Protein AF-0000000087745406 (afdb_homodimer)

Sequence (1502 aa):
MSFRSFMSAVMAFGILTAAADTRTNAGSAYLLSQSIDVSKDFADFTNTYFFADSLAAFDTSTGRGTISWKRQQLMPRQAFNANTYLHQPLKSLDFPDTAYPQNPDLGFSIEPVNGRTLRLRIHTSPVAPADPDSLSPMLAGPVANDASAWKVTRKGADVLYTSPYGSLRIQADPWRIIILDSEGRELSRTRTWSDNDSTQIKVPPFSFIKRGSDNSRSINPVFSLTPGERIFGFGEGPGPLDKAGQKLNLFVTDPQGPESPDMYKPIPFFFSNLGYGMFIHTSAPLTADVGQSYIGANKLFMADEDLDLFIMWGTPKEILSEYTALSGRPEMPPLWSFGTWMSRISYFTEDEGRDVAAKLRSNRIPADVIHFDTGWFDTDWQCDYEFSPERFRNPRKMISDLAKDGFHICLWQLPYFVPGNKYFPELVSKGLAVKNGRGTLPYEDAVLDFTNPETVSWYQSKLGSLLEMGVGAIKVDFGEAAPLDAIYANGRSGLYEHNLYPVRYNKAVADVTRRIKGDNIIWARSAWAGSQRYPLHWGGDAASTNTGMLGTLRAGLSLGMSGFCFWSHDMGGFVTSTPEALYRRWLPMGFLSSHTRAHGAPPTEPWLYDNPEFTDYFRRCAELKYSLMPYIEQQAATCVANGWPMLRALLVEFPDDPGVWTVEDQYMFGSDILVAPLLTETSARNVYLPAGQKWTDYQSGRSYSPGWQRIEADGPIKCIILVREGAEIPTVAPAQSTSAIDRSTLRVTKYMSFRSFMSAVMAFGILTAAADTRTNAGSAYLLSQSIDVSKDFADFTNTYFFADSLAAFDTSTGRGTISWKRQQLMPRQAFNANTYLHQPLKSLDFPDTAYPQNPDLGFSIEPVNGRTLRLRIHTSPVAPADPDSLSPMLAGPVANDASAWKVTRKGADVLYTSPYGSLRIQADPWRIIILDSEGRELSRTRTWSDNDSTQIKVPPFSFIKRGSDNSRSINPVFSLTPGERIFGFGEGPGPLDKAGQKLNLFVTDPQGPESPDMYKPIPFFFSNLGYGMFIHTSAPLTADVGQSYIGANKLFMADEDLDLFIMWGTPKEILSEYTALSGRPEMPPLWSFGTWMSRISYFTEDEGRDVAAKLRSNRIPADVIHFDTGWFDTDWQCDYEFSPERFRNPRKMISDLAKDGFHICLWQLPYFVPGNKYFPELVSKGLAVKNGRGTLPYEDAVLDFTNPETVSWYQSKLGSLLEMGVGAIKVDFGEAAPLDAIYANGRSGLYEHNLYPVRYNKAVADVTRRIKGDNIIWARSAWAGSQRYPLHWGGDAASTNTGMLGTLRAGLSLGMSGFCFWSHDMGGFVTSTPEALYRRWLPMGFLSSHTRAHGAPPTEPWLYDNPEFTDYFRRCAELKYSLMPYIEQQAATCVANGWPMLRALLVEFPDDPGVWTVEDQYMFGSDILVAPLLTETSARNVYLPAGQKWTDYQSGRSYSPGWQRIEADGPIKCIILVREGAEIPTVAPAQSTSAIDRSTLRVTKY

Radius of gyration: 33.69 Å; Cα contacts (8 Å, |Δi|>4): 3845; chains: 2; bounding box: 82×99×117 Å

Foldseek 3Di:
DDPDDPPPPPPPPPPPPPPQPCCDGVHHGNDLQDFDDLCVQVVDQLWKKWFFFFWPAADLVFQKGWTWIFIWGWDWDDDPPDIAIDIDGDADPDPPDVVDDNIDIWMWGWFDLALFKIKIKTFPDNDDDPDAPQPALQWPHHGHGDSVQWDWDDDDPKIWTDHCFWIWIADGGRGKTFTGGNVGHTPKMFFGPVPDDDPHDLDDGFMKIQHNVPRDIWTKTKMWDDPPKFKAFQAQALPARGCQQHKAKQAQGCPLALQDRHALEGEQKMAILSFKIKHWPALFIWMWDRCNSHRTMTMITGPDRMTIMMMGGGALLQNLLVQCNTRHFADFFDLQQQAEEEAEVADQALVSQVVVLVVLVVLLFAHAEYEGEQRQDPDGPADPLDGDCVRYVDVLVSQVVSVVVRYAYEYEDEQKHAPVHPCQVVCQVVVQFWAAPVRHHPDNIGGGQLVDPVSLVVVLVSVLVVVLSGHQEYEHEDLQSDDQRTAGPVGDGSSGVNSCRQSSSLCSRQVSNCVRVVGQEYEYDHHYNNSLHGDDYERHAFDLALSSLSSRQLSLQSNLSHQHAAYAYAQSGAEAEHDLLSSLLRLLVQLLGSGHYHYHHDDSQQCPDPDPVSSVSNSVSSQVSQQQSVVSVVLSVVCRVRSGYQFYQVCSQQVVFSVSSNDRQWTHRGNWKIWHTDSDNDFKDKDAFGADWWKAFPFPRDIDHGGIDIDGQPGSRSIGMITTAFDWGWTFGGDSGNVGTDCVRIDIDHD/DDPDDPPPPPPPPPPPPPPQPCCDGVHHGNDLQDFDDLVVQVVDQLWKKWFFFFWPAADLVFQKGWTWIFIWGWDWDDDPPDIAIDIDGDADPDPPCVVDDNIDIWMWGWFDLALFKIKIKTFPDNDDDPDAPQPALQWPHHGHGDSVQWDWDDDDPKIWTDHCFWIWIADGGRGKTFTGGNVGHTDKMFFGPVPDDDPHDLDDGFMKIQHNVPRDIWTKTKMWDDPPKFKAFQAQALPARGCQQHKAKQAQGCPLALQDRHALEGEQKMAILSFKIKHWPALFIWMWDRCNSHRTMTMITGPDRMTIMMMGGGALLQNLLVQCNTRHFADQFDLQQQAEEEAEVADQALVSQVVVLVVLVVLLFAHAEYEGEQRQDPDGPADPLDGDCVRYVDVLVSQVVSVVVRYAYEYEDEQKHAPPHPCQVVCQVVVQFWAAPVRHDPDNIGGGQLVDPVSLVVVLVSVLVVVLSGHQEYAHEDLQSDDQRTAGPVGDGSSGVNSCRQSSSLCSRQVSNCVRVVGQEYEYDHHYNNSLHGDDYERHAFDLALSSLSSRQLSLQSNLSHQHAAYAYAQSGAEAEHDLLRSLLRLLVRLLGSGHYHYHHDDSQQCPDPDPVSSVSNSVSSQVSQQQSVVSVVLSVVCRVRSGYQFYQPCSQQVVFSVSSNDRQWTHRGNWKIWHTDSDNDQKDKDAFGADWWKAFPFPRDIDHGGIDIDGQPGSRSIGMITTAFDWGWTFGGDSGNVGTDCVRIDIDHD

InterPro domains:
  IPR000322 Glycoside hydrolase family 31, TIM barrel domain [PF01055] (330-632)
  IPR011013 Galactose mutarotase-like domain superfamily [SSF74650] (95-314)
  IPR013780 Glycosyl hydrolase, all-beta [G3DSA:2.60.40.1180] (676-733)
  IPR017853 Glycoside hydrolase superfamily [SSF51445] (333-662)
  IPR025887 Glycoside hydrolase family 31, N-terminal domain [PF13802] (108-289)
  IPR048395 Glycosyl hydrolase family 31, C-terminal domain [PF21365] (643-727)
  IPR051816 Glycosyl Hydrolase Family 31 [PTHR43863] (109-739)

Nearest PDB structures (foldseek):
  8t7z-assembly1_E  TM=9.181E-01  e=1.774E-68  Klebsiella aerogenes KCTC 2190
  8t7z-assembly1_B  TM=9.129E-01  e=1.876E-68  Klebsiella aerogenes KCTC 2190
  8t7z-assembly1_A  TM=8.929E-01  e=3.877E-68  Klebsiella aerogenes KCTC 2190
  8t7z-assembly1_F  TM=9.170E-01  e=7.066E-67  Klebsiella aerogenes KCTC 2190
  8t7z-assembly1_D  TM=8.970E-01  e=4.459E-66  Klebsiella aerogenes KCTC 2190

pLDDT: mean 91.56, std 14.62, range [20.41, 98.88]

Organism: NCBI:txid2094150

Structure (mmCIF, N/CA/C/O backbone):
data_AF-0000000087745406-model_v1
#
loop_
_entity.id
_entity.type
_entity.pdbx_description
1 polymer Alpha-xylosidase
#
loop_
_atom_site.group_PDB
_atom_site.id
_atom_site.type_symbol
_atom_site.label_atom_id
_atom_site.label_alt_id
_atom_site.label_comp_id
_atom_site.label_asym_id
_atom_site.label_entity_id
_atom_site.label_seq_id
_atom_site.pdbx_PDB_ins_code
_atom_site.Cartn_x
_atom_site.Cartn_y
_atom_site.Cartn_z
_atom_site.occupancy
_atom_site.B_iso_or_equiv
_atom_site.auth_seq_id
_atom_site.auth_comp_id
_atom_site.auth_asym_id
_atom_site.auth_atom_id
_atom_site.pdbx_PDB_model_num
ATOM 1 N N . MET A 1 1 ? 37.781 35.781 -61.406 1 24.12 1 MET A N 1
ATOM 2 C CA . MET A 1 1 ? 36.406 35.25 -61.531 1 24.12 1 MET A CA 1
ATOM 3 C C . MET A 1 1 ? 35.875 34.844 -60.156 1 24.12 1 MET A C 1
ATOM 5 O O . MET A 1 1 ? 36.625 34.281 -59.344 1 24.12 1 MET A O 1
ATOM 9 N N . SER A 1 2 ? 34.531 35.281 -59.812 1 22.81 2 SER A N 1
ATOM 10 C CA . SER A 1 2 ? 33.719 35.656 -58.688 1 22.81 2 SER A CA 1
ATOM 11 C C . SER A 1 2 ? 33.125 34.406 -58 1 22.81 2 SER A C 1
ATOM 13 O O . SER A 1 2 ? 32.25 33.75 -58.594 1 22.81 2 SER A O 1
ATOM 15 N N . PHE A 1 3 ? 33.875 33.438 -57.406 1 23.66 3 PHE A N 1
ATOM 16 C CA . PHE A 1 3 ? 33.594 32.188 -56.719 1 23.66 3 PHE A CA 1
ATOM 17 C C . PHE A 1 3 ? 32.594 32.438 -55.562 1 23.66 3 PHE A C 1
ATOM 19 O O . PHE A 1 3 ? 33 32.781 -54.469 1 23.66 3 PHE A O 1
ATOM 26 N N . ARG A 1 4 ? 31.375 33.094 -55.906 1 21.09 4 ARG A N 1
ATOM 27 C CA . ARG A 1 4 ? 30.328 33.625 -55.031 1 21.09 4 ARG A CA 1
ATOM 28 C C . ARG A 1 4 ? 29.781 32.531 -54.125 1 21.09 4 ARG A C 1
ATOM 30 O O . ARG A 1 4 ? 29.844 32.656 -52.906 1 21.09 4 ARG A O 1
ATOM 37 N N . SER A 1 5 ? 28.438 32.188 -54.25 1 21 5 SER A N 1
ATOM 38 C CA . SER A 1 5 ? 27.281 32.156 -53.375 1 21 5 SER A CA 1
ATOM 39 C C . SER A 1 5 ? 27.031 30.766 -52.812 1 21 5 SER A C 1
ATOM 41 O O . SER A 1 5 ? 26.328 29.969 -53.438 1 21 5 SER A O 1
ATOM 43 N N . PHE A 1 6 ? 27.984 29.953 -52.438 1 23.83 6 PHE A N 1
ATOM 44 C CA . PHE A 1 6 ? 27.625 28.625 -51.938 1 23.83 6 PHE A CA 1
ATOM 45 C C . PHE A 1 6 ? 26.656 28.719 -50.781 1 23.83 6 PHE A C 1
ATOM 47 O O . PHE A 1 6 ? 27.031 29.172 -49.688 1 23.83 6 PHE A O 1
ATOM 54 N N . MET A 1 7 ? 25.359 29.188 -51.031 1 22.14 7 MET A N 1
ATOM 55 C CA . MET A 1 7 ? 24.234 29.281 -50.125 1 22.14 7 MET A CA 1
ATOM 56 C C . MET A 1 7 ? 24.047 27.969 -49.375 1 22.14 7 MET A C 1
ATOM 58 O O . MET A 1 7 ? 23.875 26.906 -49.969 1 22.14 7 MET A O 1
ATOM 62 N N . SER A 1 8 ? 24.531 27.859 -48.094 1 22.22 8 SER A N 1
ATOM 63 C CA . SER A 1 8 ? 24.5 26.875 -47.031 1 22.22 8 SER A CA 1
ATOM 64 C C . SER A 1 8 ? 23.078 26.5 -46.656 1 22.22 8 SER A C 1
ATOM 66 O O . SER A 1 8 ? 22.328 27.312 -46.125 1 22.22 8 SER A O 1
ATOM 68 N N . ALA A 1 9 ? 22.281 25.812 -47.5 1 22.78 9 ALA A N 1
ATOM 69 C CA . ALA A 1 9 ? 20.984 25.219 -47.188 1 22.78 9 ALA A CA 1
ATOM 70 C C . ALA A 1 9 ? 21.047 24.453 -45.875 1 22.78 9 ALA A C 1
ATOM 72 O O . ALA A 1 9 ? 21.594 23.344 -45.812 1 22.78 9 ALA A O 1
ATOM 73 N N . VAL A 1 10 ? 21.266 25.125 -44.75 1 23.48 10 VAL A N 1
ATOM 74 C CA . VAL A 1 10 ? 21.109 24.5 -43.438 1 23.48 10 VAL A CA 1
ATOM 75 C C . VAL A 1 10 ? 19.703 23.938 -43.312 1 23.48 10 VAL A C 1
ATOM 77 O O . VAL A 1 10 ? 18.719 24.688 -43.312 1 23.48 10 VAL A O 1
ATOM 80 N N . MET A 1 11 ? 19.344 22.828 -44 1 22.47 11 MET A N 1
ATOM 81 C CA . MET A 1 11 ? 18.109 22.078 -43.75 1 22.47 11 MET A CA 1
ATOM 82 C C . MET A 1 11 ? 17.859 21.906 -42.25 1 22.47 11 MET A C 1
ATOM 84 O O . MET A 1 11 ? 18.703 21.359 -41.531 1 22.47 11 MET A O 1
ATOM 88 N N . ALA A 1 12 ? 17.062 22.812 -41.625 1 22.23 12 ALA A N 1
ATOM 89 C CA . ALA A 1 12 ? 16.469 22.672 -40.312 1 22.23 12 ALA A CA 1
ATOM 90 C C . ALA A 1 12 ? 15.711 21.344 -40.188 1 22.23 12 ALA A C 1
ATOM 92 O O . ALA A 1 12 ? 14.656 21.172 -40.781 1 22.23 12 ALA A O 1
ATOM 93 N N . PHE A 1 13 ? 16.438 20.25 -40.156 1 25.02 13 PHE A N 1
ATOM 94 C CA . PHE A 1 13 ? 15.758 19.047 -39.688 1 25.02 13 PHE A CA 1
ATOM 95 C C . PHE A 1 13 ? 14.977 19.312 -38.406 1 25.02 13 PHE A C 1
ATOM 97 O O . PHE A 1 13 ? 15.555 19.703 -37.375 1 25.02 13 PHE A O 1
ATOM 104 N N . GLY A 1 14 ? 13.82 19.969 -38.594 1 23.91 14 GLY A N 1
ATOM 105 C CA . GLY A 1 14 ? 12.875 19.969 -37.5 1 23.91 14 GLY A CA 1
ATOM 106 C C . GLY A 1 14 ? 12.828 18.641 -36.781 1 23.91 14 GLY A C 1
ATOM 107 O O . GLY A 1 14 ? 12.453 17.609 -37.344 1 23.91 14 GLY A O 1
ATOM 108 N N . ILE A 1 15 ? 13.844 18.453 -35.906 1 24.33 15 ILE A N 1
ATOM 109 C CA . ILE A 1 15 ? 13.875 17.344 -34.969 1 24.33 15 ILE A CA 1
ATOM 110 C C . ILE A 1 15 ? 12.523 17.219 -34.281 1 24.33 15 ILE A C 1
ATOM 112 O O . ILE A 1 15 ? 12 18.188 -33.719 1 24.33 15 ILE A O 1
ATOM 116 N N . LEU A 1 16 ? 11.68 16.422 -34.844 1 26.02 16 LEU A N 1
ATOM 117 C CA . LEU A 1 16 ? 10.5 15.875 -34.188 1 26.02 16 LEU A CA 1
ATOM 118 C C . LEU A 1 16 ? 10.773 15.625 -32.719 1 26.02 16 LEU A C 1
ATOM 120 O O . LEU A 1 16 ? 11.586 14.758 -32.375 1 26.02 16 LEU A O 1
ATOM 124 N N . THR A 1 17 ? 10.914 16.719 -32.062 1 25.94 17 THR A N 1
ATOM 125 C CA . THR A 1 17 ? 11.109 16.719 -30.625 1 25.94 17 THR A CA 1
ATOM 126 C C . THR A 1 17 ? 9.984 15.969 -29.922 1 25.94 17 THR A C 1
ATOM 128 O O . THR A 1 17 ? 8.961 16.547 -29.578 1 25.94 17 THR A O 1
ATOM 131 N N . ALA A 1 18 ? 9.391 15.008 -30.562 1 27.14 18 ALA A N 1
ATOM 132 C CA . ALA A 1 18 ? 8.375 14.367 -29.734 1 27.14 18 ALA A CA 1
ATOM 133 C C . ALA A 1 18 ? 8.969 13.898 -28.406 1 27.14 18 ALA A C 1
ATOM 135 O O . ALA A 1 18 ? 9.938 13.133 -28.391 1 27.14 18 ALA A O 1
ATOM 136 N N . ALA A 1 19 ? 8.93 14.688 -27.547 1 28.61 19 ALA A N 1
ATOM 137 C CA . ALA A 1 19 ? 9.172 14.18 -26.188 1 28.61 19 ALA A CA 1
ATOM 138 C C . ALA A 1 19 ? 8.414 12.875 -25.953 1 28.61 19 ALA A C 1
ATOM 140 O O . ALA A 1 19 ? 7.184 12.844 -26.047 1 28.61 19 ALA A O 1
ATOM 141 N N . ALA A 1 20 ? 9 11.727 -26.234 1 30.98 20 ALA A N 1
ATOM 142 C CA . ALA A 1 20 ? 8.469 10.383 -26.047 1 30.98 20 ALA A CA 1
ATOM 143 C C . ALA A 1 20 ? 7.953 10.188 -24.625 1 30.98 20 ALA A C 1
ATOM 145 O O . ALA A 1 20 ? 8.672 10.453 -23.656 1 30.98 20 ALA A O 1
ATOM 146 N N . ASP A 1 21 ? 6.754 10.375 -24.328 1 35.44 21 ASP A N 1
ATOM 147 C CA . ASP A 1 21 ? 6.16 9.883 -23.094 1 35.44 21 ASP A CA 1
ATOM 148 C C . ASP A 1 21 ? 6.641 8.477 -22.766 1 35.44 21 ASP A C 1
ATOM 150 O O . ASP A 1 21 ? 6.383 7.539 -23.531 1 35.44 21 ASP A O 1
ATOM 154 N N . THR A 1 22 ? 7.559 8.375 -22.047 1 39.56 22 THR A N 1
ATOM 155 C CA . THR A 1 22 ? 8.219 7.098 -21.781 1 39.56 22 THR A CA 1
ATOM 156 C C . THR A 1 22 ? 7.234 6.094 -21.188 1 39.56 22 THR A C 1
ATOM 158 O O . THR A 1 22 ? 7.586 4.938 -20.953 1 39.56 22 THR A O 1
ATOM 161 N N . ARG A 1 23 ? 6.102 6.457 -20.719 1 41.31 23 ARG A N 1
ATOM 162 C CA . ARG A 1 23 ? 5.086 5.492 -20.312 1 41.31 23 ARG A CA 1
ATOM 163 C C . ARG A 1 23 ? 4.172 5.125 -21.469 1 41.31 23 ARG A C 1
ATOM 165 O O . ARG A 1 23 ? 3.561 4.055 -21.469 1 41.31 23 ARG A O 1
ATOM 172 N N . THR A 1 24 ? 3.83 6.156 -22.297 1 39.06 24 THR A N 1
ATOM 173 C CA . THR A 1 24 ? 3.09 5.887 -23.516 1 39.06 24 THR A CA 1
ATOM 174 C C . THR A 1 24 ? 3.84 6.426 -24.734 1 39.06 24 THR A C 1
ATOM 176 O O . THR A 1 24 ? 4.582 7.406 -24.625 1 39.06 24 THR A O 1
ATOM 179 N N . ASN A 1 25 ? 4.27 5.629 -25.562 1 33.03 25 ASN A N 1
ATOM 180 C CA . ASN A 1 25 ? 4.688 6.039 -26.891 1 33.03 25 ASN A CA 1
ATOM 181 C C . ASN A 1 25 ? 3.492 6.195 -27.828 1 33.03 25 ASN A C 1
ATOM 183 O O . ASN A 1 25 ? 2.863 5.207 -28.219 1 33.03 25 ASN A O 1
ATOM 187 N N . ALA A 1 26 ? 3.234 7.258 -28.219 1 30.5 26 ALA A N 1
ATOM 188 C CA . ALA A 1 26 ? 2.094 7.566 -29.094 1 30.5 26 ALA A CA 1
ATOM 189 C C . ALA A 1 26 ? 0.804 6.98 -28.516 1 30.5 26 ALA A C 1
ATOM 191 O O . ALA A 1 26 ? 0.028 6.355 -29.25 1 30.5 26 ALA A O 1
ATOM 192 N N . GLY A 1 27 ? 0.606 7.066 -27.156 1 37.06 27 GLY A N 1
ATOM 193 C CA . GLY A 1 27 ? -0.629 6.586 -26.547 1 37.06 27 GLY A CA 1
ATOM 194 C C . GLY A 1 27 ? -0.56 5.133 -26.125 1 37.06 27 GLY A C 1
ATOM 195 O O . GLY A 1 27 ? -1.466 4.637 -25.453 1 37.06 27 GLY A O 1
ATOM 196 N N . SER A 1 28 ? 0.233 4.328 -26.703 1 38.47 28 SER A N 1
ATOM 197 C CA . SER A 1 28 ? 0.356 2.91 -26.359 1 38.47 28 SER A CA 1
ATOM 198 C C . SER A 1 28 ? 1.343 2.695 -25.219 1 38.47 28 SER A C 1
ATOM 200 O O . SER A 1 28 ? 2.246 3.508 -25.016 1 38.47 28 SER A O 1
ATOM 202 N N . ALA A 1 29 ? 1.042 1.661 -24.531 1 47.16 29 ALA A N 1
ATOM 203 C CA . ALA A 1 29 ? 2.016 1.238 -23.531 1 47.16 29 ALA A CA 1
ATOM 204 C C . ALA A 1 29 ? 3.428 1.229 -24.109 1 47.16 29 ALA A C 1
ATOM 206 O O . ALA A 1 29 ? 3.639 0.799 -25.25 1 47.16 29 ALA A O 1
ATOM 207 N N . TYR A 1 30 ? 4.371 1.74 -23.391 1 52 30 TYR A N 1
ATOM 208 C CA . TYR A 1 30 ? 5.758 1.895 -23.828 1 52 30 TYR A CA 1
ATOM 209 C C . TYR A 1 30 ? 6.406 0.539 -24.062 1 52 30 TYR A C 1
ATOM 211 O O . TYR A 1 30 ? 7.152 0.365 -25.031 1 52 30 TYR A O 1
ATOM 219 N N . LEU A 1 31 ? 5.973 -0.547 -23.234 1 53.91 31 LEU A N 1
ATOM 220 C CA . LEU A 1 31 ? 6.551 -1.878 -23.391 1 53.91 31 LEU A CA 1
ATOM 221 C C . LEU A 1 31 ? 5.477 -2.955 -23.266 1 53.91 31 LEU A C 1
ATOM 223 O O . LEU A 1 31 ? 4.52 -2.799 -22.5 1 53.91 31 LEU A O 1
ATOM 227 N N . LEU A 1 32 ? 5.586 -4.09 -23.969 1 56.09 32 LEU A N 1
ATOM 228 C CA . LEU A 1 32 ? 4.668 -5.223 -24 1 56.09 32 LEU A CA 1
ATOM 229 C C . LEU A 1 32 ? 4.543 -5.848 -22.609 1 56.09 32 LEU A C 1
ATOM 231 O O . LEU A 1 32 ? 3.543 -6.508 -22.312 1 56.09 32 LEU A O 1
ATOM 235 N N . SER A 1 33 ? 5.52 -5.512 -21.75 1 59.75 33 SER A N 1
ATOM 236 C CA . SER A 1 33 ? 5.57 -6.168 -20.453 1 59.75 33 SER A CA 1
ATOM 237 C C . SER A 1 33 ? 4.797 -5.375 -19.406 1 59.75 33 SER A C 1
ATOM 239 O O . SER A 1 33 ? 4.633 -5.828 -18.266 1 59.75 33 SER A O 1
ATOM 241 N N . GLN A 1 34 ? 4.375 -4.281 -19.844 1 68.19 34 GLN A N 1
ATOM 242 C CA . GLN A 1 34 ? 3.693 -3.447 -18.859 1 68.19 34 GLN A CA 1
ATOM 243 C C . GLN A 1 34 ? 2.219 -3.826 -18.734 1 68.19 34 GLN A C 1
ATOM 245 O O . GLN A 1 34 ? 1.55 -4.043 -19.75 1 68.19 34 GLN A O 1
ATOM 250 N N . SER A 1 35 ? 1.834 -3.988 -17.531 1 68.19 35 SER A N 1
ATOM 251 C CA . SER A 1 35 ? 0.405 -4.191 -17.312 1 68.19 35 SER A CA 1
ATOM 252 C C . SER A 1 35 ? -0.392 -2.943 -17.688 1 68.19 35 SER A C 1
ATOM 254 O O . SER A 1 35 ? 0.152 -1.837 -17.703 1 68.19 35 SER A O 1
ATOM 256 N N . ILE A 1 36 ? -1.588 -3.197 -17.953 1 77 36 ILE A N 1
ATOM 257 C CA . ILE A 1 36 ? -2.471 -2.109 -18.359 1 77 36 ILE A CA 1
ATOM 258 C C . ILE A 1 36 ? -3.109 -1.473 -17.125 1 77 36 ILE A C 1
ATOM 260 O O . ILE A 1 36 ? -3.688 -2.17 -16.297 1 77 36 ILE A O 1
ATOM 264 N N . ASP A 1 37 ? -2.955 -0.21 -16.984 1 84.19 37 ASP A N 1
ATOM 265 C CA . ASP A 1 37 ? -3.67 0.568 -15.977 1 84.19 37 ASP A CA 1
ATOM 266 C C . ASP A 1 37 ? -4.934 1.191 -16.562 1 84.19 37 ASP A C 1
ATOM 268 O O . ASP A 1 37 ? -4.875 2.24 -17.203 1 84.19 37 ASP A O 1
ATOM 272 N N . VAL A 1 38 ? -6.074 0.576 -16.234 1 88.88 38 VAL A N 1
ATOM 273 C CA . VAL A 1 38 ? -7.352 0.938 -16.844 1 88.88 38 VAL A CA 1
ATOM 274 C C . VAL A 1 38 ? -7.855 2.25 -16.234 1 88.88 38 VAL A C 1
ATOM 276 O O . VAL A 1 38 ? -8.711 2.92 -16.828 1 88.88 38 VAL A O 1
ATOM 279 N N . SER A 1 39 ? -7.34 2.627 -15.102 1 89.44 39 SER A N 1
ATOM 280 C CA . SER A 1 39 ? -7.848 3.803 -14.406 1 89.44 39 SER A CA 1
ATOM 281 C C . SER A 1 39 ? -7.574 5.078 -15.195 1 89.44 39 SER A C 1
ATOM 283 O O . SER A 1 39 ? -8.273 6.078 -15.023 1 89.44 39 SER A O 1
ATOM 285 N N . LYS A 1 40 ? -6.652 5.098 -16.016 1 81.56 40 LYS A N 1
ATOM 286 C CA . LYS A 1 40 ? -6.258 6.281 -16.766 1 81.56 40 LYS A CA 1
ATOM 287 C C . LYS A 1 40 ? -7.383 6.75 -17.688 1 81.56 40 LYS A C 1
ATOM 289 O O . LYS A 1 40 ? -7.535 7.949 -17.938 1 81.56 40 LYS A O 1
ATOM 294 N N . ASP A 1 41 ? -8.195 5.805 -18.188 1 83.81 41 ASP A N 1
ATOM 295 C CA . ASP A 1 41 ? -9.328 6.141 -19.062 1 83.81 41 ASP A CA 1
ATOM 296 C C . ASP A 1 41 ? -10.352 6.992 -18.312 1 83.81 41 ASP A C 1
ATOM 298 O O . ASP A 1 41 ? -11.055 7.801 -18.922 1 83.81 41 ASP A O 1
ATOM 302 N N . PHE A 1 42 ? -10.438 6.855 -17.094 1 88.12 42 PHE A N 1
ATOM 303 C CA . PHE A 1 42 ? -11.453 7.523 -16.281 1 88.12 42 PHE A CA 1
ATOM 304 C C . PHE A 1 42 ? -10.93 8.852 -15.75 1 88.12 42 PHE A C 1
ATOM 306 O O . PHE A 1 42 ? -11.508 9.422 -14.82 1 88.12 42 PHE A O 1
ATOM 313 N N . ALA A 1 43 ? -9.836 9.289 -16.25 1 82.75 43 ALA A N 1
ATOM 314 C CA . ALA A 1 43 ? -9.289 10.609 -15.938 1 82.75 43 ALA A CA 1
ATOM 315 C C . ALA A 1 43 ? -9.055 11.414 -17.203 1 82.75 43 ALA A C 1
ATOM 317 O O . ALA A 1 43 ? -8.43 12.477 -17.172 1 82.75 43 ALA A O 1
ATOM 318 N N . ASP A 1 44 ? -9.5 10.891 -18.312 1 81.19 44 ASP A N 1
ATOM 319 C CA . ASP A 1 44 ? -9.305 11.516 -19.609 1 81.19 44 ASP A CA 1
ATOM 320 C C . ASP A 1 44 ? -10.398 12.539 -19.906 1 81.19 44 ASP A C 1
ATOM 322 O O . ASP A 1 44 ? -11.578 12.18 -19.984 1 81.19 44 ASP A O 1
ATOM 326 N N . PHE A 1 45 ? -10.117 13.805 -20.219 1 79.19 45 PHE A N 1
ATOM 327 C CA . PHE A 1 45 ? -11.039 14.914 -20.391 1 79.19 45 PHE A CA 1
ATOM 328 C C . PHE A 1 45 ? -11.789 14.781 -21.719 1 79.19 45 PHE A C 1
ATOM 330 O O . PHE A 1 45 ? -12.797 15.461 -21.922 1 79.19 45 PHE A O 1
ATOM 337 N N . THR A 1 46 ? -11.352 13.977 -22.594 1 77 46 THR A N 1
ATOM 338 C CA . THR A 1 46 ? -11.992 13.836 -23.906 1 77 46 THR A CA 1
ATOM 339 C C . THR A 1 46 ? -13.141 12.828 -23.844 1 77 46 THR A C 1
ATOM 341 O O . THR A 1 46 ? -13.938 12.734 -24.766 1 77 46 THR A O 1
ATOM 344 N N . ASN A 1 47 ? -13.234 12.117 -22.797 1 86.19 47 ASN A N 1
ATOM 345 C CA . ASN A 1 47 ? -14.297 11.117 -22.672 1 86.19 47 ASN A CA 1
ATOM 346 C C . ASN A 1 47 ? -15.586 11.734 -22.141 1 86.19 47 ASN A C 1
ATOM 348 O O . ASN A 1 47 ? -15.562 12.805 -21.547 1 86.19 47 ASN A O 1
ATOM 352 N N . THR A 1 48 ? -16.656 11.055 -22.516 1 88.88 48 THR A N 1
ATOM 353 C CA . THR A 1 48 ? -17.953 11.367 -21.922 1 88.88 48 THR A CA 1
ATOM 354 C C . THR A 1 48 ? -18.234 10.438 -20.75 1 88.88 48 THR A C 1
ATOM 356 O O . THR A 1 48 ? -18.062 9.227 -20.844 1 88.88 48 THR A O 1
ATOM 359 N N . TYR A 1 49 ? -18.672 11.031 -19.734 1 93 49 TYR A N 1
ATOM 360 C CA . TYR A 1 49 ? -18.922 10.281 -18.516 1 93 49 TYR A CA 1
ATOM 361 C C . TYR A 1 49 ? -20.422 10.141 -18.266 1 93 49 TYR A C 1
ATOM 363 O O . TYR A 1 49 ? -21.203 11.031 -18.609 1 93 49 TYR A O 1
ATOM 371 N N . PHE A 1 50 ? -20.891 9.039 -17.719 1 94.19 50 PHE A N 1
ATOM 372 C CA . PHE A 1 50 ? -22.266 8.789 -17.312 1 94.19 50 PHE A CA 1
ATOM 373 C C . PHE A 1 50 ? -22.312 8.273 -15.875 1 94.19 50 PHE A C 1
ATOM 375 O O . PHE A 1 50 ? -21.766 7.203 -15.578 1 94.19 50 PHE A O 1
ATOM 382 N N . PHE A 1 51 ? -22.953 9.047 -14.969 1 96.25 51 PHE A N 1
ATOM 383 C CA . PHE A 1 51 ? -23.062 8.68 -13.562 1 96.25 51 PHE A CA 1
ATOM 384 C C . PHE A 1 51 ? -24.375 7.949 -13.297 1 96.25 51 PHE A C 1
ATOM 386 O O . PHE A 1 51 ? -25.422 8.336 -13.82 1 96.25 51 PHE A O 1
ATOM 393 N N . ALA A 1 52 ? -24.312 6.816 -12.586 1 96.38 52 ALA A N 1
ATOM 394 C CA . ALA A 1 52 ? -25.562 6.227 -12.109 1 96.38 52 ALA A CA 1
ATOM 395 C C . ALA A 1 52 ? -26.328 7.199 -11.211 1 96.38 52 ALA A C 1
ATOM 397 O O . ALA A 1 52 ? -25.797 7.656 -10.195 1 96.38 52 ALA A O 1
ATOM 398 N N . ASP A 1 53 ? -27.578 7.484 -11.57 1 95.06 53 ASP A N 1
ATOM 399 C CA . ASP A 1 53 ? -28.266 8.578 -10.898 1 95.06 53 ASP A CA 1
ATOM 400 C C . ASP A 1 53 ? -29.469 8.07 -10.109 1 95.06 53 ASP A C 1
ATOM 402 O O . ASP A 1 53 ? -29.609 8.375 -8.922 1 95.06 53 ASP A O 1
ATOM 406 N N . SER A 1 54 ? -30.359 7.387 -10.75 1 96.81 54 SER A N 1
ATOM 407 C CA . SER A 1 54 ? -31.578 6.934 -10.094 1 96.81 54 SER A CA 1
ATOM 408 C C . SER A 1 54 ? -32.094 5.637 -10.719 1 96.81 54 SER A C 1
ATOM 410 O O . SER A 1 54 ? -31.656 5.25 -11.805 1 96.81 54 SER A O 1
ATOM 412 N N . LEU A 1 55 ? -32.969 4.973 -9.938 1 96.88 55 LEU A N 1
ATOM 413 C CA . LEU A 1 55 ? -33.656 3.793 -10.438 1 96.88 55 LEU A CA 1
ATOM 414 C C . LEU A 1 55 ? -34.844 4.191 -11.32 1 96.88 55 LEU A C 1
ATOM 416 O O . LEU A 1 55 ? -35.812 4.773 -10.836 1 96.88 55 LEU A O 1
ATOM 420 N N . ALA A 1 56 ? -34.812 3.861 -12.555 1 95.81 56 ALA A N 1
ATOM 421 C CA . ALA A 1 56 ? -35.906 4.211 -13.477 1 95.81 56 ALA A CA 1
ATOM 422 C C . ALA A 1 56 ? -37.062 3.211 -13.383 1 95.81 56 ALA A C 1
ATOM 424 O O . ALA A 1 56 ? -38.219 3.592 -13.445 1 95.81 56 ALA A O 1
ATOM 425 N N . ALA A 1 57 ? -36.719 1.973 -13.367 1 94.88 57 ALA A N 1
ATOM 426 C CA . ALA A 1 57 ? -37.688 0.907 -13.242 1 94.88 57 ALA A CA 1
ATOM 427 C C . ALA A 1 57 ? -37.094 -0.356 -12.656 1 94.88 57 ALA A C 1
ATOM 429 O O . ALA A 1 57 ? -35.875 -0.583 -12.789 1 94.88 57 ALA A O 1
ATOM 430 N N . PHE A 1 58 ? -37.938 -1.163 -11.906 1 96.56 58 PHE A N 1
ATOM 431 C CA . PHE A 1 58 ? -37.469 -2.455 -11.414 1 96.56 58 PHE A CA 1
ATOM 432 C C . PHE A 1 58 ? -38.625 -3.424 -11.258 1 96.56 58 PHE A C 1
ATOM 434 O O . PHE A 1 58 ? -39.625 -3.105 -10.602 1 96.56 58 PHE A O 1
ATOM 441 N N . 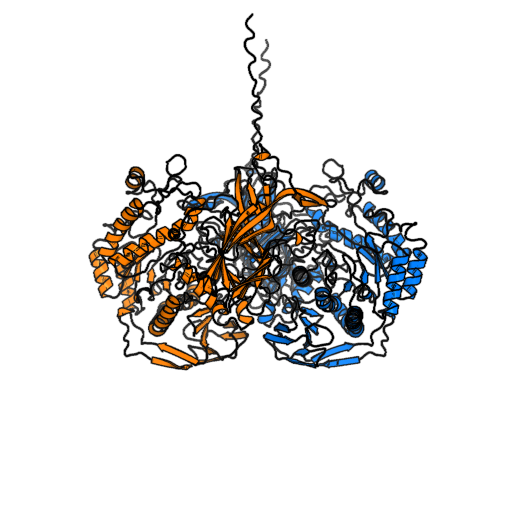ASP A 1 59 ? -38.5 -4.562 -11.875 1 96.19 59 ASP A N 1
ATOM 442 C CA . ASP A 1 59 ? -39.469 -5.641 -11.734 1 96.19 59 ASP A CA 1
ATOM 443 C C . ASP A 1 59 ? -39 -6.68 -10.719 1 96.19 59 ASP A C 1
ATOM 445 O O . ASP A 1 59 ? -38.125 -7.48 -11.008 1 96.19 59 ASP A O 1
ATOM 449 N N . THR A 1 60 ? -39.594 -6.746 -9.57 1 94.12 60 THR A N 1
ATOM 450 C CA . THR A 1 60 ? -39.188 -7.602 -8.461 1 94.12 60 THR A CA 1
ATOM 451 C C . THR A 1 60 ? -39.375 -9.07 -8.82 1 94.12 60 THR A C 1
ATOM 453 O O . THR A 1 60 ? -38.75 -9.945 -8.211 1 94.12 60 THR A O 1
ATOM 456 N N . SER A 1 61 ? -40.219 -9.375 -9.766 1 92.62 61 SER A N 1
ATOM 457 C CA . SER A 1 61 ? -40.469 -10.766 -10.141 1 92.62 61 SER A CA 1
ATOM 458 C C . SER A 1 61 ? -39.344 -11.32 -11.016 1 92.62 61 SER A C 1
ATOM 460 O O . SER A 1 61 ? -39 -12.492 -10.891 1 92.62 61 SER A O 1
ATOM 462 N N . THR A 1 62 ? -38.812 -10.484 -11.828 1 93.5 62 THR A N 1
ATOM 463 C CA . THR A 1 62 ? -37.781 -10.953 -12.758 1 93.5 62 THR A CA 1
ATOM 464 C C . THR A 1 62 ? -36.375 -10.547 -12.273 1 93.5 62 THR A C 1
ATOM 466 O O . THR A 1 62 ? -35.375 -11.094 -12.742 1 93.5 62 THR A O 1
ATOM 469 N N . GLY A 1 63 ? -36.375 -9.617 -11.367 1 95.75 63 GLY A N 1
ATOM 470 C CA . GLY A 1 63 ? -35.094 -9.094 -10.914 1 95.75 63 GLY A CA 1
ATOM 471 C C . GLY A 1 63 ? -34.438 -8.164 -11.922 1 95.75 63 GLY A C 1
ATOM 472 O O . GLY A 1 63 ? -33.25 -7.91 -11.852 1 95.75 63 GLY A O 1
ATOM 473 N N . ARG A 1 64 ? -35.188 -7.66 -12.93 1 95.62 64 ARG A N 1
ATOM 474 C CA . ARG A 1 64 ? -34.688 -6.793 -13.977 1 95.62 64 ARG A CA 1
ATOM 475 C C . ARG A 1 64 ? -35.156 -5.352 -13.789 1 95.62 64 ARG A C 1
ATOM 477 O O . ARG A 1 64 ? -36.281 -5.117 -13.352 1 95.62 64 ARG A O 1
ATOM 484 N N . GLY A 1 65 ? -34.25 -4.414 -14.055 1 96.31 65 GLY A N 1
ATOM 485 C CA . GLY A 1 65 ? -34.562 -2.996 -13.961 1 96.31 65 GLY A CA 1
ATOM 486 C C . GLY A 1 65 ? -33.719 -2.137 -14.883 1 96.31 65 GLY A C 1
ATOM 487 O O . GLY A 1 65 ? -33 -2.656 -15.75 1 96.31 65 GLY A O 1
ATOM 488 N N . THR A 1 66 ? -33.938 -0.853 -14.727 1 96.38 66 THR A N 1
ATOM 489 C CA . THR A 1 66 ? -33.188 0.117 -15.5 1 96.38 66 THR A CA 1
ATOM 490 C C . THR A 1 66 ? -32.625 1.222 -14.602 1 96.38 66 THR A C 1
ATOM 492 O O . THR A 1 66 ? -33.312 1.664 -13.672 1 96.38 66 THR A O 1
ATOM 495 N N . ILE A 1 67 ? -31.406 1.597 -14.797 1 97.19 67 ILE A N 1
ATOM 496 C CA . ILE A 1 67 ? -30.75 2.715 -14.125 1 97.19 67 ILE A CA 1
ATOM 497 C C . ILE A 1 67 ? -30.766 3.943 -15.031 1 97.19 67 ILE A C 1
ATOM 499 O O . ILE A 1 67 ? -30.453 3.852 -16.219 1 97.19 67 ILE A O 1
ATOM 503 N N . SER A 1 68 ? -31.203 5.066 -14.555 1 97 68 SER A N 1
ATOM 504 C CA . SER A 1 68 ? -31.031 6.336 -15.25 1 97 68 SER A CA 1
ATOM 505 C C . SER A 1 68 ? -29.625 6.895 -15.055 1 97 68 SER A C 1
ATOM 507 O O . SER A 1 68 ? -29.203 7.133 -13.93 1 97 68 SER A O 1
ATOM 509 N N . TRP A 1 69 ? -28.938 7.066 -16.172 1 96 69 TRP A N 1
ATOM 510 C CA . TRP A 1 69 ? -27.562 7.551 -16.125 1 96 69 TRP A CA 1
ATOM 511 C C . TRP A 1 69 ? -27.484 9.023 -16.516 1 96 69 TRP A C 1
ATOM 513 O O . TRP A 1 69 ? -28.109 9.445 -17.5 1 96 69 TRP A O 1
ATOM 523 N N . LYS A 1 70 ? -26.734 9.867 -15.844 1 96.06 70 LYS A N 1
ATOM 524 C CA . LYS A 1 70 ? -26.609 11.289 -16.141 1 96.06 70 LYS A CA 1
ATOM 525 C C . LYS A 1 70 ? -25.312 11.57 -16.906 1 96.06 70 LYS A C 1
ATOM 527 O O . LYS A 1 70 ? -24.219 11.195 -16.453 1 96.06 70 LYS A O 1
ATOM 532 N N . ARG A 1 71 ? -25.453 12.227 -17.969 1 93 71 ARG A N 1
ATOM 533 C CA . ARG A 1 71 ? -24.344 12.594 -18.828 1 93 71 ARG A CA 1
ATOM 534 C C . ARG A 1 71 ? -23.516 13.711 -18.219 1 93 71 ARG A C 1
ATOM 536 O O . ARG A 1 71 ? -24.062 14.734 -17.797 1 93 71 ARG A O 1
ATOM 543 N N . GLN A 1 72 ? -22.219 13.422 -18.109 1 92.38 72 GLN A N 1
ATOM 544 C CA . GLN A 1 72 ? -21.312 14.359 -17.453 1 92.38 72 GLN A CA 1
ATOM 545 C C . GLN A 1 72 ? -20.047 14.57 -18.297 1 92.38 72 GLN A C 1
ATOM 547 O O . GLN A 1 72 ? -19.766 13.797 -19.219 1 92.38 72 GLN A O 1
ATOM 552 N N . GLN A 1 73 ? -19.312 15.633 -18.031 1 86.44 73 GLN A N 1
ATOM 553 C CA . GLN A 1 73 ? -17.984 15.906 -18.578 1 86.44 73 GLN A CA 1
ATOM 554 C C . GLN A 1 73 ? -17.016 16.359 -17.484 1 86.44 73 GLN A C 1
ATOM 556 O O . GLN A 1 73 ? -17.438 16.969 -16.5 1 86.44 73 GLN A O 1
ATOM 561 N N . LEU A 1 74 ? -15.789 15.977 -17.688 1 85.06 74 LEU A N 1
ATOM 562 C CA . LEU A 1 74 ? -14.727 16.484 -16.828 1 85.06 74 LEU A CA 1
ATOM 563 C C . LEU A 1 74 ? -14.289 17.875 -17.266 1 85.06 74 LEU A C 1
ATOM 565 O O . LEU A 1 74 ? -14.078 18.125 -18.453 1 85.06 74 LEU A O 1
ATOM 569 N N . MET A 1 75 ? -14.242 18.781 -16.281 1 79.25 75 MET A N 1
ATOM 570 C CA . MET A 1 75 ? -13.797 20.141 -16.547 1 79.25 75 MET A CA 1
ATOM 571 C C . MET A 1 75 ? -12.758 20.594 -15.539 1 79.25 75 MET A C 1
ATOM 573 O O . MET A 1 75 ? -12.828 20.234 -14.367 1 79.25 75 MET A O 1
ATOM 577 N N . PRO A 1 76 ? -11.789 21.359 -15.977 1 74.69 76 PRO A N 1
ATOM 578 C CA . PRO A 1 76 ? -10.867 21.938 -15 1 74.69 76 PRO A CA 1
ATOM 579 C C . PRO A 1 76 ? -11.547 22.922 -14.055 1 74.69 76 PRO A C 1
ATOM 581 O O . PRO A 1 76 ? -12.508 23.594 -14.445 1 74.69 76 PRO A O 1
ATOM 584 N N . ARG A 1 77 ? -11.094 22.953 -12.891 1 75.31 77 ARG A N 1
ATOM 585 C CA . ARG A 1 77 ? -11.562 23.891 -11.867 1 75.31 77 ARG A CA 1
ATOM 586 C C . ARG A 1 77 ? -10.391 24.547 -11.148 1 75.31 77 ARG A C 1
ATOM 588 O O . ARG A 1 77 ? -9.484 23.859 -10.672 1 75.31 77 ARG A O 1
ATOM 595 N N . GLN A 1 78 ? -10.438 25.859 -11.117 1 70.69 78 GLN A N 1
ATOM 596 C CA . GLN A 1 78 ? -9.367 26.625 -10.477 1 70.69 78 GLN A CA 1
ATOM 597 C C . GLN A 1 78 ? -9.781 27.078 -9.078 1 70.69 78 GLN A C 1
ATOM 599 O O . GLN A 1 78 ? -10.914 27.531 -8.875 1 70.69 78 GLN A O 1
ATOM 604 N N . ALA A 1 79 ? -9.008 26.797 -8.102 1 73.44 79 ALA A N 1
ATOM 605 C CA . ALA A 1 79 ? -9.078 27.359 -6.762 1 73.44 79 ALA A CA 1
ATOM 606 C C . ALA A 1 79 ? -7.777 28.078 -6.395 1 73.44 79 ALA A C 1
ATOM 608 O O . ALA A 1 79 ? -6.801 27.422 -6.012 1 73.44 79 ALA A O 1
ATOM 609 N N . PHE A 1 80 ? -7.836 29.391 -6.512 1 71.56 80 PHE A N 1
ATOM 610 C CA . PHE A 1 80 ? -6.621 30.203 -6.422 1 71.56 80 PHE A CA 1
ATOM 611 C C . PHE A 1 80 ? -5.559 29.688 -7.387 1 71.56 80 PHE A C 1
ATOM 613 O O . PHE A 1 80 ? -5.781 29.641 -8.602 1 71.56 80 PHE A O 1
ATOM 620 N N . ASN A 1 81 ? -4.492 29.234 -6.871 1 75.25 81 ASN A N 1
ATOM 621 C CA . ASN A 1 81 ? -3.365 28.891 -7.73 1 75.25 81 ASN A CA 1
ATOM 622 C C . ASN A 1 81 ? -3.23 27.375 -7.898 1 75.25 81 ASN A C 1
ATOM 624 O O . ASN A 1 81 ? -2.145 26.875 -8.195 1 75.25 81 ASN A O 1
ATOM 628 N N . ALA A 1 82 ? -4.445 26.719 -7.691 1 70.81 82 ALA A N 1
ATOM 629 C CA . ALA A 1 82 ? -4.492 25.266 -7.922 1 70.81 82 ALA A CA 1
ATOM 630 C C . ALA A 1 82 ? -5.594 24.906 -8.914 1 70.81 82 ALA A C 1
ATOM 632 O O . ALA A 1 82 ? -6.695 25.453 -8.852 1 70.81 82 ALA A O 1
ATOM 633 N N . ASN A 1 83 ? -5.242 24.188 -9.945 1 70.25 83 ASN A N 1
ATOM 634 C CA . ASN A 1 83 ? -6.219 23.672 -10.898 1 70.25 83 ASN A CA 1
ATOM 635 C C . ASN A 1 83 ? -6.457 22.188 -10.703 1 70.25 83 ASN A C 1
ATOM 637 O O . ASN A 1 83 ? -5.516 21.391 -10.758 1 70.25 83 ASN A O 1
ATOM 641 N N . THR A 1 84 ? -7.617 21.844 -10.328 1 78.25 84 THR A N 1
ATOM 642 C CA . THR A 1 84 ? -8.094 20.469 -10.266 1 78.25 84 THR A CA 1
ATOM 643 C C . THR A 1 84 ? -9.148 20.203 -11.328 1 78.25 84 THR A C 1
ATOM 645 O O . THR A 1 84 ? -9.086 20.766 -12.43 1 78.25 84 THR A O 1
ATOM 648 N N . TYR A 1 85 ? -9.992 19.219 -11.18 1 77.19 85 TYR A N 1
ATOM 649 C CA . TYR A 1 85 ? -11.078 18.969 -12.117 1 77.19 85 TYR A CA 1
ATOM 650 C C . TYR A 1 85 ? -12.375 18.672 -11.383 1 77.19 85 TYR A C 1
ATOM 652 O O . TYR A 1 85 ? -12.367 18.344 -10.195 1 77.19 85 TYR A O 1
ATOM 660 N N . LEU A 1 86 ? -13.375 18.953 -12.039 1 81.56 86 LEU A N 1
ATOM 661 C CA . LEU A 1 86 ? -14.727 18.688 -11.555 1 81.56 86 LEU A CA 1
ATOM 662 C C . LEU A 1 86 ? -15.617 18.188 -12.688 1 81.56 86 LEU A C 1
ATOM 664 O O . LEU A 1 86 ? -15.469 18.609 -13.836 1 81.56 86 LEU A O 1
ATOM 668 N N . HIS A 1 87 ? -16.5 17.234 -12.375 1 87 87 HIS A N 1
ATOM 669 C CA . HIS A 1 87 ? -17.5 16.812 -13.359 1 87 87 HIS A CA 1
ATOM 670 C C . HIS A 1 87 ? -18.656 17.812 -13.445 1 87 87 HIS A C 1
ATOM 672 O O . HIS A 1 87 ? -19.094 18.328 -12.422 1 87 87 HIS A O 1
ATOM 678 N N . GLN A 1 88 ? -19.047 18.125 -14.578 1 86.06 88 GLN A N 1
ATOM 679 C CA . GLN A 1 88 ? -20.188 18.984 -14.844 1 86.06 88 GLN A CA 1
ATOM 680 C C . GLN A 1 88 ? -21.188 18.312 -15.781 1 86.06 88 GLN A C 1
ATOM 682 O O . GLN A 1 88 ? -20.797 17.531 -16.656 1 86.06 88 GLN A O 1
ATOM 687 N N . PRO A 1 89 ? -22.516 18.609 -15.477 1 90.56 89 PRO A N 1
ATOM 688 C CA . PRO A 1 89 ? -23.469 18.109 -16.469 1 90.56 89 PRO A CA 1
ATOM 689 C C . PRO A 1 89 ? -23.125 18.531 -17.891 1 90.56 89 PRO A C 1
ATOM 691 O O . PRO A 1 89 ? -22.703 19.656 -18.125 1 90.56 89 PRO A O 1
ATOM 694 N N . LEU A 1 90 ? -23.266 17.609 -18.734 1 87.12 90 LEU A N 1
ATOM 695 C CA . LEU A 1 90 ? -23 17.859 -20.156 1 87.12 90 LEU A CA 1
ATOM 696 C C . LEU A 1 90 ? -24.266 17.734 -20.984 1 87.12 90 LEU A C 1
ATOM 698 O O . LEU A 1 90 ? -24.953 16.703 -20.922 1 87.12 90 LEU A O 1
ATOM 702 N N . LYS A 1 91 ? -24.578 18.812 -21.641 1 86.19 91 LYS A N 1
ATOM 703 C CA . LYS A 1 91 ? -25.594 18.688 -22.688 1 86.19 91 LYS A CA 1
ATOM 704 C C . LYS A 1 91 ? -25.062 17.906 -23.875 1 86.19 91 LYS A C 1
ATOM 706 O O . LYS A 1 91 ? -23.953 18.172 -24.359 1 86.19 91 LYS A O 1
ATOM 711 N N . SER A 1 92 ? -25.922 16.906 -24.312 1 81.88 92 SER A N 1
ATOM 712 C CA . SER A 1 92 ? -25.484 16.062 -25.422 1 81.88 92 SER A CA 1
ATOM 713 C C . SER A 1 92 ? -25.141 16.875 -26.656 1 81.88 92 SER A C 1
ATOM 715 O O . SER A 1 92 ? -25.891 17.797 -27.016 1 81.88 92 SER A O 1
ATOM 717 N N . LEU A 1 93 ? -23.984 16.547 -27.25 1 71.69 93 LEU A N 1
ATOM 718 C CA . LEU A 1 93 ? -23.547 17.156 -28.5 1 71.69 93 LEU A CA 1
ATOM 719 C C . LEU A 1 93 ? -23.594 16.156 -29.641 1 71.69 93 LEU A C 1
ATOM 721 O O . LEU A 1 93 ? -23.047 16.422 -30.719 1 71.69 93 LEU A O 1
ATOM 725 N N . ASP A 1 94 ? -24.266 15.031 -29.281 1 72.44 94 ASP A N 1
ATOM 726 C CA . ASP A 1 94 ? -24.344 13.969 -30.281 1 72.44 94 ASP A CA 1
ATOM 727 C C . ASP A 1 94 ? -25.297 14.336 -31.422 1 72.44 94 ASP A C 1
ATOM 729 O O . ASP A 1 94 ? -26.328 14.969 -31.188 1 72.44 94 ASP A O 1
ATOM 733 N N . PHE A 1 95 ? -24.984 14.039 -32.688 1 68.12 95 PHE A N 1
ATOM 734 C CA . PHE A 1 95 ? -25.844 14.227 -33.844 1 68.12 95 PHE A CA 1
ATOM 735 C C . PHE A 1 95 ? -26.25 12.883 -34.438 1 68.12 95 PHE A C 1
ATOM 737 O O . PHE A 1 95 ? -25.422 12 -34.625 1 68.12 95 PHE A O 1
ATOM 744 N N . PRO A 1 96 ? -27.484 12.688 -34.688 1 74.31 96 PRO A N 1
ATOM 745 C CA . PRO A 1 96 ? -28.562 13.648 -34.438 1 74.31 96 PRO A CA 1
ATOM 746 C C . PRO A 1 96 ? -29.062 13.633 -33 1 74.31 96 PRO A C 1
ATOM 748 O O . PRO A 1 96 ? -29.062 12.578 -32.344 1 74.31 96 PRO A O 1
ATOM 751 N N . ASP A 1 97 ? -29.359 14.633 -32.469 1 74.19 97 ASP A N 1
ATOM 752 C CA . ASP A 1 97 ? -29.672 14.805 -31.047 1 74.19 97 ASP A CA 1
ATOM 753 C C . ASP A 1 97 ? -30.922 14.016 -30.656 1 74.19 97 ASP A C 1
ATOM 755 O O . ASP A 1 97 ? -31.094 13.625 -29.5 1 74.19 97 ASP A O 1
ATOM 759 N N . THR A 1 98 ? -31.766 13.688 -31.641 1 75.19 98 THR A N 1
ATOM 760 C CA . THR A 1 98 ? -33.031 13 -31.359 1 75.19 98 THR A CA 1
ATOM 761 C C . THR A 1 98 ? -32.812 11.5 -31.219 1 75.19 98 THR A C 1
ATOM 763 O O . THR A 1 98 ? -33.656 10.789 -30.688 1 75.19 98 THR A O 1
ATOM 766 N N . ALA A 1 99 ? -31.688 11.047 -31.656 1 76.12 99 ALA A N 1
ATOM 767 C CA . ALA A 1 99 ? -31.453 9.609 -31.719 1 76.12 99 ALA A CA 1
ATOM 768 C C . ALA A 1 99 ? -30.703 9.117 -30.484 1 76.12 99 ALA A C 1
ATOM 770 O O . ALA A 1 99 ? -30.672 7.914 -30.203 1 76.12 99 ALA A O 1
ATOM 771 N N . TYR A 1 100 ? -30.062 9.938 -29.797 1 82.75 100 TYR A N 1
ATOM 772 C CA . TYR A 1 100 ? -29.281 9.57 -28.625 1 82.75 100 TYR A CA 1
ATOM 773 C C . TYR A 1 100 ? -29.812 10.266 -27.375 1 82.75 100 TYR A C 1
ATOM 775 O O . TYR A 1 100 ? -29.891 11.492 -27.328 1 82.75 100 TYR A O 1
ATOM 783 N N . PRO A 1 101 ? -30.094 9.531 -26.453 1 87.12 101 PRO A N 1
ATOM 784 C CA . PRO A 1 101 ? -30.672 10.156 -25.266 1 87.12 101 PRO A CA 1
ATOM 785 C C . PRO A 1 101 ? -29.656 11.023 -24.516 1 87.12 101 PRO A C 1
ATOM 787 O O . PRO A 1 101 ? -28.469 10.664 -24.422 1 87.12 101 PRO A O 1
ATOM 790 N N . GLN A 1 102 ? -30.125 12.133 -23.969 1 89.75 102 GLN A N 1
ATOM 791 C CA . GLN A 1 102 ? -29.328 12.977 -23.078 1 89.75 102 GLN A CA 1
ATOM 792 C C . GLN A 1 102 ? -28.828 12.188 -21.875 1 89.75 102 GLN A C 1
ATOM 794 O O . GLN A 1 102 ? -27.641 12.203 -21.562 1 89.75 102 GLN A O 1
ATOM 799 N N . ASN A 1 103 ? -29.75 11.57 -21.234 1 93.81 103 ASN A N 1
ATOM 800 C CA . ASN A 1 103 ? -29.531 10.688 -20.094 1 93.81 103 ASN A CA 1
ATOM 801 C C . ASN A 1 103 ? -30.156 9.312 -20.328 1 93.81 103 ASN A C 1
ATOM 803 O O . ASN A 1 103 ? -31.359 9.141 -20.141 1 93.81 103 ASN A O 1
ATOM 807 N N . PRO A 1 104 ? -29.391 8.305 -20.656 1 91.88 104 PRO A N 1
ATOM 808 C CA . PRO A 1 104 ? -29.969 7.012 -21.047 1 91.88 104 PRO A CA 1
ATOM 809 C C . PRO A 1 104 ? -30.453 6.203 -19.844 1 91.88 104 PRO A C 1
ATOM 811 O O . PRO A 1 104 ? -29.859 6.281 -18.766 1 91.88 104 PRO A O 1
ATOM 814 N N . ASP A 1 105 ? -31.469 5.469 -20.016 1 95.06 105 ASP A N 1
ATOM 815 C CA . ASP A 1 105 ? -31.891 4.406 -19.109 1 95.06 105 ASP A CA 1
ATOM 816 C C . ASP A 1 105 ? -31.406 3.043 -19.594 1 95.06 105 ASP A C 1
ATOM 818 O O . ASP A 1 105 ? -31.828 2.57 -20.656 1 95.06 105 ASP A O 1
ATOM 822 N N . LEU A 1 106 ? -30.562 2.471 -18.844 1 95 106 LEU A N 1
ATOM 823 C CA . LEU A 1 106 ? -29.938 1.235 -19.312 1 95 106 LEU A CA 1
ATOM 824 C C . LEU A 1 106 ? -30.219 0.089 -18.344 1 95 106 LEU A C 1
ATOM 826 O O . LEU A 1 106 ? -30.406 0.314 -17.141 1 95 106 LEU A O 1
ATOM 830 N N . GLY A 1 107 ? -30.188 -1.085 -18.844 1 93.69 107 GLY A N 1
ATOM 831 C CA . GLY A 1 107 ? -30.672 -2.254 -18.125 1 93.69 107 GLY A CA 1
ATOM 832 C C . GLY A 1 107 ? -29.688 -2.789 -17.109 1 93.69 107 GLY A C 1
ATOM 833 O O . GLY A 1 107 ? -28.469 -2.711 -17.312 1 93.69 107 GLY A O 1
ATOM 834 N N . PHE A 1 108 ? -30.219 -3.344 -16 1 96 108 PHE A N 1
ATOM 835 C CA . PHE A 1 108 ? -29.453 -4.145 -15.047 1 96 108 PHE A CA 1
ATOM 836 C C . PHE A 1 108 ? -30.328 -5.246 -14.445 1 96 108 PHE A C 1
ATOM 838 O O . PHE A 1 108 ? -31.547 -5.258 -14.641 1 96 108 PHE A O 1
ATOM 845 N N . SER A 1 109 ? -29.734 -6.211 -13.82 1 95.5 109 SER A N 1
ATOM 846 C CA . SER A 1 109 ? -30.484 -7.301 -13.211 1 95.5 109 SER A CA 1
ATOM 847 C C . SER A 1 109 ? -29.812 -7.785 -11.93 1 95.5 109 SER A C 1
ATOM 849 O O . SER A 1 109 ? -28.609 -7.617 -11.758 1 95.5 109 SER A O 1
ATOM 851 N N . ILE A 1 110 ? -30.562 -8.258 -10.984 1 97.12 110 ILE A N 1
ATOM 852 C CA . ILE A 1 110 ? -30.125 -8.992 -9.805 1 97.12 110 ILE A CA 1
ATOM 853 C C . ILE A 1 110 ? -30.672 -10.422 -9.859 1 97.12 110 ILE A C 1
ATOM 855 O O . ILE A 1 110 ? -31.891 -10.633 -9.859 1 97.12 110 ILE A O 1
ATOM 859 N N . GLU A 1 111 ? -29.812 -11.352 -9.891 1 95.75 111 GLU A N 1
ATOM 860 C CA . GLU A 1 111 ? -30.188 -12.758 -10.023 1 95.75 111 GLU A CA 1
ATOM 861 C C . GLU A 1 111 ? -29.719 -13.578 -8.828 1 95.75 111 GLU A C 1
ATOM 863 O O . GLU A 1 111 ? -28.516 -13.641 -8.555 1 95.75 111 GLU A O 1
ATOM 868 N N . PRO A 1 112 ? -30.609 -14.219 -8.078 1 97.06 112 PRO A N 1
ATOM 869 C CA . PRO A 1 112 ? -30.203 -15.07 -6.961 1 97.06 112 PRO A CA 1
ATOM 870 C C . PRO A 1 112 ? -29.562 -16.391 -7.418 1 97.06 112 PRO A C 1
ATOM 872 O O . PRO A 1 112 ? -30.219 -17.203 -8.07 1 97.06 112 PRO A O 1
ATOM 875 N N . VAL A 1 113 ? -28.375 -16.609 -7.09 1 97.06 113 VAL A N 1
ATOM 876 C CA . VAL A 1 113 ? -27.688 -17.859 -7.387 1 97.06 113 VAL A CA 1
ATOM 877 C C . VAL A 1 113 ? -28.062 -18.906 -6.34 1 97.06 113 VAL A C 1
ATOM 879 O O . VAL A 1 113 ? -28.438 -20.031 -6.688 1 97.06 113 VAL A O 1
ATOM 882 N N . ASN A 1 114 ? -27.938 -18.625 -5.086 1 97.25 114 ASN A N 1
ATOM 883 C CA . ASN A 1 114 ? -28.359 -19.344 -3.889 1 97.25 114 ASN A CA 1
ATOM 884 C C . ASN A 1 114 ? -28.547 -18.406 -2.705 1 97.25 114 ASN A C 1
ATOM 886 O O . ASN A 1 114 ? -28.688 -17.203 -2.889 1 97.25 114 ASN A O 1
ATOM 890 N N . GLY A 1 115 ? -28.641 -18.922 -1.502 1 97.38 115 GLY A N 1
ATOM 891 C CA . GLY A 1 115 ? -28.953 -18.094 -0.352 1 97.38 115 GLY A CA 1
ATOM 892 C C . GLY A 1 115 ? -27.812 -17.188 0.05 1 97.38 115 GLY A C 1
ATOM 893 O O . GLY A 1 115 ? -28 -16.219 0.793 1 97.38 115 GLY A O 1
ATOM 894 N N . ARG A 1 116 ? -26.547 -17.359 -0.459 1 98.19 116 ARG A N 1
ATOM 895 C CA . ARG A 1 116 ? -25.375 -16.594 -0.045 1 98.19 116 ARG A CA 1
ATOM 896 C C . ARG A 1 116 ? -24.828 -15.75 -1.192 1 98.19 116 ARG A C 1
ATOM 898 O O . ARG A 1 116 ? -23.953 -14.914 -0.995 1 98.19 116 ARG A O 1
ATOM 905 N N . THR A 1 117 ? -25.344 -15.945 -2.389 1 98.56 117 THR A N 1
ATOM 906 C CA . THR A 1 117 ? -24.719 -15.32 -3.549 1 98.56 117 THR A CA 1
ATOM 907 C C . THR A 1 117 ? -25.781 -14.688 -4.457 1 98.56 117 THR A C 1
ATOM 909 O O . THR A 1 117 ? -26.75 -15.344 -4.832 1 98.56 117 THR A O 1
ATOM 912 N N . LEU A 1 118 ? -25.672 -13.438 -4.785 1 98.38 118 LEU A N 1
ATOM 913 C CA . LEU A 1 118 ? -26.438 -12.727 -5.801 1 98.38 118 LEU A CA 1
ATOM 914 C C . LEU A 1 118 ? -25.547 -12.336 -6.977 1 98.38 118 LEU A C 1
ATOM 916 O O . LEU A 1 118 ? -24.359 -12.062 -6.801 1 98.38 118 LEU A O 1
ATOM 920 N N . ARG A 1 119 ? -26.078 -12.336 -8.125 1 97.5 119 ARG A N 1
ATOM 921 C CA . ARG A 1 119 ? -25.406 -11.875 -9.336 1 97.5 119 ARG A CA 1
ATOM 922 C C . ARG A 1 119 ? -25.984 -10.539 -9.797 1 97.5 119 ARG A C 1
ATOM 924 O O . ARG A 1 119 ? -27.188 -10.406 -9.984 1 97.5 119 ARG A O 1
ATOM 931 N N . LEU A 1 120 ? -25.156 -9.508 -9.891 1 97.5 120 LEU A N 1
ATOM 932 C CA . LEU A 1 120 ? -25.5 -8.188 -10.398 1 97.5 120 LEU A CA 1
ATOM 933 C C . LEU A 1 120 ? -24.938 -7.977 -11.805 1 97.5 120 LEU A C 1
ATOM 935 O O . LEU A 1 120 ? -23.719 -8.055 -12 1 97.5 120 LEU A O 1
ATOM 939 N N . ARG A 1 121 ? -25.75 -7.723 -12.773 1 95.5 121 ARG A N 1
ATOM 940 C CA . ARG A 1 121 ? -25.312 -7.383 -14.125 1 95.5 121 ARG A CA 1
ATOM 941 C C . ARG A 1 121 ? -25.812 -5.996 -14.523 1 95.5 121 ARG A C 1
ATOM 943 O O . ARG A 1 121 ? -26.953 -5.641 -14.266 1 95.5 121 ARG A O 1
ATOM 950 N N . ILE A 1 122 ? -24.938 -5.199 -15.031 1 95.62 122 ILE A N 1
ATOM 951 C CA . ILE A 1 122 ? -25.25 -3.85 -15.492 1 95.62 122 ILE A CA 1
ATOM 952 C C . ILE A 1 122 ? -24.734 -3.658 -16.922 1 95.62 122 ILE A C 1
ATOM 954 O O . ILE A 1 122 ? -23.594 -4.035 -17.219 1 95.62 122 ILE A O 1
ATOM 958 N N . HIS A 1 123 ? -25.562 -3.078 -17.734 1 93 123 HIS A N 1
ATOM 959 C CA . HIS A 1 123 ? -25.219 -2.844 -19.125 1 93 123 HIS A CA 1
ATOM 960 C C . HIS A 1 123 ? -25.047 -1.354 -19.406 1 93 123 HIS A C 1
ATOM 962 O O . HIS A 1 123 ? -25.75 -0.524 -18.812 1 93 123 HIS A O 1
ATOM 968 N N . THR A 1 124 ? -24.109 -1.024 -20.297 1 92.5 124 THR A N 1
ATOM 969 C CA . THR A 1 124 ? -23.875 0.373 -20.641 1 92.5 124 THR A CA 1
ATOM 970 C C . THR A 1 124 ? -24.406 0.689 -22.031 1 92.5 124 THR A C 1
ATOM 972 O O . THR A 1 124 ? -24.156 1.772 -22.562 1 92.5 124 THR A O 1
ATOM 975 N N . SER A 1 125 ? -25.047 -0.288 -22.594 1 87.12 125 SER A N 1
ATOM 976 C CA . SER A 1 125 ? -25.734 -0.155 -23.875 1 87.12 125 SER A CA 1
ATOM 977 C C . SER A 1 125 ? -27.094 -0.854 -23.844 1 87.12 125 SER A C 1
ATOM 979 O O . SER A 1 125 ? -27.359 -1.676 -22.969 1 87.12 125 SER A O 1
ATOM 981 N N . PRO A 1 126 ? -27.953 -0.487 -24.781 1 80.12 126 PRO A N 1
ATOM 982 C CA . PRO A 1 126 ? -29.266 -1.139 -24.812 1 80.12 126 PRO A CA 1
ATOM 983 C C . PRO A 1 126 ? -29.188 -2.611 -25.219 1 80.12 126 PRO A C 1
ATOM 985 O O . PRO A 1 126 ? -30.141 -3.357 -25.031 1 80.12 126 PRO A O 1
ATOM 988 N N . VAL A 1 127 ? -28.078 -2.957 -25.734 1 77.62 127 VAL A N 1
ATOM 989 C CA . VAL A 1 127 ? -27.922 -4.344 -26.156 1 77.62 127 VAL A CA 1
ATOM 990 C C . VAL A 1 127 ? -27.141 -5.129 -25.094 1 77.62 127 VAL A C 1
ATOM 992 O O . VAL A 1 127 ? -26 -4.797 -24.781 1 77.62 127 VAL A O 1
ATOM 995 N N . ALA A 1 128 ? -27.797 -6.062 -24.484 1 76.38 128 ALA A N 1
ATOM 996 C CA . ALA A 1 128 ? -27.141 -6.945 -23.531 1 76.38 128 ALA A CA 1
ATOM 997 C C . ALA A 1 128 ? -26.344 -8.039 -24.234 1 76.38 128 ALA A C 1
ATOM 999 O O . ALA A 1 128 ? -26.781 -8.555 -25.266 1 76.38 128 ALA A O 1
ATOM 1000 N N . PRO A 1 129 ? -25.141 -8.266 -23.672 1 72.44 129 PRO A N 1
ATOM 1001 C CA . PRO A 1 129 ? -24.391 -9.367 -24.281 1 72.44 129 PRO A CA 1
ATOM 1002 C C . PRO A 1 129 ? -25.172 -10.688 -24.297 1 72.44 129 PRO A C 1
ATOM 1004 O O . PRO A 1 129 ? -25.906 -10.969 -23.344 1 72.44 129 PRO A O 1
ATOM 1007 N N . ALA A 1 130 ? -25.125 -11.32 -25.406 1 62.94 130 ALA A N 1
ATOM 1008 C CA . ALA A 1 130 ? -25.891 -12.555 -25.594 1 62.94 130 ALA A CA 1
ATOM 1009 C C . ALA A 1 130 ? -25.109 -13.766 -25.109 1 62.94 130 ALA A C 1
ATOM 1011 O O . ALA A 1 130 ? -25.656 -14.867 -25 1 62.94 130 ALA A O 1
ATOM 1012 N N . ASP A 1 131 ? -23.953 -13.641 -24.703 1 64.25 131 ASP A N 1
ATOM 1013 C CA . ASP A 1 131 ? -23.172 -14.852 -24.469 1 64.25 131 ASP A CA 1
ATOM 1014 C C . ASP A 1 131 ? -23.656 -15.578 -23.219 1 64.25 131 ASP A C 1
ATOM 1016 O O . ASP A 1 131 ? -23.734 -14.984 -22.141 1 64.25 131 ASP A O 1
ATOM 1020 N N . PRO A 1 132 ? -24.031 -16.797 -23.484 1 60.44 132 PRO A N 1
ATOM 1021 C CA . PRO A 1 132 ? -24.438 -17.609 -22.328 1 60.44 132 PRO A CA 1
ATOM 1022 C C . PRO A 1 132 ? -23.297 -17.891 -21.375 1 60.44 132 PRO A C 1
ATOM 1024 O O . PRO A 1 132 ? -22.141 -18.016 -21.797 1 60.44 132 PRO A O 1
ATOM 1027 N N . ASP A 1 133 ? -23.688 -17.953 -20.172 1 66.88 133 ASP A N 1
ATOM 1028 C CA . ASP A 1 133 ? -22.75 -18.266 -19.094 1 66.88 133 ASP A CA 1
ATOM 1029 C C . ASP A 1 133 ? -21.984 -19.562 -19.391 1 66.88 133 ASP A C 1
ATOM 1031 O O . ASP A 1 133 ? -20.812 -19.688 -19.047 1 66.88 133 ASP A O 1
ATOM 1035 N N . SER A 1 134 ? -22.656 -20.391 -20 1 63.59 134 SER A N 1
ATOM 1036 C CA . SER A 1 134 ? -22.094 -21.719 -20.234 1 63.59 134 SER A CA 1
ATOM 1037 C C . SER A 1 134 ? -20.859 -21.641 -21.141 1 63.59 134 SER A C 1
ATOM 1039 O O . SER A 1 134 ? -20.062 -22.562 -21.188 1 63.59 134 SER A O 1
ATOM 1041 N N . LEU A 1 135 ? -20.703 -20.625 -21.594 1 74.12 135 LEU A N 1
ATOM 1042 C CA . LEU A 1 135 ? -19.594 -20.469 -22.516 1 74.12 135 LEU A CA 1
ATOM 1043 C C . LEU A 1 135 ? -18.406 -19.797 -21.844 1 74.12 135 LEU A C 1
ATOM 1045 O O . LEU A 1 135 ? -17.312 -19.734 -22.406 1 74.12 135 LEU A O 1
ATOM 1049 N N . SER A 1 136 ? -18.641 -19.516 -20.672 1 90 136 SER A N 1
ATOM 1050 C CA . SER A 1 136 ? -17.531 -18.828 -20.031 1 90 136 SER A CA 1
ATOM 1051 C C . SER A 1 136 ? -16.484 -19.812 -19.516 1 90 136 SER A C 1
ATOM 1053 O O . SER A 1 136 ? -16.797 -20.672 -18.688 1 90 136 SER A O 1
ATOM 1055 N N . PRO A 1 137 ? -15.195 -19.703 -19.938 1 93.56 137 PRO A N 1
ATOM 1056 C CA . PRO A 1 137 ? -14.141 -20.562 -19.406 1 93.56 137 PRO A CA 1
ATOM 1057 C C . PRO A 1 137 ? -13.875 -20.344 -17.922 1 93.56 137 PRO A C 1
ATOM 1059 O O . PRO A 1 137 ? -13.172 -21.125 -17.281 1 93.56 137 PRO A O 1
ATOM 1062 N N . MET A 1 138 ? -14.438 -19.281 -17.406 1 96.38 138 MET A N 1
ATOM 1063 C CA . MET A 1 138 ? -14.18 -18.922 -16.016 1 96.38 138 MET A CA 1
ATOM 1064 C C . MET A 1 138 ? -15.148 -19.625 -15.07 1 96.38 138 MET A C 1
ATOM 1066 O O . MET A 1 138 ? -14.906 -19.719 -13.867 1 96.38 138 MET A O 1
ATOM 1070 N N . LEU A 1 139 ? -16.234 -20.078 -15.57 1 95.69 139 LEU A N 1
ATOM 1071 C CA . LEU A 1 139 ? -17.266 -20.75 -14.773 1 95.69 139 LEU A CA 1
ATOM 1072 C C . LEU A 1 139 ? -17.234 -22.25 -14.992 1 95.69 139 LEU A C 1
ATOM 1074 O O . LEU A 1 139 ? -16.891 -22.719 -16.078 1 95.69 139 LEU A O 1
ATOM 1078 N N . ALA A 1 140 ? -17.609 -23.031 -13.961 1 93 140 ALA A N 1
ATOM 1079 C CA . ALA A 1 140 ? -17.578 -24.484 -14.023 1 93 140 ALA A CA 1
ATOM 1080 C C . ALA A 1 140 ? -18.812 -25.031 -14.75 1 93 140 ALA A C 1
ATOM 1082 O O . ALA A 1 140 ? -18.781 -26.156 -15.258 1 93 140 ALA A O 1
ATOM 1083 N N . GLY A 1 141 ? -19.828 -24.344 -14.82 1 90.38 141 GLY A N 1
ATOM 1084 C CA . GLY A 1 141 ? -21.094 -24.703 -15.453 1 90.38 141 GLY A CA 1
ATOM 1085 C C . GLY A 1 141 ? -22.109 -23.578 -15.453 1 90.38 141 GLY A C 1
ATOM 1086 O O . GLY A 1 141 ? -21.766 -22.422 -15.133 1 90.38 141 GLY A O 1
ATOM 1087 N N . PRO A 1 142 ? -23.234 -23.953 -15.875 1 90.69 142 PRO A N 1
ATOM 1088 C CA . PRO A 1 142 ? -24.281 -22.922 -15.82 1 90.69 142 PRO A CA 1
ATOM 1089 C C . PRO A 1 142 ? -24.531 -22.406 -14.406 1 90.69 142 PRO A C 1
ATOM 1091 O O . PRO A 1 142 ? -24.5 -23.188 -13.445 1 90.69 142 PRO A O 1
ATOM 1094 N N . VAL A 1 143 ? -24.766 -21.188 -14.289 1 93.19 143 VAL A N 1
ATOM 1095 C CA . VAL A 1 143 ? -25.031 -20.578 -12.992 1 93.19 143 VAL A CA 1
ATOM 1096 C C . VAL A 1 143 ? -26.453 -20.875 -12.555 1 93.19 143 VAL A C 1
ATOM 1098 O O . VAL A 1 143 ? -27.406 -20.672 -13.32 1 93.19 143 VAL A O 1
ATOM 1101 N N . ALA A 1 144 ? -26.594 -21.375 -11.375 1 90.5 144 ALA A N 1
ATOM 1102 C CA . ALA A 1 144 ? -27.906 -21.688 -10.82 1 90.5 144 ALA A CA 1
ATOM 1103 C C . ALA A 1 144 ? -28.734 -20.422 -10.617 1 90.5 144 ALA A C 1
ATOM 1105 O O . ALA A 1 144 ? -28.188 -19.328 -10.516 1 90.5 144 ALA A O 1
ATOM 1106 N N . ASN A 1 145 ? -29.953 -20.547 -10.625 1 92.38 145 ASN A N 1
ATOM 1107 C CA . ASN A 1 145 ? -30.922 -19.5 -10.297 1 92.38 145 ASN A CA 1
ATOM 1108 C C . ASN A 1 145 ? -31.938 -19.984 -9.273 1 92.38 145 ASN A C 1
ATOM 1110 O O . ASN A 1 145 ? -32.938 -20.625 -9.625 1 92.38 145 ASN A O 1
ATOM 1114 N N . ASP A 1 146 ? -31.734 -19.656 -8.039 1 94.19 146 ASP A N 1
ATOM 1115 C CA . ASP A 1 146 ? -32.625 -20.047 -6.953 1 94.19 146 ASP A CA 1
ATOM 1116 C C . ASP A 1 146 ? -33.406 -18.844 -6.414 1 94.19 146 ASP A C 1
ATOM 1118 O O . ASP A 1 146 ? -33.125 -18.375 -5.312 1 94.19 146 ASP A O 1
ATOM 1122 N N . ALA A 1 147 ? -34.344 -18.438 -7.062 1 91.31 147 ALA A N 1
ATOM 1123 C CA . ALA A 1 147 ? -35.156 -17.266 -6.727 1 91.31 147 ALA A CA 1
ATOM 1124 C C . ALA A 1 147 ? -35.781 -17.422 -5.352 1 91.31 147 ALA A C 1
ATOM 1126 O O . ALA A 1 147 ? -36 -16.438 -4.645 1 91.31 147 ALA A O 1
ATOM 1127 N N . SER A 1 148 ? -36.031 -18.625 -4.949 1 92.56 148 SER A N 1
ATOM 1128 C CA . SER A 1 148 ? -36.719 -18.891 -3.695 1 92.56 148 SER A CA 1
ATOM 1129 C C . SER A 1 148 ? -35.812 -18.641 -2.494 1 92.56 148 SER A C 1
ATOM 1131 O O . SER A 1 148 ? -36.312 -18.5 -1.365 1 92.56 148 SER A O 1
ATOM 1133 N N . ALA A 1 149 ? -34.594 -18.547 -2.738 1 95.44 149 ALA A N 1
ATOM 1134 C CA . ALA A 1 149 ? -33.656 -18.406 -1.646 1 95.44 149 ALA A CA 1
ATOM 1135 C C . ALA A 1 149 ? -33.656 -16.984 -1.093 1 95.44 149 ALA A C 1
ATOM 1137 O O . ALA A 1 149 ? -33.156 -16.719 -0.003 1 95.44 149 ALA A O 1
ATOM 1138 N N . TRP A 1 150 ? -34.312 -16.047 -1.762 1 96.94 150 TRP A N 1
ATOM 1139 C CA . TRP A 1 150 ? -34.312 -14.648 -1.354 1 96.94 150 TRP A CA 1
ATOM 1140 C C . TRP A 1 150 ? -35.75 -14.109 -1.319 1 96.94 150 TRP A C 1
ATOM 1142 O O . TRP A 1 150 ? -36.531 -14.391 -2.217 1 96.94 150 TRP A O 1
ATOM 1152 N N . LYS A 1 151 ? -36.094 -13.438 -0.268 1 97 151 LYS A N 1
ATOM 1153 C CA . LYS A 1 151 ? -37.344 -12.672 -0.208 1 97 151 LYS A CA 1
ATOM 1154 C C . LYS A 1 151 ? -37.125 -11.266 -0.772 1 97 151 LYS A C 1
ATOM 1156 O O . LYS A 1 151 ? -36.25 -10.539 -0.339 1 97 151 LYS A O 1
ATOM 1161 N N . VAL A 1 152 ? -37.938 -10.914 -1.77 1 97.12 152 VAL A N 1
ATOM 1162 C CA . VAL A 1 152 ? -37.812 -9.602 -2.398 1 97.12 152 VAL A CA 1
ATOM 1163 C C . VAL A 1 152 ? -39 -8.742 -1.979 1 97.12 152 VAL A C 1
ATOM 1165 O O . VAL A 1 152 ? -40.156 -9.109 -2.195 1 97.12 152 VAL A O 1
ATOM 1168 N N . THR A 1 153 ? -38.75 -7.59 -1.359 1 95.81 153 THR A N 1
ATOM 1169 C CA . THR A 1 153 ? -39.812 -6.691 -0.896 1 95.81 153 THR A CA 1
ATOM 1170 C C . THR A 1 153 ? -39.5 -5.254 -1.322 1 95.81 153 THR A C 1
ATOM 1172 O O . THR A 1 153 ? -38.375 -4.906 -1.607 1 95.81 153 THR A O 1
ATOM 1175 N N . ARG A 1 154 ? -40.5 -4.5 -1.386 1 94.56 154 ARG A N 1
ATOM 1176 C CA . ARG A 1 154 ? -40.375 -3.068 -1.626 1 94.56 154 ARG A CA 1
ATOM 1177 C C . ARG A 1 154 ? -40.5 -2.279 -0.329 1 94.56 154 ARG A C 1
ATOM 1179 O O . ARG A 1 154 ? -41.344 -2.605 0.51 1 94.56 154 ARG A O 1
ATOM 1186 N N . LYS A 1 155 ? -39.688 -1.489 -0.125 1 91.56 155 LYS A N 1
ATOM 1187 C CA . LYS A 1 155 ? -39.75 -0.483 0.931 1 91.56 155 LYS A CA 1
ATOM 1188 C C . LYS A 1 155 ? -39.75 0.927 0.348 1 91.56 155 LYS A C 1
ATOM 1190 O O . LYS A 1 155 ? -38.688 1.571 0.279 1 91.56 155 LYS A O 1
ATOM 1195 N N . GLY A 1 156 ? -40.938 1.479 0.173 1 93.19 156 GLY A N 1
ATOM 1196 C CA . GLY A 1 156 ? -41 2.693 -0.625 1 93.19 156 GLY A CA 1
ATOM 1197 C C . GLY A 1 156 ? -40.531 2.494 -2.055 1 93.19 156 GLY A C 1
ATOM 1198 O O . GLY A 1 156 ? -41 1.598 -2.752 1 93.19 156 GLY A O 1
ATOM 1199 N N . ALA A 1 157 ? -39.625 3.35 -2.396 1 94.25 157 ALA A N 1
ATOM 1200 C CA . ALA A 1 157 ? -39.094 3.256 -3.754 1 94.25 157 ALA A CA 1
ATOM 1201 C C . ALA A 1 157 ? -37.906 2.293 -3.812 1 94.25 157 ALA A C 1
ATOM 1203 O O . ALA A 1 157 ? -37.5 1.89 -4.895 1 94.25 157 ALA A O 1
ATOM 1204 N N . ASP A 1 158 ? -37.5 1.846 -2.697 1 97.44 158 ASP A N 1
ATOM 1205 C CA . ASP A 1 158 ? -36.344 0.95 -2.635 1 97.44 158 ASP A CA 1
ATOM 1206 C C . ASP A 1 158 ? -36.781 -0.506 -2.801 1 97.44 158 ASP A C 1
ATOM 1208 O O . ASP A 1 158 ? -37.969 -0.83 -2.678 1 97.44 158 ASP A O 1
ATOM 1212 N N . VAL A 1 159 ? -35.906 -1.355 -3.209 1 97.88 159 VAL A N 1
ATOM 1213 C CA . VAL A 1 159 ? -36.125 -2.797 -3.293 1 97.88 159 VAL A CA 1
ATOM 1214 C C . VAL A 1 159 ? -35.125 -3.518 -2.377 1 97.88 159 VAL A C 1
ATOM 1216 O O . VAL A 1 159 ? -33.938 -3.193 -2.361 1 97.88 159 VAL A O 1
ATOM 1219 N N . LEU A 1 160 ? -35.625 -4.445 -1.619 1 97.62 160 LEU A N 1
ATOM 1220 C CA . LEU A 1 160 ? -34.781 -5.156 -0.665 1 97.62 160 LEU A CA 1
ATOM 1221 C C . LEU A 1 160 ? -34.781 -6.656 -0.934 1 97.62 160 LEU A C 1
ATOM 1223 O O . LEU A 1 160 ? -35.844 -7.27 -0.989 1 97.62 160 LEU A O 1
ATOM 1227 N N . TYR A 1 161 ? -33.656 -7.246 -1.24 1 97.94 161 TYR A N 1
ATOM 1228 C CA . TYR A 1 161 ? -33.438 -8.688 -1.242 1 97.94 161 TYR A CA 1
ATOM 1229 C C . TYR A 1 161 ? -32.969 -9.164 0.121 1 97.94 161 TYR A C 1
ATOM 1231 O O . TYR A 1 161 ? -31.969 -8.672 0.644 1 97.94 161 TYR A O 1
ATOM 1239 N N . THR A 1 162 ? -33.625 -10.172 0.73 1 97.88 162 THR A N 1
ATOM 1240 C CA . THR A 1 162 ? -33.25 -10.641 2.059 1 97.88 162 THR A CA 1
ATOM 1241 C C . THR A 1 162 ? -33.094 -12.156 2.076 1 97.88 162 THR A C 1
ATOM 1243 O O . THR A 1 162 ? -33.938 -12.883 1.564 1 97.88 162 THR A O 1
ATOM 1246 N N . SER A 1 163 ? -32.031 -12.648 2.562 1 97.75 163 SER A N 1
ATOM 1247 C CA . SER A 1 163 ? -31.797 -14.047 2.908 1 97.75 163 SER A CA 1
ATOM 1248 C C . SER A 1 163 ? -31.344 -14.18 4.359 1 97.75 163 SER A C 1
ATOM 1250 O O . SER A 1 163 ? -31.141 -13.18 5.047 1 97.75 163 SER A O 1
ATOM 1252 N N . PRO A 1 164 ? -31.234 -15.445 4.895 1 97.12 164 PRO A N 1
ATOM 1253 C CA . PRO A 1 164 ? -30.75 -15.617 6.27 1 97.12 164 PRO A CA 1
ATOM 1254 C C . PRO A 1 164 ? -29.312 -15.125 6.453 1 97.12 164 PRO A C 1
ATOM 1256 O O . PRO A 1 164 ? -28.875 -14.898 7.586 1 97.12 164 PRO A O 1
ATOM 1259 N N . TYR A 1 165 ? -28.609 -14.906 5.41 1 97.88 165 TYR A N 1
ATOM 1260 C CA . TYR A 1 165 ? -27.188 -14.633 5.5 1 97.88 165 TYR A CA 1
ATOM 1261 C C . TYR A 1 165 ? -26.906 -13.148 5.285 1 97.88 165 TYR A C 1
ATOM 1263 O O . TYR A 1 165 ? -25.812 -12.664 5.605 1 97.88 165 TYR A O 1
ATOM 1271 N N . GLY A 1 166 ? -27.797 -12.391 4.727 1 97.75 166 GLY A N 1
ATOM 1272 C CA . GLY A 1 166 ? -27.625 -10.977 4.461 1 97.75 166 GLY A CA 1
ATOM 1273 C C . GLY A 1 166 ? -28.703 -10.391 3.578 1 97.75 166 GLY A C 1
ATOM 1274 O O . GLY A 1 166 ? -29.703 -11.055 3.299 1 97.75 166 GLY A O 1
ATOM 1275 N N . SER A 1 167 ? -28.547 -9.133 3.268 1 97.94 167 SER A N 1
ATOM 1276 C CA . SER A 1 167 ? -29.516 -8.469 2.412 1 97.94 167 SER A CA 1
ATOM 1277 C C . SER A 1 167 ? -28.828 -7.512 1.438 1 97.94 167 SER A C 1
ATOM 1279 O O . SER A 1 167 ? -27.703 -7.094 1.663 1 97.94 167 SER A O 1
ATOM 1281 N N . LEU A 1 168 ? -29.422 -7.262 0.344 1 98.38 168 LEU A N 1
ATOM 1282 C CA . LEU A 1 168 ? -29.031 -6.262 -0.646 1 98.38 168 LEU A CA 1
ATOM 1283 C C . LEU A 1 168 ? -30.172 -5.277 -0.903 1 98.38 168 LEU A C 1
ATOM 1285 O O . LEU A 1 168 ? -31.281 -5.684 -1.246 1 98.38 168 LEU A O 1
ATOM 1289 N N . ARG A 1 169 ? -29.953 -4.027 -0.712 1 98.38 169 ARG A N 1
ATOM 1290 C CA . ARG A 1 169 ? -30.938 -2.984 -0.947 1 98.38 169 ARG A CA 1
ATOM 1291 C C . ARG A 1 169 ? -30.609 -2.186 -2.201 1 98.38 169 ARG A C 1
ATOM 1293 O O . ARG A 1 169 ? -29.484 -1.716 -2.363 1 98.38 169 ARG A O 1
ATOM 1300 N N . ILE A 1 170 ? -31.531 -2.104 -3.072 1 98.31 170 ILE A N 1
ATOM 1301 C CA . ILE A 1 170 ? -31.453 -1.142 -4.168 1 98.31 170 ILE A CA 1
ATOM 1302 C C . ILE A 1 170 ? -32.125 0.172 -3.74 1 98.31 170 ILE A C 1
ATOM 1304 O O . ILE A 1 170 ? -33.344 0.242 -3.576 1 98.31 170 ILE A O 1
ATOM 1308 N N . GLN A 1 171 ? -31.281 1.163 -3.514 1 97.75 171 GLN A N 1
ATOM 1309 C CA . GLN A 1 171 ? -31.812 2.496 -3.252 1 97.75 171 GLN A CA 1
ATOM 1310 C C . GLN A 1 171 ? -32.219 3.189 -4.547 1 97.75 171 GLN A C 1
ATOM 1312 O O . GLN A 1 171 ? -31.453 3.236 -5.504 1 97.75 171 GLN A O 1
ATOM 1317 N N . ALA A 1 172 ? -33.375 3.746 -4.543 1 97.31 172 ALA A N 1
ATOM 1318 C CA . ALA A 1 172 ? -33.938 4.258 -5.789 1 97.31 172 ALA A CA 1
ATOM 1319 C C . ALA A 1 172 ? -33.344 5.613 -6.148 1 97.31 172 ALA A C 1
ATOM 1321 O O . ALA A 1 172 ? -33.094 5.902 -7.324 1 97.31 172 ALA A O 1
ATOM 1322 N N . ASP A 1 173 ? -33.094 6.488 -5.148 1 95.75 173 ASP A N 1
ATOM 1323 C CA . ASP A 1 173 ? -32.594 7.84 -5.391 1 95.75 173 ASP A CA 1
ATOM 1324 C C . ASP A 1 173 ? -31.828 8.359 -4.184 1 95.75 173 ASP A C 1
ATOM 1326 O O . ASP A 1 173 ? -32.406 8.672 -3.146 1 95.75 173 ASP A O 1
ATOM 1330 N N . PRO A 1 174 ? -30.562 8.648 -4.461 1 95.81 174 PRO A N 1
ATOM 1331 C CA . PRO A 1 174 ? -29.734 8.234 -5.598 1 95.81 174 PRO A CA 1
ATOM 1332 C C . PRO A 1 174 ? -29.641 6.715 -5.738 1 95.81 174 PRO A C 1
ATOM 1334 O O . PRO A 1 174 ? -29.859 5.988 -4.766 1 95.81 174 PRO A O 1
ATOM 1337 N N . TRP A 1 175 ? -29.391 6.277 -6.918 1 96.62 175 TRP A N 1
ATOM 1338 C CA . TRP A 1 175 ? -29.25 4.844 -7.133 1 96.62 175 TRP A CA 1
ATOM 1339 C C . TRP A 1 175 ? -28.047 4.293 -6.391 1 96.62 175 TRP A C 1
ATOM 1341 O O . TRP A 1 175 ? -26.922 4.797 -6.547 1 96.62 175 TRP A O 1
ATOM 1351 N N . ARG A 1 176 ? -28.281 3.344 -5.531 1 97.19 176 ARG A N 1
ATOM 1352 C CA . ARG A 1 176 ? -27.219 2.635 -4.812 1 97.19 176 ARG A CA 1
ATOM 1353 C C . ARG A 1 176 ? -27.531 1.144 -4.723 1 97.19 176 ARG A C 1
ATOM 1355 O O . ARG A 1 176 ? -28.688 0.75 -4.617 1 97.19 176 ARG A O 1
ATOM 1362 N N . ILE A 1 177 ? -26.484 0.401 -4.859 1 97.94 177 ILE A N 1
ATOM 1363 C CA . ILE A 1 177 ? -26.484 -0.944 -4.293 1 97.94 177 ILE A CA 1
ATOM 1364 C C . ILE A 1 177 ? -25.875 -0.919 -2.896 1 97.94 177 ILE A C 1
ATOM 1366 O O . ILE A 1 177 ? -24.734 -0.49 -2.725 1 97.94 177 ILE A O 1
ATOM 1370 N N . ILE A 1 178 ? -26.625 -1.318 -1.905 1 98.31 178 ILE A N 1
ATOM 1371 C CA . ILE A 1 178 ? -26.156 -1.355 -0.524 1 98.31 178 ILE A CA 1
ATOM 1372 C C . ILE A 1 178 ? -26.141 -2.799 -0.027 1 98.31 178 ILE A C 1
ATOM 1374 O O . ILE A 1 178 ? -27.156 -3.49 -0.056 1 98.31 178 ILE A O 1
ATOM 1378 N N . ILE A 1 179 ? -25.016 -3.285 0.379 1 98.56 179 ILE A N 1
ATOM 1379 C CA . ILE A 1 179 ? -24.828 -4.633 0.9 1 98.56 179 ILE A CA 1
ATOM 1380 C C . ILE A 1 179 ? -24.922 -4.617 2.424 1 98.56 179 ILE A C 1
ATOM 1382 O O . ILE A 1 179 ? -24.219 -3.848 3.086 1 98.56 179 ILE A O 1
ATOM 1386 N N . LEU A 1 180 ? -25.766 -5.457 2.986 1 98.31 180 LEU A N 1
ATOM 1387 C CA . LEU A 1 180 ? -26 -5.508 4.426 1 98.31 180 LEU A CA 1
ATOM 1388 C C . LEU A 1 180 ? -25.766 -6.918 4.965 1 98.31 180 LEU A C 1
ATOM 1390 O O . LEU A 1 180 ? -26 -7.902 4.262 1 98.31 180 LEU A O 1
ATOM 1394 N N . ASP A 1 181 ? -25.312 -7.031 6.199 1 97.5 181 ASP A N 1
ATOM 1395 C CA . ASP A 1 181 ? -25.219 -8.344 6.832 1 97.5 181 ASP A CA 1
ATOM 1396 C C . ASP A 1 181 ? -26.578 -8.805 7.344 1 97.5 181 ASP A C 1
ATOM 1398 O O . ASP A 1 181 ? -27.609 -8.188 7.047 1 97.5 181 ASP A O 1
ATOM 1402 N N . SER A 1 182 ? -26.641 -9.922 8.039 1 96.5 182 SER A N 1
ATOM 1403 C CA . SER A 1 182 ? -27.891 -10.531 8.477 1 96.5 182 SER A CA 1
ATOM 1404 C C . SER A 1 182 ? -28.562 -9.695 9.562 1 96.5 182 SER A C 1
ATOM 1406 O O . SER A 1 182 ? -29.781 -9.812 9.789 1 96.5 182 SER A O 1
ATOM 1408 N N . GLU A 1 183 ? -27.797 -8.828 10.188 1 94.12 183 GLU A N 1
ATOM 1409 C CA . GLU A 1 183 ? -28.328 -7.988 11.25 1 94.12 183 GLU A CA 1
ATOM 1410 C C . GLU A 1 183 ? -28.734 -6.613 10.719 1 94.12 183 GLU A C 1
ATOM 1412 O O . GLU A 1 183 ? -29.219 -5.766 11.477 1 94.12 183 GLU A O 1
ATOM 1417 N N . GLY A 1 184 ? -28.438 -6.387 9.492 1 94.5 184 GLY A N 1
ATOM 1418 C CA . GLY A 1 184 ? -28.844 -5.129 8.883 1 94.5 184 GLY A CA 1
ATOM 1419 C C . GLY A 1 184 ? -27.734 -4.094 8.867 1 94.5 184 GLY A C 1
ATOM 1420 O O . GLY A 1 184 ? -27.953 -2.947 8.477 1 94.5 184 GLY A O 1
ATOM 1421 N N . ARG A 1 185 ? -26.641 -4.418 9.32 1 94.38 185 ARG A N 1
ATOM 1422 C CA . ARG A 1 185 ? -25.5 -3.512 9.273 1 94.38 185 ARG A CA 1
ATOM 1423 C C . ARG A 1 185 ? -24.953 -3.395 7.855 1 94.38 185 ARG A C 1
ATOM 1425 O O . ARG A 1 185 ? -24.828 -4.398 7.152 1 94.38 185 ARG A O 1
ATOM 1432 N N . GLU A 1 186 ? -24.562 -2.176 7.469 1 96.75 186 GLU A N 1
ATOM 1433 C CA . GLU A 1 186 ? -24.031 -1.932 6.133 1 96.75 186 GLU A CA 1
ATOM 1434 C C . GLU A 1 186 ? -22.594 -2.453 6.012 1 96.75 186 GLU A C 1
ATOM 1436 O O . GLU A 1 186 ? -21.75 -2.16 6.855 1 96.75 186 GLU A O 1
ATOM 1441 N N . LEU A 1 187 ? -22.406 -3.264 4.992 1 97.81 187 LEU A N 1
ATOM 1442 C CA . LEU A 1 187 ? -21.078 -3.801 4.695 1 97.81 187 LEU A CA 1
ATOM 1443 C C . LEU A 1 187 ? -20.375 -2.953 3.641 1 97.81 187 LEU A C 1
ATOM 1445 O O . LEU A 1 187 ? -19.172 -2.723 3.73 1 97.81 187 LEU A O 1
ATOM 1449 N N . SER A 1 188 ? -21.078 -2.516 2.668 1 97.75 188 SER A N 1
ATOM 1450 C CA . SER A 1 188 ? -20.578 -1.678 1.583 1 97.75 188 SER A CA 1
ATOM 1451 C C . SER A 1 188 ? -21.719 -1.062 0.787 1 97.75 188 SER A C 1
ATOM 1453 O O . SER A 1 188 ? -22.859 -1.502 0.895 1 97.75 188 SER A O 1
ATOM 1455 N N . ARG A 1 189 ? -21.453 -0.077 0.03 1 97.94 189 ARG A N 1
ATOM 1456 C CA . ARG A 1 189 ? -22.422 0.546 -0.871 1 97.94 189 ARG A CA 1
ATOM 1457 C C . ARG A 1 189 ? -21.719 1.16 -2.08 1 97.94 189 ARG A C 1
ATOM 1459 O O . ARG A 1 189 ? -20.547 1.537 -2.002 1 97.94 189 ARG A O 1
ATOM 1466 N N . THR A 1 190 ? -22.406 1.242 -3.168 1 97.94 190 THR A N 1
ATOM 1467 C CA . THR A 1 190 ? -21.859 1.96 -4.312 1 97.94 190 THR A CA 1
ATOM 1468 C C . THR A 1 190 ? -21.859 3.465 -4.055 1 97.94 190 THR A C 1
ATOM 1470 O O . THR A 1 190 ? -22.75 3.99 -3.387 1 97.94 190 THR A O 1
ATOM 1473 N N . ARG A 1 191 ? -20.922 4.121 -4.566 1 95.88 191 ARG A N 1
ATOM 1474 C CA . ARG A 1 191 ? -20.797 5.566 -4.398 1 95.88 191 ARG A CA 1
ATOM 1475 C C . ARG A 1 191 ? -21.578 6.316 -5.469 1 95.88 191 ARG A C 1
ATOM 1477 O O . ARG A 1 191 ? -21.672 5.867 -6.609 1 95.88 191 ARG A O 1
ATOM 1484 N N . THR A 1 192 ? -22.094 7.461 -5.109 1 94.38 192 THR A N 1
ATOM 1485 C CA . THR A 1 192 ? -22.828 8.328 -6.012 1 94.38 192 THR A CA 1
ATOM 1486 C C . THR A 1 192 ? -22.234 9.734 -6.027 1 94.38 192 THR A C 1
ATOM 1488 O O . THR A 1 192 ? -21.359 10.055 -5.215 1 94.38 192 THR A O 1
ATOM 1491 N N . TRP A 1 193 ? -22.672 10.5 -6.887 1 89.75 193 TRP A N 1
ATOM 1492 C CA . TRP A 1 193 ? -22.188 11.875 -7 1 89.75 193 TRP A CA 1
ATOM 1493 C C . TRP A 1 193 ? -22.5 12.672 -5.734 1 89.75 193 TRP A C 1
ATOM 1495 O O . TRP A 1 193 ? -21.719 13.539 -5.332 1 89.75 193 TRP A O 1
ATOM 1505 N N . SER A 1 194 ? -23.547 12.367 -5.113 1 87.44 194 SER A N 1
ATOM 1506 C CA . SER A 1 194 ? -23.984 13.102 -3.928 1 87.44 194 SER A CA 1
ATOM 1507 C C . SER A 1 194 ? -23.047 12.844 -2.746 1 87.44 194 SER A C 1
ATOM 1509 O O . SER A 1 194 ? -23.094 13.562 -1.746 1 87.44 194 SER A O 1
ATOM 1511 N N . ASP A 1 195 ? -22.234 11.844 -2.869 1 88.75 195 ASP A N 1
ATOM 1512 C CA . ASP A 1 195 ? -21.281 11.562 -1.811 1 88.75 195 ASP A CA 1
ATOM 1513 C C . ASP A 1 195 ? -20.094 12.531 -1.862 1 88.75 195 ASP A C 1
ATOM 1515 O O . ASP A 1 195 ? -19.328 12.625 -0.91 1 88.75 195 ASP A O 1
ATOM 1519 N N . ASN A 1 196 ? -19.938 13.211 -2.893 1 81.38 196 ASN A N 1
ATOM 1520 C CA . ASN A 1 196 ? -18.891 14.203 -3.006 1 81.38 196 ASN A CA 1
ATOM 1521 C C . ASN A 1 196 ? -19.156 15.422 -2.133 1 81.38 196 ASN A C 1
ATOM 1523 O O . ASN A 1 196 ? -20.219 16.062 -2.26 1 81.38 196 ASN A O 1
ATOM 1527 N N . ASP A 1 197 ? -18.359 15.688 -1.283 1 71.25 197 ASP A N 1
ATOM 1528 C CA . ASP A 1 197 ? -18.609 16.75 -0.317 1 71.25 197 ASP A CA 1
ATOM 1529 C C . ASP A 1 197 ? -17.625 17.906 -0.51 1 71.25 197 ASP A C 1
ATOM 1531 O O . ASP A 1 197 ? -17.484 18.766 0.364 1 71.25 197 ASP A O 1
ATOM 1535 N N . SER A 1 198 ? -16.922 17.812 -1.584 1 68.5 198 SER A N 1
ATOM 1536 C CA . SER A 1 198 ? -15.898 18.844 -1.771 1 68.5 198 SER A CA 1
ATOM 1537 C C . SER A 1 198 ? -16.109 19.594 -3.08 1 68.5 198 SER A C 1
ATOM 1539 O O . SER A 1 198 ? -16.891 19.172 -3.928 1 68.5 198 SER A O 1
ATOM 1541 N N . THR A 1 199 ? -15.547 20.734 -3.051 1 66.62 199 THR A N 1
ATOM 1542 C CA . THR A 1 199 ? -15.578 21.531 -4.273 1 66.62 199 THR A CA 1
ATOM 1543 C C . THR A 1 199 ? -14.672 20.906 -5.34 1 66.62 199 THR A C 1
ATOM 1545 O O . THR A 1 199 ? -14.625 21.391 -6.473 1 66.62 199 THR A O 1
ATOM 1548 N N . GLN A 1 200 ? -14.078 19.906 -4.98 1 69.38 200 GLN A N 1
ATOM 1549 C CA . GLN A 1 200 ? -13.266 19.141 -5.918 1 69.38 200 GLN A CA 1
ATOM 1550 C C . GLN A 1 200 ? -13.586 17.656 -5.844 1 69.38 200 GLN A C 1
ATOM 1552 O O . GLN A 1 200 ? -14.211 17.203 -4.883 1 69.38 200 GLN A O 1
ATOM 1557 N N . ILE A 1 201 ? -13.258 17.016 -6.891 1 69.81 201 ILE A N 1
ATOM 1558 C CA . ILE A 1 201 ? -13.523 15.586 -6.883 1 69.81 201 ILE A CA 1
ATOM 1559 C C . ILE A 1 201 ? -12.305 14.836 -6.352 1 69.81 201 ILE A C 1
ATOM 1561 O O . ILE A 1 201 ? -11.195 15.008 -6.859 1 69.81 201 ILE A O 1
ATOM 1565 N N . LYS A 1 202 ? -12.539 14.148 -5.391 1 80.44 202 LYS A N 1
ATOM 1566 C CA . LYS A 1 202 ? -11.477 13.297 -4.871 1 80.44 202 LYS A CA 1
ATOM 1567 C C . LYS A 1 202 ? -11.609 11.867 -5.383 1 80.44 202 LYS A C 1
ATOM 1569 O O . LYS A 1 202 ? -10.617 11.141 -5.492 1 80.44 202 LYS A O 1
ATOM 1574 N N . VAL A 1 203 ? -12.844 11.508 -5.629 1 86.25 203 VAL A N 1
ATOM 1575 C CA . VAL A 1 203 ? -13.156 10.156 -6.078 1 86.25 203 VAL A CA 1
ATOM 1576 C C . VAL A 1 203 ? -14.367 10.188 -7.004 1 86.25 203 VAL A C 1
ATOM 1578 O O . VAL A 1 203 ? -15.383 10.812 -6.688 1 86.25 203 VAL A O 1
ATOM 1581 N N . PRO A 1 204 ? -14.211 9.594 -8.125 1 86.38 204 PRO A N 1
ATOM 1582 C CA . PRO A 1 204 ? -15.391 9.508 -8.984 1 86.38 204 PRO A CA 1
ATOM 1583 C C . PRO A 1 204 ? -16.453 8.547 -8.445 1 86.38 204 PRO A C 1
ATOM 1585 O O . PRO A 1 204 ? -16.109 7.582 -7.758 1 86.38 204 PRO A O 1
ATOM 1588 N N . PRO A 1 205 ? -17.688 8.828 -8.734 1 93.38 205 PRO A N 1
ATOM 1589 C CA . PRO A 1 205 ? -18.734 7.879 -8.352 1 93.38 205 PRO A CA 1
ATOM 1590 C C . PRO A 1 205 ? -18.828 6.688 -9.305 1 93.38 205 PRO A C 1
ATOM 1592 O O . PRO A 1 205 ? -18.031 6.574 -10.234 1 93.38 205 PRO A O 1
ATOM 1595 N N . PHE A 1 206 ? -19.75 5.762 -8.992 1 96.44 206 PHE A N 1
ATOM 1596 C CA . PHE A 1 206 ? -20.094 4.68 -9.906 1 96.44 206 PHE A CA 1
ATOM 1597 C C . PHE A 1 206 ? -20.469 5.23 -11.273 1 96.44 206 PHE A C 1
ATOM 1599 O O . PHE A 1 206 ? -21.422 6.012 -11.391 1 96.44 206 PHE A O 1
ATOM 1606 N N . SER A 1 207 ? -19.688 4.879 -12.375 1 96.38 207 SER A N 1
ATOM 1607 C CA . SER A 1 207 ? -19.875 5.52 -13.68 1 96.38 207 SER A CA 1
ATOM 1608 C C . SER A 1 207 ? -19.422 4.609 -14.812 1 96.38 207 SER A C 1
ATOM 1610 O O . SER A 1 207 ? -18.734 3.613 -14.578 1 96.38 207 SER A O 1
ATOM 1612 N N . PHE A 1 208 ? -19.859 4.84 -15.953 1 95.06 208 PHE A N 1
ATOM 1613 C CA . PHE A 1 208 ? -19.203 4.355 -17.156 1 95.06 208 PHE A CA 1
ATOM 1614 C C . PHE A 1 208 ? -18.797 5.516 -18.062 1 95.06 208 PHE A C 1
ATOM 1616 O O . PHE A 1 208 ? -19.234 6.648 -17.859 1 95.06 208 PHE A O 1
ATOM 1623 N N . ILE A 1 209 ? -17.875 5.289 -18.969 1 92.88 209 ILE A N 1
ATOM 1624 C CA . ILE A 1 209 ? -17.406 6.32 -19.891 1 92.88 209 ILE A CA 1
ATOM 1625 C C . ILE A 1 209 ? -17.656 5.875 -21.328 1 92.88 209 ILE A C 1
ATOM 1627 O O . ILE A 1 209 ? -17.766 4.676 -21.609 1 92.88 209 ILE A O 1
ATOM 1631 N N . LYS A 1 210 ? -17.891 6.746 -22.188 1 87.75 210 LYS A N 1
ATOM 1632 C CA . LYS A 1 210 ? -17.75 6.621 -23.641 1 87.75 210 LYS A CA 1
ATOM 1633 C C . LYS A 1 210 ? -16.5 7.34 -24.125 1 87.75 210 LYS A C 1
ATOM 1635 O O . LYS A 1 210 ? -16.375 8.562 -24 1 87.75 210 LYS A O 1
ATOM 1640 N N . ARG A 1 211 ? -15.586 6.602 -24.641 1 82.5 211 ARG A N 1
ATOM 1641 C CA . ARG A 1 211 ? -14.289 7.156 -25.016 1 82.5 211 ARG A CA 1
ATOM 1642 C C . ARG A 1 211 ? -14.414 8.055 -26.234 1 82.5 211 ARG A C 1
ATOM 1644 O O . ARG A 1 211 ? -15.109 7.723 -27.203 1 82.5 211 ARG A O 1
ATOM 1651 N N . GLY A 1 212 ? -13.789 9.094 -26.266 1 72.44 212 GLY A N 1
ATOM 1652 C CA . GLY A 1 212 ? -13.742 10 -27.406 1 72.44 212 GLY A CA 1
ATOM 1653 C C . GLY A 1 212 ? -12.93 9.453 -28.562 1 72.44 212 GLY A C 1
ATOM 1654 O O . GLY A 1 212 ? -13.188 9.797 -29.719 1 72.44 212 GLY A O 1
ATOM 1655 N N . SER A 1 213 ? -12.039 8.617 -28.25 1 67.56 213 SER A N 1
ATOM 1656 C CA . SER A 1 213 ? -11.07 8.141 -29.234 1 67.56 213 SER A CA 1
ATOM 1657 C C . SER A 1 213 ? -11.703 7.137 -30.188 1 67.56 213 SER A C 1
ATOM 1659 O O . SER A 1 213 ? -11.289 7.035 -31.344 1 67.56 213 SER A O 1
ATOM 1661 N N . ASP A 1 214 ? -12.734 6.34 -29.656 1 72.38 214 ASP A N 1
ATOM 1662 C CA . ASP A 1 214 ? -13.25 5.273 -30.516 1 72.38 214 ASP A CA 1
ATOM 1663 C C . ASP A 1 214 ? -14.703 4.949 -30.172 1 72.38 214 ASP A C 1
ATOM 1665 O O . ASP A 1 214 ? -15.266 3.969 -30.672 1 72.38 214 ASP A O 1
ATOM 1669 N N . ASN A 1 215 ? -15.258 5.645 -29.234 1 77.75 215 ASN A N 1
ATOM 1670 C CA . ASN A 1 215 ? -16.656 5.555 -28.828 1 77.75 215 ASN A CA 1
ATOM 1671 C C . ASN A 1 215 ? -16.922 4.266 -28.062 1 77.75 215 ASN A C 1
ATOM 1673 O O . ASN A 1 215 ? -18.078 3.934 -27.797 1 77.75 215 ASN A O 1
ATOM 1677 N N . SER A 1 216 ? -15.812 3.541 -27.75 1 85.19 216 SER A N 1
ATOM 1678 C CA . SER A 1 216 ? -16.016 2.371 -26.906 1 85.19 216 SER A CA 1
ATOM 1679 C C . SER A 1 216 ? -16.391 2.775 -25.484 1 85.19 216 SER A C 1
ATOM 1681 O O . SER A 1 216 ? -16.234 3.939 -25.109 1 85.19 216 SER A O 1
ATOM 1683 N N . ARG A 1 217 ? -16.922 1.808 -24.719 1 90 217 ARG A N 1
ATOM 1684 C CA . ARG A 1 217 ? -17.359 2.102 -23.359 1 90 217 ARG A CA 1
ATOM 1685 C C . ARG A 1 217 ? -16.625 1.248 -22.344 1 90 217 ARG A C 1
ATOM 1687 O O . ARG A 1 217 ? -16.141 0.156 -22.656 1 90 217 ARG A O 1
ATOM 1694 N N . SER A 1 218 ? -16.438 1.741 -21.188 1 93.25 218 SER A N 1
ATOM 1695 C CA . SER A 1 218 ? -15.859 1.072 -20.031 1 93.25 218 SER A CA 1
ATOM 1696 C C . SER A 1 218 ? -16.578 1.479 -18.75 1 93.25 218 SER A C 1
ATOM 1698 O O . SER A 1 218 ? -17.078 2.596 -18.641 1 93.25 218 SER A O 1
ATOM 1700 N N . ILE A 1 219 ? -16.641 0.604 -17.797 1 94.94 219 ILE A N 1
ATOM 1701 C CA . ILE A 1 219 ? -17.406 0.873 -16.578 1 94.94 219 ILE A CA 1
ATOM 1702 C C . ILE A 1 219 ? -16.484 0.858 -15.367 1 94.94 219 ILE A C 1
ATOM 1704 O O . ILE A 1 219 ? -15.453 0.188 -15.367 1 94.94 219 ILE A O 1
ATOM 1708 N N . ASN A 1 220 ? -16.812 1.646 -14.344 1 96.62 220 ASN A N 1
ATOM 1709 C CA . ASN A 1 220 ? -16.078 1.735 -13.078 1 96.62 220 ASN A CA 1
ATOM 1710 C C . ASN A 1 220 ? -17 1.612 -11.883 1 96.62 220 ASN A C 1
ATOM 1712 O O . ASN A 1 220 ? -17.469 2.619 -11.336 1 96.62 220 ASN A O 1
ATOM 1716 N N . PRO A 1 221 ? -17.25 0.35 -11.43 1 97.44 221 PRO A N 1
ATOM 1717 C CA . PRO A 1 221 ? -17.922 0.214 -10.141 1 97.44 221 PRO A CA 1
ATOM 1718 C C . PRO A 1 221 ? -17.094 0.755 -8.977 1 97.44 221 PRO A C 1
ATOM 1720 O O . PRO A 1 221 ? -15.906 0.45 -8.867 1 97.44 221 PRO A O 1
ATOM 1723 N N . VAL A 1 222 ? -17.672 1.592 -8.195 1 97.56 222 VAL A N 1
ATOM 1724 C CA . VAL A 1 222 ? -17.016 2.172 -7.031 1 97.56 222 VAL A CA 1
ATOM 1725 C C . VAL A 1 222 ? -17.797 1.841 -5.766 1 97.56 222 VAL A C 1
ATOM 1727 O O . VAL A 1 222 ? -18.953 2.234 -5.629 1 97.56 222 VAL A O 1
ATOM 1730 N N . PHE A 1 223 ? -17.156 1.11 -4.879 1 98.12 223 PHE A N 1
ATOM 1731 C CA . PHE A 1 223 ? -17.766 0.726 -3.609 1 98.12 223 PHE A CA 1
ATOM 1732 C C . PHE A 1 223 ? -17.094 1.449 -2.449 1 98.12 223 PHE A C 1
ATOM 1734 O O . PHE A 1 223 ? -15.984 1.967 -2.594 1 98.12 223 PHE A O 1
ATOM 1741 N N . SER A 1 224 ? -17.766 1.528 -1.322 1 96.94 224 SER A N 1
ATOM 1742 C CA . SER A 1 224 ? -17.219 2.17 -0.135 1 96.94 224 SER A CA 1
ATOM 1743 C C . SER A 1 224 ? -16.234 1.249 0.587 1 96.94 224 SER A C 1
ATOM 1745 O O . SER A 1 224 ? -16.359 0.024 0.498 1 96.94 224 SER A O 1
ATOM 1747 N N . LEU A 1 225 ? -15.25 1.811 1.206 1 96.5 225 LEU A N 1
ATOM 1748 C CA . LEU A 1 225 ? -14.43 1.204 2.246 1 96.5 225 LEU A CA 1
ATOM 1749 C C . LEU A 1 225 ? -14.656 1.892 3.588 1 96.5 225 LEU A C 1
ATOM 1751 O O . LEU A 1 225 ? -14.758 3.119 3.652 1 96.5 225 LEU A O 1
ATOM 1755 N N . THR A 1 226 ? -14.781 1.145 4.602 1 94.94 226 THR A N 1
ATOM 1756 C CA . THR A 1 226 ? -15.031 1.709 5.922 1 94.94 226 THR A CA 1
ATOM 1757 C C . THR A 1 226 ? -13.812 1.541 6.82 1 94.94 226 THR A C 1
ATOM 1759 O O . THR A 1 226 ? -12.938 0.716 6.543 1 94.94 226 THR A O 1
ATOM 1762 N N . PRO A 1 227 ? -13.656 2.389 7.891 1 94.62 227 PRO A N 1
ATOM 1763 C CA . PRO A 1 227 ? -12.523 2.238 8.805 1 94.62 227 PRO A CA 1
ATOM 1764 C C . PRO A 1 227 ? -12.398 0.82 9.359 1 94.62 227 PRO A C 1
ATOM 1766 O O . PRO A 1 227 ? -13.391 0.233 9.789 1 94.62 227 PRO A O 1
ATOM 1769 N N . GLY A 1 228 ? -11.195 0.325 9.289 1 94.19 228 GLY A N 1
ATOM 1770 C CA . GLY A 1 228 ? -10.953 -1.01 9.812 1 94.19 228 GLY A CA 1
ATOM 1771 C C . GLY A 1 228 ? -11.203 -2.105 8.797 1 94.19 228 GLY A C 1
ATOM 1772 O O . GLY A 1 228 ? -10.883 -3.27 9.031 1 94.19 228 GLY A O 1
ATOM 1773 N N . GLU A 1 229 ? -11.781 -1.738 7.648 1 96.81 229 GLU A N 1
ATOM 1774 C CA . GLU A 1 229 ? -12.047 -2.742 6.621 1 96.81 229 GLU A CA 1
ATOM 1775 C C . GLU A 1 229 ? -10.758 -3.182 5.934 1 96.81 229 GLU A C 1
ATOM 1777 O O . GLU A 1 229 ? -9.883 -2.357 5.656 1 96.81 229 GLU A O 1
ATOM 1782 N N . ARG A 1 230 ? -10.578 -4.43 5.738 1 97.81 230 ARG A N 1
ATOM 1783 C CA . ARG A 1 230 ? -9.461 -5.07 5.047 1 97.81 230 ARG A CA 1
ATOM 1784 C C . ARG A 1 230 ? -9.953 -5.887 3.855 1 97.81 230 ARG A C 1
ATOM 1786 O O . ARG A 1 230 ? -11.055 -6.449 3.893 1 97.81 230 ARG A O 1
ATOM 1793 N N . ILE A 1 231 ? -9.164 -5.898 2.797 1 98.62 231 ILE A N 1
ATOM 1794 C CA . ILE A 1 231 ? -9.531 -6.594 1.569 1 98.62 231 ILE A CA 1
ATOM 1795 C C . ILE A 1 231 ? -8.461 -7.617 1.216 1 98.62 231 ILE A C 1
ATOM 1797 O O . ILE A 1 231 ? -7.266 -7.312 1.253 1 98.62 231 ILE A O 1
ATOM 1801 N N . PHE A 1 232 ? -8.844 -8.82 0.842 1 98.75 232 PHE A N 1
ATOM 1802 C CA . PHE A 1 232 ? -7.926 -9.906 0.503 1 98.75 232 PHE A CA 1
ATOM 1803 C C . PHE A 1 232 ? -8.305 -10.539 -0.829 1 98.75 232 PHE A C 1
ATOM 1805 O O . PHE A 1 232 ? -9.477 -10.523 -1.22 1 98.75 232 PHE A O 1
ATOM 1812 N N . GLY A 1 233 ? -7.309 -11.164 -1.515 1 98.62 233 GLY A N 1
ATOM 1813 C CA . GLY A 1 233 ? -7.539 -11.789 -2.805 1 98.62 233 GLY A CA 1
ATOM 1814 C C . GLY A 1 233 ? -6.773 -11.133 -3.938 1 98.62 233 GLY A C 1
ATOM 1815 O O . GLY A 1 233 ? -5.602 -10.789 -3.783 1 98.62 233 GLY A O 1
ATOM 1816 N N . PHE A 1 234 ? -7.359 -11.141 -5.16 1 98.69 234 PHE A N 1
ATOM 1817 C CA . PHE A 1 234 ? -6.898 -10.516 -6.395 1 98.69 234 PHE A CA 1
ATOM 1818 C C . PHE A 1 234 ? -5.723 -11.289 -6.984 1 98.69 234 PHE A C 1
ATOM 1820 O O . PHE A 1 234 ? -5.016 -10.773 -7.855 1 98.69 234 PHE A O 1
ATOM 1827 N N . GLY A 1 235 ? -5.441 -12.477 -6.57 1 98.56 235 GLY A N 1
ATOM 1828 C CA . GLY A 1 235 ? -4.461 -13.312 -7.25 1 98.56 235 GLY A CA 1
ATOM 1829 C C . GLY A 1 235 ? -3.156 -13.438 -6.492 1 98.56 235 GLY A C 1
ATOM 1830 O O . GLY A 1 235 ? -3.145 -13.422 -5.258 1 98.56 235 GLY A O 1
ATOM 1831 N N . GLU A 1 236 ? -2.047 -13.711 -7.141 1 97.94 236 GLU A N 1
ATOM 1832 C CA . GLU A 1 236 ? -0.749 -14.078 -6.586 1 97.94 236 GLU A CA 1
ATOM 1833 C C . GLU A 1 236 ? 0.139 -12.859 -6.391 1 97.94 236 GLU A C 1
ATOM 1835 O O . GLU A 1 236 ? 1.247 -12.789 -6.93 1 97.94 236 GLU A O 1
ATOM 1840 N N . GLY A 1 237 ? -0.321 -11.953 -5.574 1 96 237 GLY A N 1
ATOM 1841 C CA . GLY A 1 237 ? 0.429 -10.727 -5.344 1 96 237 GLY A CA 1
ATOM 1842 C C . GLY A 1 237 ? 1.414 -10.836 -4.195 1 96 237 GLY A C 1
ATOM 1843 O O . GLY A 1 237 ? 1.069 -11.336 -3.121 1 96 237 GLY A O 1
ATOM 1844 N N . PRO A 1 238 ? 2.68 -10.312 -4.391 1 96.25 238 PRO A N 1
ATOM 1845 C CA . PRO A 1 238 ? 3.709 -10.438 -3.355 1 96.25 238 PRO A CA 1
ATOM 1846 C C . PRO A 1 238 ? 3.656 -9.305 -2.33 1 96.25 238 PRO A C 1
ATOM 1848 O O . PRO A 1 238 ? 4.328 -9.367 -1.299 1 96.25 238 PRO A O 1
ATOM 1851 N N . GLY A 1 239 ? 2.895 -8.25 -2.598 1 94.94 239 GLY A N 1
ATOM 1852 C CA . GLY A 1 239 ? 2.756 -7.172 -1.633 1 94.94 239 GLY A CA 1
ATOM 1853 C C . GLY A 1 239 ? 2.045 -7.594 -0.361 1 94.94 239 GLY A C 1
ATOM 1854 O O . GLY A 1 239 ? 1.771 -8.781 -0.162 1 94.94 239 GLY A O 1
ATOM 1855 N N . PRO A 1 240 ? 1.725 -6.633 0.496 1 95.75 240 PRO A N 1
ATOM 1856 C CA . PRO A 1 240 ? 0.952 -6.949 1.7 1 95.75 240 PRO A CA 1
ATOM 1857 C C . PRO A 1 240 ? -0.32 -7.738 1.395 1 95.75 240 PRO A C 1
ATOM 1859 O O . PRO A 1 240 ? -0.984 -7.477 0.388 1 95.75 240 PRO A O 1
ATOM 1862 N N . LEU A 1 241 ? -0.658 -8.68 2.295 1 97.31 241 LEU A N 1
ATOM 1863 C CA . LEU A 1 241 ? -1.848 -9.492 2.078 1 97.31 241 LEU A CA 1
ATOM 1864 C C . LEU A 1 241 ? -3.107 -8.633 2.105 1 97.31 241 LEU A C 1
ATOM 1866 O O . LEU A 1 241 ? -4.051 -8.891 1.354 1 97.31 241 LEU A O 1
ATOM 1870 N N . ASP A 1 242 ? -3.172 -7.707 3.098 1 97.44 242 ASP A N 1
ATOM 1871 C CA . ASP A 1 242 ? -4.258 -6.73 3.082 1 97.44 242 ASP A CA 1
ATOM 1872 C C . ASP A 1 242 ? -4.086 -5.734 1.939 1 97.44 242 ASP A C 1
ATOM 1874 O O . ASP A 1 242 ? -3.152 -4.93 1.944 1 97.44 242 ASP A O 1
ATOM 1878 N N . LYS A 1 243 ? -5.031 -5.789 1.038 1 98.06 243 LYS A N 1
ATOM 1879 C CA . LYS A 1 243 ? -4.891 -4.988 -0.176 1 98.06 243 LYS A CA 1
ATOM 1880 C C . LYS A 1 243 ? -5.332 -3.549 0.058 1 98.06 243 LYS A C 1
ATOM 1882 O O . LYS A 1 243 ? -5.102 -2.678 -0.783 1 98.06 243 LYS A O 1
ATOM 1887 N N . ALA A 1 244 ? -5.914 -3.225 1.188 1 95.31 244 ALA A N 1
ATOM 1888 C CA . ALA A 1 244 ? -6.273 -1.842 1.493 1 95.31 244 ALA A CA 1
ATOM 1889 C C . ALA A 1 244 ? -5.055 -0.926 1.404 1 95.31 244 ALA A C 1
ATOM 1891 O O . ALA A 1 244 ? -4.023 -1.191 2.027 1 95.31 244 ALA A O 1
ATOM 1892 N N . GLY A 1 245 ? -5.207 0.132 0.551 1 94.56 245 GLY A N 1
ATOM 1893 C CA . GLY A 1 245 ? -4.113 1.062 0.33 1 94.56 245 GLY A CA 1
ATOM 1894 C C . GLY A 1 245 ? -3.301 0.742 -0.912 1 94.56 245 GLY A C 1
ATOM 1895 O O . GLY A 1 245 ? -2.346 1.451 -1.236 1 94.56 245 GLY A O 1
ATOM 1896 N N . GLN A 1 246 ? -3.678 -0.314 -1.643 1 95.75 246 GLN A N 1
ATOM 1897 C CA . GLN A 1 246 ? -2.934 -0.721 -2.828 1 95.75 246 GLN A CA 1
ATOM 1898 C C . GLN A 1 246 ? -3.748 -0.487 -4.098 1 95.75 246 GLN A C 1
ATOM 1900 O O . GLN A 1 246 ? -4.973 -0.354 -4.039 1 95.75 246 GLN A O 1
ATOM 1905 N N . LYS A 1 247 ? -3.096 -0.322 -5.191 1 94.94 247 LYS A N 1
ATOM 1906 C CA . LYS A 1 247 ? -3.652 -0.35 -6.539 1 94.94 247 LYS A CA 1
ATOM 1907 C C . LYS A 1 247 ? -3.066 -1.502 -7.352 1 94.94 247 LYS A C 1
ATOM 1909 O O . LYS A 1 247 ? -1.846 -1.631 -7.465 1 94.94 247 LYS A O 1
ATOM 1914 N N . LEU A 1 248 ? -3.928 -2.34 -7.914 1 96.5 248 LEU A N 1
ATOM 1915 C CA . LEU A 1 248 ? -3.512 -3.568 -8.586 1 96.5 248 LEU A CA 1
ATOM 1916 C C . LEU A 1 248 ? -4.02 -3.602 -10.023 1 96.5 248 LEU A C 1
ATOM 1918 O O . LEU A 1 248 ? -5.191 -3.312 -10.273 1 96.5 248 LEU A O 1
ATOM 1922 N N . ASN A 1 249 ? -3.131 -3.885 -10.93 1 95.62 249 ASN A N 1
ATOM 1923 C CA . ASN A 1 249 ? -3.537 -4.176 -12.305 1 95.62 249 ASN A CA 1
ATOM 1924 C C . ASN A 1 249 ? -3.729 -5.672 -12.523 1 95.62 249 ASN A C 1
ATOM 1926 O O . ASN A 1 249 ? -2.77 -6.445 -12.445 1 95.62 249 ASN A O 1
ATOM 1930 N N . LEU A 1 250 ? -4.91 -6.074 -12.703 1 97.88 250 LEU A N 1
ATOM 1931 C CA . LEU A 1 250 ? -5.18 -7.473 -13.016 1 97.88 250 LEU A CA 1
ATOM 1932 C C . LEU A 1 250 ? -5.055 -7.723 -14.516 1 97.88 250 LEU A C 1
ATOM 1934 O O . LEU A 1 250 ? -6.023 -7.555 -15.258 1 97.88 250 LEU A O 1
ATOM 1938 N N . PHE A 1 251 ? -3.941 -8.055 -14.906 1 96.38 251 PHE A N 1
ATOM 1939 C CA . PHE A 1 251 ? -3.457 -8.32 -16.25 1 96.38 251 PHE A CA 1
ATOM 1940 C C . PHE A 1 251 ? -2.346 -9.367 -16.234 1 96.38 251 PHE A C 1
ATOM 1942 O O . PHE A 1 251 ? -1.306 -9.156 -15.609 1 96.38 251 PHE A O 1
ATOM 1949 N N . VAL A 1 252 ? -2.609 -10.484 -16.859 1 95.94 252 VAL A N 1
ATOM 1950 C CA . VAL A 1 252 ? -1.629 -11.57 -16.812 1 95.94 252 VAL A CA 1
ATOM 1951 C C . VAL A 1 252 ? -0.317 -11.094 -17.438 1 95.94 252 VAL A C 1
ATOM 1953 O O . VAL A 1 252 ? -0.294 -10.648 -18.594 1 95.94 252 VAL A O 1
ATOM 1956 N N . THR A 1 253 ? 0.711 -11.117 -16.656 1 92.69 253 THR A N 1
ATOM 1957 C CA . THR A 1 253 ? 2.035 -10.656 -17.062 1 92.69 253 THR A CA 1
ATOM 1958 C C . THR A 1 253 ? 3.123 -11.539 -16.453 1 92.69 253 THR A C 1
ATOM 1960 O O . THR A 1 253 ? 2.908 -12.18 -15.43 1 92.69 253 THR A O 1
ATOM 1963 N N . ASP A 1 254 ? 4.188 -11.688 -17.172 1 91.12 254 ASP A N 1
ATOM 1964 C CA . ASP A 1 254 ? 5.371 -12.297 -16.562 1 91.12 254 ASP A CA 1
ATOM 1965 C C . ASP A 1 254 ? 6.133 -11.289 -15.719 1 91.12 254 ASP A C 1
ATOM 1967 O O . ASP A 1 254 ? 6.883 -10.461 -16.234 1 91.12 254 ASP A O 1
ATOM 1971 N N . PRO A 1 255 ? 5.992 -11.422 -14.453 1 89.75 255 PRO A N 1
ATOM 1972 C CA . PRO A 1 255 ? 6.703 -10.469 -13.594 1 89.75 255 PRO A CA 1
ATOM 1973 C C . PRO A 1 255 ? 8.156 -10.875 -13.344 1 89.75 255 PRO A C 1
ATOM 1975 O O . PRO A 1 255 ? 8.906 -10.133 -12.695 1 89.75 255 PRO A O 1
ATOM 1978 N N . GLN A 1 256 ? 8.594 -12.039 -13.789 1 88.44 256 GLN A N 1
ATOM 1979 C CA . GLN A 1 256 ? 9.938 -12.578 -13.586 1 88.44 256 GLN A CA 1
ATOM 1980 C C . GLN A 1 256 ? 10.211 -12.844 -12.109 1 88.44 256 GLN A C 1
ATOM 1982 O O . GLN A 1 256 ? 11.289 -12.531 -11.602 1 88.44 256 GLN A O 1
ATOM 1987 N N . GLY A 1 257 ? 9.203 -13.242 -11.398 1 90.88 257 GLY A N 1
ATOM 1988 C CA . GLY A 1 257 ? 9.281 -13.586 -9.992 1 90.88 257 GLY A CA 1
ATOM 1989 C C . GLY A 1 257 ? 8.273 -12.836 -9.141 1 90.88 257 GLY A C 1
ATOM 1990 O O . GLY A 1 257 ? 7.691 -11.844 -9.586 1 90.88 257 GLY A O 1
ATOM 1991 N N . PRO A 1 258 ? 8.023 -13.336 -7.938 1 93.88 258 PRO A N 1
ATOM 1992 C CA . PRO A 1 258 ? 7.023 -12.711 -7.066 1 93.88 258 PRO A CA 1
ATOM 1993 C C . PRO A 1 258 ? 7.621 -11.633 -6.16 1 93.88 258 PRO A C 1
ATOM 1995 O O . PRO A 1 258 ? 7.531 -11.734 -4.934 1 93.88 258 PRO A O 1
ATOM 1998 N N . GLU A 1 259 ? 8.211 -10.594 -6.723 1 94.38 259 GLU A N 1
ATOM 1999 C CA . GLU A 1 259 ? 8.789 -9.5 -5.941 1 94.38 259 GLU A CA 1
ATOM 2000 C C . GLU A 1 259 ? 8.242 -8.148 -6.383 1 94.38 259 GLU A C 1
ATOM 2002 O O . GLU A 1 259 ? 8.523 -7.125 -5.762 1 94.38 259 GLU A O 1
ATOM 2007 N N . SER A 1 260 ? 7.449 -8.125 -7.438 1 91.88 260 SER A N 1
ATOM 2008 C CA . SER A 1 260 ? 6.832 -6.914 -7.965 1 91.88 260 SER A CA 1
ATOM 2009 C C . SER A 1 260 ? 5.316 -7.055 -8.047 1 91.88 260 SER A C 1
ATOM 2011 O O . SER A 1 260 ? 4.785 -8.164 -7.926 1 91.88 260 SER A O 1
ATOM 2013 N N . PRO A 1 261 ? 4.613 -5.992 -8.305 1 90.62 261 PRO A N 1
ATOM 2014 C CA . PRO A 1 261 ? 3.15 -6.043 -8.203 1 90.62 261 PRO A CA 1
ATOM 2015 C C . PRO A 1 261 ? 2.502 -6.797 -9.359 1 90.62 261 PRO A C 1
ATOM 2017 O O . PRO A 1 261 ? 1.365 -7.262 -9.234 1 90.62 261 PRO A O 1
ATOM 2020 N N . ASP A 1 262 ? 3.162 -6.898 -10.516 1 92 262 ASP A N 1
ATOM 2021 C CA . ASP A 1 262 ? 2.592 -7.676 -11.609 1 92 262 ASP A CA 1
ATOM 2022 C C . ASP A 1 262 ? 2.506 -9.156 -11.242 1 92 262 ASP A C 1
ATOM 2024 O O . ASP A 1 262 ? 3.227 -9.625 -10.359 1 92 262 ASP A O 1
ATOM 2028 N N . MET A 1 263 ? 1.592 -9.883 -11.953 1 96.44 263 MET A N 1
ATOM 2029 C CA . MET A 1 263 ? 1.322 -11.242 -11.492 1 96.44 263 MET A CA 1
ATOM 2030 C C . MET A 1 263 ? 1.248 -12.211 -12.664 1 96.44 263 MET A C 1
ATOM 2032 O O . MET A 1 263 ? 0.707 -11.875 -13.719 1 96.44 263 MET A O 1
ATOM 2036 N N . TYR A 1 264 ? 1.761 -13.398 -12.359 1 97.06 264 TYR A N 1
ATOM 2037 C CA . TYR A 1 264 ? 1.484 -14.516 -13.25 1 97.06 264 TYR A CA 1
ATOM 2038 C C . TYR A 1 264 ? 0.002 -14.867 -13.242 1 97.06 264 TYR A C 1
ATOM 2040 O O . TYR A 1 264 ? -0.535 -15.352 -14.25 1 97.06 264 TYR A O 1
ATOM 2048 N N . LYS A 1 265 ? -0.566 -14.656 -12.078 1 98.44 265 LYS A N 1
ATOM 2049 C CA . LYS A 1 265 ? -1.915 -15.156 -11.844 1 98.44 265 LYS A CA 1
ATOM 2050 C C . LYS A 1 265 ? -2.793 -14.102 -11.18 1 98.44 265 LYS A C 1
ATOM 2052 O O . LYS A 1 265 ? -3.273 -14.297 -10.062 1 98.44 265 LYS A O 1
ATOM 2057 N N . PRO A 1 266 ? -3.113 -13.062 -11.844 1 98.31 266 PRO A N 1
ATOM 2058 C CA . PRO A 1 266 ? -4.152 -12.172 -11.328 1 98.31 266 PRO A CA 1
ATOM 2059 C C . PRO A 1 266 ? -5.547 -12.789 -11.398 1 98.31 266 PRO A C 1
ATOM 2061 O O . PRO A 1 266 ? -5.879 -13.469 -12.367 1 98.31 266 PRO A O 1
ATOM 2064 N N . ILE A 1 267 ? -6.32 -12.664 -10.336 1 98.88 267 ILE A N 1
ATOM 2065 C CA . ILE A 1 267 ? -7.66 -13.234 -10.25 1 98.88 267 ILE A CA 1
ATOM 2066 C C . ILE A 1 267 ? -8.656 -12.141 -9.859 1 98.88 267 ILE A C 1
ATOM 2068 O O . ILE A 1 267 ? -8.477 -11.453 -8.859 1 98.88 267 ILE A O 1
ATOM 2072 N N . PRO A 1 268 ? -9.703 -11.914 -10.625 1 98.56 268 PRO A N 1
ATOM 2073 C CA . PRO A 1 268 ? -10.664 -10.852 -10.32 1 98.56 268 PRO A CA 1
ATOM 2074 C C . PRO A 1 268 ? -11.672 -11.258 -9.25 1 98.56 268 PRO A C 1
ATOM 2076 O O . PRO A 1 268 ? -12.875 -11.297 -9.516 1 98.56 268 PRO A O 1
ATOM 2079 N N . PHE A 1 269 ? -11.18 -11.539 -8.07 1 98.75 269 PHE A N 1
ATOM 2080 C CA . PHE A 1 269 ? -11.945 -11.969 -6.902 1 98.75 269 PHE A CA 1
ATOM 2081 C C . PHE A 1 269 ? -11.328 -11.414 -5.625 1 98.75 269 PHE A C 1
ATOM 2083 O O . PHE A 1 269 ? -10.109 -11.375 -5.48 1 98.75 269 PHE A O 1
ATOM 2090 N N . PHE A 1 270 ? -12.156 -10.922 -4.68 1 98.81 270 PHE A N 1
ATOM 2091 C CA . PHE A 1 270 ? -11.68 -10.484 -3.373 1 98.81 270 PHE A CA 1
ATOM 2092 C C . PHE A 1 270 ? -12.758 -10.688 -2.311 1 98.81 270 PHE A C 1
ATOM 2094 O O . PHE A 1 270 ? -13.914 -10.961 -2.633 1 98.81 270 PHE A O 1
ATOM 2101 N N . PHE A 1 271 ? -12.383 -10.617 -1.064 1 98.81 271 PHE A N 1
ATOM 2102 C CA . PHE A 1 271 ? -13.359 -10.57 0.018 1 98.81 271 PHE A CA 1
ATOM 2103 C C . PHE A 1 271 ? -12.898 -9.641 1.129 1 98.81 271 PHE A C 1
ATOM 2105 O O . PHE A 1 271 ? -11.719 -9.297 1.212 1 98.81 271 PHE A O 1
ATOM 2112 N N . SER A 1 272 ? -13.859 -9.188 1.896 1 98.62 272 SER A N 1
ATOM 2113 C CA . SER A 1 272 ? -13.68 -8.234 2.986 1 98.62 272 SER A CA 1
ATOM 2114 C C . SER A 1 272 ? -13.781 -8.93 4.344 1 98.62 272 SER A C 1
ATOM 2116 O O . SER A 1 272 ? -14.555 -9.867 4.512 1 98.62 272 SER A O 1
ATOM 2118 N N . ASN A 1 273 ? -12.977 -8.422 5.301 1 97.94 273 ASN A N 1
ATOM 2119 C CA . ASN A 1 273 ? -13.094 -8.922 6.668 1 97.94 273 ASN A CA 1
ATOM 2120 C C . ASN A 1 273 ? -14.477 -8.625 7.254 1 97.94 273 ASN A C 1
ATOM 2122 O O . ASN A 1 273 ? -14.836 -9.164 8.297 1 97.94 273 ASN A O 1
ATOM 2126 N N . LEU A 1 274 ? -15.297 -7.828 6.57 1 97.56 274 LEU A N 1
ATOM 2127 C CA . LEU A 1 274 ? -16.625 -7.469 7.07 1 97.56 274 LEU A CA 1
ATOM 2128 C C . LEU A 1 274 ? -17.641 -8.547 6.73 1 97.56 274 LEU A C 1
ATOM 2130 O O . LEU A 1 274 ? -18.766 -8.516 7.215 1 97.56 274 LEU A O 1
ATOM 2134 N N . GLY A 1 275 ? -17.25 -9.477 5.805 1 98.12 275 GLY A N 1
ATOM 2135 C CA . GLY A 1 275 ? -18.109 -10.641 5.621 1 98.12 275 GLY A CA 1
ATOM 2136 C C . GLY A 1 275 ? -18.75 -10.695 4.25 1 98.12 275 GLY A C 1
ATOM 2137 O O . GLY A 1 275 ? -19.812 -11.297 4.086 1 98.12 275 GLY A O 1
ATOM 2138 N N . TYR A 1 276 ? -18.172 -10.008 3.252 1 98.69 276 TYR A N 1
ATOM 2139 C CA . TYR A 1 276 ? -18.641 -10.148 1.88 1 98.69 276 TYR A CA 1
ATOM 2140 C C . TYR A 1 276 ? -17.484 -10.359 0.916 1 98.69 276 TYR A C 1
ATOM 2142 O O . TYR A 1 276 ? -16.328 -10.062 1.244 1 98.69 276 TYR A O 1
ATOM 2150 N N . GLY A 1 277 ? -17.75 -10.984 -0.178 1 98.75 277 GLY A N 1
ATOM 2151 C CA . GLY A 1 277 ? -16.812 -11.148 -1.272 1 98.75 277 GLY A CA 1
ATOM 2152 C C . GLY A 1 277 ? -17.406 -10.844 -2.631 1 98.75 277 GLY A C 1
ATOM 2153 O O . GLY A 1 277 ? -18.625 -10.766 -2.77 1 98.75 277 GLY A O 1
ATOM 2154 N N . MET A 1 278 ? -16.578 -10.555 -3.635 1 98.81 278 MET A N 1
ATOM 2155 C CA . MET A 1 278 ? -17.031 -10.266 -4.992 1 98.81 278 MET A CA 1
ATOM 2156 C C . MET A 1 278 ? -16.172 -10.992 -6.023 1 98.81 278 MET A C 1
ATOM 2158 O O . MET A 1 278 ? -14.945 -10.984 -5.922 1 98.81 278 MET A O 1
ATOM 2162 N N . PHE A 1 279 ? -16.797 -11.695 -6.887 1 98.62 279 PHE A N 1
ATOM 2163 C CA . PHE A 1 279 ? -16.188 -12.195 -8.109 1 98.62 279 PHE A CA 1
ATOM 2164 C C . PHE A 1 279 ? -16.609 -11.359 -9.305 1 98.62 279 PHE A C 1
ATOM 2166 O O . PHE A 1 279 ? -17.781 -11.32 -9.664 1 98.62 279 PHE A O 1
ATOM 2173 N N . ILE A 1 280 ? -15.633 -10.602 -9.859 1 98.31 280 ILE A N 1
ATOM 2174 C CA . ILE A 1 280 ? -15.883 -9.812 -11.062 1 98.31 280 ILE A CA 1
ATOM 2175 C C . ILE A 1 280 ? -15.719 -10.688 -12.297 1 98.31 280 ILE A C 1
ATOM 2177 O O . ILE A 1 280 ? -14.594 -10.953 -12.734 1 98.31 280 ILE A O 1
ATOM 2181 N N . HIS A 1 281 ? -16.797 -11.047 -12.875 1 96.88 281 HIS A N 1
ATOM 2182 C CA . HIS A 1 281 ? -16.797 -12.008 -13.977 1 96.88 281 HIS A CA 1
ATOM 2183 C C . HIS A 1 281 ? -16.469 -11.336 -15.297 1 96.88 281 HIS A C 1
ATOM 2185 O O . HIS A 1 281 ? -17.359 -11.055 -16.109 1 96.88 281 HIS A O 1
ATOM 2191 N N . THR A 1 282 ? -15.195 -11.062 -15.516 1 95.62 282 THR A N 1
ATOM 2192 C CA . THR A 1 282 ? -14.664 -10.508 -16.75 1 95.62 282 THR A CA 1
ATOM 2193 C C . THR A 1 282 ? -13.242 -11.016 -17 1 95.62 282 THR A C 1
ATOM 2195 O O . THR A 1 282 ? -12.531 -11.383 -16.062 1 95.62 282 THR A O 1
ATOM 2198 N N . SER A 1 283 ? -12.898 -11.148 -18.234 1 96.12 283 SER A N 1
ATOM 2199 C CA . SER A 1 283 ? -11.516 -11.453 -18.578 1 96.12 283 SER A CA 1
ATOM 2200 C C . SER A 1 283 ? -10.805 -10.242 -19.156 1 96.12 283 SER A C 1
ATOM 2202 O O . SER A 1 283 ? -9.648 -10.328 -19.578 1 96.12 283 SER A O 1
ATOM 2204 N N . ALA A 1 284 ? -11.539 -9.094 -19.266 1 94.75 284 ALA A N 1
ATOM 2205 C CA . ALA A 1 284 ? -10.906 -7.848 -19.688 1 94.75 284 ALA A CA 1
ATOM 2206 C C . ALA A 1 284 ? -9.977 -7.309 -18.609 1 94.75 284 ALA A C 1
ATOM 2208 O O . ALA A 1 284 ? -10.133 -7.629 -17.422 1 94.75 284 ALA A O 1
ATOM 2209 N N . PRO A 1 285 ? -8.969 -6.531 -19.062 1 94.88 285 PRO A N 1
ATOM 2210 C CA . PRO A 1 285 ? -8.102 -5.906 -18.062 1 94.88 285 PRO A CA 1
ATOM 2211 C C . PRO A 1 285 ? -8.883 -5.117 -17 1 94.88 285 PRO A C 1
ATOM 2213 O O . PRO A 1 285 ? -9.883 -4.469 -17.328 1 94.88 285 PRO A O 1
ATOM 2216 N N . LEU A 1 286 ? -8.445 -5.258 -15.797 1 96.12 286 LEU A N 1
ATOM 2217 C CA . LEU A 1 286 ? -9.086 -4.629 -14.648 1 96.12 286 LEU A CA 1
ATOM 2218 C C . LEU A 1 286 ? -8.047 -4.004 -13.727 1 96.12 286 LEU A C 1
ATOM 2220 O O . LEU A 1 286 ? -7.008 -4.605 -13.453 1 96.12 286 LEU A O 1
ATOM 2224 N N . THR A 1 287 ? -8.25 -2.73 -13.344 1 96.62 287 THR A N 1
ATOM 2225 C CA . THR A 1 287 ? -7.438 -2.104 -12.305 1 96.62 287 THR A CA 1
ATOM 2226 C C . THR A 1 287 ? -8.25 -1.898 -11.031 1 96.62 287 THR A C 1
ATOM 2228 O O . THR A 1 287 ? -9.273 -1.202 -11.047 1 96.62 287 THR A O 1
ATOM 2231 N N . ALA A 1 288 ? -7.816 -2.527 -9.961 1 98.06 288 ALA A N 1
ATOM 2232 C CA . ALA A 1 288 ? -8.445 -2.346 -8.648 1 98.06 288 ALA A CA 1
ATOM 2233 C C . ALA A 1 288 ? -7.676 -1.331 -7.809 1 98.06 288 ALA A C 1
ATOM 2235 O O . ALA A 1 288 ? -6.5 -1.535 -7.5 1 98.06 288 ALA A O 1
ATOM 2236 N N . ASP A 1 289 ? -8.266 -0.224 -7.531 1 97.31 289 ASP A N 1
ATOM 2237 C CA . ASP A 1 289 ? -7.754 0.751 -6.574 1 97.31 289 ASP A CA 1
ATOM 2238 C C . ASP A 1 289 ? -8.453 0.62 -5.223 1 97.31 289 ASP A C 1
ATOM 2240 O O . ASP A 1 289 ? -9.516 1.208 -5.012 1 97.31 289 ASP A O 1
ATOM 2244 N N . VAL A 1 290 ? -7.828 -0.12 -4.336 1 97.62 290 VAL A N 1
ATOM 2245 C CA . VAL A 1 290 ? -8.422 -0.446 -3.043 1 97.62 290 VAL A CA 1
ATOM 2246 C C . VAL A 1 290 ? -7.965 0.571 -1.998 1 97.62 290 VAL A C 1
ATOM 2248 O O . VAL A 1 290 ? -7.203 0.236 -1.087 1 97.62 290 VAL A O 1
ATOM 2251 N N . GLY A 1 291 ? -8.477 1.721 -2.096 1 96.38 291 GLY A N 1
ATOM 2252 C CA . GLY A 1 291 ? -8.195 2.756 -1.115 1 96.38 291 GLY A CA 1
ATOM 2253 C C . GLY A 1 291 ? -6.855 3.436 -1.335 1 96.38 291 GLY A C 1
ATOM 2254 O O . GLY A 1 291 ? -6.352 4.121 -0.446 1 96.38 291 GLY A O 1
ATOM 2255 N N . GLN A 1 292 ? -6.168 3.219 -2.43 1 94 292 GLN A N 1
ATOM 2256 C CA . GLN A 1 292 ? -4.852 3.824 -2.625 1 94 292 GLN A CA 1
ATOM 2257 C C . GLN A 1 292 ? -4.973 5.312 -2.943 1 94 292 GLN A C 1
ATOM 2259 O O . GLN A 1 292 ? -4.277 6.137 -2.352 1 94 292 GLN A O 1
ATOM 2264 N N . SER A 1 293 ? -5.832 5.691 -3.939 1 93.19 293 SER A N 1
ATOM 2265 C CA . SER A 1 293 ? -5.961 7.094 -4.332 1 93.19 293 SER A CA 1
ATOM 2266 C C . SER A 1 293 ? -6.945 7.832 -3.436 1 93.19 293 SER A C 1
ATOM 2268 O O . SER A 1 293 ? -6.949 9.062 -3.393 1 93.19 293 SER A O 1
ATOM 2270 N N . TYR A 1 294 ? -7.805 7.109 -2.773 1 93.81 294 TYR A N 1
ATOM 2271 C CA . TYR A 1 294 ? -8.766 7.602 -1.789 1 93.81 294 TYR A CA 1
ATOM 2272 C C . TYR A 1 294 ? -9.109 6.52 -0.773 1 93.81 294 TYR A C 1
ATOM 2274 O O . TYR A 1 294 ? -9.711 5.504 -1.121 1 93.81 294 TYR A O 1
ATOM 2282 N N . ILE A 1 295 ? -8.883 6.648 0.489 1 94 295 ILE A N 1
ATOM 2283 C CA . ILE A 1 295 ? -8.844 5.59 1.489 1 94 295 ILE A CA 1
ATOM 2284 C C . ILE A 1 295 ? -10.266 5.074 1.747 1 94 295 ILE A C 1
ATOM 2286 O O . ILE A 1 295 ? -10.445 3.996 2.314 1 94 295 ILE A O 1
ATOM 2290 N N . GLY A 1 296 ? -11.328 5.789 1.326 1 95.88 296 GLY A N 1
ATOM 2291 C CA . GLY A 1 296 ? -12.703 5.41 1.637 1 95.88 296 GLY A CA 1
ATOM 2292 C C . GLY A 1 296 ? -13.406 4.727 0.481 1 95.88 296 GLY A C 1
ATOM 2293 O O . GLY A 1 296 ? -14.633 4.59 0.492 1 95.88 296 GLY A O 1
ATOM 2294 N N . ALA A 1 297 ? -12.602 4.316 -0.589 1 96.62 297 ALA A N 1
ATOM 2295 C CA . ALA A 1 297 ? -13.297 3.758 -1.749 1 96.62 297 ALA A CA 1
ATOM 2296 C C . ALA A 1 297 ? -12.508 2.594 -2.348 1 96.62 297 ALA A C 1
ATOM 2298 O O . ALA A 1 297 ? -11.281 2.609 -2.365 1 96.62 297 ALA A O 1
ATOM 2299 N N . ASN A 1 298 ? -13.242 1.608 -2.727 1 97.62 298 ASN A N 1
ATOM 2300 C CA . ASN A 1 298 ? -12.773 0.515 -3.57 1 97.62 298 ASN A CA 1
ATOM 2301 C C . ASN A 1 298 ? -13.25 0.675 -5.012 1 97.62 298 ASN A C 1
ATOM 2303 O O . ASN A 1 298 ? -14.43 0.472 -5.305 1 97.62 298 ASN A O 1
ATOM 2307 N N . LYS A 1 299 ? -12.367 1.075 -5.93 1 97.38 299 LYS A N 1
ATOM 2308 C CA . LYS A 1 299 ? -12.711 1.354 -7.32 1 97.38 299 LYS A CA 1
ATOM 2309 C C . LYS A 1 299 ? -12.273 0.211 -8.234 1 97.38 299 LYS A C 1
ATOM 2311 O O . LYS A 1 299 ? -11.125 -0.223 -8.188 1 97.38 299 LYS A O 1
ATOM 2316 N N . LEU A 1 300 ? -13.156 -0.286 -8.992 1 97.75 300 LEU A N 1
ATOM 2317 C CA . LEU A 1 300 ? -12.891 -1.385 -9.914 1 97.75 300 LEU A CA 1
ATOM 2318 C C . LEU A 1 300 ? -12.984 -0.914 -11.359 1 97.75 300 LEU A C 1
ATOM 2320 O O . LEU A 1 300 ? -13.984 -1.157 -12.039 1 97.75 300 LEU A O 1
ATOM 2324 N N . PHE A 1 301 ? -11.891 -0.305 -11.844 1 96.56 301 PHE A N 1
ATOM 2325 C CA . PHE A 1 301 ? -11.836 0.185 -13.219 1 96.56 301 PHE A CA 1
ATOM 2326 C C . PHE A 1 301 ? -11.773 -0.976 -14.203 1 96.56 301 PHE A C 1
ATOM 2328 O O . PHE A 1 301 ? -10.781 -1.708 -14.25 1 96.56 301 PHE A O 1
ATOM 2335 N N . MET A 1 302 ? -12.766 -1.104 -15.031 1 96.19 302 MET A N 1
ATOM 2336 C CA . MET A 1 302 ? -12.836 -2.225 -15.969 1 96.19 302 MET A CA 1
ATOM 2337 C C . MET A 1 302 ? -12.68 -1.742 -17.406 1 96.19 302 MET A C 1
ATOM 2339 O O . MET A 1 302 ? -13.234 -0.708 -17.781 1 96.19 302 MET A O 1
ATOM 2343 N N . ALA A 1 303 ? -11.891 -2.459 -18.172 1 93.06 303 ALA A N 1
ATOM 2344 C CA . ALA A 1 303 ? -11.859 -2.199 -19.609 1 93.06 303 ALA A CA 1
ATOM 2345 C C . ALA A 1 303 ? -13.133 -2.695 -20.281 1 93.06 303 ALA A C 1
ATOM 2347 O O . ALA A 1 303 ? -13.43 -2.305 -21.422 1 93.06 303 ALA A O 1
ATOM 2348 N N . ASP A 1 304 ? -13.875 -3.502 -19.641 1 92 304 ASP A N 1
ATOM 2349 C CA . ASP A 1 304 ? -15.133 -4.051 -20.141 1 92 304 ASP A CA 1
ATOM 2350 C C . ASP A 1 304 ? -16.266 -3.021 -20.031 1 92 304 ASP A C 1
ATOM 2352 O O . ASP A 1 304 ? -16.234 -2.15 -19.156 1 92 304 ASP A O 1
ATOM 2356 N N . GLU A 1 305 ? -17.25 -3.15 -20.938 1 89.56 305 GLU A N 1
ATOM 2357 C CA . GLU A 1 305 ? -18.359 -2.207 -20.938 1 89.56 305 GLU A CA 1
ATOM 2358 C C . GLU A 1 305 ? -19.5 -2.705 -20.047 1 89.56 305 GLU A C 1
ATOM 2360 O O . GLU A 1 305 ? -20.375 -1.929 -19.672 1 89.56 305 GLU A O 1
ATOM 2365 N N . ASP A 1 306 ? -19.547 -3.979 -19.75 1 91.25 306 ASP A N 1
ATOM 2366 C CA . ASP A 1 306 ? -20.609 -4.543 -18.922 1 91.25 306 ASP A CA 1
ATOM 2367 C C . ASP A 1 306 ? -20.062 -4.988 -17.562 1 91.25 306 ASP A C 1
ATOM 2369 O O . ASP A 1 306 ? -18.953 -5.516 -17.469 1 91.25 306 ASP A O 1
ATOM 2373 N N . LEU A 1 307 ? -20.844 -4.746 -16.531 1 95.44 307 LEU A N 1
ATOM 2374 C CA . LEU A 1 307 ? -20.516 -5.281 -15.219 1 95.44 307 LEU A CA 1
ATOM 2375 C C . LEU A 1 307 ? -21.219 -6.609 -14.977 1 95.44 307 LEU A C 1
ATOM 2377 O O . LEU A 1 307 ? -22.438 -6.719 -15.195 1 95.44 307 LEU A O 1
ATOM 2381 N N . ASP A 1 308 ? -20.578 -7.59 -14.68 1 96.25 308 ASP A N 1
ATOM 2382 C CA . ASP A 1 308 ? -21.078 -8.883 -14.211 1 96.25 308 ASP A CA 1
ATOM 2383 C C . ASP A 1 308 ? -20.391 -9.281 -12.898 1 96.25 308 ASP A C 1
ATOM 2385 O O . ASP A 1 308 ? -19.25 -9.727 -12.898 1 96.25 308 ASP A O 1
ATOM 2389 N N . LEU A 1 309 ? -21.172 -9.078 -11.844 1 97.38 309 LEU A N 1
ATOM 2390 C CA . LEU A 1 309 ? -20.594 -9.164 -10.508 1 97.38 309 LEU A CA 1
ATOM 2391 C C . LEU A 1 309 ? -21.359 -10.18 -9.656 1 97.38 309 LEU A C 1
ATOM 2393 O O . LEU A 1 309 ? -22.578 -10.109 -9.539 1 97.38 309 LEU A O 1
ATOM 2397 N N . PHE A 1 310 ? -20.641 -11.141 -9.117 1 98.44 310 PHE A N 1
ATOM 2398 C CA . PHE A 1 310 ? -21.203 -12.008 -8.094 1 98.44 310 PHE A CA 1
ATOM 2399 C C . PHE A 1 310 ? -20.875 -11.492 -6.695 1 98.44 310 PHE A C 1
ATOM 2401 O O . PHE A 1 310 ? -19.703 -11.32 -6.355 1 98.44 310 PHE A O 1
ATOM 2408 N N . ILE A 1 311 ? -21.812 -11.203 -5.875 1 98.69 311 ILE A N 1
ATOM 2409 C CA . ILE A 1 311 ? -21.672 -10.734 -4.504 1 98.69 311 ILE A CA 1
ATOM 2410 C C . ILE A 1 311 ? -21.969 -11.875 -3.533 1 98.69 311 ILE A C 1
ATOM 2412 O O . ILE A 1 311 ? -23.031 -12.5 -3.621 1 98.69 311 ILE A O 1
ATOM 2416 N N . MET A 1 312 ? -21.078 -12.156 -2.617 1 98.81 312 MET A N 1
ATOM 2417 C CA . MET A 1 312 ? -21.188 -13.305 -1.72 1 98.81 312 MET A CA 1
ATOM 2418 C C . MET A 1 312 ? -21.125 -12.859 -0.261 1 98.81 312 MET A C 1
ATOM 2420 O O . MET A 1 312 ? -20.375 -11.945 0.085 1 98.81 312 MET A O 1
ATOM 2424 N N . TRP A 1 313 ? -21.906 -13.523 0.623 1 98.69 313 TRP A N 1
ATOM 2425 C CA . TRP A 1 313 ? -21.922 -13.242 2.055 1 98.69 313 TRP A CA 1
ATOM 2426 C C . TRP A 1 313 ? -21.312 -14.398 2.84 1 98.69 313 TRP A C 1
ATOM 2428 O O . TRP A 1 313 ? -21.516 -15.57 2.5 1 98.69 313 TRP A O 1
ATOM 2438 N N . GLY A 1 314 ? -20.516 -14.109 3.895 1 98.56 314 GLY A N 1
ATOM 2439 C CA . GLY A 1 314 ? -20.062 -15.148 4.809 1 98.56 314 GLY A CA 1
ATOM 2440 C C . GLY A 1 314 ? -18.672 -14.883 5.371 1 98.56 314 GLY A C 1
ATOM 2441 O O . GLY A 1 314 ? -18.141 -13.789 5.215 1 98.56 314 GLY A O 1
ATOM 2442 N N . THR A 1 315 ? -18.172 -15.844 6.121 1 98.19 315 THR A N 1
ATOM 2443 C CA . THR A 1 315 ? -16.781 -15.867 6.566 1 98.19 315 THR A CA 1
ATOM 2444 C C . THR A 1 315 ? -15.844 -16.109 5.395 1 98.19 315 THR A C 1
ATOM 2446 O O . THR A 1 315 ? -16.281 -16.469 4.301 1 98.19 315 THR A O 1
ATOM 2449 N N . PRO A 1 316 ? -14.562 -15.953 5.574 1 98.5 316 PRO A N 1
ATOM 2450 C CA . PRO A 1 316 ? -13.609 -16.219 4.492 1 98.5 316 PRO A CA 1
ATOM 2451 C C . PRO A 1 316 ? -13.781 -17.625 3.898 1 98.5 316 PRO A C 1
ATOM 2453 O O . PRO A 1 316 ? -13.828 -17.781 2.674 1 98.5 316 PRO A O 1
ATOM 2456 N N . LYS A 1 317 ? -13.938 -18.672 4.699 1 98.56 317 LYS A N 1
ATOM 2457 C CA . LYS A 1 317 ? -14.125 -20.047 4.223 1 98.56 317 LYS A CA 1
ATOM 2458 C C . LYS A 1 317 ? -15.422 -20.172 3.422 1 98.56 317 LYS A C 1
ATOM 2460 O O . LYS A 1 317 ? -15.438 -20.797 2.359 1 98.56 317 LYS A O 1
ATOM 2465 N N . GLU A 1 318 ? -16.469 -19.609 3.949 1 98.62 318 GLU A N 1
ATOM 2466 C CA . GLU A 1 318 ? -17.75 -19.688 3.271 1 98.62 318 GLU A CA 1
ATOM 2467 C C . GLU A 1 318 ? -17.719 -18.969 1.926 1 98.62 318 GLU A C 1
ATOM 2469 O O . GLU A 1 318 ? -18.25 -19.469 0.935 1 98.62 318 GLU A O 1
ATOM 2474 N N . ILE A 1 319 ? -17.109 -17.797 1.877 1 98.81 319 ILE A N 1
ATOM 2475 C CA . ILE A 1 319 ? -17.016 -17.016 0.648 1 98.81 319 ILE A CA 1
ATOM 2476 C C . ILE A 1 319 ? -16.172 -17.766 -0.375 1 98.81 319 ILE A C 1
ATOM 2478 O O . ILE A 1 319 ? -16.516 -17.812 -1.559 1 98.81 319 ILE A O 1
ATOM 2482 N N . LEU A 1 320 ? -15.039 -18.344 0.062 1 98.81 320 LEU A N 1
ATOM 2483 C CA . LEU A 1 320 ? -14.203 -19.125 -0.838 1 98.81 320 LEU A CA 1
ATOM 2484 C C . LEU A 1 320 ? -14.984 -20.312 -1.408 1 98.81 320 LEU A C 1
ATOM 2486 O O . LEU A 1 320 ? -14.844 -20.641 -2.588 1 98.81 320 LEU A O 1
ATOM 2490 N N . SER A 1 321 ? -15.781 -20.953 -0.557 1 98.69 321 SER A N 1
ATOM 2491 C CA . SER A 1 321 ? -16.609 -22.062 -1.017 1 98.69 321 SER A CA 1
ATOM 2492 C C . SER A 1 321 ? -17.625 -21.609 -2.053 1 98.69 321 SER A C 1
ATOM 2494 O O . SER A 1 321 ? -17.859 -22.297 -3.049 1 98.69 321 SER A O 1
ATOM 2496 N N . GLU A 1 322 ? -18.266 -20.453 -1.805 1 98.44 322 GLU A N 1
ATOM 2497 C CA . GLU A 1 322 ? -19.219 -19.906 -2.773 1 98.44 322 GLU A CA 1
ATOM 2498 C C . GLU A 1 322 ? -18.531 -19.594 -4.102 1 98.44 322 GLU A C 1
ATOM 2500 O O . GLU A 1 322 ? -19.047 -19.938 -5.168 1 98.44 322 GLU A O 1
ATOM 2505 N N . TYR A 1 323 ? -17.406 -18.984 -4.051 1 98.62 323 TYR A N 1
ATOM 2506 C CA . TYR A 1 323 ? -16.672 -18.578 -5.246 1 98.62 323 TYR A CA 1
ATOM 2507 C C . TYR A 1 323 ? -16.266 -19.797 -6.066 1 98.62 323 TYR A C 1
ATOM 2509 O O . TYR A 1 323 ? -16.453 -19.828 -7.285 1 98.62 323 TYR A O 1
ATOM 2517 N N . THR A 1 324 ? -15.703 -20.828 -5.406 1 98.38 324 THR A N 1
ATOM 2518 C CA . THR A 1 324 ? -15.18 -21.984 -6.121 1 98.38 324 THR A CA 1
ATOM 2519 C C . THR A 1 324 ? -16.312 -22.891 -6.57 1 98.38 324 THR A C 1
ATOM 2521 O O . THR A 1 324 ? -16.125 -23.719 -7.473 1 98.38 324 THR A O 1
ATOM 2524 N N . ALA A 1 325 ? -17.453 -22.797 -5.93 1 97.38 325 ALA A N 1
ATOM 2525 C CA . ALA A 1 325 ? -18.625 -23.516 -6.445 1 97.38 325 ALA A CA 1
ATOM 2526 C C . ALA A 1 325 ? -19.031 -22.969 -7.812 1 97.38 325 ALA A C 1
ATOM 2528 O O . ALA A 1 325 ? -19.547 -23.719 -8.656 1 97.38 325 ALA A O 1
ATOM 2529 N N . LEU A 1 326 ? -18.797 -21.672 -8.008 1 96.56 326 LEU A N 1
ATOM 2530 C CA . LEU A 1 326 ? -19.109 -21.031 -9.273 1 96.56 326 LEU A CA 1
ATOM 2531 C C . LEU A 1 326 ? -17.984 -21.25 -10.297 1 96.56 326 LEU A C 1
ATOM 2533 O O . LEU A 1 326 ? -18.25 -21.594 -11.445 1 96.56 326 LEU A O 1
ATOM 2537 N N . SER A 1 327 ? -16.766 -20.984 -9.875 1 96.88 327 SER A N 1
ATOM 2538 C CA . SER A 1 327 ? -15.633 -20.938 -10.797 1 96.88 327 SER A CA 1
ATOM 2539 C C . SER A 1 327 ? -14.992 -22.312 -10.953 1 96.88 327 SER A C 1
ATOM 2541 O O . SER A 1 327 ? -14.219 -22.531 -11.883 1 96.88 327 SER A O 1
ATOM 2543 N N . GLY A 1 328 ? -15.328 -23.234 -10.031 1 96.62 328 GLY A N 1
ATOM 2544 C CA . GLY A 1 328 ? -14.859 -24.609 -10.148 1 96.62 328 GLY A CA 1
ATOM 2545 C C . GLY A 1 328 ? -13.844 -24.984 -9.094 1 96.62 328 GLY A C 1
ATOM 2546 O O . GLY A 1 328 ? -13.094 -24.125 -8.609 1 96.62 328 GLY A O 1
ATOM 2547 N N . ARG A 1 329 ? -13.844 -26.266 -8.695 1 97.19 329 ARG A N 1
ATOM 2548 C CA . ARG A 1 329 ? -12.898 -26.859 -7.758 1 97.19 329 ARG A CA 1
ATOM 2549 C C . ARG A 1 329 ? -12.062 -27.938 -8.445 1 97.19 329 ARG A C 1
ATOM 2551 O O . ARG A 1 329 ? -12.484 -28.516 -9.445 1 97.19 329 ARG A O 1
ATOM 2558 N N . PRO A 1 330 ? -10.867 -28.094 -7.965 1 96.69 330 PRO A N 1
ATOM 2559 C CA . PRO A 1 330 ? -10.047 -29.141 -8.578 1 96.69 330 PRO A CA 1
ATOM 2560 C C . PRO A 1 330 ? -10.492 -30.547 -8.164 1 96.69 330 PRO A C 1
ATOM 2562 O O . PRO A 1 330 ? -11.102 -30.719 -7.109 1 96.69 330 PRO A O 1
ATOM 2565 N N . GLU A 1 331 ? -10.203 -31.5 -9.062 1 94.25 331 GLU A N 1
ATOM 2566 C CA . GLU A 1 331 ? -10.227 -32.875 -8.625 1 94.25 331 GLU A CA 1
ATOM 2567 C C . GLU A 1 331 ? -8.977 -33.25 -7.824 1 94.25 331 GLU A C 1
ATOM 2569 O O . GLU A 1 331 ? -7.969 -32.531 -7.887 1 94.25 331 GLU A O 1
ATOM 2574 N N . MET A 1 332 ? -9.086 -34.25 -7.055 1 95.94 332 MET A N 1
ATOM 2575 C CA . MET A 1 332 ? -7.949 -34.688 -6.25 1 95.94 332 MET A CA 1
ATOM 2576 C C . MET A 1 332 ? -6.758 -35.031 -7.133 1 95.94 332 MET A C 1
ATOM 2578 O O . MET A 1 332 ? -6.875 -35.875 -8.031 1 95.94 332 MET A O 1
ATOM 2582 N N . PRO A 1 333 ? -5.645 -34.406 -6.996 1 96.81 333 PRO A N 1
ATOM 2583 C CA . PRO A 1 333 ? -4.453 -34.875 -7.719 1 96.81 333 PRO A CA 1
ATOM 2584 C C . PRO A 1 333 ? -3.977 -36.25 -7.277 1 96.81 333 PRO A C 1
ATOM 2586 O O . PRO A 1 333 ? -4.316 -36.688 -6.184 1 96.81 333 PRO A O 1
ATOM 2589 N N . PRO A 1 334 ? -3.229 -36.906 -8.148 1 97.38 334 PRO A N 1
ATOM 2590 C CA . PRO A 1 334 ? -2.711 -38.219 -7.719 1 97.38 334 PRO A CA 1
ATOM 2591 C C . PRO A 1 334 ? -1.759 -38.094 -6.531 1 97.38 334 PRO A C 1
ATOM 2593 O O . PRO A 1 334 ? -1.038 -37.125 -6.398 1 97.38 334 PRO A O 1
ATOM 2596 N N . LEU A 1 335 ? -1.718 -39.125 -5.703 1 97.12 335 LEU A N 1
ATOM 2597 C CA . LEU A 1 335 ? -0.951 -39.094 -4.461 1 97.12 335 LEU A CA 1
ATOM 2598 C C . LEU A 1 335 ? 0.512 -38.75 -4.73 1 97.12 335 LEU A C 1
ATOM 2600 O O . LEU A 1 335 ? 1.139 -38.031 -3.961 1 97.12 335 LEU A O 1
ATOM 2604 N N . TRP A 1 336 ? 1.093 -39.344 -5.805 1 97.81 336 TRP A N 1
ATOM 2605 C CA . TRP A 1 336 ? 2.51 -39.156 -6.098 1 97.81 336 TRP A CA 1
ATOM 2606 C C . TRP A 1 336 ? 2.824 -37.688 -6.344 1 97.81 336 TRP A C 1
ATOM 2608 O O . TRP A 1 336 ? 3.971 -37.25 -6.191 1 97.81 336 TRP A O 1
ATOM 2618 N N . SER A 1 337 ? 1.781 -36.906 -6.734 1 98.19 337 SER A N 1
ATOM 2619 C CA . SER A 1 337 ? 2.023 -35.5 -7.027 1 98.19 337 SER A CA 1
ATOM 2620 C C . SER A 1 337 ? 2.371 -34.719 -5.758 1 98.19 337 SER A C 1
ATOM 2622 O O . SER A 1 337 ? 2.971 -33.656 -5.828 1 98.19 337 SER A O 1
ATOM 2624 N N . PHE A 1 338 ? 2.047 -35.188 -4.582 1 98.31 338 PHE A N 1
ATOM 2625 C CA . PHE A 1 338 ? 2.324 -34.5 -3.314 1 98.31 338 PHE A CA 1
ATOM 2626 C C . PHE A 1 338 ? 3.752 -34.781 -2.861 1 98.31 338 PHE A C 1
ATOM 2628 O O . PHE A 1 338 ? 4.25 -34.156 -1.934 1 98.31 338 PHE A O 1
ATOM 2635 N N . GLY A 1 339 ? 4.43 -35.75 -3.488 1 98.44 339 GLY A N 1
ATOM 2636 C CA . GLY A 1 339 ? 5.809 -36.062 -3.141 1 98.44 339 GLY A CA 1
ATOM 2637 C C . GLY A 1 339 ? 6.797 -35.031 -3.646 1 98.44 339 GLY A C 1
ATOM 2638 O O . GLY A 1 339 ? 6.402 -33.969 -4.141 1 98.44 339 GLY A O 1
ATOM 2639 N N . THR A 1 340 ? 8.094 -35.312 -3.498 1 98.62 340 THR A N 1
ATOM 2640 C CA . THR A 1 340 ? 9.164 -34.375 -3.889 1 98.62 340 THR A CA 1
ATOM 2641 C C . THR A 1 340 ? 9.414 -34.469 -5.395 1 98.62 340 THR A C 1
ATOM 2643 O O . THR A 1 340 ? 9.602 -35.531 -5.949 1 98.62 340 THR A O 1
ATOM 2646 N N . TRP A 1 341 ? 9.297 -33.344 -6.062 1 98.69 341 TRP A N 1
ATOM 2647 C CA . TRP A 1 341 ? 9.742 -33.188 -7.445 1 98.69 341 TRP A CA 1
ATOM 2648 C C . TRP A 1 341 ? 11.164 -32.656 -7.512 1 98.69 341 TRP A C 1
ATOM 2650 O O . TRP A 1 341 ? 11.438 -31.531 -7.074 1 98.69 341 TRP A O 1
ATOM 2660 N N . MET A 1 342 ? 12.117 -33.438 -8 1 98.69 342 MET A N 1
ATOM 2661 C CA . MET A 1 342 ? 13.508 -33.031 -8.125 1 98.69 342 MET A CA 1
ATOM 2662 C C . MET A 1 342 ? 13.797 -32.5 -9.531 1 98.69 342 MET A C 1
ATOM 2664 O O . MET A 1 342 ? 13.461 -33.156 -10.516 1 98.69 342 MET A O 1
ATOM 2668 N N . SER A 1 343 ? 14.32 -31.312 -9.609 1 97.81 343 SER A N 1
ATOM 2669 C CA . SER A 1 343 ? 14.602 -30.688 -10.898 1 97.81 343 SER A CA 1
ATOM 2670 C C . SER A 1 343 ? 15.695 -29.625 -10.773 1 97.81 343 SER A C 1
ATOM 2672 O O . SER A 1 343 ? 16.062 -29.234 -9.656 1 97.81 343 SER A O 1
ATOM 2674 N N . ARG A 1 344 ? 16.312 -29.219 -11.734 1 97.25 344 ARG A N 1
ATOM 2675 C CA . ARG A 1 344 ? 17.141 -28.031 -11.969 1 97.25 344 ARG A CA 1
ATOM 2676 C C . ARG A 1 344 ? 16.953 -27.516 -13.398 1 97.25 344 ARG A C 1
ATOM 2678 O O . ARG A 1 344 ? 16.344 -28.188 -14.234 1 97.25 344 ARG A O 1
ATOM 2685 N N . ILE A 1 345 ? 17.312 -26.344 -13.727 1 94.31 345 ILE A N 1
ATOM 2686 C CA . ILE A 1 345 ? 17.344 -25.875 -15.109 1 94.31 345 ILE A CA 1
ATOM 2687 C C . ILE A 1 345 ? 18.75 -26.031 -15.68 1 94.31 345 ILE A C 1
ATOM 2689 O O . ILE A 1 345 ? 19.609 -25.188 -15.453 1 94.31 345 ILE A O 1
ATOM 2693 N N . SER A 1 346 ? 19.141 -27.375 -16.328 1 90.75 346 SER A N 1
ATOM 2694 C CA . SER A 1 346 ? 18.281 -28.469 -16.766 1 90.75 346 SER A CA 1
ATOM 2695 C C . SER A 1 346 ? 19.016 -29.812 -16.75 1 90.75 346 SER A C 1
ATOM 2697 O O . SER A 1 346 ? 20.25 -29.844 -16.703 1 90.75 346 SER A O 1
ATOM 2699 N N . TYR A 1 347 ? 18.312 -30.844 -16.438 1 96.31 347 TYR A N 1
ATOM 2700 C CA . TYR A 1 347 ? 18.875 -32.125 -16.844 1 96.31 347 TYR A CA 1
ATOM 2701 C C . TYR A 1 347 ? 18.828 -32.281 -18.359 1 96.31 347 TYR A C 1
ATOM 2703 O O . TYR A 1 347 ? 17.75 -32.375 -18.953 1 96.31 347 TYR A O 1
ATOM 2711 N N . PHE A 1 348 ? 19.984 -32.469 -18.938 1 95.56 348 PHE A N 1
ATOM 2712 C CA . PHE A 1 348 ? 20.078 -32.375 -20.391 1 95.56 348 PHE A CA 1
ATOM 2713 C C . PHE A 1 348 ? 20.062 -33.75 -21.031 1 95.56 348 PHE A C 1
ATOM 2715 O O . PHE A 1 348 ? 19.828 -33.875 -22.234 1 95.56 348 PHE A O 1
ATOM 2722 N N . THR A 1 349 ? 20.375 -34.812 -20.234 1 97.19 349 THR A N 1
ATOM 2723 C CA . THR A 1 349 ? 20.547 -36.125 -20.844 1 97.19 349 THR A CA 1
ATOM 2724 C C . THR A 1 349 ? 19.812 -37.188 -20.047 1 97.19 349 THR A C 1
ATOM 2726 O O . THR A 1 349 ? 19.5 -37 -18.875 1 97.19 349 THR A O 1
ATOM 2729 N N . GLU A 1 350 ? 19.547 -38.281 -20.781 1 97.56 350 GLU A N 1
ATOM 2730 C CA . GLU A 1 350 ? 19 -39.469 -20.141 1 97.56 350 GLU A CA 1
ATOM 2731 C C . GLU A 1 350 ? 19.844 -39.875 -18.938 1 97.56 350 GLU A C 1
ATOM 2733 O O . GLU A 1 350 ? 19.312 -40.219 -17.891 1 97.56 350 GLU A O 1
ATOM 2738 N N . ASP A 1 351 ? 21.156 -39.812 -19.125 1 97.75 351 ASP A N 1
ATOM 2739 C CA . ASP A 1 351 ? 22.078 -40.219 -18.062 1 97.75 351 ASP A CA 1
ATOM 2740 C C . ASP A 1 351 ? 21.938 -39.344 -16.828 1 97.75 351 ASP A C 1
ATOM 2742 O O . ASP A 1 351 ? 21.984 -39.844 -15.703 1 97.75 351 ASP A O 1
ATOM 2746 N N . GLU A 1 352 ? 21.781 -38.125 -17.016 1 97.56 352 GLU A N 1
ATOM 2747 C CA . GLU A 1 352 ? 21.594 -37.219 -15.891 1 97.56 352 GLU A CA 1
ATOM 2748 C C . GLU A 1 352 ? 20.312 -37.531 -15.133 1 97.56 352 GLU A C 1
ATOM 2750 O O . GLU A 1 352 ? 20.281 -37.469 -13.906 1 97.56 352 GLU A O 1
ATOM 2755 N N . GLY A 1 353 ? 19.25 -37.844 -15.859 1 97.81 353 GLY A N 1
ATOM 2756 C CA . GLY A 1 353 ? 18 -38.25 -15.234 1 97.81 353 GLY A CA 1
ATOM 2757 C C . GLY A 1 353 ? 18.141 -39.5 -14.414 1 97.81 353 GLY A C 1
ATOM 2758 O O . GLY A 1 353 ? 17.656 -39.562 -13.281 1 97.81 353 GLY A O 1
ATOM 2759 N N . ARG A 1 354 ? 18.797 -40.5 -15 1 98 354 ARG A N 1
ATOM 2760 C CA . ARG A 1 354 ? 19.031 -41.75 -14.297 1 98 354 ARG A CA 1
ATOM 2761 C C . ARG A 1 354 ? 19.906 -41.562 -13.07 1 98 354 ARG A C 1
ATOM 2763 O O . ARG A 1 354 ? 19.672 -42.156 -12.023 1 98 354 ARG A O 1
ATOM 2770 N N . ASP A 1 355 ? 20.891 -40.688 -13.234 1 98.31 355 ASP A N 1
ATOM 2771 C CA . ASP A 1 355 ? 21.844 -40.469 -12.156 1 98.31 355 ASP A CA 1
ATOM 2772 C C . ASP A 1 355 ? 21.172 -39.781 -10.961 1 98.31 355 ASP A C 1
ATOM 2774 O O . ASP A 1 355 ? 21.406 -40.188 -9.812 1 98.31 355 ASP A O 1
ATOM 2778 N N . VAL A 1 356 ? 20.422 -38.75 -11.203 1 98.44 356 VAL A N 1
ATOM 2779 C CA . VAL A 1 356 ? 19.781 -38.031 -10.102 1 98.44 356 VAL A CA 1
ATOM 2780 C C . VAL A 1 356 ? 18.797 -38.969 -9.391 1 98.44 356 VAL A C 1
ATOM 2782 O O . VAL A 1 356 ? 18.688 -38.938 -8.164 1 98.44 356 VAL A O 1
ATOM 2785 N N . ALA A 1 357 ? 18.078 -39.781 -10.117 1 98.56 357 ALA A N 1
ATOM 2786 C CA . ALA A 1 357 ? 17.172 -40.75 -9.523 1 98.56 357 ALA A CA 1
ATOM 2787 C C . ALA A 1 357 ? 17.922 -41.719 -8.617 1 98.56 357 ALA A C 1
ATOM 2789 O O . ALA A 1 357 ? 17.5 -42 -7.492 1 98.56 357 ALA A O 1
ATOM 2790 N N . ALA A 1 358 ? 19.016 -42.219 -9.133 1 98.44 358 ALA A N 1
ATOM 2791 C CA . ALA A 1 358 ? 19.828 -43.156 -8.375 1 98.44 358 ALA A CA 1
ATOM 2792 C C . ALA A 1 358 ? 20.375 -42.5 -7.109 1 98.44 358 ALA A C 1
ATOM 2794 O O . ALA A 1 358 ? 20.422 -43.125 -6.051 1 98.44 358 ALA A O 1
ATOM 2795 N N . LYS A 1 359 ? 20.844 -41.281 -7.23 1 98.44 359 LYS A N 1
ATOM 2796 C CA . LYS A 1 359 ? 21.406 -40.562 -6.098 1 98.44 359 LYS A CA 1
ATOM 2797 C C . LYS A 1 359 ? 20.344 -40.281 -5.043 1 98.44 359 LYS A C 1
ATOM 2799 O O . LYS A 1 359 ? 20.625 -40.281 -3.844 1 98.44 359 LYS A O 1
ATOM 2804 N N . LEU A 1 360 ? 19.109 -39.938 -5.461 1 98.62 360 LEU A N 1
ATOM 2805 C CA . LEU A 1 360 ? 18.031 -39.75 -4.508 1 98.62 360 LEU A CA 1
ATOM 2806 C C . LEU A 1 360 ? 17.812 -41 -3.68 1 98.62 360 LEU A C 1
ATOM 2808 O O . LEU A 1 360 ? 17.672 -40.938 -2.457 1 98.62 360 LEU A O 1
ATOM 2812 N N . ARG A 1 361 ? 17.859 -42.188 -4.324 1 98.19 361 ARG A N 1
ATOM 2813 C CA . ARG A 1 361 ? 17.672 -43.469 -3.629 1 98.19 361 ARG A CA 1
ATOM 2814 C C . ARG A 1 361 ? 18.875 -43.812 -2.762 1 98.19 361 ARG A C 1
ATOM 2816 O O . ARG A 1 361 ? 18.734 -44.25 -1.619 1 98.19 361 ARG A O 1
ATOM 2823 N N . SER A 1 362 ? 20.047 -43.562 -3.273 1 97.81 362 SER A N 1
ATOM 2824 C CA . SER A 1 362 ? 21.266 -43.906 -2.52 1 97.81 362 SER A CA 1
ATOM 2825 C C . SER A 1 362 ? 21.391 -43.031 -1.278 1 97.81 362 SER A C 1
ATOM 2827 O O . SER A 1 362 ? 21.906 -43.469 -0.254 1 97.81 362 SER A O 1
ATOM 2829 N N . ASN A 1 363 ? 20.906 -41.75 -1.368 1 97.75 363 ASN A N 1
ATOM 2830 C CA . ASN A 1 363 ? 20.938 -40.844 -0.237 1 97.75 363 ASN A CA 1
ATOM 2831 C C . ASN A 1 363 ? 19.688 -40.969 0.62 1 97.75 363 ASN A C 1
ATOM 2833 O O . ASN A 1 363 ? 19.516 -40.188 1.573 1 97.75 363 ASN A O 1
ATOM 2837 N N . ARG A 1 364 ? 18.766 -41.844 0.226 1 97.75 364 ARG A N 1
ATOM 2838 C CA . ARG A 1 364 ? 17.531 -42.094 0.95 1 97.75 364 ARG A CA 1
ATOM 2839 C C . ARG A 1 364 ? 16.656 -40.844 1.056 1 97.75 364 ARG A C 1
ATOM 2841 O O . ARG A 1 364 ? 16.141 -40.562 2.127 1 97.75 364 ARG A O 1
ATOM 2848 N N . ILE A 1 365 ? 16.672 -40.062 0.098 1 98.44 365 ILE A N 1
ATOM 2849 C CA . ILE A 1 365 ? 15.812 -38.875 0.039 1 98.44 365 ILE A CA 1
ATOM 2850 C C . ILE A 1 365 ? 14.5 -39.219 -0.646 1 98.44 365 ILE A C 1
ATOM 2852 O O . ILE A 1 365 ? 14.477 -39.562 -1.835 1 98.44 365 ILE A O 1
ATOM 2856 N N . PRO A 1 366 ? 13.391 -39.219 0.077 1 98.56 366 PRO A N 1
ATOM 2857 C CA . PRO A 1 366 ? 12.094 -39.5 -0.539 1 98.56 366 PRO A CA 1
ATOM 2858 C C . PRO A 1 366 ? 11.789 -38.594 -1.724 1 98.56 366 PRO A C 1
ATOM 2860 O O . PRO A 1 366 ? 11.961 -37.375 -1.625 1 98.56 366 PRO A O 1
ATOM 2863 N N . ALA A 1 367 ? 11.375 -39.156 -2.873 1 98.75 367 ALA A N 1
ATOM 2864 C CA . ALA A 1 367 ? 11.039 -38.406 -4.07 1 98.75 367 ALA A CA 1
ATOM 2865 C C . ALA A 1 367 ? 10.148 -39.219 -5.008 1 98.75 367 ALA A C 1
ATOM 2867 O O . ALA A 1 367 ? 10.219 -40.438 -5.027 1 98.75 367 ALA A O 1
ATOM 2868 N N . ASP A 1 368 ? 9.352 -38.469 -5.789 1 98.75 368 ASP A N 1
ATOM 2869 C CA . ASP A 1 368 ? 8.383 -39.156 -6.633 1 98.75 368 ASP A CA 1
ATOM 2870 C C . ASP A 1 368 ? 8.516 -38.719 -8.094 1 98.75 368 ASP A C 1
ATOM 2872 O O . ASP A 1 368 ? 8 -39.406 -8.992 1 98.75 368 ASP A O 1
ATOM 2876 N N . VAL A 1 369 ? 9.125 -37.594 -8.406 1 98.75 369 VAL A N 1
ATOM 2877 C CA . VAL A 1 369 ? 9.102 -37.094 -9.773 1 98.75 369 VAL A CA 1
ATOM 2878 C C . VAL A 1 369 ? 10.5 -36.594 -10.156 1 98.75 369 VAL A C 1
ATOM 2880 O O . VAL A 1 369 ? 11.156 -35.906 -9.375 1 98.75 369 VAL A O 1
ATOM 2883 N N . ILE A 1 370 ? 10.984 -36.969 -11.266 1 98.62 370 ILE A N 1
ATOM 2884 C CA . ILE A 1 370 ? 12.102 -36.312 -11.938 1 98.62 370 ILE A CA 1
ATOM 2885 C C . ILE A 1 370 ? 11.578 -35.375 -13.023 1 98.62 370 ILE A C 1
ATOM 2887 O O . ILE A 1 370 ? 10.906 -35.812 -13.961 1 98.62 370 ILE A O 1
ATOM 2891 N N . HIS A 1 371 ? 11.852 -34.125 -12.883 1 97.81 371 HIS A N 1
ATOM 2892 C CA . HIS A 1 371 ? 11.344 -33.094 -13.766 1 97.81 371 HIS A CA 1
ATOM 2893 C C . HIS A 1 371 ? 12.406 -32.656 -14.766 1 97.81 371 HIS A C 1
ATOM 2895 O O . HIS A 1 371 ? 13.438 -32.094 -14.367 1 97.81 371 HIS A O 1
ATOM 2901 N N . PHE A 1 372 ? 12.195 -32.906 -16.047 1 97.56 372 PHE A N 1
ATOM 2902 C CA . PHE A 1 372 ? 13.062 -32.406 -17.109 1 97.56 372 PHE A CA 1
ATOM 2903 C C . PHE A 1 372 ? 12.586 -31.062 -17.625 1 97.56 372 PHE A C 1
ATOM 2905 O O . PHE A 1 372 ? 11.516 -30.969 -18.234 1 97.56 372 PHE A O 1
ATOM 2912 N N . ASP A 1 373 ? 13.367 -30.094 -17.422 1 96.38 373 ASP A N 1
ATOM 2913 C CA . ASP A 1 373 ? 13.016 -28.734 -17.812 1 96.38 373 ASP A CA 1
ATOM 2914 C C . ASP A 1 373 ? 13.359 -28.469 -19.266 1 96.38 373 ASP A C 1
ATOM 2916 O O . ASP A 1 373 ? 12.969 -29.219 -20.156 1 96.38 373 ASP A O 1
ATOM 2920 N N . THR A 1 374 ? 14.031 -27.453 -19.656 1 93.5 374 THR A N 1
ATOM 2921 C CA . THR A 1 374 ? 14.148 -26.938 -21.016 1 93.5 374 THR A CA 1
ATOM 2922 C C . THR A 1 374 ? 15.125 -27.781 -21.828 1 93.5 374 THR A C 1
ATOM 2924 O O . THR A 1 374 ? 15.195 -27.656 -23.062 1 93.5 374 THR A O 1
ATOM 2927 N N . GLY A 1 375 ? 15.805 -28.75 -21.297 1 93.38 375 GLY A N 1
ATOM 2928 C CA . GLY A 1 375 ? 16.969 -29.344 -21.938 1 93.38 375 GLY A CA 1
ATOM 2929 C C . GLY A 1 375 ? 16.672 -30.672 -22.594 1 93.38 375 GLY A C 1
ATOM 2930 O O . GLY A 1 375 ? 17.562 -31.312 -23.141 1 93.38 375 GLY A O 1
ATOM 2931 N N . TRP A 1 376 ? 15.398 -31.141 -22.672 1 95.75 376 TRP A N 1
ATOM 2932 C CA . TRP A 1 376 ? 15.133 -32.5 -23.172 1 95.75 376 TRP A CA 1
ATOM 2933 C C . TRP A 1 376 ? 14.875 -32.5 -24.672 1 95.75 376 TRP A C 1
ATOM 2935 O O . TRP A 1 376 ? 14.688 -33.562 -25.281 1 95.75 376 TRP A O 1
ATOM 2945 N N . PHE A 1 377 ? 14.992 -31.328 -25.328 1 94.12 377 PHE A N 1
ATOM 2946 C CA . PHE A 1 377 ? 14.859 -31.188 -26.766 1 94.12 377 PHE A CA 1
ATOM 2947 C C . PHE A 1 377 ? 16.234 -31.234 -27.438 1 94.12 377 PHE A C 1
ATOM 2949 O O . PHE A 1 377 ? 17.266 -31.203 -26.766 1 94.12 377 PHE A O 1
ATOM 2956 N N . ASP A 1 378 ? 16.172 -31.281 -28.797 1 91.25 378 ASP A N 1
ATOM 2957 C CA . ASP A 1 378 ? 17.406 -31.25 -29.562 1 91.25 378 ASP A CA 1
ATOM 2958 C C . ASP A 1 378 ? 18.047 -29.875 -29.531 1 91.25 378 ASP A C 1
ATOM 2960 O O . ASP A 1 378 ? 19.281 -29.75 -29.438 1 91.25 378 ASP A O 1
ATOM 2964 N N . THR A 1 379 ? 17.203 -28.875 -29.719 1 89.06 379 THR A N 1
ATOM 2965 C CA . THR A 1 379 ? 17.625 -27.484 -29.656 1 89.06 379 THR A CA 1
ATOM 2966 C C . THR A 1 379 ? 17.062 -26.812 -28.391 1 89.06 379 THR A C 1
ATOM 2968 O O . THR A 1 379 ? 15.852 -26.797 -28.188 1 89.06 379 THR A O 1
ATOM 2971 N N . ASP A 1 380 ? 17.969 -26.281 -27.672 1 86.31 380 ASP A N 1
ATOM 2972 C CA . ASP A 1 380 ? 17.562 -25.656 -26.422 1 86.31 380 ASP A CA 1
ATOM 2973 C C . ASP A 1 380 ? 16.484 -24.609 -26.656 1 86.31 380 ASP A C 1
ATOM 2975 O O . ASP A 1 380 ? 16.547 -23.859 -27.641 1 86.31 380 ASP A O 1
ATOM 2979 N N . TRP A 1 381 ? 15.422 -24.562 -25.859 1 82.44 381 TRP A N 1
ATOM 2980 C CA . TRP A 1 381 ? 14.336 -23.594 -25.828 1 82.44 381 TRP A CA 1
ATOM 2981 C C . TRP A 1 381 ? 13.375 -23.797 -26.984 1 82.44 381 TRP A C 1
ATOM 2983 O O . TRP A 1 381 ? 12.359 -23.109 -27.094 1 82.44 381 TRP A O 1
ATOM 2993 N N . GLN A 1 382 ? 13.727 -24.703 -27.906 1 86 382 GLN A N 1
ATOM 2994 C CA . GLN A 1 382 ? 12.789 -24.984 -28.984 1 86 382 GLN A CA 1
ATOM 2995 C C . GLN A 1 382 ? 11.984 -26.25 -28.688 1 86 382 GLN A C 1
ATOM 2997 O O . GLN A 1 382 ? 12.453 -27.359 -28.938 1 86 382 GLN A O 1
ATOM 3002 N N . CYS A 1 383 ? 10.781 -26.047 -28.359 1 89 383 CYS A N 1
ATOM 3003 C CA . CYS A 1 383 ? 9.898 -27.156 -28.031 1 89 383 CYS A CA 1
ATOM 3004 C C . CYS A 1 383 ? 9.375 -27.828 -29.281 1 89 383 CYS A C 1
ATOM 3006 O O . CYS A 1 383 ? 8.695 -27.203 -30.094 1 89 383 CYS A O 1
ATOM 3008 N N . ASP A 1 384 ? 9.711 -29.047 -29.5 1 91.88 384 ASP A N 1
ATOM 3009 C CA . ASP A 1 384 ? 9.188 -29.797 -30.625 1 91.88 384 ASP A CA 1
ATOM 3010 C C . ASP A 1 384 ? 8.555 -31.109 -30.156 1 91.88 384 ASP A C 1
ATOM 3012 O O . ASP A 1 384 ? 8.305 -32 -30.969 1 91.88 384 ASP A O 1
ATOM 3016 N N . TYR A 1 385 ? 8.398 -31.297 -28.844 1 96.12 385 TYR A N 1
ATOM 3017 C CA . TYR A 1 385 ? 7.645 -32.375 -28.188 1 96.12 385 TYR A CA 1
ATOM 3018 C C . TYR A 1 385 ? 8.289 -33.719 -28.453 1 96.12 385 TYR A C 1
ATOM 3020 O O . TYR A 1 385 ? 7.613 -34.75 -28.422 1 96.12 385 TYR A O 1
ATOM 3028 N N . GLU A 1 386 ? 9.562 -33.719 -28.75 1 95.12 386 GLU A N 1
ATOM 3029 C CA . GLU A 1 386 ? 10.312 -34.969 -28.969 1 95.12 386 GLU A CA 1
ATOM 3030 C C . GLU A 1 386 ? 11.586 -35 -28.141 1 95.12 386 GLU A C 1
ATOM 3032 O O . GLU A 1 386 ? 12.297 -33.969 -28.047 1 95.12 386 GLU A O 1
ATOM 3037 N N . PHE A 1 387 ? 11.836 -36.156 -27.562 1 96.81 387 PHE A N 1
ATOM 3038 C CA . PHE A 1 387 ? 13.117 -36.312 -26.891 1 96.81 387 PHE A CA 1
ATOM 3039 C C . PHE A 1 387 ? 14.266 -36.25 -27.891 1 96.81 387 PHE A C 1
ATOM 3041 O O . PHE A 1 387 ? 14.203 -36.844 -28.953 1 96.81 387 PHE A O 1
ATOM 3048 N N . SER A 1 388 ? 15.258 -35.531 -27.531 1 96.19 388 SER A N 1
ATOM 3049 C CA . SER A 1 388 ? 16.469 -35.531 -28.359 1 96.19 388 SER A CA 1
ATOM 3050 C C . SER A 1 388 ? 17.016 -36.938 -28.5 1 96.19 388 SER A C 1
ATOM 3052 O O . SER A 1 388 ? 17.359 -37.594 -27.516 1 96.19 388 SER A O 1
ATOM 3054 N N . PRO A 1 389 ? 17.219 -37.344 -29.688 1 94.69 389 PRO A N 1
ATOM 3055 C CA . PRO A 1 389 ? 17.75 -38.719 -29.844 1 94.69 389 PRO A CA 1
ATOM 3056 C C . PRO A 1 389 ? 19.219 -38.812 -29.406 1 94.69 389 PRO A C 1
ATOM 3058 O O . PRO A 1 389 ? 19.672 -39.906 -29.047 1 94.69 389 PRO A O 1
ATOM 3061 N N . GLU A 1 390 ? 19.875 -37.719 -29.469 1 95.62 390 GLU A N 1
ATOM 3062 C CA . GLU A 1 390 ? 21.266 -37.719 -29.062 1 95.62 390 GLU A CA 1
ATOM 3063 C C . GLU A 1 390 ? 21.391 -37.688 -27.531 1 95.62 390 GLU A C 1
ATOM 3065 O O . GLU A 1 390 ? 22.281 -38.344 -26.984 1 95.62 390 GLU A O 1
ATOM 3070 N N . ARG A 1 391 ? 20.5 -37.031 -26.906 1 96.75 391 ARG A N 1
ATOM 3071 C CA . ARG A 1 391 ? 20.594 -36.812 -25.469 1 96.75 391 ARG A CA 1
ATOM 3072 C C . ARG A 1 391 ? 19.844 -37.906 -24.703 1 96.75 391 ARG A C 1
ATOM 3074 O O . ARG A 1 391 ? 20.203 -38.25 -23.578 1 96.75 391 ARG A O 1
ATOM 3081 N N . PHE A 1 392 ? 18.844 -38.406 -25.375 1 97.69 392 PHE A N 1
ATOM 3082 C CA . PHE A 1 392 ? 18 -39.469 -24.812 1 97.69 392 PHE A CA 1
ATOM 3083 C C . PHE A 1 392 ? 17.938 -40.656 -25.734 1 97.69 392 PHE A C 1
ATOM 3085 O O . PHE A 1 392 ? 17.047 -40.75 -26.594 1 97.69 392 PHE A O 1
ATOM 3092 N N . ARG A 1 393 ? 18.656 -41.594 -25.484 1 95.44 393 ARG A N 1
ATOM 3093 C CA . ARG A 1 393 ? 18.844 -42.719 -26.406 1 95.44 393 ARG A CA 1
ATOM 3094 C C . ARG A 1 393 ? 17.641 -43.656 -26.391 1 95.44 393 ARG A C 1
ATOM 3096 O O . ARG A 1 393 ? 17.266 -44.219 -27.422 1 95.44 393 ARG A O 1
ATOM 3103 N N . ASN A 1 394 ? 17.125 -43.875 -25.219 1 96.75 394 ASN A N 1
ATOM 3104 C CA . ASN A 1 394 ? 15.945 -44.688 -25.078 1 96.75 394 ASN A CA 1
ATOM 3105 C C . ASN A 1 394 ? 14.992 -44.125 -24.016 1 96.75 394 ASN A C 1
ATOM 3107 O O . ASN A 1 394 ? 14.836 -44.719 -22.953 1 96.75 394 ASN A O 1
ATOM 3111 N N . PRO A 1 395 ? 14.281 -43.125 -24.406 1 97.25 395 PRO A N 1
ATOM 3112 C CA . PRO A 1 395 ? 13.414 -42.469 -23.438 1 97.25 395 PRO A CA 1
ATOM 3113 C C . PRO A 1 395 ? 12.32 -43.375 -22.906 1 97.25 395 PRO A C 1
ATOM 3115 O O . PRO A 1 395 ? 11.961 -43.312 -21.734 1 97.25 395 PRO A O 1
ATOM 3118 N N . ARG A 1 396 ? 11.742 -44.25 -23.703 1 97 396 ARG A N 1
ATOM 3119 C CA . ARG A 1 396 ? 10.711 -45.188 -23.25 1 97 396 ARG A CA 1
ATOM 3120 C C . ARG A 1 396 ? 11.25 -46.094 -22.141 1 97 396 ARG A C 1
ATOM 3122 O O . ARG A 1 396 ? 10.562 -46.312 -21.141 1 97 396 ARG A O 1
ATOM 3129 N N . LYS A 1 397 ? 12.414 -46.625 -22.391 1 97.62 397 LYS A N 1
ATOM 3130 C CA . LYS A 1 397 ? 13.039 -47.469 -21.375 1 97.62 397 LYS A CA 1
ATOM 3131 C C . LYS A 1 397 ? 13.367 -46.656 -20.125 1 97.62 397 LYS A C 1
ATOM 3133 O O . LYS A 1 397 ? 13.242 -47.156 -19 1 97.62 397 LYS A O 1
ATOM 3138 N N . MET A 1 398 ? 13.922 -45.438 -20.297 1 97.94 398 MET A N 1
ATOM 3139 C CA . MET A 1 398 ? 14.211 -44.594 -19.156 1 97.94 398 MET A CA 1
ATOM 3140 C C . MET A 1 398 ? 12.961 -44.406 -18.297 1 97.94 398 MET A C 1
ATOM 3142 O O . MET A 1 398 ? 13.008 -44.562 -17.078 1 97.94 398 MET A O 1
ATOM 3146 N N . ILE A 1 399 ? 11.844 -44.094 -18.953 1 98.19 399 ILE A N 1
ATOM 3147 C CA . ILE A 1 399 ? 10.586 -43.812 -18.266 1 98.19 399 ILE A CA 1
ATOM 3148 C C . ILE A 1 399 ? 10.133 -45.062 -17.516 1 98.19 399 ILE A C 1
ATOM 3150 O O . ILE A 1 399 ? 9.75 -45 -16.344 1 98.19 399 ILE A O 1
ATOM 3154 N N . SER A 1 400 ? 10.219 -46.188 -18.156 1 97.62 400 SER A N 1
ATOM 3155 C CA . SER A 1 400 ? 9.812 -47.438 -17.547 1 97.62 400 SER A CA 1
ATOM 3156 C C . SER A 1 400 ? 10.711 -47.781 -16.359 1 97.62 400 SER A C 1
ATOM 3158 O O . SER A 1 400 ? 10.227 -48.25 -15.32 1 97.62 400 SER A O 1
ATOM 3160 N N . ASP A 1 401 ? 12.008 -47.656 -16.547 1 98 401 ASP A N 1
ATOM 3161 C CA . ASP A 1 401 ? 12.961 -47.969 -15.469 1 98 401 ASP A CA 1
ATOM 3162 C C . ASP A 1 401 ? 12.719 -47.062 -14.258 1 98 401 ASP A C 1
ATOM 3164 O O . ASP A 1 401 ? 12.727 -47.531 -13.117 1 98 401 ASP A O 1
ATOM 3168 N N . LEU A 1 402 ? 12.57 -45.812 -14.5 1 98.19 402 LEU A N 1
ATOM 3169 C CA . LEU A 1 402 ? 12.336 -44.875 -13.422 1 98.19 402 LEU A CA 1
ATOM 3170 C C . LEU A 1 402 ? 11.008 -45.156 -12.719 1 98.19 402 LEU A C 1
ATOM 3172 O O . LEU A 1 402 ? 10.906 -45.031 -11.5 1 98.19 402 LEU A O 1
ATOM 3176 N N . ALA A 1 403 ? 10.008 -45.531 -13.477 1 97.44 403 ALA A N 1
ATOM 3177 C CA . ALA A 1 403 ? 8.711 -45.875 -12.891 1 97.44 403 ALA A CA 1
ATOM 3178 C C . ALA A 1 403 ? 8.852 -47.062 -11.922 1 97.44 403 ALA A C 1
ATOM 3180 O O . ALA A 1 403 ? 8.203 -47.062 -10.875 1 97.44 403 ALA A O 1
ATOM 3181 N N . LYS A 1 404 ? 9.656 -48 -12.258 1 96.81 404 LYS A N 1
ATOM 3182 C CA . LYS A 1 404 ? 9.891 -49.156 -11.406 1 96.81 404 LYS A CA 1
ATOM 3183 C C . LYS A 1 404 ? 10.516 -48.75 -10.07 1 96.81 404 LYS A C 1
ATOM 3185 O O . LYS A 1 404 ? 10.297 -49.406 -9.055 1 96.81 404 LYS A O 1
ATOM 3190 N N . ASP A 1 405 ? 11.219 -47.719 -10.18 1 96.5 405 ASP A N 1
ATOM 3191 C CA . ASP A 1 405 ? 11.891 -47.219 -8.984 1 96.5 405 ASP A CA 1
ATOM 3192 C C . ASP A 1 405 ? 11.016 -46.188 -8.25 1 96.5 405 ASP A C 1
ATOM 3194 O O . ASP A 1 405 ? 11.492 -45.5 -7.352 1 96.5 405 ASP A O 1
ATOM 3198 N N . GLY A 1 406 ? 9.789 -46.031 -8.703 1 96.88 406 GLY A N 1
ATOM 3199 C CA . GLY A 1 406 ? 8.836 -45.188 -8 1 96.88 406 GLY A CA 1
ATOM 3200 C C . GLY A 1 406 ? 8.828 -43.75 -8.492 1 96.88 406 GLY A C 1
ATOM 3201 O O . GLY A 1 406 ? 8.266 -42.875 -7.844 1 96.88 406 GLY A O 1
ATOM 3202 N N . PHE A 1 407 ? 9.492 -43.469 -9.625 1 98.5 407 PHE A N 1
ATOM 3203 C CA . PHE A 1 407 ? 9.57 -42.094 -10.133 1 98.5 407 PHE A CA 1
ATOM 3204 C C . PHE A 1 407 ? 8.617 -41.906 -11.297 1 98.5 407 PHE A C 1
ATOM 3206 O O . PHE A 1 407 ? 8.453 -42.781 -12.133 1 98.5 407 PHE A O 1
ATOM 3213 N N . HIS A 1 408 ? 7.918 -40.812 -11.289 1 98 408 HIS A N 1
ATOM 3214 C CA . HIS A 1 408 ? 7.246 -40.281 -12.469 1 98 408 HIS A CA 1
ATOM 3215 C C . HIS A 1 408 ? 8.102 -39.219 -13.148 1 98 408 HIS A C 1
ATOM 3217 O O . HIS A 1 408 ? 9.047 -38.688 -12.555 1 98 408 HIS A O 1
ATOM 3223 N N . ILE A 1 409 ? 7.758 -38.906 -14.367 1 97.81 409 ILE A N 1
ATOM 3224 C CA . ILE A 1 409 ? 8.5 -37.906 -15.125 1 97.81 409 ILE A CA 1
ATOM 3225 C C . ILE A 1 409 ? 7.574 -36.719 -15.477 1 97.81 409 ILE A C 1
ATOM 3227 O O . ILE A 1 409 ? 6.414 -36.938 -15.844 1 97.81 409 ILE A O 1
ATOM 3231 N N . CYS A 1 410 ? 8.055 -35.531 -15.336 1 98.31 410 CYS A N 1
ATOM 3232 C CA . CYS A 1 410 ? 7.398 -34.312 -15.805 1 98.31 410 CYS A CA 1
ATOM 3233 C C . CYS A 1 410 ? 8.234 -33.625 -16.875 1 98.31 410 CYS A C 1
ATOM 3235 O O . CYS A 1 410 ? 9.461 -33.531 -16.75 1 98.31 410 CYS A O 1
ATOM 3237 N N . LEU A 1 411 ? 7.609 -33.125 -17.969 1 98.25 411 LEU A N 1
ATOM 3238 C CA . LEU A 1 411 ? 8.336 -32.531 -19.094 1 98.25 411 LEU A CA 1
ATOM 3239 C C . LEU A 1 411 ? 7.922 -31.062 -19.281 1 98.25 411 LEU A C 1
ATOM 3241 O O . LEU A 1 411 ? 6.734 -30.734 -19.234 1 98.25 411 LEU A O 1
ATOM 3245 N N . TRP A 1 412 ? 8.906 -30.203 -19.562 1 97.62 412 TRP A N 1
ATOM 3246 C CA . TRP A 1 412 ? 8.711 -28.781 -19.828 1 97.62 412 TRP A CA 1
ATOM 3247 C C . TRP A 1 412 ? 8.266 -28.562 -21.266 1 97.62 412 TRP A C 1
ATOM 3249 O O . TRP A 1 412 ? 8.734 -29.25 -22.188 1 97.62 412 TRP A O 1
ATOM 3259 N N . GLN A 1 413 ? 7.434 -27.641 -21.5 1 96.62 413 GLN A N 1
ATOM 3260 C CA . GLN A 1 413 ? 7.059 -27.141 -22.812 1 96.62 413 GLN A CA 1
ATOM 3261 C C . GLN A 1 413 ? 6.445 -25.75 -22.719 1 96.62 413 GLN A C 1
ATOM 3263 O O . GLN A 1 413 ? 6.195 -25.25 -21.625 1 96.62 413 GLN A O 1
ATOM 3268 N N . LEU A 1 414 ? 6.285 -25 -23.781 1 95.12 414 LEU A N 1
ATOM 3269 C CA . LEU A 1 414 ? 5.645 -23.688 -23.844 1 95.12 414 LEU A CA 1
ATOM 3270 C C . LEU A 1 414 ? 4.824 -23.547 -25.125 1 95.12 414 LEU A C 1
ATOM 3272 O O . LEU A 1 414 ? 4.992 -24.328 -26.062 1 95.12 414 LEU A O 1
ATOM 3276 N N . PRO A 1 415 ? 3.957 -22.625 -25.234 1 95.88 415 PRO A N 1
ATOM 3277 C CA . PRO A 1 415 ? 3.035 -22.531 -26.359 1 95.88 415 PRO A CA 1
ATOM 3278 C C . PRO A 1 415 ? 3.51 -21.531 -27.422 1 95.88 415 PRO A C 1
ATOM 3280 O O . PRO A 1 415 ? 2.705 -21.047 -28.219 1 95.88 415 PRO A O 1
ATOM 3283 N N . TYR A 1 416 ? 4.742 -21.078 -27.406 1 93.62 416 TYR A N 1
ATOM 3284 C CA . TYR A 1 416 ? 5.305 -20.109 -28.344 1 93.62 416 TYR A CA 1
ATOM 3285 C C . TYR A 1 416 ? 6.289 -20.781 -29.297 1 93.62 416 TYR A C 1
ATOM 3287 O O . TYR A 1 416 ? 7.184 -21.516 -28.859 1 93.62 416 TYR A O 1
ATOM 3295 N N . PHE A 1 417 ? 6.141 -20.531 -30.578 1 93.62 417 PHE A N 1
ATOM 3296 C CA . PHE A 1 417 ? 7.008 -21.172 -31.562 1 93.62 417 PHE A CA 1
ATOM 3297 C C . PHE A 1 417 ? 7.762 -20.109 -32.375 1 93.62 417 PHE A C 1
ATOM 3299 O O . PHE A 1 417 ? 7.172 -19.438 -33.219 1 93.62 417 PHE A O 1
ATOM 3306 N N . VAL A 1 418 ? 9.023 -20.094 -32.156 1 88.69 418 VAL A N 1
ATOM 3307 C CA . VAL A 1 418 ? 9.891 -19.156 -32.844 1 88.69 418 VAL A CA 1
ATOM 3308 C C . VAL A 1 418 ? 10.047 -19.594 -34.312 1 88.69 418 VAL A C 1
ATOM 3310 O O . VAL A 1 418 ? 9.828 -20.766 -34.656 1 88.69 418 VAL A O 1
ATOM 3313 N N . PRO A 1 419 ? 10.469 -18.688 -35.188 1 84.56 419 PRO A N 1
ATOM 3314 C CA . PRO A 1 419 ? 10.57 -19.016 -36.594 1 84.56 419 PRO A CA 1
ATOM 3315 C C . PRO A 1 419 ? 11.492 -20.188 -36.875 1 84.56 419 PRO A C 1
ATOM 3317 O O . PRO A 1 419 ? 11.266 -20.938 -37.844 1 84.56 419 PRO A O 1
ATOM 3320 N N . GLY A 1 420 ? 12.461 -20.344 -36 1 87.75 420 GLY A N 1
ATOM 3321 C CA . GLY A 1 420 ? 13.414 -21.422 -36.188 1 87.75 420 GLY A CA 1
ATOM 3322 C C . GLY A 1 420 ? 12.875 -22.781 -35.75 1 87.75 420 GLY A C 1
ATOM 3323 O O . GLY A 1 420 ? 13.508 -23.812 -35.969 1 87.75 420 GLY A O 1
ATOM 3324 N N . ASN A 1 421 ? 11.664 -22.844 -35.25 1 91.88 421 ASN A N 1
ATOM 3325 C CA . ASN A 1 421 ? 11.055 -24.078 -34.781 1 91.88 421 ASN A CA 1
ATOM 3326 C C . ASN A 1 421 ? 10.547 -24.938 -35.938 1 91.88 421 ASN A C 1
ATOM 3328 O O . ASN A 1 421 ? 9.984 -24.406 -36.906 1 91.88 421 ASN A O 1
ATOM 3332 N N . LYS A 1 422 ? 10.688 -26.172 -35.875 1 92.69 422 LYS A N 1
ATOM 3333 C CA . LYS A 1 422 ? 10.352 -27.109 -36.938 1 92.69 422 LYS A CA 1
ATOM 3334 C C . LYS A 1 422 ? 8.859 -27.047 -37.25 1 92.69 422 LYS A C 1
ATOM 3336 O O . LYS A 1 422 ? 8.453 -27.297 -38.406 1 92.69 422 LYS A O 1
ATOM 3341 N N . TYR A 1 423 ? 8.023 -26.75 -36.281 1 95.31 423 TYR A N 1
ATOM 3342 C CA . TYR A 1 423 ? 6.578 -26.781 -36.5 1 95.31 423 TYR A CA 1
ATOM 3343 C C . TYR A 1 423 ? 6.07 -25.406 -36.938 1 95.31 423 TYR A C 1
ATOM 3345 O O . TYR A 1 423 ? 4.902 -25.266 -37.312 1 95.31 423 TYR A O 1
ATOM 3353 N N . PHE A 1 424 ? 6.906 -24.375 -36.938 1 93.5 424 PHE A N 1
ATOM 3354 C CA . PHE A 1 424 ? 6.512 -23 -37.25 1 93.5 424 PHE A CA 1
ATOM 3355 C C . PHE A 1 424 ? 5.82 -22.938 -38.594 1 93.5 424 PHE A C 1
ATOM 3357 O O . PHE A 1 424 ? 4.703 -22.422 -38.719 1 93.5 424 PHE A O 1
ATOM 3364 N N . PRO A 1 425 ? 6.359 -23.578 -39.656 1 92.69 425 PRO A N 1
ATOM 3365 C CA . PRO A 1 425 ? 5.691 -23.5 -40.969 1 92.69 425 PRO A CA 1
ATOM 3366 C C . PRO A 1 425 ? 4.312 -24.156 -40.969 1 92.69 425 PRO A C 1
ATOM 3368 O O . PRO A 1 425 ? 3.371 -23.609 -41.562 1 92.69 425 PRO A O 1
ATOM 3371 N N . GLU A 1 426 ? 4.242 -25.266 -40.312 1 96.31 426 GLU A N 1
ATOM 3372 C CA . GLU A 1 426 ? 2.973 -25.984 -40.219 1 96.31 426 GLU A CA 1
ATOM 3373 C C . GLU A 1 426 ? 1.914 -25.156 -39.5 1 96.31 426 GLU A C 1
ATOM 3375 O O . GLU A 1 426 ? 0.769 -25.078 -39.969 1 96.31 426 GLU A O 1
ATOM 3380 N N . LEU A 1 427 ? 2.236 -24.562 -38.406 1 96.25 427 LEU A N 1
ATOM 3381 C CA . LEU A 1 427 ? 1.319 -23.781 -37.594 1 96.25 427 LEU A CA 1
ATOM 3382 C C . LEU A 1 427 ? 0.795 -22.578 -38.375 1 96.25 427 LEU A C 1
ATOM 3384 O O . LEU A 1 427 ? -0.391 -22.25 -38.281 1 96.25 427 LEU A O 1
ATOM 3388 N N . VAL A 1 428 ? 1.729 -22 -39.125 1 91.81 428 VAL A N 1
ATOM 3389 C CA . VAL A 1 428 ? 1.376 -20.812 -39.906 1 91.81 428 VAL A CA 1
ATOM 3390 C C . VAL A 1 428 ? 0.509 -21.219 -41.094 1 91.81 428 VAL A C 1
ATOM 3392 O O . VAL A 1 428 ? -0.536 -20.609 -41.344 1 91.81 428 VAL A O 1
ATOM 3395 N N . SER A 1 429 ? 0.913 -22.266 -41.781 1 94.19 429 SER A N 1
ATOM 3396 C CA . SER A 1 429 ? 0.211 -22.656 -43 1 94.19 429 SER A CA 1
ATOM 3397 C C . SER A 1 429 ? -1.188 -23.188 -42.688 1 94.19 429 SER A C 1
ATOM 3399 O O . SER A 1 429 ? -2.129 -22.953 -43.469 1 94.19 429 SER A O 1
ATOM 3401 N N . LYS A 1 430 ? -1.344 -23.828 -41.562 1 96.38 430 LYS A N 1
ATOM 3402 C CA . LYS A 1 430 ? -2.629 -24.422 -41.188 1 96.38 430 LYS A CA 1
ATOM 3403 C C . LYS A 1 430 ? -3.486 -23.438 -40.406 1 96.38 430 LYS A C 1
ATOM 3405 O O . LYS A 1 430 ? -4.633 -23.734 -40.062 1 96.38 430 LYS A O 1
ATOM 3410 N N . GLY A 1 431 ? -2.918 -22.266 -40.094 1 94.75 431 GLY A N 1
ATOM 3411 C CA . GLY A 1 431 ? -3.664 -21.234 -39.375 1 94.75 431 GLY A CA 1
ATOM 3412 C C . GLY A 1 431 ? -3.932 -21.578 -37.938 1 94.75 431 GLY A C 1
ATOM 3413 O O . GLY A 1 431 ? -5.023 -21.328 -37.406 1 94.75 431 GLY A O 1
ATOM 3414 N N . LEU A 1 432 ? -3.029 -22.172 -37.25 1 97.56 432 LEU A N 1
ATOM 3415 C CA . LEU A 1 432 ? -3.227 -22.672 -35.875 1 97.56 432 LEU A CA 1
ATOM 3416 C C . LEU A 1 432 ? -2.756 -21.641 -34.875 1 97.56 432 LEU A C 1
ATOM 3418 O O . LEU A 1 432 ? -2.918 -21.844 -33.656 1 97.56 432 LEU A O 1
ATOM 3422 N N . ALA A 1 433 ? -2.158 -20.516 -35.312 1 96.38 433 ALA A N 1
ATOM 3423 C CA . ALA A 1 433 ? -1.628 -19.469 -34.469 1 96.38 433 ALA A CA 1
ATOM 3424 C C . ALA A 1 433 ? -2.58 -18.266 -34.375 1 96.38 433 ALA A C 1
ATOM 3426 O O . ALA A 1 433 ? -3.4 -18.078 -35.281 1 96.38 433 ALA A O 1
ATOM 3427 N N . VAL A 1 434 ? -2.445 -17.484 -33.344 1 95.94 434 VAL A N 1
ATOM 3428 C CA . VAL A 1 434 ? -3.174 -16.219 -33.188 1 95.94 434 VAL A CA 1
ATOM 3429 C C . VAL A 1 434 ? -2.797 -15.273 -34.312 1 95.94 434 VAL A C 1
ATOM 3431 O O . VAL A 1 434 ? -1.646 -15.25 -34.75 1 95.94 434 VAL A O 1
ATOM 3434 N N . LYS A 1 435 ? -3.787 -14.477 -34.781 1 91.06 435 LYS A N 1
ATOM 3435 C CA . LYS A 1 435 ? -3.541 -13.555 -35.875 1 91.06 435 LYS A CA 1
ATOM 3436 C C . LYS A 1 435 ? -3.844 -12.117 -35.469 1 91.06 435 LYS A C 1
ATOM 3438 O O . LYS A 1 435 ? -4.633 -11.875 -34.562 1 91.06 435 LYS A O 1
ATOM 3443 N N . ASN A 1 436 ? -3.119 -11.219 -36.125 1 85.44 436 ASN A N 1
ATOM 3444 C CA . ASN A 1 436 ? -3.447 -9.812 -35.938 1 85.44 436 ASN A CA 1
ATOM 3445 C C . ASN A 1 436 ? -4.504 -9.336 -36.906 1 85.44 436 ASN A C 1
ATOM 3447 O O . ASN A 1 436 ? -5.082 -10.141 -37.656 1 85.44 436 ASN A O 1
ATOM 3451 N N . GLY A 1 437 ? -4.789 -8.055 -36.969 1 76.12 437 GLY A N 1
ATOM 3452 C CA . GLY A 1 437 ? -5.836 -7.484 -37.781 1 76.12 437 GLY A CA 1
ATOM 3453 C C . GLY A 1 437 ? -5.531 -7.574 -39.281 1 76.12 437 GLY A C 1
ATOM 3454 O O . GLY A 1 437 ? -6.438 -7.484 -40.094 1 76.12 437 GLY A O 1
ATOM 3455 N N . ARG A 1 438 ? -4.324 -7.82 -39.594 1 74.56 438 ARG A N 1
ATOM 3456 C CA . ARG A 1 438 ? -3.912 -7.945 -40.969 1 74.56 438 ARG A CA 1
ATOM 3457 C C . ARG A 1 438 ? -4 -9.398 -41.438 1 74.56 438 ARG A C 1
ATOM 3459 O O . ARG A 1 438 ? -3.77 -9.688 -42.625 1 74.56 438 ARG A O 1
ATOM 3466 N N . GLY A 1 439 ? -4.316 -10.188 -40.438 1 81.75 439 GLY A N 1
ATOM 3467 C CA . GLY A 1 439 ? -4.41 -11.602 -40.781 1 81.75 439 GLY A CA 1
ATOM 3468 C C . GLY A 1 439 ? -3.076 -12.32 -40.719 1 81.75 439 GLY A C 1
ATOM 3469 O O . GLY A 1 439 ? -2.961 -13.469 -41.125 1 81.75 439 GLY A O 1
ATOM 3470 N N . THR A 1 440 ? -2.125 -11.664 -40.219 1 83.94 440 THR A N 1
ATOM 3471 C CA . THR A 1 440 ? -0.783 -12.219 -40.094 1 83.94 440 THR A CA 1
ATOM 3472 C C . THR A 1 440 ? -0.419 -12.414 -38.625 1 83.94 440 THR A C 1
ATOM 3474 O O . THR A 1 440 ? -1.238 -12.164 -37.75 1 83.94 440 THR A O 1
ATOM 3477 N N . LEU A 1 441 ? 0.756 -12.891 -38.375 1 87.62 441 LEU A N 1
ATOM 3478 C CA . LEU A 1 441 ? 1.202 -13.117 -37 1 87.62 441 LEU A CA 1
ATOM 3479 C C . LEU A 1 441 ? 1.347 -11.789 -36.25 1 87.62 441 LEU A C 1
ATOM 3481 O O . LEU A 1 441 ? 1.835 -10.805 -36.812 1 87.62 441 LEU A O 1
ATOM 3485 N N . PRO A 1 442 ? 0.92 -11.758 -35.062 1 85.25 442 PRO A N 1
ATOM 3486 C CA . PRO A 1 442 ? 1.086 -10.539 -34.25 1 85.25 442 PRO A CA 1
ATOM 3487 C C . PRO A 1 442 ? 2.533 -10.305 -33.844 1 85.25 442 PRO A C 1
ATOM 3489 O O . PRO A 1 442 ? 2.938 -9.164 -33.625 1 85.25 442 PRO A O 1
ATOM 3492 N N . TYR A 1 443 ? 3.232 -11.398 -33.594 1 86.94 443 TYR A N 1
ATOM 3493 C CA . TYR A 1 443 ? 4.641 -11.398 -33.219 1 86.94 443 TYR A CA 1
ATOM 3494 C C . TYR A 1 443 ? 5.477 -12.164 -34.219 1 86.94 443 TYR A C 1
ATOM 3496 O O . TYR A 1 443 ? 4.941 -12.719 -35.188 1 86.94 443 TYR A O 1
ATOM 3504 N N . GLU A 1 444 ? 6.805 -12.094 -33.938 1 82.06 444 GLU A N 1
ATOM 3505 C CA . GLU A 1 444 ? 7.668 -12.953 -34.719 1 82.06 444 GLU A CA 1
ATOM 3506 C C . GLU A 1 444 ? 7.371 -14.43 -34.469 1 82.06 444 GLU A C 1
ATOM 3508 O O . GLU A 1 444 ? 7.453 -15.25 -35.375 1 82.06 444 GLU A O 1
ATOM 3513 N N . ASP A 1 445 ? 6.922 -14.734 -33.281 1 89.75 445 ASP A N 1
ATOM 3514 C CA . ASP A 1 445 ? 6.609 -16.109 -32.875 1 89.75 445 ASP A CA 1
ATOM 3515 C C . ASP A 1 445 ? 5.172 -16.469 -33.25 1 89.75 445 ASP A C 1
ATOM 3517 O O . ASP A 1 445 ? 4.301 -15.594 -33.312 1 89.75 445 ASP A O 1
ATOM 3521 N N . ALA A 1 446 ? 4.996 -17.672 -33.562 1 92.19 446 ALA A N 1
ATOM 3522 C CA . ALA A 1 446 ? 3.643 -18.219 -33.625 1 92.19 446 ALA A CA 1
ATOM 3523 C C . ALA A 1 446 ? 3.131 -18.594 -32.219 1 92.19 446 ALA A C 1
ATOM 3525 O O . ALA A 1 446 ? 3.652 -19.516 -31.594 1 92.19 446 ALA A O 1
ATOM 3526 N N . VAL A 1 447 ? 2.189 -17.875 -31.781 1 95.44 447 VAL A N 1
ATOM 3527 C CA . VAL A 1 447 ? 1.526 -18.188 -30.516 1 95.44 447 VAL A CA 1
ATOM 3528 C C . VAL A 1 447 ? 0.313 -19.078 -30.781 1 95.44 447 VAL A C 1
ATOM 3530 O O . VAL A 1 447 ? -0.579 -18.703 -31.547 1 95.44 447 VAL A O 1
ATOM 3533 N N . LEU A 1 448 ? 0.242 -20.234 -30.172 1 97.69 448 LEU A N 1
ATOM 3534 C CA . LEU A 1 448 ? -0.875 -21.156 -30.391 1 97.69 448 LEU A CA 1
ATOM 3535 C C . LEU A 1 448 ? -2.197 -20.5 -30.016 1 97.69 448 LEU A C 1
ATOM 3537 O O . LEU A 1 448 ? -2.295 -19.859 -28.953 1 97.69 448 LEU A O 1
ATOM 3541 N N . ASP A 1 449 ? -3.205 -20.625 -30.828 1 97.75 449 ASP A N 1
ATOM 3542 C CA . ASP A 1 449 ? -4.539 -20.109 -30.547 1 97.75 449 ASP A CA 1
ATOM 3543 C C . ASP A 1 449 ? -5.418 -21.188 -29.906 1 97.75 449 ASP A C 1
ATOM 3545 O O . ASP A 1 449 ? -6.109 -21.922 -30.609 1 97.75 449 ASP A O 1
ATOM 3549 N N . PHE A 1 450 ? -5.562 -21.188 -28.672 1 98.12 450 PHE A N 1
ATOM 3550 C CA . PHE A 1 450 ? -6.266 -22.25 -27.953 1 98.12 450 PHE A CA 1
ATOM 3551 C C . PHE A 1 450 ? -7.773 -22.047 -28.047 1 98.12 450 PHE A C 1
ATOM 3553 O O . PHE A 1 450 ? -8.547 -22.844 -27.516 1 98.12 450 PHE A O 1
ATOM 3560 N N . THR A 1 451 ? -8.211 -20.984 -28.672 1 96.81 451 THR A N 1
ATOM 3561 C CA . THR A 1 451 ? -9.641 -20.844 -28.969 1 96.81 451 THR A CA 1
ATOM 3562 C C . THR A 1 451 ? -10.008 -21.625 -30.219 1 96.81 451 THR A C 1
ATOM 3564 O O . THR A 1 451 ? -11.188 -21.797 -30.531 1 96.81 451 THR A O 1
ATOM 3567 N N . ASN A 1 452 ? -9.078 -22.016 -30.953 1 97.31 452 ASN A N 1
ATOM 3568 C CA . ASN A 1 452 ? -9.234 -22.844 -32.156 1 97.31 452 ASN A CA 1
ATOM 3569 C C . ASN A 1 452 ? -9.242 -24.328 -31.812 1 97.31 452 ASN A C 1
ATOM 3571 O O . ASN A 1 452 ? -8.211 -24.875 -31.422 1 97.31 452 ASN A O 1
ATOM 3575 N N . PRO A 1 453 ? -10.344 -25.031 -32.062 1 97.38 453 PRO A N 1
ATOM 3576 C CA . PRO A 1 453 ? -10.398 -26.453 -31.75 1 97.38 453 PRO A CA 1
ATOM 3577 C C . PRO A 1 453 ? -9.352 -27.266 -32.5 1 97.38 453 PRO A C 1
ATOM 3579 O O . PRO A 1 453 ? -8.852 -28.281 -32 1 97.38 453 PRO A O 1
ATOM 3582 N N . GLU A 1 454 ? -9.047 -26.828 -33.688 1 97.94 454 GLU A N 1
ATOM 3583 C CA . GLU A 1 454 ? -8.023 -27.531 -34.438 1 97.94 454 GLU A CA 1
ATOM 3584 C C . GLU A 1 454 ? -6.652 -27.391 -33.781 1 97.94 454 GLU A C 1
ATOM 3586 O O . GLU A 1 454 ? -5.855 -28.328 -33.781 1 97.94 454 GLU A O 1
ATOM 3591 N N . THR A 1 455 ? -6.387 -26.219 -33.312 1 98.5 455 THR A N 1
ATOM 3592 C CA . THR A 1 455 ? -5.129 -26 -32.594 1 98.5 455 THR A CA 1
ATOM 3593 C C . THR A 1 455 ? -5.055 -26.859 -31.359 1 98.5 455 THR A C 1
ATOM 3595 O O . THR A 1 455 ? -4.023 -27.469 -31.078 1 98.5 455 THR A O 1
ATOM 3598 N N . VAL A 1 456 ? -6.129 -26.922 -30.594 1 98.56 456 VAL A N 1
ATOM 3599 C CA . VAL A 1 456 ? -6.184 -27.734 -29.375 1 98.56 456 VAL A CA 1
ATOM 3600 C C . VAL A 1 456 ? -5.93 -29.203 -29.703 1 98.56 456 VAL A C 1
ATOM 3602 O O . VAL A 1 456 ? -5.16 -29.875 -29.031 1 98.56 456 VAL A O 1
ATOM 3605 N N . SER A 1 457 ? -6.602 -29.656 -30.766 1 98.31 457 SER A N 1
ATOM 3606 C CA . SER A 1 457 ? -6.426 -31.031 -31.188 1 98.31 457 SER A CA 1
ATOM 3607 C C . SER A 1 457 ? -4.98 -31.312 -31.578 1 98.31 457 SER A C 1
ATOM 3609 O O . SER A 1 457 ? -4.418 -32.344 -31.219 1 98.31 457 SER A O 1
ATOM 3611 N N . TRP A 1 458 ? -4.477 -30.422 -32.375 1 98.06 458 TRP A N 1
ATOM 3612 C CA . TRP A 1 458 ? -3.084 -30.547 -32.812 1 98.06 458 TRP A CA 1
ATOM 3613 C C . TRP A 1 458 ? -2.154 -30.609 -31.594 1 98.06 458 TRP A C 1
ATOM 3615 O O . TRP A 1 458 ? -1.301 -31.5 -31.516 1 98.06 458 TRP A O 1
ATOM 3625 N N . TYR A 1 459 ? -2.266 -29.688 -30.734 1 97.94 459 TYR A N 1
ATOM 3626 C CA . TYR A 1 459 ? -1.443 -29.547 -29.547 1 97.94 459 TYR A CA 1
ATOM 3627 C C . TYR A 1 459 ? -1.562 -30.797 -28.656 1 97.94 459 TYR A C 1
ATOM 3629 O O . TYR A 1 459 ? -0.553 -31.344 -28.219 1 97.94 459 TYR A O 1
ATOM 3637 N N . GLN A 1 460 ? -2.779 -31.266 -28.438 1 98.5 460 GLN A N 1
ATOM 3638 C CA . GLN A 1 460 ? -3.033 -32.438 -27.594 1 98.5 460 GLN A CA 1
ATOM 3639 C C . GLN A 1 460 ? -2.469 -33.719 -28.234 1 98.5 460 GLN A C 1
ATOM 3641 O O . GLN A 1 460 ? -2.059 -34.625 -27.516 1 98.5 460 GLN A O 1
ATOM 3646 N N . SER A 1 461 ? -2.471 -33.781 -29.5 1 97.94 461 SER A N 1
ATOM 3647 C CA . SER A 1 461 ? -1.881 -34.938 -30.172 1 97.94 461 SER A CA 1
ATOM 3648 C C . SER A 1 461 ? -0.385 -35.031 -29.891 1 97.94 461 SER A C 1
ATOM 3650 O O . SER A 1 461 ? 0.154 -36.125 -29.719 1 97.94 461 SER A O 1
ATOM 3652 N N . LYS A 1 462 ? 0.258 -33.875 -29.891 1 97.31 462 LYS A N 1
ATOM 3653 C CA . LYS A 1 462 ? 1.685 -33.844 -29.594 1 97.31 462 LYS A CA 1
ATOM 3654 C C . LYS A 1 462 ? 1.942 -34.312 -28.156 1 97.31 462 LYS A C 1
ATOM 3656 O O . LYS A 1 462 ? 2.818 -35.156 -27.906 1 97.31 462 LYS A O 1
ATOM 3661 N N . LEU A 1 463 ? 1.197 -33.844 -27.203 1 98.12 463 LEU A N 1
ATOM 3662 C CA . LEU A 1 463 ? 1.354 -34.188 -25.797 1 98.12 463 LEU A CA 1
ATOM 3663 C C . LEU A 1 463 ? 0.933 -35.656 -25.547 1 98.12 463 LEU A C 1
ATOM 3665 O O . LEU A 1 463 ? 1.512 -36.312 -24.703 1 98.12 463 LEU A O 1
ATOM 3669 N N . GLY A 1 464 ? -0.153 -36.062 -26.234 1 97.62 464 GLY A N 1
ATOM 3670 C CA . GLY A 1 464 ? -0.672 -37.406 -26.078 1 97.62 464 GLY A CA 1
ATOM 3671 C C . GLY A 1 464 ? 0.378 -38.469 -26.312 1 97.62 464 GLY A C 1
ATOM 3672 O O . GLY A 1 464 ? 0.423 -39.469 -25.578 1 97.62 464 GLY A O 1
ATOM 3673 N N . SER A 1 465 ? 1.194 -38.25 -27.266 1 96.38 465 SER A N 1
ATOM 3674 C CA . SER A 1 465 ? 2.25 -39.219 -27.578 1 96.38 465 SER A CA 1
ATOM 3675 C C . SER A 1 465 ? 3.221 -39.375 -26.406 1 96.38 465 SER A C 1
ATOM 3677 O O . SER A 1 465 ? 3.686 -40.469 -26.125 1 96.38 465 SER A O 1
ATOM 3679 N N . LEU A 1 466 ? 3.543 -38.281 -25.781 1 97.75 466 LEU A N 1
ATOM 3680 C CA . LEU A 1 466 ? 4.445 -38.281 -24.641 1 97.75 466 LEU A CA 1
ATOM 3681 C C . LEU A 1 466 ? 3.797 -38.969 -23.438 1 97.75 466 LEU A C 1
ATOM 3683 O O . LEU A 1 466 ? 4.438 -39.75 -22.734 1 97.75 466 LEU A O 1
ATOM 3687 N N . LEU A 1 467 ? 2.564 -38.688 -23.188 1 98.12 467 LEU A N 1
ATOM 3688 C CA . LEU A 1 467 ? 1.819 -39.281 -22.078 1 98.12 467 LEU A CA 1
ATOM 3689 C C . LEU A 1 467 ? 1.651 -40.781 -22.266 1 98.12 467 LEU A C 1
ATOM 3691 O O . LEU A 1 467 ? 1.74 -41.531 -21.312 1 98.12 467 LEU A O 1
ATOM 3695 N N . GLU A 1 468 ? 1.42 -41.219 -23.484 1 97.38 468 GLU A N 1
ATOM 3696 C CA . GLU A 1 468 ? 1.301 -42.656 -23.797 1 97.38 468 GLU A CA 1
ATOM 3697 C C . GLU A 1 468 ? 2.623 -43.375 -23.578 1 97.38 468 GLU A C 1
ATOM 3699 O O . GLU A 1 468 ? 2.635 -44.531 -23.203 1 97.38 468 GLU A O 1
ATOM 3704 N N . MET A 1 469 ? 3.656 -42.625 -23.812 1 97.12 469 MET A N 1
ATOM 3705 C CA . MET A 1 469 ? 4.992 -43.156 -23.594 1 97.12 469 MET A CA 1
ATOM 3706 C C . MET A 1 469 ? 5.242 -43.438 -22.109 1 97.12 469 MET A C 1
ATOM 3708 O O . MET A 1 469 ? 6.113 -44.219 -21.75 1 97.12 469 MET A O 1
ATOM 3712 N N . GLY A 1 470 ? 4.473 -42.719 -21.234 1 97.31 470 GLY A N 1
ATOM 3713 C CA . GLY A 1 470 ? 4.594 -42.938 -19.797 1 97.31 470 GLY A CA 1
ATOM 3714 C C . GLY A 1 470 ? 4.879 -41.688 -19 1 97.31 470 GLY A C 1
ATOM 3715 O O . GLY A 1 470 ? 4.969 -41.719 -17.781 1 97.31 470 GLY A O 1
ATOM 3716 N N . VAL A 1 471 ? 5.059 -40.562 -19.641 1 98.06 471 VAL A N 1
ATOM 3717 C CA . VAL A 1 471 ? 5.238 -39.281 -18.953 1 98.06 471 VAL A CA 1
ATOM 3718 C C . VAL A 1 471 ? 4.078 -39.031 -18 1 98.06 471 VAL A C 1
ATOM 3720 O O . VAL A 1 471 ? 2.92 -39.312 -18.328 1 98.06 471 VAL A O 1
ATOM 3723 N N . GLY A 1 472 ? 4.352 -38.594 -16.797 1 97.44 472 GLY A N 1
ATOM 3724 C CA . GLY A 1 472 ? 3.346 -38.469 -15.75 1 97.44 472 GLY A CA 1
ATOM 3725 C C . GLY A 1 472 ? 2.65 -37.125 -15.75 1 97.44 472 GLY A C 1
ATOM 3726 O O . GLY A 1 472 ? 1.466 -37.031 -15.422 1 97.44 472 GLY A O 1
ATOM 3727 N N . ALA A 1 473 ? 3.352 -36.062 -16.031 1 97.94 473 ALA A N 1
ATOM 3728 C CA . ALA A 1 473 ? 2.811 -34.688 -16.016 1 97.94 473 ALA A CA 1
ATOM 3729 C C . ALA A 1 473 ? 3.531 -33.781 -17.016 1 97.94 473 ALA A C 1
ATOM 3731 O O . ALA A 1 473 ? 4.617 -34.125 -17.484 1 97.94 473 ALA A O 1
ATOM 3732 N N . ILE A 1 474 ? 2.887 -32.688 -17.344 1 98.38 474 ILE A N 1
ATOM 3733 C CA . ILE A 1 474 ? 3.438 -31.719 -18.266 1 98.38 474 ILE A CA 1
ATOM 3734 C C . ILE A 1 474 ? 3.555 -30.359 -17.562 1 98.38 474 ILE A C 1
ATOM 3736 O O . ILE A 1 474 ? 2.611 -29.906 -16.922 1 98.38 474 ILE A O 1
ATOM 3740 N N . LYS A 1 475 ? 4.734 -29.75 -17.578 1 97.94 475 LYS A N 1
ATOM 3741 C CA . LYS A 1 475 ? 4.898 -28.359 -17.141 1 97.94 475 LYS A CA 1
ATOM 3742 C C . LYS A 1 475 ? 4.32 -27.391 -18.172 1 97.94 475 LYS A C 1
ATOM 3744 O O . LYS A 1 475 ? 4.762 -27.375 -19.328 1 97.94 475 LYS A O 1
ATOM 3749 N N . VAL A 1 476 ? 3.336 -26.719 -17.781 1 97.31 476 VAL A N 1
ATOM 3750 C CA . VAL A 1 476 ? 2.635 -25.734 -18.594 1 97.31 476 VAL A CA 1
ATOM 3751 C C . VAL A 1 476 ? 3.201 -24.344 -18.328 1 97.31 476 VAL A C 1
ATOM 3753 O O . VAL A 1 476 ? 2.551 -23.516 -17.688 1 97.31 476 VAL A O 1
ATOM 3756 N N . ASP A 1 477 ? 4.367 -24.078 -18.891 1 96.12 477 ASP A N 1
ATOM 3757 C CA . ASP A 1 477 ? 5.148 -22.859 -18.625 1 96.12 477 ASP A CA 1
ATOM 3758 C C . ASP A 1 477 ? 4.684 -21.703 -19.5 1 96.12 477 ASP A C 1
ATOM 3760 O O . ASP A 1 477 ? 4.109 -21.922 -20.562 1 96.12 477 ASP A O 1
ATOM 3764 N N . PHE A 1 478 ? 4.867 -20.484 -19.031 1 95.25 478 PHE A N 1
ATOM 3765 C CA . PHE A 1 478 ? 4.52 -19.266 -19.75 1 95.25 478 PHE A CA 1
ATOM 3766 C C . PHE A 1 478 ? 3.01 -19.156 -19.938 1 95.25 478 PHE A C 1
ATOM 3768 O O . PHE A 1 478 ? 2.242 -19.5 -19.031 1 95.25 478 PHE A O 1
ATOM 3775 N N . GLY A 1 479 ? 2.582 -18.547 -20.969 1 94.81 479 GLY A N 1
ATOM 3776 C CA . GLY A 1 479 ? 1.176 -18.266 -21.219 1 94.81 479 GLY A CA 1
ATOM 3777 C C . GLY A 1 479 ? 0.786 -16.828 -20.953 1 94.81 479 GLY A C 1
ATOM 3778 O O . GLY A 1 479 ? -0.355 -16.438 -21.203 1 94.81 479 GLY A O 1
ATOM 3779 N N . GLU A 1 480 ? 1.745 -15.992 -20.578 1 93.94 480 GLU A N 1
ATOM 3780 C CA . GLU A 1 480 ? 1.461 -14.617 -20.188 1 93.94 480 GLU A CA 1
ATOM 3781 C C . GLU A 1 480 ? 1.488 -13.68 -21.391 1 93.94 480 GLU A C 1
ATOM 3783 O O . GLU A 1 480 ? 1.04 -12.531 -21.297 1 93.94 480 GLU A O 1
ATOM 3788 N N . ALA A 1 481 ? 2.006 -14.133 -22.516 1 90.81 481 ALA A N 1
ATOM 3789 C CA . ALA A 1 481 ? 2.309 -13.203 -23.594 1 90.81 481 ALA A CA 1
ATOM 3790 C C . ALA A 1 481 ? 1.337 -13.383 -24.766 1 90.81 481 ALA A C 1
ATOM 3792 O O . ALA A 1 481 ? 1.705 -13.18 -25.922 1 90.81 481 ALA A O 1
ATOM 3793 N N . ALA A 1 482 ? 0.175 -13.828 -24.484 1 93.44 482 ALA A N 1
ATOM 3794 C CA . ALA A 1 482 ? -0.838 -13.82 -25.531 1 93.44 482 ALA A CA 1
ATOM 3795 C C . ALA A 1 482 ? -1.108 -12.406 -26.031 1 93.44 482 ALA A C 1
ATOM 3797 O O . ALA A 1 482 ? -1.308 -11.484 -25.234 1 93.44 482 ALA A O 1
ATOM 3798 N N . PRO A 1 483 ? -1.122 -12.195 -27.312 1 90 483 PRO A N 1
ATOM 3799 C CA . PRO A 1 483 ? -1.18 -10.828 -27.844 1 90 483 PRO A CA 1
ATOM 3800 C C . PRO A 1 483 ? -2.498 -10.133 -27.516 1 90 483 PRO A C 1
ATOM 3802 O O . PRO A 1 483 ? -3.572 -10.703 -27.719 1 90 483 PRO A O 1
ATOM 3805 N N . LEU A 1 484 ? -2.371 -8.93 -27.047 1 87.62 484 LEU A N 1
ATOM 3806 C CA . LEU A 1 484 ? -3.529 -8.102 -26.734 1 87.62 484 LEU A CA 1
ATOM 3807 C C . LEU A 1 484 ? -4.191 -7.582 -28 1 87.62 484 LEU A C 1
ATOM 3809 O O . LEU A 1 484 ? -5.422 -7.574 -28.109 1 87.62 484 LEU A O 1
ATOM 3813 N N . ASP A 1 485 ? -3.41 -7.121 -28.953 1 82.44 485 ASP A N 1
ATOM 3814 C CA . ASP A 1 485 ? -3.908 -6.59 -30.219 1 82.44 485 ASP A CA 1
ATOM 3815 C C . ASP A 1 485 ? -3.965 -7.676 -31.297 1 82.44 485 ASP A C 1
ATOM 3817 O O . ASP A 1 485 ? -3.213 -7.629 -32.25 1 82.44 485 ASP A O 1
ATOM 3821 N N . ALA A 1 486 ? -4.816 -8.633 -31.125 1 91.19 486 ALA A N 1
ATOM 3822 C CA . ALA A 1 486 ? -4.961 -9.781 -32.031 1 91.19 486 ALA A CA 1
ATOM 3823 C C . ALA A 1 486 ? -6.422 -10.219 -32.125 1 91.19 486 ALA A C 1
ATOM 3825 O O . ALA A 1 486 ? -7.273 -9.734 -31.359 1 91.19 486 ALA A O 1
ATOM 3826 N N . ILE A 1 487 ? -6.688 -10.992 -33.062 1 90.44 487 ILE A N 1
ATOM 3827 C CA . ILE A 1 487 ? -7.988 -11.625 -33.25 1 90.44 487 ILE A CA 1
ATOM 3828 C C . ILE A 1 487 ? -7.855 -13.141 -33.125 1 90.44 487 ILE A C 1
ATOM 3830 O O . ILE A 1 487 ? -7.086 -13.766 -33.844 1 90.44 487 ILE A O 1
ATOM 3834 N N . TYR A 1 488 ? -8.562 -13.672 -32.281 1 95.19 488 TYR A N 1
ATOM 3835 C CA . TYR A 1 488 ? -8.508 -15.102 -32 1 95.19 488 TYR A CA 1
ATOM 3836 C C . TYR A 1 488 ? -9.562 -15.852 -32.812 1 95.19 488 TYR A C 1
ATOM 3838 O O . TYR A 1 488 ? -10.5 -15.25 -33.312 1 95.19 488 TYR A O 1
ATOM 3846 N N . ALA A 1 489 ? -9.461 -17.094 -32.875 1 95 489 ALA A N 1
ATOM 3847 C CA . ALA A 1 489 ? -10.305 -17.922 -33.75 1 95 489 ALA A CA 1
ATOM 3848 C C . ALA A 1 489 ? -11.766 -17.859 -33.312 1 95 489 ALA A C 1
ATOM 3850 O O . ALA A 1 489 ? -12.672 -18.016 -34.156 1 95 489 ALA A O 1
ATOM 3851 N N . ASN A 1 490 ? -12.047 -17.641 -32.125 1 93 490 ASN A N 1
ATOM 3852 C CA . ASN A 1 490 ? -13.422 -17.562 -31.625 1 93 490 ASN A CA 1
ATOM 3853 C C . ASN A 1 490 ? -14.055 -16.219 -31.938 1 93 490 ASN A C 1
ATOM 3855 O O . ASN A 1 490 ? -15.18 -15.945 -31.516 1 93 490 ASN A O 1
ATOM 3859 N N . GLY A 1 491 ? -13.352 -15.398 -32.531 1 89.75 491 GLY A N 1
ATOM 3860 C CA . GLY A 1 491 ? -13.891 -14.125 -32.969 1 89.75 491 GLY A CA 1
ATOM 3861 C C . GLY A 1 491 ? -13.656 -13.008 -31.969 1 89.75 491 GLY A C 1
ATOM 3862 O O . GLY A 1 491 ? -13.992 -11.852 -32.219 1 89.75 491 GLY A O 1
ATOM 3863 N N . ARG A 1 492 ? -13.031 -13.266 -30.906 1 90.62 492 ARG A N 1
ATOM 3864 C CA . ARG A 1 492 ? -12.773 -12.242 -29.891 1 90.62 492 ARG A CA 1
ATOM 3865 C C . ARG A 1 492 ? -11.352 -11.703 -30.016 1 90.62 492 ARG A C 1
ATOM 3867 O O . ARG A 1 492 ? -10.492 -12.336 -30.625 1 90.62 492 ARG A O 1
ATOM 3874 N N . SER A 1 493 ? -11.133 -10.523 -29.453 1 90.69 493 SER A N 1
ATOM 3875 C CA . SER A 1 493 ? -9.805 -9.914 -29.438 1 90.69 493 SER A CA 1
ATOM 3876 C C . SER A 1 493 ? -9.039 -10.266 -28.172 1 90.69 493 SER A C 1
ATOM 3878 O O . SER A 1 493 ? -9.562 -10.961 -27.297 1 90.69 493 SER A O 1
ATOM 3880 N N . GLY A 1 494 ? -7.828 -9.758 -28.141 1 92.38 494 GLY A N 1
ATOM 3881 C CA . GLY A 1 494 ? -7.004 -9.945 -26.969 1 92.38 494 GLY A CA 1
ATOM 3882 C C . GLY A 1 494 ? -7.531 -9.227 -25.734 1 92.38 494 GLY A C 1
ATOM 3883 O O . GLY A 1 494 ? -7.125 -9.516 -24.609 1 92.38 494 GLY A O 1
ATOM 3884 N N . LEU A 1 495 ? -8.477 -8.336 -25.953 1 89.31 495 LEU A N 1
ATOM 3885 C CA . LEU A 1 495 ? -9.102 -7.676 -24.812 1 89.31 495 LEU A CA 1
ATOM 3886 C C . LEU A 1 495 ? -9.633 -8.695 -23.812 1 89.31 495 LEU A C 1
ATOM 3888 O O . LEU A 1 495 ? -9.523 -8.492 -22.609 1 89.31 495 LEU A O 1
ATOM 3892 N N . TYR A 1 496 ? -10.172 -9.781 -24.391 1 93 496 TYR A N 1
ATOM 3893 C CA . TYR A 1 496 ? -10.734 -10.812 -23.531 1 93 496 TYR A CA 1
ATOM 3894 C C . TYR A 1 496 ? -9.82 -12.031 -23.469 1 93 496 TYR A C 1
ATOM 3896 O O . TYR A 1 496 ? -9.672 -12.648 -22.406 1 93 496 TYR A O 1
ATOM 3904 N N . GLU A 1 497 ? -9.156 -12.312 -24.516 1 94.94 497 GLU A N 1
ATOM 3905 C CA . GLU A 1 497 ? -8.5 -13.609 -24.625 1 94.94 497 GLU A CA 1
ATOM 3906 C C . GLU A 1 497 ? -7.102 -13.578 -24.031 1 94.94 497 GLU A C 1
ATOM 3908 O O . GLU A 1 497 ? -6.531 -14.617 -23.703 1 94.94 497 GLU A O 1
ATOM 3913 N N . HIS A 1 498 ? -6.492 -12.367 -23.906 1 95.69 498 HIS A N 1
ATOM 3914 C CA . HIS A 1 498 ? -5.184 -12.289 -23.266 1 95.69 498 HIS A CA 1
ATOM 3915 C C . HIS A 1 498 ? -5.207 -12.922 -21.875 1 95.69 498 HIS A C 1
ATOM 3917 O O . HIS A 1 498 ? -4.414 -13.82 -21.594 1 95.69 498 HIS A O 1
ATOM 3923 N N . ASN A 1 499 ? -6.137 -12.5 -21.031 1 97 499 ASN A N 1
ATOM 3924 C CA . ASN A 1 499 ? -6.211 -12.992 -19.656 1 97 499 ASN A CA 1
ATOM 3925 C C . ASN A 1 499 ? -6.793 -14.398 -19.609 1 97 499 ASN A C 1
ATOM 3927 O O . ASN A 1 499 ? -6.574 -15.133 -18.641 1 97 499 ASN A O 1
ATOM 3931 N N . LEU A 1 500 ? -7.523 -14.859 -20.656 1 97.38 500 LEU A N 1
ATOM 3932 C CA . LEU A 1 500 ? -8.125 -16.188 -20.672 1 97.38 500 LEU A CA 1
ATOM 3933 C C . LEU A 1 500 ? -7.156 -17.219 -21.234 1 97.38 500 LEU A C 1
ATOM 3935 O O . LEU A 1 500 ? -7.383 -18.422 -21.109 1 97.38 500 LEU A O 1
ATOM 3939 N N . TYR A 1 501 ? -6.156 -16.719 -21.875 1 97.81 501 TYR A N 1
ATOM 3940 C CA . TYR A 1 501 ? -5.227 -17.609 -22.562 1 97.81 501 TYR A CA 1
ATOM 3941 C C . TYR A 1 501 ? -4.715 -18.688 -21.609 1 97.81 501 TYR A C 1
ATOM 3943 O O . TYR A 1 501 ? -4.742 -19.875 -21.938 1 97.81 501 TYR A O 1
ATOM 3951 N N . PRO A 1 502 ? -4.277 -18.328 -20.375 1 98.31 502 PRO A N 1
ATOM 3952 C CA . PRO A 1 502 ? -3.775 -19.391 -19.5 1 98.31 502 PRO A CA 1
ATOM 3953 C C . PRO A 1 502 ? -4.848 -20.406 -19.125 1 98.31 502 PRO A C 1
ATOM 3955 O O . PRO A 1 502 ? -4.543 -21.594 -18.938 1 98.31 502 PRO A O 1
ATOM 3958 N N . VAL A 1 503 ? -6.082 -19.984 -18.953 1 98.25 503 VAL A N 1
ATOM 3959 C CA . VAL A 1 503 ? -7.16 -20.906 -18.594 1 98.25 503 VAL A CA 1
ATOM 3960 C C . VAL A 1 503 ? -7.316 -21.953 -19.688 1 98.25 503 VAL A C 1
ATOM 3962 O O . VAL A 1 503 ? -7.414 -23.156 -19.391 1 98.25 503 VAL A O 1
ATOM 3965 N N . ARG A 1 504 ? -7.367 -21.516 -20.938 1 97.81 504 ARG A N 1
ATOM 3966 C CA . ARG A 1 504 ? -7.516 -22.422 -22.062 1 97.81 504 ARG A CA 1
ATOM 3967 C C . ARG A 1 504 ? -6.293 -23.328 -22.203 1 97.81 504 ARG A C 1
ATOM 3969 O O . ARG A 1 504 ? -6.422 -24.516 -22.531 1 97.81 504 ARG A O 1
ATOM 3976 N N . TYR A 1 505 ? -5.125 -22.703 -22.047 1 98.31 505 TYR A N 1
ATOM 3977 C CA . TYR A 1 505 ? -3.852 -23.422 -22.094 1 98.31 505 TYR A CA 1
ATOM 3978 C C . TYR A 1 505 ? -3.791 -24.516 -21.047 1 98.31 505 TYR A C 1
ATOM 3980 O O . TYR A 1 505 ? -3.5 -25.672 -21.359 1 98.31 505 TYR A O 1
ATOM 3988 N N . ASN A 1 506 ? -4.125 -24.188 -19.781 1 98.5 506 ASN A N 1
ATOM 3989 C CA . ASN A 1 506 ? -4.168 -25.141 -18.672 1 98.5 506 ASN A CA 1
ATOM 3990 C C . ASN A 1 506 ? -5.156 -26.266 -18.938 1 98.5 506 ASN A C 1
ATOM 3992 O O . ASN A 1 506 ? -4.84 -27.438 -18.734 1 98.5 506 ASN A O 1
ATOM 3996 N N . LYS A 1 507 ? -6.32 -25.922 -19.406 1 97.81 507 LYS A N 1
ATOM 3997 C CA . LYS A 1 507 ? -7.379 -26.891 -19.672 1 97.81 507 LYS A CA 1
ATOM 3998 C C . LYS A 1 507 ? -6.953 -27.891 -20.75 1 97.81 507 LYS A C 1
ATOM 4000 O O . LYS A 1 507 ? -7.23 -29.078 -20.641 1 97.81 507 LYS A O 1
ATOM 4005 N N . ALA A 1 508 ? -6.383 -27.359 -21.812 1 98.31 508 ALA A N 1
ATOM 4006 C CA . ALA A 1 508 ? -5.965 -28.219 -22.922 1 98.31 508 ALA A CA 1
ATOM 4007 C C . ALA A 1 508 ? -5.035 -29.328 -22.438 1 98.31 508 ALA A C 1
ATOM 4009 O O . ALA A 1 508 ? -5.172 -30.484 -22.844 1 98.31 508 ALA A O 1
ATOM 4010 N N . VAL A 1 509 ? -4.098 -29 -21.578 1 98.44 509 VAL A N 1
ATOM 4011 C CA . VAL A 1 509 ? -3.135 -29.969 -21.078 1 98.44 509 VAL A CA 1
ATOM 4012 C C . VAL A 1 509 ? -3.816 -30.891 -20.062 1 98.44 509 VAL A C 1
ATOM 4014 O O . VAL A 1 509 ? -3.617 -32.094 -20.094 1 98.44 509 VAL A O 1
ATOM 4017 N N . ALA A 1 510 ? -4.59 -30.328 -19.172 1 97.94 510 ALA A N 1
ATOM 4018 C CA . ALA A 1 510 ? -5.277 -31.125 -18.141 1 97.94 510 ALA A CA 1
ATOM 4019 C C . ALA A 1 510 ? -6.184 -32.156 -18.781 1 97.94 510 ALA A C 1
ATOM 4021 O O . ALA A 1 510 ? -6.23 -33.312 -18.328 1 97.94 510 ALA A O 1
ATOM 4022 N N . ASP A 1 511 ? -6.926 -31.797 -19.828 1 97.5 511 ASP A N 1
ATOM 4023 C CA . ASP A 1 511 ? -7.867 -32.688 -20.484 1 97.5 511 ASP A CA 1
ATOM 4024 C C . ASP A 1 511 ? -7.152 -33.906 -21.078 1 97.5 511 ASP A C 1
ATOM 4026 O O . ASP A 1 511 ? -7.602 -35.062 -20.891 1 97.5 511 ASP A O 1
ATOM 4030 N N . VAL A 1 512 ? -6.09 -33.656 -21.766 1 98.31 512 VAL A N 1
ATOM 4031 C CA . VAL A 1 512 ? -5.402 -34.75 -22.422 1 98.31 512 VAL A CA 1
ATOM 4032 C C . VAL A 1 512 ? -4.695 -35.625 -21.391 1 98.31 512 VAL A C 1
ATOM 4034 O O . VAL A 1 512 ? -4.617 -36.844 -21.531 1 98.31 512 VAL A O 1
ATOM 4037 N N . THR A 1 513 ? -4.164 -35.031 -20.344 1 98.19 513 THR A N 1
ATOM 4038 C CA . THR A 1 513 ? -3.547 -35.781 -19.25 1 98.19 513 THR A CA 1
ATOM 4039 C C . THR A 1 513 ? -4.574 -36.688 -18.578 1 98.19 513 THR A C 1
ATOM 4041 O O . THR A 1 513 ? -4.297 -37.875 -18.312 1 98.19 513 THR A O 1
ATOM 4044 N N . ARG A 1 514 ? -5.723 -36.156 -18.281 1 96.94 514 ARG A N 1
ATOM 4045 C CA . ARG A 1 514 ? -6.797 -36.938 -17.672 1 96.94 514 ARG A CA 1
ATOM 4046 C C . ARG A 1 514 ? -7.238 -38.062 -18.578 1 96.94 514 ARG A C 1
ATOM 4048 O O . ARG A 1 514 ? -7.453 -39.188 -18.109 1 96.94 514 ARG A O 1
ATOM 4055 N N . ARG A 1 515 ? -7.383 -37.812 -19.828 1 97.25 515 ARG A N 1
ATOM 4056 C CA . ARG A 1 515 ? -7.855 -38.781 -20.797 1 97.25 515 ARG A CA 1
ATOM 4057 C C . ARG A 1 515 ? -6.883 -39.969 -20.891 1 97.25 515 ARG A C 1
ATOM 4059 O O . ARG A 1 515 ? -7.305 -41.125 -20.953 1 97.25 515 ARG A O 1
ATOM 4066 N N . ILE A 1 516 ? -5.656 -39.688 -20.859 1 97.69 516 ILE A N 1
ATOM 4067 C CA . ILE A 1 516 ? -4.668 -40.719 -21.156 1 97.69 516 ILE A CA 1
ATOM 4068 C C . ILE A 1 516 ? -4.184 -41.344 -19.859 1 97.69 516 ILE A C 1
ATOM 4070 O O . ILE A 1 516 ? -4.012 -42.562 -19.797 1 97.69 516 ILE A O 1
ATOM 4074 N N . LYS A 1 517 ? -3.963 -40.562 -18.812 1 96.31 517 LYS A N 1
ATOM 4075 C CA . LYS A 1 517 ? -3.344 -41.062 -17.578 1 96.31 517 LYS A CA 1
ATOM 4076 C C . LYS A 1 517 ? -4.391 -41.281 -16.5 1 96.31 517 LYS A C 1
ATOM 4078 O O . LYS A 1 517 ? -4.129 -42 -15.516 1 96.31 517 LYS A O 1
ATOM 4083 N N . GLY A 1 518 ? -5.578 -40.688 -16.656 1 94.25 518 GLY A N 1
ATOM 4084 C CA . GLY A 1 518 ? -6.602 -40.75 -15.625 1 94.25 518 GLY A CA 1
ATOM 4085 C C . GLY A 1 518 ? -6.34 -39.812 -14.453 1 94.25 518 GLY A C 1
ATOM 4086 O O . GLY A 1 518 ? -7.062 -39.844 -13.461 1 94.25 518 GLY A O 1
ATOM 4087 N N . ASP A 1 519 ? -5.328 -39.094 -14.5 1 91.25 519 ASP A N 1
ATOM 4088 C CA . ASP A 1 519 ? -4.926 -38.156 -13.445 1 91.25 519 ASP A CA 1
ATOM 4089 C C . ASP A 1 519 ? -5.227 -36.719 -13.852 1 91.25 519 ASP A C 1
ATOM 4091 O O . ASP A 1 519 ? -5.191 -36.375 -15.031 1 91.25 519 ASP A O 1
ATOM 4095 N N . ASN A 1 520 ? -5.566 -35.906 -12.945 1 89.38 520 ASN A N 1
ATOM 4096 C CA . ASN A 1 520 ? -5.723 -34.469 -13.148 1 89.38 520 ASN A CA 1
ATOM 4097 C C . ASN A 1 520 ? -4.551 -33.688 -12.562 1 89.38 520 ASN A C 1
ATOM 4099 O O . ASN A 1 520 ? -4.641 -33.188 -11.445 1 89.38 520 ASN A O 1
ATOM 4103 N N . ILE A 1 521 ? -3.461 -33.625 -13.297 1 96.88 521 ILE A N 1
ATOM 4104 C CA . ILE A 1 521 ? -2.26 -32.969 -12.773 1 96.88 521 ILE A CA 1
ATOM 4105 C C . ILE A 1 521 ? -1.512 -32.281 -13.914 1 96.88 521 ILE A C 1
ATOM 4107 O O . ILE A 1 521 ? -1.349 -32.844 -14.992 1 96.88 521 ILE A O 1
ATOM 4111 N N . ILE A 1 522 ? -1.2 -31.062 -13.758 1 97.81 522 ILE A N 1
ATOM 4112 C CA . ILE A 1 522 ? -0.274 -30.281 -14.562 1 97.81 522 ILE A CA 1
ATOM 4113 C C . ILE A 1 522 ? 0.67 -29.5 -13.656 1 97.81 522 ILE A C 1
ATOM 4115 O O . ILE A 1 522 ? 0.607 -29.625 -12.43 1 97.81 522 ILE A O 1
ATOM 4119 N N . TRP A 1 523 ? 1.627 -28.812 -14.156 1 97.94 523 TRP A N 1
ATOM 4120 C CA . TRP A 1 523 ? 2.498 -27.891 -13.445 1 97.94 523 TRP A CA 1
ATOM 4121 C C . TRP A 1 523 ? 2.541 -26.531 -14.141 1 97.94 523 TRP A C 1
ATOM 4123 O O . TRP A 1 523 ? 3.436 -26.266 -14.945 1 97.94 523 TRP A O 1
ATOM 4133 N N . ALA A 1 524 ? 1.662 -25.625 -13.781 1 98.12 524 ALA A N 1
ATOM 4134 C CA . ALA A 1 524 ? 1.405 -24.438 -14.578 1 98.12 524 ALA A CA 1
ATOM 4135 C C . ALA A 1 524 ? 1.918 -23.172 -13.875 1 98.12 524 ALA A C 1
ATOM 4137 O O . ALA A 1 524 ? 2.029 -23.141 -12.648 1 98.12 524 ALA A O 1
ATOM 4138 N N . ARG A 1 525 ? 2.184 -22.141 -14.633 1 97.38 525 ARG A N 1
ATOM 4139 C CA . ARG A 1 525 ? 2.697 -20.875 -14.094 1 97.38 525 ARG A CA 1
ATOM 4140 C C . ARG A 1 525 ? 1.63 -19.797 -14.133 1 97.38 525 ARG A C 1
ATOM 4142 O O . ARG A 1 525 ? 1.327 -19.172 -13.109 1 97.38 525 ARG A O 1
ATOM 4149 N N . SER A 1 526 ? 1.003 -19.5 -15.32 1 97.75 526 SER A N 1
ATOM 4150 C CA . SER A 1 526 ? 0.032 -18.422 -15.477 1 97.75 526 SER A CA 1
ATOM 4151 C C . SER A 1 526 ? -1.39 -18.922 -15.242 1 97.75 526 SER A C 1
ATOM 4153 O O . SER A 1 526 ? -1.664 -20.125 -15.367 1 97.75 526 SER A O 1
ATOM 4155 N N . ALA A 1 527 ? -2.227 -18 -14.867 1 98.62 527 ALA A N 1
ATOM 4156 C CA . ALA A 1 527 ? -3.611 -18.375 -14.578 1 98.62 527 ALA A CA 1
ATOM 4157 C C . ALA A 1 527 ? -4.523 -17.156 -14.625 1 98.62 527 ALA A C 1
ATOM 4159 O O . ALA A 1 527 ? -4.051 -16.016 -14.602 1 98.62 527 ALA A O 1
ATOM 4160 N N . TRP A 1 528 ? -5.738 -17.375 -14.75 1 98.5 528 TRP A N 1
ATOM 4161 C CA . TRP A 1 528 ? -6.875 -16.5 -14.516 1 98.5 528 TRP A CA 1
ATOM 4162 C C . TRP A 1 528 ? -7.996 -17.234 -13.789 1 98.5 528 TRP A C 1
ATOM 4164 O O . TRP A 1 528 ? -7.816 -18.375 -13.352 1 98.5 528 TRP A O 1
ATOM 4174 N N . ALA A 1 529 ? -9.125 -16.531 -13.484 1 98.38 529 ALA A N 1
ATOM 4175 C CA . ALA A 1 529 ? -10.242 -17.203 -12.828 1 98.38 529 ALA A CA 1
ATOM 4176 C C . ALA A 1 529 ? -10.68 -18.453 -13.609 1 98.38 529 ALA A C 1
ATOM 4178 O O . ALA A 1 529 ? -10.867 -18.391 -14.828 1 98.38 529 ALA A O 1
ATOM 4179 N N . GLY A 1 530 ? -10.797 -19.547 -12.961 1 97.75 530 GLY A N 1
ATOM 4180 C CA . GLY A 1 530 ? -11.148 -20.812 -13.586 1 97.75 530 GLY A CA 1
ATOM 4181 C C . GLY A 1 530 ? -9.992 -21.797 -13.625 1 97.75 530 GLY A C 1
ATOM 4182 O O . GLY A 1 530 ? -10.203 -23.016 -13.664 1 97.75 530 GLY A O 1
ATOM 4183 N N . SER A 1 531 ? -8.805 -21.297 -13.586 1 98.19 531 SER A N 1
ATOM 4184 C CA . SER A 1 531 ? -7.609 -22.141 -13.703 1 98.19 531 SER A CA 1
ATOM 4185 C C . SER A 1 531 ? -7.445 -23.047 -12.492 1 98.19 531 SER A C 1
ATOM 4187 O O . SER A 1 531 ? -6.758 -24.062 -12.555 1 98.19 531 SER A O 1
ATOM 4189 N N . GLN A 1 532 ? -8.047 -22.672 -11.336 1 97.88 532 GLN A N 1
ATOM 4190 C CA . GLN A 1 532 ? -7.887 -23.438 -10.102 1 97.88 532 GLN A CA 1
ATOM 4191 C C . GLN A 1 532 ? -8.406 -24.859 -10.273 1 97.88 532 GLN A C 1
ATOM 4193 O O . GLN A 1 532 ? -8.109 -25.734 -9.453 1 97.88 532 GLN A O 1
ATOM 4198 N N . ARG A 1 533 ? -9.164 -25.125 -11.352 1 97.5 533 ARG A N 1
ATOM 4199 C CA . ARG A 1 533 ? -9.734 -26.453 -11.633 1 97.5 533 ARG A CA 1
ATOM 4200 C C . ARG A 1 533 ? -8.656 -27.422 -12.078 1 97.5 533 ARG A C 1
ATOM 4202 O O . ARG A 1 533 ? -8.867 -28.641 -12.07 1 97.5 533 ARG A O 1
ATOM 4209 N N . TYR A 1 534 ? -7.52 -26.891 -12.469 1 97.44 534 TYR A N 1
ATOM 4210 C CA . TYR A 1 534 ? -6.496 -27.719 -13.109 1 97.44 534 TYR A CA 1
ATOM 4211 C C . TYR A 1 534 ? -5.207 -27.703 -12.289 1 97.44 534 TYR A C 1
ATOM 4213 O O . TYR A 1 534 ? -4.254 -27.016 -12.633 1 97.44 534 TYR A O 1
ATOM 4221 N N . PRO A 1 535 ? -5.148 -28.453 -11.273 1 95.81 535 PRO A N 1
ATOM 4222 C CA . PRO A 1 535 ? -3.932 -28.469 -10.461 1 95.81 535 PRO A CA 1
ATOM 4223 C C . PRO A 1 535 ? -2.736 -29.078 -11.188 1 95.81 535 PRO A C 1
ATOM 4225 O O . PRO A 1 535 ? -2.906 -29.953 -12.031 1 95.81 535 PRO A O 1
ATOM 4228 N N . LEU A 1 536 ? -1.432 -28.469 -11.078 1 92.69 536 LEU A N 1
ATOM 4229 C CA . LEU A 1 536 ? -1.407 -27.359 -10.133 1 92.69 536 LEU A CA 1
ATOM 4230 C C . LEU A 1 536 ? -0.607 -26.188 -10.695 1 92.69 536 LEU A C 1
ATOM 4232 O O . LEU A 1 536 ? -0.14 -26.25 -11.836 1 92.69 536 LEU A O 1
ATOM 4236 N N . HIS A 1 537 ? -0.531 -25.094 -9.875 1 97.5 537 HIS A N 1
ATOM 4237 C CA . HIS A 1 537 ? 0.172 -23.859 -10.234 1 97.5 537 HIS A CA 1
ATOM 4238 C C . HIS A 1 537 ? 1.321 -23.594 -9.273 1 97.5 537 HIS A C 1
ATOM 4240 O O . HIS A 1 537 ? 1.198 -23.828 -8.07 1 97.5 537 HIS A O 1
ATOM 4246 N N . TRP A 1 538 ? 2.43 -23.109 -9.797 1 97 538 TRP A N 1
ATOM 4247 C CA . TRP A 1 538 ? 3.543 -22.797 -8.906 1 97 538 TRP A CA 1
ATOM 4248 C C . TRP A 1 538 ? 3.91 -21.312 -8.984 1 97 538 TRP A C 1
ATOM 4250 O O . TRP A 1 538 ? 3.48 -20.609 -9.906 1 97 538 TRP A O 1
ATOM 4260 N N . GLY A 1 539 ? 4.711 -20.828 -8.133 1 95.94 539 GLY A N 1
ATOM 4261 C CA . GLY A 1 539 ? 4.941 -19.422 -7.855 1 95.94 539 GLY A CA 1
ATOM 4262 C C . GLY A 1 539 ? 5.895 -18.766 -8.836 1 95.94 539 GLY A C 1
ATOM 4263 O O . GLY A 1 539 ? 6.148 -17.562 -8.758 1 95.94 539 GLY A O 1
ATOM 4264 N N . GLY A 1 540 ? 6.449 -19.469 -9.773 1 93.94 540 GLY A N 1
ATOM 4265 C CA . GLY A 1 540 ? 7.285 -18.859 -10.797 1 93.94 540 GLY A CA 1
ATOM 4266 C C . GLY A 1 540 ? 8.719 -18.656 -10.352 1 93.94 540 GLY A C 1
ATOM 4267 O O . GLY A 1 540 ? 9.242 -19.438 -9.547 1 93.94 540 GLY A O 1
ATOM 4268 N N . ASP A 1 541 ? 9.398 -17.609 -10.922 1 93.56 541 ASP A N 1
ATOM 4269 C CA . ASP A 1 541 ? 10.852 -17.484 -10.914 1 93.56 541 ASP A CA 1
ATOM 4270 C C . ASP A 1 541 ? 11.32 -16.562 -9.789 1 93.56 541 ASP A C 1
ATOM 4272 O O . ASP A 1 541 ? 11.914 -15.516 -10.055 1 93.56 541 ASP A O 1
ATOM 4276 N N . ALA A 1 542 ? 11.227 -17.016 -8.609 1 95.56 542 ALA A N 1
ATOM 4277 C CA . ALA A 1 542 ? 11.562 -16.219 -7.438 1 95.56 542 ALA A CA 1
ATOM 4278 C C . ALA A 1 542 ? 13.07 -16 -7.344 1 95.56 542 ALA A C 1
ATOM 4280 O O . ALA A 1 542 ? 13.859 -16.891 -7.672 1 95.56 542 ALA A O 1
ATOM 4281 N N . ALA A 1 543 ? 13.453 -14.828 -6.824 1 94.62 543 ALA A N 1
ATOM 4282 C CA . ALA A 1 543 ? 14.852 -14.555 -6.496 1 94.62 543 ALA A CA 1
ATOM 4283 C C . ALA A 1 543 ? 15.344 -15.477 -5.383 1 94.62 543 ALA A C 1
ATOM 4285 O O . ALA A 1 543 ? 14.586 -15.797 -4.457 1 94.62 543 ALA A O 1
ATOM 4286 N N . SER A 1 544 ? 16.594 -15.867 -5.43 1 95.62 544 SER A N 1
ATOM 4287 C CA . SER A 1 544 ? 17.203 -16.688 -4.383 1 95.62 544 SER A CA 1
ATOM 4288 C C . SER 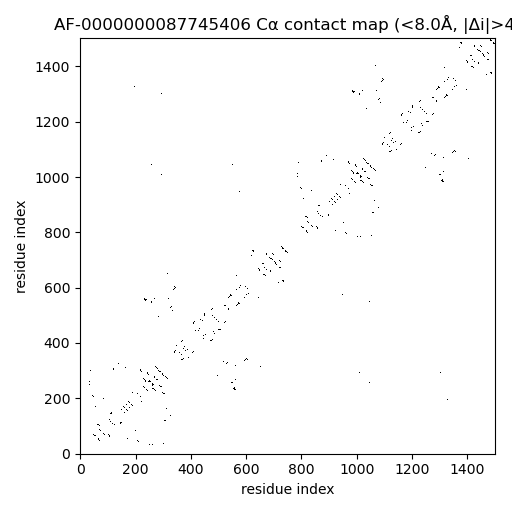A 1 544 ? 17.75 -15.828 -3.246 1 95.62 544 SER A C 1
ATOM 4290 O O . SER A 1 544 ? 18.938 -15.844 -2.963 1 95.62 544 SER A O 1
ATOM 4292 N N . THR A 1 545 ? 16.859 -15.031 -2.65 1 95.69 545 THR A N 1
ATOM 4293 C CA . THR A 1 545 ? 17.141 -14.078 -1.586 1 95.69 545 THR A CA 1
ATOM 4294 C C . THR A 1 545 ? 16.062 -14.125 -0.514 1 95.69 545 THR A C 1
ATOM 4296 O O . THR A 1 545 ? 15.031 -14.781 -0.693 1 95.69 545 THR A O 1
ATOM 4299 N N . ASN A 1 546 ? 16.344 -13.484 0.645 1 96.62 546 ASN A N 1
ATOM 4300 C CA . ASN A 1 546 ? 15.32 -13.328 1.666 1 96.62 546 ASN A CA 1
ATOM 4301 C C . ASN A 1 546 ? 14.062 -12.68 1.097 1 96.62 546 ASN A C 1
ATOM 4303 O O . ASN A 1 546 ? 12.945 -13.07 1.454 1 96.62 546 ASN A O 1
ATOM 4307 N N . THR A 1 547 ? 14.242 -11.742 0.198 1 94.94 547 THR A N 1
ATOM 4308 C CA . THR A 1 547 ? 13.133 -11.047 -0.437 1 94.94 547 THR A CA 1
ATOM 4309 C C . THR A 1 547 ? 12.312 -12.008 -1.299 1 94.94 547 THR A C 1
ATOM 4311 O O . THR A 1 547 ? 11.086 -11.969 -1.28 1 94.94 547 THR A O 1
ATOM 4314 N N . GLY A 1 548 ? 13.039 -12.766 -2.082 1 96.38 548 GLY A N 1
ATOM 4315 C CA . GLY A 1 548 ? 12.336 -13.773 -2.871 1 96.38 548 GLY A CA 1
ATOM 4316 C C . GLY A 1 548 ? 11.516 -14.727 -2.027 1 96.38 548 GLY A C 1
ATOM 4317 O O . GLY A 1 548 ? 10.406 -15.094 -2.412 1 96.38 548 GLY A O 1
ATOM 4318 N N . MET A 1 549 ? 12.039 -15.125 -0.896 1 97.88 549 MET A N 1
ATOM 4319 C CA . MET A 1 549 ? 11.336 -16.031 0.006 1 97.88 549 MET A CA 1
ATOM 4320 C C . MET A 1 549 ? 10.07 -15.375 0.558 1 97.88 549 MET A C 1
ATOM 4322 O O . MET A 1 549 ? 9.008 -15.992 0.578 1 97.88 549 MET A O 1
ATOM 4326 N N . LEU A 1 550 ? 10.195 -14.109 0.975 1 97.62 550 LEU A N 1
ATOM 4327 C CA . LEU A 1 550 ? 9.039 -13.367 1.468 1 97.62 550 LEU A CA 1
ATOM 4328 C C . LEU A 1 550 ? 7.973 -13.234 0.387 1 97.62 550 LEU A C 1
ATOM 4330 O O . LEU A 1 550 ? 6.793 -13.484 0.64 1 97.62 550 LEU A O 1
ATOM 4334 N N . GLY A 1 551 ? 8.414 -12.75 -0.764 1 97.75 551 GLY A N 1
ATOM 4335 C CA . GLY A 1 551 ? 7.477 -12.586 -1.864 1 97.75 551 GLY A CA 1
ATOM 4336 C C . GLY A 1 551 ? 6.754 -13.867 -2.232 1 97.75 551 GLY A C 1
ATOM 4337 O O . GLY A 1 551 ? 5.562 -13.852 -2.535 1 97.75 551 GLY A O 1
ATOM 4338 N N . THR A 1 552 ? 7.469 -14.961 -2.182 1 98.19 552 THR A N 1
ATOM 4339 C CA . THR A 1 552 ? 6.891 -16.266 -2.48 1 98.19 552 THR A CA 1
ATOM 4340 C C . THR A 1 552 ? 5.793 -16.609 -1.478 1 98.19 552 THR A C 1
ATOM 4342 O O . THR A 1 552 ? 4.699 -17.031 -1.865 1 98.19 552 THR A O 1
ATOM 4345 N N . LEU A 1 553 ? 6.09 -16.469 -0.236 1 98.44 553 LEU A N 1
ATOM 4346 C CA . LEU A 1 553 ? 5.113 -16.828 0.792 1 98.44 553 LEU A CA 1
ATOM 4347 C C . LEU A 1 553 ? 3.867 -15.953 0.675 1 98.44 553 LEU A C 1
ATOM 4349 O O . LEU A 1 553 ? 2.746 -16.469 0.678 1 98.44 553 LEU A O 1
ATOM 4353 N N . ARG A 1 554 ? 4.035 -14.633 0.589 1 98.19 554 ARG A N 1
ATOM 4354 C CA . ARG A 1 554 ? 2.902 -13.727 0.461 1 98.19 554 ARG A CA 1
ATOM 4355 C C . ARG A 1 554 ? 2.078 -14.047 -0.78 1 98.19 554 ARG A C 1
ATOM 4357 O O . ARG A 1 554 ? 0.846 -14.055 -0.728 1 98.19 554 ARG A O 1
ATOM 4364 N N . ALA A 1 555 ? 2.789 -14.297 -1.855 1 98.25 555 ALA A N 1
ATOM 4365 C CA . ALA A 1 555 ? 2.119 -14.602 -3.117 1 98.25 555 ALA A CA 1
ATOM 4366 C C . ALA A 1 555 ? 1.281 -15.867 -2.998 1 98.25 555 ALA A C 1
ATOM 4368 O O . ALA A 1 555 ? 0.141 -15.914 -3.465 1 98.25 555 ALA A O 1
ATOM 4369 N N . GLY A 1 556 ? 1.853 -16.891 -2.4 1 98.44 556 GLY A N 1
ATOM 4370 C CA . GLY A 1 556 ? 1.122 -18.141 -2.211 1 98.44 556 GLY A CA 1
ATOM 4371 C C . GLY A 1 556 ? -0.118 -17.969 -1.352 1 98.44 556 GLY A C 1
ATOM 4372 O O . GLY A 1 556 ? -1.179 -18.516 -1.675 1 98.44 556 GLY A O 1
ATOM 4373 N N . LEU A 1 557 ? 0.024 -17.25 -0.247 1 98.62 557 LEU A N 1
ATOM 4374 C CA . LEU A 1 557 ? -1.11 -17 0.636 1 98.62 557 LEU A CA 1
ATOM 4375 C C . LEU A 1 557 ? -2.193 -16.203 -0.082 1 98.62 557 LEU A C 1
ATOM 4377 O O . LEU A 1 557 ? -3.383 -16.484 0.061 1 98.62 557 LEU A O 1
ATOM 4381 N N . SER A 1 558 ? -1.763 -15.234 -0.827 1 98.56 558 SER A N 1
ATOM 4382 C CA . SER A 1 558 ? -2.703 -14.422 -1.584 1 98.56 558 SER A CA 1
ATOM 4383 C C . SER A 1 558 ? -3.443 -15.25 -2.627 1 98.56 558 SER A C 1
ATOM 4385 O O . SER A 1 558 ? -4.656 -15.102 -2.803 1 98.56 558 SER A O 1
ATOM 4387 N N . LEU A 1 559 ? -2.738 -16.078 -3.346 1 98.62 559 LEU A N 1
ATOM 4388 C CA . LEU A 1 559 ? -3.363 -16.938 -4.352 1 98.62 559 LEU A CA 1
ATOM 4389 C C . LEU A 1 559 ? -4.348 -17.906 -3.709 1 98.62 559 LEU A C 1
ATOM 4391 O O . LEU A 1 559 ? -5.418 -18.172 -4.258 1 98.62 559 LEU A O 1
ATOM 4395 N N . GLY A 1 560 ? -3.916 -18.5 -2.584 1 98.56 560 GLY A N 1
ATOM 4396 C CA . GLY A 1 560 ? -4.84 -19.359 -1.86 1 98.56 560 GLY A CA 1
ATOM 4397 C C . GLY A 1 560 ? -6.16 -18.672 -1.539 1 98.56 560 GLY A C 1
ATOM 4398 O O . GLY A 1 560 ? -7.223 -19.281 -1.669 1 98.56 560 GLY A O 1
ATOM 4399 N N . MET A 1 561 ? -6.09 -17.438 -1.186 1 98.62 561 MET A N 1
ATOM 4400 C CA . MET A 1 561 ? -7.281 -16.656 -0.853 1 98.62 561 MET A CA 1
ATOM 4401 C C . MET A 1 561 ? -8 -16.203 -2.115 1 98.62 561 MET A C 1
ATOM 4403 O O . MET A 1 561 ? -8.93 -15.391 -2.049 1 98.62 561 MET A O 1
ATOM 4407 N N . SER A 1 562 ? -7.547 -16.719 -3.242 1 98.62 562 SER A N 1
ATOM 4408 C CA . SER A 1 562 ? -8.195 -16.469 -4.523 1 98.62 562 SER A CA 1
ATOM 4409 C C . SER A 1 562 ? -8.742 -17.75 -5.137 1 98.62 562 SER A C 1
ATOM 4411 O O . SER A 1 562 ? -9.023 -17.797 -6.336 1 98.62 562 SER A O 1
ATOM 4413 N N . GLY A 1 563 ? -8.789 -18.828 -4.355 1 98 563 GLY A N 1
ATOM 4414 C CA . GLY A 1 563 ? -9.578 -19.984 -4.742 1 98 563 GLY A CA 1
ATOM 4415 C C . GLY A 1 563 ? -8.734 -21.188 -5.121 1 98 563 GLY A C 1
ATOM 4416 O O . GLY A 1 563 ? -9.266 -22.234 -5.488 1 98 563 GLY A O 1
ATOM 4417 N N . PHE A 1 564 ? -7.422 -21.125 -5 1 98.56 564 PHE A N 1
ATOM 4418 C CA . PHE A 1 564 ? -6.562 -22.234 -5.402 1 98.56 564 PHE A CA 1
ATOM 4419 C C . PHE A 1 564 ? -6.262 -23.141 -4.219 1 98.56 564 PHE A C 1
ATOM 4421 O O . PHE A 1 564 ? -5.633 -22.719 -3.246 1 98.56 564 PHE A O 1
ATOM 4428 N N . CYS A 1 565 ? -6.633 -24.391 -4.324 1 98.25 565 CYS A N 1
ATOM 4429 C CA . CYS A 1 565 ? -6.426 -25.375 -3.266 1 98.25 565 CYS A CA 1
ATOM 4430 C C . CYS A 1 565 ? -4.953 -25.75 -3.148 1 98.25 565 CYS A C 1
ATOM 4432 O O . CYS A 1 565 ? -4.434 -25.891 -2.041 1 98.25 565 CYS A O 1
ATOM 4434 N N . PHE A 1 566 ? -4.34 -25.891 -4.316 1 98.25 566 PHE A N 1
ATOM 4435 C CA . PHE A 1 566 ? -2.992 -26.453 -4.375 1 98.25 566 PHE A CA 1
ATOM 4436 C C . PHE A 1 566 ? -2.027 -25.453 -5.016 1 98.25 566 PHE A C 1
ATOM 4438 O O . PHE A 1 566 ? -2.375 -24.781 -5.988 1 98.25 566 PHE A O 1
ATOM 4445 N N . TRP A 1 567 ? -0.91 -25.344 -4.477 1 97.56 567 TRP A N 1
ATOM 4446 C CA . TRP A 1 567 ? 0.112 -24.391 -4.91 1 97.56 567 TRP A CA 1
ATOM 4447 C C . TRP A 1 567 ? 1.508 -24.906 -4.574 1 97.56 567 TRP A C 1
ATOM 4449 O O . TRP A 1 567 ? 1.685 -25.656 -3.613 1 97.56 567 TRP A O 1
ATOM 4459 N N . SER A 1 568 ? 2.453 -24.562 -5.355 1 97.75 568 SER A N 1
ATOM 4460 C CA . SER A 1 568 ? 3.852 -24.891 -5.105 1 97.75 568 SER A CA 1
ATOM 4461 C C . SER A 1 568 ? 4.758 -23.703 -5.371 1 97.75 568 SER A C 1
ATOM 4463 O O . SER A 1 568 ? 4.285 -22.625 -5.754 1 97.75 568 SER A O 1
ATOM 4465 N N . HIS A 1 569 ? 5.961 -23.844 -5.023 1 98.12 569 HIS A N 1
ATOM 4466 C CA . HIS A 1 569 ? 7.035 -22.922 -5.355 1 98.12 569 HIS A CA 1
ATOM 4467 C C . HIS A 1 569 ? 8.375 -23.641 -5.426 1 98.12 569 HIS A C 1
ATOM 4469 O O . HIS A 1 569 ? 8.5 -24.781 -4.992 1 98.12 569 HIS A O 1
ATOM 4475 N N . ASP A 1 570 ? 9.32 -23.031 -6.047 1 98.25 570 ASP A N 1
ATOM 4476 C CA . ASP A 1 570 ? 10.656 -23.594 -6.121 1 98.25 570 ASP A CA 1
ATOM 4477 C C . ASP A 1 570 ? 11.445 -23.312 -4.844 1 98.25 570 ASP A C 1
ATOM 4479 O O . ASP A 1 570 ? 11.82 -22.172 -4.574 1 98.25 570 ASP A O 1
ATOM 4483 N N . MET A 1 571 ? 11.766 -24.359 -4.105 1 98 571 MET A N 1
ATOM 4484 C CA . MET A 1 571 ? 12.492 -24.203 -2.85 1 98 571 MET A CA 1
ATOM 4485 C C . MET A 1 571 ? 13.891 -23.625 -3.094 1 98 571 MET A C 1
ATOM 4487 O O . MET A 1 571 ? 14.648 -24.172 -3.9 1 98 571 MET A O 1
ATOM 4491 N N . GLY A 1 572 ? 14.18 -22.578 -2.434 1 97 572 GLY A N 1
ATOM 4492 C CA . GLY A 1 572 ? 15.477 -21.938 -2.562 1 97 572 GLY A CA 1
ATOM 4493 C C . GLY A 1 572 ? 15.492 -20.828 -3.604 1 97 572 GLY A C 1
ATOM 4494 O O . GLY A 1 572 ? 16.469 -20.094 -3.723 1 97 572 GLY A O 1
ATOM 4495 N N . GLY A 1 573 ? 14.406 -20.688 -4.344 1 95.88 573 GLY A N 1
ATOM 4496 C CA . GLY A 1 573 ? 14.383 -19.719 -5.434 1 95.88 573 GLY A CA 1
ATOM 4497 C C . GLY A 1 573 ? 14.805 -20.312 -6.766 1 95.88 573 GLY A C 1
ATOM 4498 O O . GLY A 1 573 ? 15.102 -21.5 -6.852 1 95.88 573 GLY A O 1
ATOM 4499 N N . PHE A 1 574 ? 14.891 -19.469 -7.82 1 95.81 574 PHE A N 1
ATOM 4500 C CA . PHE A 1 574 ? 15.086 -19.984 -9.172 1 95.81 574 PHE A CA 1
ATOM 4501 C C . PHE A 1 574 ? 16.297 -19.344 -9.828 1 95.81 574 PHE A C 1
ATOM 4503 O O . PHE A 1 574 ? 17.078 -20.031 -10.492 1 95.81 574 PHE A O 1
ATOM 4510 N N . VAL A 1 575 ? 16.531 -18.125 -9.664 1 91.88 575 VAL A N 1
ATOM 4511 C CA . VAL A 1 575 ? 17.281 -17.266 -10.57 1 91.88 575 VAL A CA 1
ATOM 4512 C C . VAL A 1 575 ? 18.766 -17.578 -10.469 1 91.88 575 VAL A C 1
ATOM 4514 O O . VAL A 1 575 ? 19.469 -17.594 -11.477 1 91.88 575 VAL A O 1
ATOM 4517 N N . THR A 1 576 ? 19.297 -17.703 -9.297 1 93 576 THR A N 1
ATOM 4518 C CA . THR A 1 576 ? 20.703 -18.047 -9.078 1 93 576 THR A CA 1
ATOM 4519 C C . THR A 1 576 ? 20.828 -19.312 -8.227 1 93 576 THR A C 1
ATOM 4521 O O . THR A 1 576 ? 19.828 -19.797 -7.695 1 93 576 THR A O 1
ATOM 4524 N N . SER A 1 577 ? 22.062 -19.75 -8.219 1 94.62 577 SER A N 1
ATOM 4525 C CA . SER A 1 577 ? 22.297 -20.828 -7.262 1 94.62 577 SER A CA 1
ATOM 4526 C C . SER A 1 577 ? 21.922 -20.406 -5.844 1 94.62 577 SER A C 1
ATOM 4528 O O . SER A 1 577 ? 22.203 -19.281 -5.438 1 94.62 577 SER A O 1
ATOM 4530 N N . THR A 1 578 ? 21.312 -21.281 -5.145 1 96.44 578 THR A N 1
ATOM 4531 C CA . THR A 1 578 ? 20.797 -20.938 -3.822 1 96.44 578 THR A CA 1
ATOM 4532 C C . THR A 1 578 ? 21.906 -21.062 -2.77 1 96.44 578 THR A C 1
ATOM 4534 O O . THR A 1 578 ? 22.5 -22.125 -2.619 1 96.44 578 THR A O 1
ATOM 4537 N N . PRO A 1 579 ? 22.141 -19.953 -1.998 1 96.19 579 PRO A N 1
ATOM 4538 C CA . PRO A 1 579 ? 23.031 -20.141 -0.849 1 96.19 579 PRO A CA 1
ATOM 4539 C C . PRO A 1 579 ? 22.5 -21.156 0.154 1 96.19 579 PRO A C 1
ATOM 4541 O O . PRO A 1 579 ? 21.297 -21.219 0.407 1 96.19 579 PRO A O 1
ATOM 4544 N N . GLU A 1 580 ? 23.391 -21.953 0.714 1 97.19 580 GLU A N 1
ATOM 4545 C CA . GLU A 1 580 ? 22.984 -23.047 1.602 1 97.19 580 GLU A CA 1
ATOM 4546 C C . GLU A 1 580 ? 22.141 -22.531 2.758 1 97.19 580 GLU A C 1
ATOM 4548 O O . GLU A 1 580 ? 21.125 -23.141 3.109 1 97.19 580 GLU A O 1
ATOM 4553 N N . ALA A 1 581 ? 22.562 -21.406 3.398 1 96.69 581 ALA A N 1
ATOM 4554 C CA . ALA A 1 581 ? 21.859 -20.859 4.559 1 96.69 581 ALA A CA 1
ATOM 4555 C C . ALA A 1 581 ? 20.422 -20.531 4.207 1 96.69 581 ALA A C 1
ATOM 4557 O O . ALA A 1 581 ? 19.5 -20.75 5.012 1 96.69 581 ALA A O 1
ATOM 4558 N N . LEU A 1 582 ? 20.172 -19.984 3.072 1 97.44 582 LEU A N 1
ATOM 4559 C CA . LEU A 1 582 ? 18.828 -19.672 2.594 1 97.44 582 LEU A CA 1
ATOM 4560 C C . LEU A 1 582 ? 18.047 -20.953 2.301 1 97.44 582 LEU A C 1
ATOM 4562 O O . LEU A 1 582 ? 16.875 -21.062 2.664 1 97.44 582 LEU A O 1
ATOM 4566 N N . TYR A 1 583 ? 18.719 -21.859 1.607 1 98.25 583 TYR A N 1
ATOM 4567 C CA . TYR A 1 583 ? 18.078 -23.125 1.235 1 98.25 583 TYR A CA 1
ATOM 4568 C C . TYR A 1 583 ? 17.578 -23.859 2.469 1 98.25 583 TYR A C 1
ATOM 4570 O O . TYR A 1 583 ? 16.484 -24.422 2.465 1 98.25 583 TYR A O 1
ATOM 4578 N N . ARG A 1 584 ? 18.391 -23.859 3.537 1 97.5 584 ARG A N 1
ATOM 4579 C CA . ARG A 1 584 ? 18.047 -24.531 4.785 1 97.5 584 ARG A CA 1
ATOM 4580 C C . ARG A 1 584 ? 16.766 -23.969 5.367 1 97.5 584 ARG A C 1
ATOM 4582 O O . ARG A 1 584 ? 15.938 -24.703 5.902 1 97.5 584 ARG A O 1
ATOM 4589 N N . ARG A 1 585 ? 16.594 -22.672 5.285 1 97.75 585 ARG A N 1
ATOM 4590 C CA . ARG A 1 585 ? 15.406 -22.031 5.836 1 97.75 585 ARG A CA 1
ATOM 4591 C C . ARG A 1 585 ? 14.203 -22.219 4.914 1 97.75 585 ARG A C 1
ATOM 4593 O O . ARG A 1 585 ? 13.07 -22.297 5.379 1 97.75 585 ARG A O 1
ATOM 4600 N N . TRP A 1 586 ? 14.438 -22.375 3.635 1 98.5 586 TRP A N 1
ATOM 4601 C CA . TRP A 1 586 ? 13.383 -22.438 2.625 1 98.5 586 TRP A CA 1
ATOM 4602 C C . TRP A 1 586 ? 12.805 -23.844 2.543 1 98.5 586 TRP A C 1
ATOM 4604 O O . TRP A 1 586 ? 11.625 -24.031 2.232 1 98.5 586 TRP A O 1
ATOM 4614 N N . LEU A 1 587 ? 13.57 -24.875 2.881 1 98.62 587 LEU A N 1
ATOM 4615 C CA . LEU A 1 587 ? 13.188 -26.266 2.713 1 98.62 587 LEU A CA 1
ATOM 4616 C C . LEU A 1 587 ? 11.953 -26.594 3.539 1 98.62 587 LEU A C 1
ATOM 4618 O O . LEU A 1 587 ? 10.977 -27.141 3.012 1 98.62 587 LEU A O 1
ATOM 4622 N N . PRO A 1 588 ? 11.938 -26.266 4.836 1 98.5 588 PRO A N 1
ATOM 4623 C CA . PRO A 1 588 ? 10.727 -26.609 5.578 1 98.5 588 PRO A CA 1
ATOM 4624 C C . PRO A 1 588 ? 9.477 -25.922 5.023 1 98.5 588 PRO A C 1
ATOM 4626 O O . PRO A 1 588 ? 8.398 -26.516 5.008 1 98.5 588 PRO A O 1
ATOM 4629 N N . MET A 1 589 ? 9.594 -24.656 4.586 1 98.12 589 MET A N 1
ATOM 4630 C CA . MET A 1 589 ? 8.469 -23.969 3.967 1 98.12 589 MET A CA 1
ATOM 4631 C C . MET A 1 589 ? 7.984 -24.719 2.725 1 98.12 589 MET A C 1
ATOM 4633 O O . MET A 1 589 ? 6.777 -24.828 2.496 1 98.12 589 MET A O 1
ATOM 4637 N N . GLY A 1 590 ? 8.891 -25.188 1.945 1 98.38 590 GLY A N 1
ATOM 4638 C CA . GLY A 1 590 ? 8.555 -25.922 0.734 1 98.38 590 GLY A CA 1
ATOM 4639 C C . GLY A 1 590 ? 7.926 -27.281 1.008 1 98.38 590 GLY A C 1
ATOM 4640 O O . GLY A 1 590 ? 6.957 -27.656 0.352 1 98.38 590 GLY A O 1
ATOM 4641 N N . PHE A 1 591 ? 8.492 -27.984 1.979 1 98.62 591 PHE A N 1
ATOM 4642 C CA . PHE A 1 591 ? 8.016 -29.344 2.268 1 98.62 591 PHE A CA 1
ATOM 4643 C C . PHE A 1 591 ? 6.695 -29.297 3.027 1 98.62 591 PHE A C 1
ATOM 4645 O O . PHE A 1 591 ? 5.938 -30.266 3.02 1 98.62 591 PHE A O 1
ATOM 4652 N N . LEU A 1 592 ? 6.449 -28.203 3.684 1 98.5 592 LEU A N 1
ATOM 4653 C CA . LEU A 1 592 ? 5.172 -28.016 4.359 1 98.5 592 LEU A CA 1
ATOM 4654 C C . LEU A 1 592 ? 4.254 -27.109 3.553 1 98.5 592 LEU A C 1
ATOM 4656 O O . LEU A 1 592 ? 3.609 -26.219 4.109 1 98.5 592 LEU A O 1
ATOM 4660 N N . SER A 1 593 ? 4.281 -27.203 2.289 1 97.25 593 SER A N 1
ATOM 4661 C CA . SER A 1 593 ? 3.342 -26.688 1.298 1 97.25 593 SER A CA 1
ATOM 4662 C C . SER A 1 593 ? 2.566 -27.828 0.629 1 97.25 593 SER A C 1
ATOM 4664 O O . SER A 1 593 ? 2.885 -29 0.821 1 97.25 593 SER A O 1
ATOM 4666 N N . SER A 1 594 ? 1.524 -27.5 -0.156 1 96.81 594 SER A N 1
ATOM 4667 C CA . SER A 1 594 ? 0.749 -28.578 -0.753 1 96.81 594 SER A CA 1
ATOM 4668 C C . SER A 1 594 ? 1.617 -29.453 -1.655 1 96.81 594 SER A C 1
ATOM 4670 O O . SER A 1 594 ? 1.634 -30.672 -1.517 1 96.81 594 SER A O 1
ATOM 4672 N N . HIS A 1 595 ? 2.314 -28.828 -2.562 1 98.06 595 HIS A N 1
ATOM 4673 C CA . HIS A 1 595 ? 3.234 -29.531 -3.449 1 98.06 595 HIS A CA 1
ATOM 4674 C C . HIS A 1 595 ? 4.645 -28.969 -3.344 1 98.06 595 HIS A C 1
ATOM 4676 O O . HIS A 1 595 ? 4.832 -27.828 -2.918 1 98.06 595 HIS A O 1
ATOM 4682 N N . THR A 1 596 ? 5.637 -29.828 -3.666 1 97.75 596 THR A N 1
ATOM 4683 C CA . THR A 1 596 ? 7.02 -29.5 -3.346 1 97.75 596 THR A CA 1
ATOM 4684 C C . THR A 1 596 ? 7.926 -29.75 -4.547 1 97.75 596 THR A C 1
ATOM 4686 O O . THR A 1 596 ? 7.883 -30.812 -5.16 1 97.75 596 THR A O 1
ATOM 4689 N N . ARG A 1 597 ? 8.742 -28.734 -4.828 1 98.38 597 ARG A N 1
ATOM 4690 C CA . ARG A 1 597 ? 9.703 -28.922 -5.914 1 98.38 597 ARG A CA 1
ATOM 4691 C C . ARG A 1 597 ? 11.016 -28.203 -5.621 1 98.38 597 ARG A C 1
ATOM 4693 O O . ARG A 1 597 ? 11.016 -27.078 -5.109 1 98.38 597 ARG A O 1
ATOM 4700 N N . ALA A 1 598 ? 12.109 -28.906 -5.824 1 98.25 598 ALA A N 1
ATOM 4701 C CA . ALA A 1 598 ? 13.422 -28.266 -5.922 1 98.25 598 ALA A CA 1
ATOM 4702 C C . ALA A 1 598 ? 13.781 -27.984 -7.375 1 98.25 598 ALA A C 1
ATOM 4704 O O . ALA A 1 598 ? 13.898 -28.891 -8.195 1 98.25 598 ALA A O 1
ATOM 4705 N N . HIS A 1 599 ? 13.867 -26.812 -7.715 1 98 599 HIS A N 1
ATOM 4706 C CA . HIS A 1 599 ? 14.102 -26.375 -9.086 1 98 599 HIS A CA 1
ATOM 4707 C C . HIS A 1 599 ? 14.758 -25 -9.125 1 98 599 HIS A C 1
ATOM 4709 O O . HIS A 1 599 ? 14.531 -24.172 -8.242 1 98 599 HIS A O 1
ATOM 4715 N N . GLY A 1 600 ? 15.547 -24.672 -10.117 1 95.88 600 GLY A N 1
ATOM 4716 C CA . GLY A 1 600 ? 16.234 -23.406 -10.328 1 95.88 600 GLY A CA 1
ATOM 4717 C C . GLY A 1 600 ? 17.641 -23.578 -10.867 1 95.88 600 GLY A C 1
ATOM 4718 O O . GLY A 1 600 ? 18 -24.641 -11.359 1 95.88 600 GLY A O 1
ATOM 4719 N N . ALA A 1 601 ? 18.375 -22.484 -10.805 1 94.81 601 ALA A N 1
ATOM 4720 C CA . ALA A 1 601 ? 19.781 -22.547 -11.195 1 94.81 601 ALA A CA 1
ATOM 4721 C C . ALA A 1 601 ? 20.547 -23.547 -10.344 1 94.81 601 ALA A C 1
ATOM 4723 O O . ALA A 1 601 ? 20.422 -23.547 -9.117 1 94.81 601 ALA A O 1
ATOM 4724 N N . PRO A 1 602 ? 21.266 -24.469 -10.883 1 94.81 602 PRO A N 1
ATOM 4725 C CA . PRO A 1 602 ? 21.969 -25.531 -10.141 1 94.81 602 PRO A CA 1
ATOM 4726 C C . PRO A 1 602 ? 23.062 -24.969 -9.242 1 94.81 602 PRO A C 1
ATOM 4728 O O . PRO A 1 602 ? 23.609 -23.891 -9.508 1 94.81 602 PRO A O 1
ATOM 4731 N N . PRO A 1 603 ? 23.406 -25.656 -8.258 1 96.75 603 PRO A N 1
ATOM 4732 C CA . PRO A 1 603 ? 22.828 -26.953 -7.902 1 96.75 603 PRO A CA 1
ATOM 4733 C C . PRO A 1 603 ? 21.562 -26.828 -7.062 1 96.75 603 PRO A C 1
ATOM 4735 O O . PRO A 1 603 ? 21.453 -25.938 -6.223 1 96.75 603 PRO A O 1
ATOM 4738 N N . THR A 1 604 ? 20.641 -27.734 -7.289 1 97.75 604 THR A N 1
ATOM 4739 C CA . THR A 1 604 ? 19.453 -27.844 -6.438 1 97.75 604 THR A CA 1
ATOM 4740 C C . THR A 1 604 ? 19.531 -29.125 -5.59 1 97.75 604 THR A C 1
ATOM 4742 O O . THR A 1 604 ? 18.828 -29.234 -4.578 1 97.75 604 THR A O 1
ATOM 4745 N N . GLU A 1 605 ? 20.406 -30.031 -6.059 1 97.94 605 GLU A N 1
ATOM 4746 C CA . GLU A 1 605 ? 20.625 -31.281 -5.363 1 97.94 605 GLU A CA 1
ATOM 4747 C C . GLU A 1 605 ? 21.453 -31.094 -4.102 1 97.94 605 GLU A C 1
ATOM 4749 O O . GLU A 1 605 ? 22.547 -30.5 -4.156 1 97.94 605 GLU A O 1
ATOM 4754 N N . PRO A 1 606 ? 20.953 -31.641 -2.998 1 97.88 606 PRO A N 1
ATOM 4755 C CA . PRO A 1 606 ? 21.672 -31.359 -1.749 1 97.88 606 PRO A CA 1
ATOM 4756 C C . PRO A 1 606 ? 23.062 -31.969 -1.715 1 97.88 606 PRO A C 1
ATOM 4758 O O . PRO A 1 606 ? 23.984 -31.391 -1.112 1 97.88 606 PRO A O 1
ATOM 4761 N N . TRP A 1 607 ? 23.375 -33.094 -2.387 1 97.88 607 TRP A N 1
ATOM 4762 C CA . TRP A 1 607 ? 24.656 -33.812 -2.322 1 97.88 607 TRP A CA 1
ATOM 4763 C C . TRP A 1 607 ? 25.719 -33.094 -3.146 1 97.88 607 TRP A C 1
ATOM 4765 O O . TRP A 1 607 ? 26.891 -33.469 -3.145 1 97.88 607 TRP A O 1
ATOM 4775 N N . LEU A 1 608 ? 25.359 -32.062 -3.855 1 97.5 608 LEU A N 1
ATOM 4776 C CA . LEU A 1 608 ? 26.312 -31.297 -4.633 1 97.5 608 LEU A CA 1
ATOM 4777 C C . LEU A 1 608 ? 26.812 -30.094 -3.836 1 97.5 608 LEU A C 1
ATOM 4779 O O . LEU A 1 608 ? 27.688 -29.359 -4.297 1 97.5 608 LEU A O 1
ATOM 4783 N N . TYR A 1 609 ? 26.234 -29.859 -2.676 1 96.44 609 TYR A N 1
ATOM 4784 C CA . TYR A 1 609 ? 26.75 -28.828 -1.777 1 96.44 609 TYR A CA 1
ATOM 4785 C C . TYR A 1 609 ? 27.953 -29.344 -0.992 1 96.44 609 TYR A C 1
ATOM 4787 O O . TYR A 1 609 ? 28.047 -30.531 -0.693 1 96.44 609 TYR A O 1
ATOM 4795 N N . ASP A 1 610 ? 28.844 -28.5 -0.649 1 92.5 610 ASP A N 1
ATOM 4796 C CA . ASP A 1 610 ? 30.109 -28.859 -0.002 1 92.5 610 ASP A CA 1
ATOM 4797 C C . ASP A 1 610 ? 29.859 -29.469 1.382 1 92.5 610 ASP A C 1
ATOM 4799 O O . ASP A 1 610 ? 30.594 -30.344 1.825 1 92.5 610 ASP A O 1
ATOM 4803 N N . ASN A 1 611 ? 28.844 -29.094 2.104 1 92.94 611 ASN A N 1
ATOM 4804 C CA . ASN A 1 611 ? 28.531 -29.531 3.459 1 92.94 611 ASN A CA 1
ATOM 4805 C C . ASN A 1 611 ? 27.703 -30.812 3.457 1 92.94 611 ASN A C 1
ATOM 4807 O O . ASN A 1 611 ? 26.5 -30.781 3.176 1 92.94 611 ASN A O 1
ATOM 4811 N N . PRO A 1 612 ? 28.234 -31.859 3.824 1 91.56 612 PRO A N 1
ATOM 4812 C CA . PRO A 1 612 ? 27.5 -33.125 3.797 1 91.56 612 PRO A CA 1
ATOM 4813 C C . PRO A 1 612 ? 26.297 -33.125 4.727 1 91.56 612 PRO A C 1
ATOM 4815 O O . PRO A 1 612 ? 25.312 -33.844 4.48 1 91.56 612 PRO A O 1
ATOM 4818 N N . GLU A 1 613 ? 26.375 -32.312 5.727 1 95.88 613 GLU A N 1
ATOM 4819 C CA . GLU A 1 613 ? 25.25 -32.25 6.656 1 95.88 613 GLU A CA 1
ATOM 4820 C C . GLU A 1 613 ? 24 -31.688 5.973 1 95.88 613 GLU A C 1
ATOM 4822 O O . GLU A 1 613 ? 22.891 -31.891 6.449 1 95.88 613 GLU A O 1
ATOM 4827 N N . PHE A 1 614 ? 24.25 -31 4.914 1 97.69 614 PHE A N 1
ATOM 4828 C CA . PHE A 1 614 ? 23.125 -30.406 4.211 1 97.69 614 PHE A CA 1
ATOM 4829 C C . PHE A 1 614 ? 22.234 -31.484 3.59 1 97.69 614 PHE A C 1
ATOM 4831 O O . PHE A 1 614 ? 21.016 -31.359 3.578 1 97.69 614 PHE A O 1
ATOM 4838 N N . THR A 1 615 ? 22.797 -32.562 3.051 1 98.25 615 THR A N 1
ATOM 4839 C CA . THR A 1 615 ? 22.047 -33.688 2.494 1 98.25 615 THR A CA 1
ATOM 4840 C C . THR A 1 615 ? 21.172 -34.344 3.562 1 98.25 615 THR A C 1
ATOM 4842 O O . THR A 1 615 ? 20 -34.688 3.305 1 98.25 615 THR A O 1
ATOM 4845 N N . ASP A 1 616 ? 21.75 -34.469 4.754 1 97.94 616 ASP A N 1
ATOM 4846 C CA . ASP A 1 616 ? 20.984 -35.031 5.867 1 97.94 616 ASP A CA 1
ATOM 4847 C C . ASP A 1 616 ? 19.812 -34.125 6.23 1 97.94 616 ASP A C 1
ATOM 4849 O O . ASP A 1 616 ? 18.719 -34.625 6.527 1 97.94 616 ASP A O 1
ATOM 4853 N N . TYR A 1 617 ? 20.109 -32.875 6.262 1 98.25 617 TYR A N 1
ATOM 4854 C CA . TYR A 1 617 ? 19.062 -31.938 6.594 1 98.25 617 TYR A CA 1
ATOM 4855 C C . TYR A 1 617 ? 17.953 -31.969 5.555 1 98.25 617 TYR A C 1
ATOM 4857 O O . TYR A 1 617 ? 16.766 -31.969 5.906 1 98.25 617 TYR A O 1
ATOM 4865 N N . PHE A 1 618 ? 18.281 -31.969 4.266 1 98.56 618 PHE A N 1
ATOM 4866 C CA . PHE A 1 618 ? 17.328 -32.094 3.176 1 98.56 618 PHE A CA 1
ATOM 4867 C C . PHE A 1 618 ? 16.453 -33.344 3.34 1 98.56 618 PHE A C 1
ATOM 4869 O O . PHE A 1 618 ? 15.234 -33.25 3.229 1 98.56 618 PHE A O 1
ATOM 4876 N N . ARG A 1 619 ? 17.109 -34.469 3.605 1 98.31 619 ARG A N 1
ATOM 4877 C CA . ARG A 1 619 ? 16.422 -35.75 3.809 1 98.31 619 ARG A CA 1
ATOM 4878 C C . ARG A 1 619 ? 15.43 -35.656 4.965 1 98.31 619 ARG A C 1
ATOM 4880 O O . ARG A 1 619 ? 14.297 -36.125 4.859 1 98.31 619 ARG A O 1
ATOM 4887 N N . ARG A 1 620 ? 15.859 -35.031 6.023 1 98.19 620 ARG A N 1
ATOM 4888 C CA . ARG A 1 620 ? 15.008 -34.875 7.195 1 98.19 620 ARG A CA 1
ATOM 4889 C C . ARG A 1 620 ? 13.734 -34.125 6.863 1 98.19 620 ARG A C 1
ATOM 4891 O O . ARG A 1 620 ? 12.648 -34.438 7.332 1 98.19 620 ARG A O 1
ATOM 4898 N N . CYS A 1 621 ? 13.867 -33.031 6.137 1 98.56 621 CYS A N 1
ATOM 4899 C CA . CYS A 1 621 ? 12.711 -32.25 5.727 1 98.56 621 CYS A CA 1
ATOM 4900 C C . CYS A 1 621 ? 11.789 -33.062 4.82 1 98.56 621 CYS A C 1
ATOM 4902 O O . CYS A 1 621 ? 10.57 -33 4.969 1 98.56 621 CYS A O 1
ATOM 4904 N N . ALA A 1 622 ? 12.328 -33.75 3.861 1 98.69 622 ALA A N 1
ATOM 4905 C CA . ALA A 1 622 ? 11.539 -34.594 2.975 1 98.69 622 ALA A CA 1
ATOM 4906 C C . ALA A 1 622 ? 10.805 -35.688 3.764 1 98.69 622 ALA A C 1
ATOM 4908 O O . ALA A 1 622 ? 9.617 -35.938 3.529 1 98.69 622 ALA A O 1
ATOM 4909 N N . GLU A 1 623 ? 11.539 -36.312 4.633 1 98.5 623 GLU A N 1
ATOM 4910 C CA . GLU A 1 623 ? 10.961 -37.375 5.449 1 98.5 623 GLU A CA 1
ATOM 4911 C C . GLU A 1 623 ? 9.805 -36.875 6.297 1 98.5 623 GLU A C 1
ATOM 4913 O O . GLU A 1 623 ? 8.836 -37.594 6.539 1 98.5 623 GLU A O 1
ATOM 4918 N N . LEU A 1 624 ? 9.961 -35.625 6.773 1 98.25 624 LEU A N 1
ATOM 4919 C CA . LEU A 1 624 ? 8.859 -35.031 7.512 1 98.25 624 LEU A CA 1
ATOM 4920 C C . LEU A 1 624 ? 7.59 -35 6.664 1 98.25 624 LEU A C 1
ATOM 4922 O O . LEU A 1 624 ? 6.52 -35.406 7.129 1 98.25 624 LEU A O 1
ATOM 4926 N N . LYS A 1 625 ? 7.664 -34.531 5.453 1 98.38 625 LYS A N 1
ATOM 4927 C CA . LYS A 1 625 ? 6.492 -34.469 4.586 1 98.38 625 LYS A CA 1
ATOM 4928 C C . LYS A 1 625 ? 5.914 -35.875 4.34 1 98.38 625 LYS A C 1
ATOM 4930 O O . LYS A 1 625 ? 4.699 -36.062 4.414 1 98.38 625 LYS A O 1
ATOM 4935 N N . TYR A 1 626 ? 6.762 -36.781 4.043 1 98.56 626 TYR A N 1
ATOM 4936 C CA . TYR A 1 626 ? 6.293 -38.125 3.717 1 98.56 626 TYR A CA 1
ATOM 4937 C C . TYR A 1 626 ? 5.66 -38.781 4.934 1 98.56 626 TYR A C 1
ATOM 4939 O O . TYR A 1 626 ? 4.707 -39.562 4.801 1 98.56 626 TYR A O 1
ATOM 4947 N N . SER A 1 627 ? 6.219 -38.5 6.105 1 98.38 627 SER A N 1
ATOM 4948 C CA . SER A 1 627 ? 5.598 -39.031 7.32 1 98.38 627 SER A CA 1
ATOM 4949 C C . SER A 1 627 ? 4.207 -38.438 7.527 1 98.38 627 SER A C 1
ATOM 4951 O O . SER A 1 627 ? 3.332 -39.062 8.109 1 98.38 627 SER A O 1
ATOM 4953 N N . LEU A 1 628 ? 3.975 -37.219 7.023 1 98.5 628 LEU A N 1
ATOM 4954 C CA . LEU A 1 628 ? 2.723 -36.469 7.203 1 98.5 628 LEU A CA 1
ATOM 4955 C C . LEU A 1 628 ? 1.762 -36.781 6.055 1 98.5 628 LEU A C 1
ATOM 4957 O O . LEU A 1 628 ? 0.693 -36.156 5.965 1 98.5 628 LEU A O 1
ATOM 4961 N N . MET A 1 629 ? 2.039 -37.688 5.176 1 98.38 629 MET A N 1
ATOM 4962 C CA . MET A 1 629 ? 1.259 -37.906 3.963 1 98.38 629 MET A CA 1
ATOM 4963 C C . MET A 1 629 ? -0.195 -38.219 4.301 1 98.38 629 MET A C 1
ATOM 4965 O O . MET A 1 629 ? -1.11 -37.75 3.631 1 98.38 629 MET A O 1
ATOM 4969 N N . PRO A 1 630 ? -0.481 -39.062 5.383 1 98.25 630 PRO A N 1
ATOM 4970 C CA . PRO A 1 630 ? -1.893 -39.281 5.719 1 98.25 630 PRO A CA 1
ATOM 4971 C C . PRO A 1 630 ? -2.604 -37.969 6.07 1 98.25 630 PRO A C 1
ATOM 4973 O O . PRO A 1 630 ? -3.764 -37.781 5.699 1 98.25 630 PRO A O 1
ATOM 4976 N N . TYR A 1 631 ? -1.952 -37.094 6.809 1 98.44 631 TYR A N 1
ATOM 4977 C CA . TYR A 1 631 ? -2.492 -35.781 7.117 1 98.44 631 TYR A CA 1
ATOM 4978 C C . TYR A 1 631 ? -2.727 -34.969 5.848 1 98.44 631 TYR A C 1
ATOM 4980 O O . TYR A 1 631 ? -3.771 -34.344 5.688 1 98.44 631 TYR A O 1
ATOM 4988 N N . ILE A 1 632 ? -1.784 -35 4.945 1 98.44 632 ILE A N 1
ATOM 4989 C CA . ILE A 1 632 ? -1.841 -34.25 3.688 1 98.44 632 ILE A CA 1
ATOM 4990 C C . ILE A 1 632 ? -3.018 -34.75 2.852 1 98.44 632 ILE A C 1
ATOM 4992 O O . ILE A 1 632 ? -3.771 -33.938 2.293 1 98.44 632 ILE A O 1
ATOM 4996 N N . GLU A 1 633 ? -3.191 -36.031 2.768 1 97.69 633 GLU A N 1
ATOM 4997 C CA . GLU A 1 633 ? -4.309 -36.625 2.027 1 97.69 633 GLU A CA 1
ATOM 4998 C C . GLU A 1 633 ? -5.648 -36.156 2.602 1 97.69 633 GLU A C 1
ATOM 5000 O O . GLU A 1 633 ? -6.562 -35.812 1.852 1 97.69 633 GLU A O 1
ATOM 5005 N N . GLN A 1 634 ? -5.695 -36.219 3.887 1 97.94 634 GLN A N 1
ATOM 5006 C CA . GLN A 1 634 ? -6.926 -35.812 4.555 1 97.94 634 GLN A CA 1
ATOM 5007 C C . GLN A 1 634 ? -7.227 -34.344 4.285 1 97.94 634 GLN A C 1
ATOM 5009 O O . GLN A 1 634 ? -8.367 -33.969 3.975 1 97.94 634 GLN A O 1
ATOM 5014 N N . GLN A 1 635 ? -6.215 -33.5 4.469 1 98.19 635 GLN A N 1
ATOM 5015 C CA . GLN A 1 635 ? -6.398 -32.062 4.246 1 98.19 635 GLN A CA 1
ATOM 5016 C C . GLN A 1 635 ? -6.707 -31.781 2.783 1 98.19 635 GLN A C 1
ATOM 5018 O O . GLN A 1 635 ? -7.516 -30.891 2.48 1 98.19 635 GLN A O 1
ATOM 5023 N N . ALA A 1 636 ? -6.062 -32.438 1.871 1 98.25 636 ALA A N 1
ATOM 5024 C CA . ALA A 1 636 ? -6.324 -32.281 0.446 1 98.25 636 ALA A CA 1
ATOM 5025 C C . ALA A 1 636 ? -7.781 -32.594 0.114 1 98.25 636 ALA A C 1
ATOM 5027 O O . ALA A 1 636 ? -8.406 -31.875 -0.683 1 98.25 636 ALA A O 1
ATOM 5028 N N . ALA A 1 637 ? -8.289 -33.656 0.67 1 98.12 637 ALA A N 1
ATOM 5029 C CA . ALA A 1 637 ? -9.688 -34 0.453 1 98.12 637 ALA A CA 1
ATOM 5030 C C . ALA A 1 637 ? -10.625 -32.906 0.917 1 98.12 637 ALA A C 1
ATOM 5032 O O . ALA A 1 637 ? -11.602 -32.562 0.237 1 98.12 637 ALA A O 1
ATOM 5033 N N . THR A 1 638 ? -10.289 -32.375 2.055 1 97.94 638 THR A N 1
ATOM 5034 C CA . THR A 1 638 ? -11.078 -31.281 2.592 1 97.94 638 THR A CA 1
ATOM 5035 C C . THR A 1 638 ? -10.992 -30.062 1.675 1 97.94 638 THR A C 1
ATOM 5037 O O . THR A 1 638 ? -11.992 -29.391 1.432 1 97.94 638 THR A O 1
ATOM 5040 N N . CYS A 1 639 ? -9.797 -29.781 1.203 1 98.06 639 CYS A N 1
ATOM 5041 C CA . CYS A 1 639 ? -9.57 -28.656 0.313 1 98.06 639 CYS A CA 1
ATOM 5042 C C . CYS A 1 639 ? -10.367 -28.797 -0.977 1 98.06 639 CYS A C 1
ATOM 5044 O O . CYS A 1 639 ? -11.023 -27.859 -1.421 1 98.06 639 CYS A O 1
ATOM 5046 N N . VAL A 1 640 ? -10.398 -29.969 -1.562 1 97.75 640 VAL A N 1
ATOM 5047 C CA . VAL A 1 640 ? -11.094 -30.234 -2.82 1 97.75 640 VAL A CA 1
ATOM 5048 C C . VAL A 1 640 ? -12.602 -30.156 -2.609 1 97.75 640 VAL A C 1
ATOM 5050 O O . VAL A 1 640 ? -13.328 -29.641 -3.467 1 97.75 640 VAL A O 1
ATOM 5053 N N . ALA A 1 641 ? -13.031 -30.609 -1.502 1 98.19 641 ALA A N 1
ATOM 5054 C CA . ALA A 1 641 ? -14.469 -30.656 -1.22 1 98.19 641 ALA A CA 1
ATOM 5055 C C . ALA A 1 641 ? -15.023 -29.25 -1.017 1 98.19 641 ALA A C 1
ATOM 5057 O O . ALA A 1 641 ? -16.172 -28.984 -1.371 1 98.19 641 ALA A O 1
ATOM 5058 N N . ASN A 1 642 ? -14.172 -28.328 -0.505 1 98.31 642 ASN A N 1
ATOM 5059 C CA . ASN A 1 642 ? -14.711 -27.047 -0.05 1 98.31 642 ASN A CA 1
ATOM 5060 C C . ASN A 1 642 ? -14.133 -25.875 -0.839 1 98.31 642 ASN A C 1
ATOM 5062 O O . ASN A 1 642 ? -14.656 -24.766 -0.784 1 98.31 642 ASN A O 1
ATOM 5066 N N . GLY A 1 643 ? -13.078 -26.125 -1.606 1 98.25 643 GLY A N 1
ATOM 5067 C CA . GLY A 1 643 ? -12.406 -25.062 -2.332 1 98.25 643 GLY A CA 1
ATOM 5068 C C . GLY A 1 643 ? -11.508 -24.219 -1.451 1 98.25 643 GLY A C 1
ATOM 5069 O O . GLY A 1 643 ? -11.391 -23 -1.661 1 98.25 643 GLY A O 1
ATOM 5070 N N . TRP A 1 644 ? -10.977 -24.812 -0.355 1 98.44 644 TRP A N 1
ATOM 5071 C CA . TRP A 1 644 ? -10.102 -24.109 0.573 1 98.44 644 TRP A CA 1
ATOM 5072 C C . TRP A 1 644 ? -8.633 -24.344 0.235 1 98.44 644 TRP A C 1
ATOM 5074 O O . TRP A 1 644 ? -8.266 -25.438 -0.22 1 98.44 644 TRP A O 1
ATOM 5084 N N . PRO A 1 645 ? -7.766 -23.375 0.415 1 98.38 645 PRO A N 1
ATOM 5085 C CA . PRO A 1 645 ? -6.34 -23.609 0.173 1 98.38 645 PRO A CA 1
ATOM 5086 C C . PRO A 1 645 ? -5.691 -24.484 1.238 1 98.38 645 PRO A C 1
ATOM 5088 O O . PRO A 1 645 ? -6.055 -24.406 2.416 1 98.38 645 PRO A O 1
ATOM 5091 N N . MET A 1 646 ? -4.797 -25.25 0.832 1 98.12 646 MET A N 1
ATOM 5092 C CA . MET A 1 646 ? -4.039 -26.047 1.794 1 98.12 646 MET A CA 1
ATOM 5093 C C . MET A 1 646 ? -3.027 -25.188 2.541 1 98.12 646 MET A C 1
ATOM 5095 O O . MET A 1 646 ? -2.797 -25.375 3.734 1 98.12 646 MET A O 1
ATOM 5099 N N . LEU A 1 647 ? -2.283 -24.344 1.783 1 98.12 647 LEU A N 1
ATOM 5100 C CA . LEU A 1 647 ? -1.521 -23.25 2.385 1 98.12 647 LEU A CA 1
ATOM 5101 C C . LEU A 1 647 ? -2.434 -22.094 2.756 1 98.12 647 LEU A C 1
ATOM 5103 O O . LEU A 1 647 ? -2.797 -21.281 1.896 1 98.12 647 LEU A O 1
ATOM 5107 N N . ARG A 1 648 ? -2.736 -21.969 4.035 1 98.12 648 ARG A N 1
ATOM 5108 C CA . ARG A 1 648 ? -3.867 -21.125 4.43 1 98.12 648 ARG A CA 1
ATOM 5109 C C . ARG A 1 648 ? -3.414 -19.969 5.312 1 98.12 648 ARG A C 1
ATOM 5111 O O . ARG A 1 648 ? -2.773 -20.188 6.344 1 98.12 648 ARG A O 1
ATOM 5118 N N . ALA A 1 649 ? -3.777 -18.719 4.867 1 98.56 649 ALA A N 1
ATOM 5119 C CA . ALA A 1 649 ? -3.588 -17.594 5.785 1 98.56 649 ALA A CA 1
ATOM 5120 C C . ALA A 1 649 ? -4.332 -17.844 7.098 1 98.56 649 ALA A C 1
ATOM 5122 O O . ALA A 1 649 ? -5.418 -18.422 7.105 1 98.56 649 ALA A O 1
ATOM 5123 N N . LEU A 1 650 ? -3.84 -17.344 8.211 1 98.62 650 LEU A N 1
ATOM 5124 C CA . LEU A 1 650 ? -4.438 -17.578 9.523 1 98.62 650 LEU A CA 1
ATOM 5125 C C . LEU A 1 650 ? -5.879 -17.078 9.562 1 98.62 650 LEU A C 1
ATOM 5127 O O . LEU A 1 650 ? -6.73 -17.672 10.219 1 98.62 650 LEU A O 1
ATOM 5131 N N . LEU A 1 651 ? -6.156 -15.961 8.836 1 98.38 651 LEU A N 1
ATOM 5132 C CA . LEU A 1 651 ? -7.469 -15.32 8.859 1 98.38 651 LEU A CA 1
ATOM 5133 C C . LEU A 1 651 ? -8.523 -16.234 8.242 1 98.38 651 LEU A C 1
ATOM 5135 O O . LEU A 1 651 ? -9.719 -16.062 8.492 1 98.38 651 LEU A O 1
ATOM 5139 N N . VAL A 1 652 ? -8.133 -17.141 7.41 1 98.5 652 VAL A N 1
ATOM 5140 C CA . VAL A 1 652 ? -9.078 -18.062 6.797 1 98.5 652 VAL A CA 1
ATOM 5141 C C . VAL A 1 652 ? -9.562 -19.078 7.832 1 98.5 652 VAL A C 1
ATOM 5143 O O . VAL A 1 652 ? -10.734 -19.469 7.836 1 98.5 652 VAL A O 1
ATOM 5146 N N . GLU A 1 653 ? -8.703 -19.469 8.734 1 97.56 653 GLU A N 1
ATOM 5147 C CA . GLU A 1 653 ? -9.008 -20.484 9.742 1 97.56 653 GLU A CA 1
ATOM 5148 C C . GLU A 1 653 ? -9.57 -19.859 11.008 1 97.56 653 GLU A C 1
ATOM 5150 O O . GLU A 1 653 ? -10.398 -20.453 11.695 1 97.56 653 GLU A O 1
ATOM 5155 N N . PHE A 1 654 ? -9.102 -18.672 11.367 1 98 654 PHE A N 1
ATOM 5156 C CA . PHE A 1 654 ? -9.445 -18.062 12.648 1 98 654 PHE A CA 1
ATOM 5157 C C . PHE A 1 654 ? -9.953 -16.641 12.461 1 98 654 PHE A C 1
ATOM 5159 O O . PHE A 1 654 ? -9.469 -15.711 13.117 1 98 654 PHE A O 1
ATOM 5166 N N . PRO A 1 655 ? -11 -16.453 11.695 1 97.25 655 PRO A N 1
ATOM 5167 C CA . PRO A 1 655 ? -11.43 -15.086 11.367 1 97.25 655 PRO A CA 1
ATOM 5168 C C . PRO A 1 655 ? -11.953 -14.32 12.586 1 97.25 655 PRO A C 1
ATOM 5170 O O . PRO A 1 655 ? -12.047 -13.094 12.547 1 97.25 655 PRO A O 1
ATOM 5173 N N . ASP A 1 656 ? -12.281 -14.984 13.703 1 96.25 656 ASP A N 1
ATOM 5174 C CA . ASP A 1 656 ? -12.844 -14.32 14.875 1 96.25 656 ASP A CA 1
ATOM 5175 C C . ASP A 1 656 ? -11.75 -13.688 15.727 1 96.25 656 ASP A C 1
ATOM 5177 O O . ASP A 1 656 ? -12.031 -12.891 16.625 1 96.25 656 ASP A O 1
ATOM 5181 N N . ASP A 1 657 ? -10.492 -14.078 15.516 1 97.19 657 ASP A N 1
ATOM 5182 C CA . ASP A 1 657 ? -9.352 -13.477 16.203 1 97.19 657 ASP A CA 1
ATOM 5183 C C . ASP A 1 657 ? -8.883 -12.211 15.484 1 97.19 657 ASP A C 1
ATOM 5185 O O . ASP A 1 657 ? -8.383 -12.281 14.359 1 97.19 657 ASP A O 1
ATOM 5189 N N . PRO A 1 658 ? -8.969 -11.047 16.172 1 95.25 658 PRO A N 1
ATOM 5190 C CA . PRO A 1 658 ? -8.617 -9.797 15.484 1 95.25 658 PRO A CA 1
ATOM 5191 C C . PRO A 1 658 ? -7.141 -9.734 15.102 1 95.25 658 PRO A C 1
ATOM 5193 O O . PRO A 1 658 ? -6.781 -9.055 14.133 1 95.25 658 PRO A O 1
ATOM 5196 N N . GLY A 1 659 ? -6.273 -10.406 15.758 1 95.75 659 GLY A N 1
ATOM 5197 C CA . GLY A 1 659 ? -4.844 -10.336 15.516 1 95.75 659 GLY A CA 1
ATOM 5198 C C . GLY A 1 659 ? -4.422 -11 14.219 1 95.75 659 GLY A C 1
ATOM 5199 O O . GLY A 1 659 ? -3.449 -10.586 13.586 1 95.75 659 GLY A O 1
ATOM 5200 N N . VAL A 1 660 ? -5.105 -12.039 13.727 1 97.38 660 VAL A N 1
ATOM 5201 C CA . VAL A 1 660 ? -4.688 -12.852 12.594 1 97.38 660 VAL A CA 1
ATOM 5202 C C . VAL A 1 660 ? -4.816 -12.047 11.305 1 97.38 660 VAL A C 1
ATOM 5204 O O . VAL A 1 660 ? -4.156 -12.352 10.305 1 97.38 660 VAL A O 1
ATOM 5207 N N . TRP A 1 661 ? -5.625 -11.008 11.297 1 96.62 661 TRP A N 1
ATOM 5208 C CA . TRP A 1 661 ? -5.898 -10.234 10.094 1 96.62 661 TRP A CA 1
ATOM 5209 C C . TRP A 1 661 ? -4.699 -9.367 9.719 1 96.62 661 TRP A C 1
ATOM 5211 O O . TRP A 1 661 ? -4.648 -8.812 8.617 1 96.62 661 TRP A O 1
ATOM 5221 N N . THR A 1 662 ? -3.66 -9.297 10.562 1 93.44 662 THR A N 1
ATOM 5222 C CA . THR A 1 662 ? -2.477 -8.492 10.289 1 93.44 662 THR A CA 1
ATOM 5223 C C . THR A 1 662 ? -1.26 -9.375 10.047 1 93.44 662 THR A C 1
ATOM 5225 O O . THR A 1 662 ? -0.155 -8.875 9.828 1 93.44 662 THR A O 1
ATOM 5228 N N . VAL A 1 663 ? -1.404 -10.711 10.062 1 96.69 663 VAL A N 1
ATOM 5229 C CA . VAL A 1 663 ? -0.295 -11.648 9.922 1 96.69 663 VAL A CA 1
ATOM 5230 C C . VAL A 1 663 ? -0.139 -12.047 8.461 1 96.69 663 VAL A C 1
ATOM 5232 O O . VAL A 1 663 ? -1.105 -12.469 7.816 1 96.69 663 VAL A O 1
ATOM 5235 N N . GLU A 1 664 ? 1.051 -11.953 7.945 1 95.94 664 GLU A N 1
ATOM 5236 C CA . GLU A 1 664 ? 1.235 -12.203 6.52 1 95.94 664 GLU A CA 1
ATOM 5237 C C . GLU A 1 664 ? 2.432 -13.117 6.27 1 95.94 664 GLU A C 1
ATOM 5239 O O . GLU A 1 664 ? 2.814 -13.344 5.121 1 95.94 664 GLU A O 1
ATOM 5244 N N . ASP A 1 665 ? 3.139 -13.617 7.32 1 96.94 665 ASP A N 1
ATOM 5245 C CA . ASP A 1 665 ? 4.395 -14.344 7.137 1 96.94 665 ASP A CA 1
ATOM 5246 C C . ASP A 1 665 ? 4.367 -15.688 7.855 1 96.94 665 ASP A C 1
ATOM 5248 O O . ASP A 1 665 ? 5.418 -16.25 8.172 1 96.94 665 ASP A O 1
ATOM 5252 N N . GLN A 1 666 ? 3.217 -16.141 8.258 1 98.25 666 GLN A N 1
ATOM 5253 C CA . GLN A 1 666 ? 2.916 -17.453 8.805 1 98.25 666 GLN A CA 1
ATOM 5254 C C . GLN A 1 666 ? 1.667 -18.047 8.156 1 98.25 666 GLN A C 1
ATOM 5256 O O . GLN A 1 666 ? 0.869 -17.328 7.559 1 98.25 666 GLN A O 1
ATOM 5261 N N . TYR A 1 667 ? 1.492 -19.359 8.266 1 98.75 667 TYR A N 1
ATOM 5262 C CA . TYR A 1 667 ? 0.328 -19.953 7.621 1 98.75 667 TYR A CA 1
ATOM 5263 C C . TYR A 1 667 ? -0.069 -21.25 8.312 1 98.75 667 TYR A C 1
ATOM 5265 O O . TYR A 1 667 ? 0.707 -21.812 9.094 1 98.75 667 TYR A O 1
ATOM 5273 N N . MET A 1 668 ? -1.289 -21.578 8.062 1 98.69 668 MET A N 1
ATOM 5274 C CA . MET A 1 668 ? -1.759 -22.906 8.422 1 98.69 668 MET A CA 1
ATOM 5275 C C . MET A 1 668 ? -1.52 -23.906 7.281 1 98.69 668 MET A C 1
ATOM 5277 O O . MET A 1 668 ? -1.885 -23.625 6.133 1 98.69 668 MET A O 1
ATOM 5281 N N . PHE A 1 669 ? -0.884 -25.016 7.602 1 98.69 669 PHE A N 1
ATOM 5282 C CA . PHE A 1 669 ? -0.832 -26.156 6.703 1 98.69 669 PHE A CA 1
ATOM 5283 C C . PHE A 1 669 ? -2.004 -27.094 6.957 1 98.69 669 PHE A C 1
ATOM 5285 O O . PHE A 1 669 ? -1.901 -28.031 7.762 1 98.69 669 PHE A O 1
ATOM 5292 N N . GLY A 1 670 ? -3.033 -26.906 6.16 1 98.12 670 GLY A N 1
ATOM 5293 C CA . GLY A 1 670 ? -4.312 -27.484 6.551 1 98.12 670 GLY A CA 1
ATOM 5294 C C . GLY A 1 670 ? -4.949 -26.781 7.73 1 98.12 670 GLY A C 1
ATOM 5295 O O . GLY A 1 670 ? -4.871 -25.547 7.844 1 98.12 670 GLY A O 1
ATOM 5296 N N . SER A 1 671 ? -5.66 -27.5 8.539 1 97.94 671 SER A N 1
ATOM 5297 C CA . SER A 1 671 ? -6.441 -26.875 9.602 1 97.94 671 SER A CA 1
ATOM 5298 C C . SER A 1 671 ? -5.723 -26.969 10.945 1 97.94 671 SER A C 1
ATOM 5300 O O . SER A 1 671 ? -6.082 -26.266 11.891 1 97.94 671 SER A O 1
ATOM 5302 N N . ASP A 1 672 ? -4.57 -27.75 10.984 1 98.44 672 ASP A N 1
ATOM 5303 C CA . ASP A 1 672 ? -4.164 -28.125 12.328 1 98.44 672 ASP A CA 1
ATOM 5304 C C . ASP A 1 672 ? -2.707 -27.734 12.594 1 98.44 672 ASP A C 1
ATOM 5306 O O . ASP A 1 672 ? -2.275 -27.672 13.75 1 98.44 672 ASP A O 1
ATOM 5310 N N . ILE A 1 673 ? -1.894 -27.5 11.609 1 98.81 673 ILE A N 1
ATOM 5311 C CA . ILE A 1 673 ? -0.469 -27.234 11.773 1 98.81 673 ILE A CA 1
ATOM 5312 C C . ILE A 1 673 ? -0.164 -25.781 11.367 1 98.81 673 ILE A C 1
ATOM 5314 O O . ILE A 1 673 ? -0.465 -25.375 10.242 1 98.81 673 ILE A O 1
ATOM 5318 N N . LEU A 1 674 ? 0.353 -24.984 12.273 1 98.81 674 LEU A N 1
ATOM 5319 C CA . LEU A 1 674 ? 0.817 -23.625 12 1 98.81 674 LEU A CA 1
ATOM 5320 C C . LEU A 1 674 ? 2.311 -23.625 11.695 1 98.81 674 LEU A C 1
ATOM 5322 O O . LEU A 1 674 ? 3.109 -24.188 12.445 1 98.81 674 LEU A O 1
ATOM 5326 N N . VAL A 1 675 ? 2.707 -23.031 10.609 1 98.88 675 VAL A N 1
ATOM 5327 C CA . VAL A 1 675 ? 4.098 -22.969 10.172 1 98.88 675 VAL A CA 1
ATOM 5328 C C . VAL A 1 675 ? 4.559 -21.516 10.109 1 98.88 675 VAL A C 1
ATOM 5330 O O . VAL A 1 675 ? 3.885 -20.672 9.516 1 98.88 675 VAL A O 1
ATOM 5333 N N . ALA A 1 676 ? 5.633 -21.188 10.758 1 98.69 676 ALA A N 1
ATOM 5334 C CA . ALA A 1 676 ? 6.289 -19.875 10.711 1 98.69 676 ALA A CA 1
ATOM 5335 C C . ALA A 1 676 ? 7.754 -20.016 10.305 1 98.69 676 ALA A C 1
ATOM 5337 O O . ALA A 1 676 ? 8.633 -20.156 11.164 1 98.69 676 ALA A O 1
ATOM 5338 N N . PRO A 1 677 ? 8.055 -19.875 9.023 1 98.44 677 PRO A N 1
ATOM 5339 C CA . PRO A 1 677 ? 9.438 -20.047 8.562 1 98.44 677 PRO A CA 1
ATOM 5340 C C . PRO A 1 677 ? 10.336 -18.875 8.969 1 98.44 677 PRO A C 1
ATOM 5342 O O . PRO A 1 677 ? 9.844 -17.797 9.281 1 98.44 677 PRO A O 1
ATOM 5345 N N . LEU A 1 678 ? 11.617 -19.156 9.047 1 98.06 678 LEU A N 1
ATOM 5346 C CA . LEU A 1 678 ? 12.594 -18.094 9.25 1 98.06 678 LEU A CA 1
ATOM 5347 C C . LEU A 1 678 ? 12.906 -17.391 7.934 1 98.06 678 LEU A C 1
ATOM 5349 O O . LEU A 1 678 ? 13.586 -17.953 7.066 1 98.06 678 LEU A O 1
ATOM 5353 N N . LEU A 1 679 ? 12.523 -16.172 7.762 1 97.38 679 LEU A N 1
ATOM 5354 C CA . LEU A 1 679 ? 12.656 -15.461 6.496 1 97.38 679 LEU A CA 1
ATOM 5355 C C . LEU A 1 679 ? 13.984 -14.719 6.426 1 97.38 679 LEU A C 1
ATOM 5357 O O . LEU A 1 679 ? 14.367 -14.227 5.363 1 97.38 679 LEU A O 1
ATOM 5361 N N . THR A 1 680 ? 14.648 -14.555 7.551 1 95.62 680 THR A N 1
ATOM 5362 C CA . THR A 1 680 ? 16 -14.023 7.641 1 95.62 680 THR A CA 1
ATOM 5363 C C . THR A 1 680 ? 16.906 -14.984 8.406 1 95.62 680 THR A C 1
ATOM 5365 O O . THR A 1 680 ? 16.438 -15.984 8.961 1 95.62 680 THR A O 1
ATOM 5368 N N . GLU A 1 681 ? 18.203 -14.68 8.391 1 93.75 681 GLU A N 1
ATOM 5369 C CA . GLU A 1 681 ? 19.141 -15.539 9.094 1 93.75 681 GLU A CA 1
ATOM 5370 C C . GLU A 1 681 ? 19.078 -15.312 10.602 1 93.75 681 GLU A C 1
ATOM 5372 O O . GLU A 1 681 ? 19.906 -14.578 11.156 1 93.75 681 GLU A O 1
ATOM 5377 N N . THR A 1 682 ? 18.125 -15.914 11.172 1 93.31 682 THR A N 1
ATOM 5378 C CA . THR A 1 682 ? 17.891 -15.875 12.617 1 93.31 682 THR A CA 1
ATOM 5379 C C . THR A 1 682 ? 17.516 -17.266 13.133 1 93.31 682 THR A C 1
ATOM 5381 O O . THR A 1 682 ? 17.328 -18.188 12.352 1 93.31 682 THR A O 1
ATOM 5384 N N . SER A 1 683 ? 17.562 -17.422 14.453 1 93.94 683 SER A N 1
ATOM 5385 C CA . SER A 1 683 ? 17.234 -18.719 15.039 1 93.94 683 SER A CA 1
ATOM 5386 C C . SER A 1 683 ? 15.906 -18.656 15.789 1 93.94 683 SER A C 1
ATOM 5388 O O . SER A 1 683 ? 15.391 -19.672 16.25 1 93.94 683 SER A O 1
ATOM 5390 N N . ALA A 1 684 ? 15.422 -17.438 15.93 1 96 684 ALA A N 1
ATOM 5391 C CA . ALA A 1 684 ? 14.148 -17.203 16.609 1 96 684 ALA A CA 1
ATOM 5392 C C . ALA A 1 684 ? 13.375 -16.062 15.953 1 96 684 ALA A C 1
ATOM 5394 O O . ALA A 1 684 ? 13.953 -15.242 15.234 1 96 684 ALA A O 1
ATOM 5395 N N . ARG A 1 685 ? 12.109 -16.031 16.141 1 95.94 685 ARG A N 1
ATOM 5396 C CA . ARG A 1 685 ? 11.312 -14.891 15.672 1 95.94 685 ARG A CA 1
ATOM 5397 C C . ARG A 1 685 ? 10.023 -14.758 16.469 1 95.94 685 ARG A C 1
ATOM 5399 O O . ARG A 1 685 ? 9.656 -15.664 17.234 1 95.94 685 ARG A O 1
ATOM 5406 N N . ASN A 1 686 ? 9.414 -13.531 16.375 1 96.06 686 ASN A N 1
ATOM 5407 C CA . ASN A 1 686 ? 8.078 -13.312 16.922 1 96.06 686 ASN A CA 1
ATOM 5408 C C . ASN A 1 686 ? 7.012 -13.992 16.062 1 96.06 686 ASN A C 1
ATOM 5410 O O . ASN A 1 686 ? 7.027 -13.875 14.828 1 96.06 686 ASN A O 1
ATOM 5414 N N . VAL A 1 687 ? 6.145 -14.781 16.688 1 97.94 687 VAL A N 1
ATOM 5415 C CA . VAL A 1 687 ? 5.066 -15.508 16.031 1 97.94 687 VAL A CA 1
ATOM 5416 C C . VAL A 1 687 ? 3.736 -15.188 16.703 1 97.94 687 VAL A C 1
ATOM 5418 O O . VAL A 1 687 ? 3.656 -15.125 17.938 1 97.94 687 VAL A O 1
ATOM 5421 N N . TYR A 1 688 ? 2.74 -14.852 15.922 1 98.31 688 TYR A N 1
ATOM 5422 C CA . TYR A 1 688 ? 1.408 -14.656 16.484 1 98.31 688 TYR A CA 1
ATOM 5423 C C . TYR A 1 688 ? 0.645 -15.977 16.547 1 98.31 688 TYR A C 1
ATOM 5425 O O . TYR A 1 688 ? 0.5 -16.656 15.531 1 98.31 688 TYR A O 1
ATOM 5433 N N . LEU A 1 689 ? 0.169 -16.312 17.688 1 98.5 689 LEU A N 1
ATOM 5434 C CA . LEU A 1 689 ? -0.595 -17.547 17.906 1 98.5 689 LEU A CA 1
ATOM 5435 C C . LEU A 1 689 ? -2.074 -17.234 18.109 1 98.5 689 LEU A C 1
ATOM 5437 O O . LEU A 1 689 ? -2.439 -16.547 19.062 1 98.5 689 LEU A O 1
ATOM 5441 N N . PRO A 1 690 ? -2.928 -17.688 17.188 1 97.69 690 PRO A N 1
ATOM 5442 C CA . PRO A 1 690 ? -4.359 -17.406 17.266 1 97.69 690 PRO A CA 1
ATOM 5443 C C . PRO A 1 690 ? -4.957 -17.766 18.625 1 97.69 690 PRO A C 1
ATOM 5445 O O . PRO A 1 690 ? -4.555 -18.766 19.234 1 97.69 690 PRO A O 1
ATOM 5448 N N . ALA A 1 691 ? -5.953 -17.062 19.078 1 95.5 691 ALA A N 1
ATOM 5449 C CA . ALA A 1 691 ? -6.574 -17.188 20.406 1 95.5 691 ALA A CA 1
ATOM 5450 C C . ALA A 1 691 ? -7.434 -18.438 20.5 1 95.5 691 ALA A C 1
ATOM 5452 O O . ALA A 1 691 ? -7.715 -19.078 19.484 1 95.5 691 ALA A O 1
ATOM 5453 N N . GLY A 1 692 ? -7.805 -18.781 21.75 1 92.75 692 GLY A N 1
ATOM 5454 C CA . GLY A 1 692 ? -8.812 -19.797 22 1 92.75 692 GLY A CA 1
ATOM 5455 C C . GLY A 1 692 ? -8.227 -21.156 22.297 1 92.75 692 GLY A C 1
ATOM 5456 O O . GLY A 1 692 ? -8.945 -22.078 22.688 1 92.75 692 GLY A O 1
ATOM 5457 N N . GLN A 1 693 ? -6.91 -21.328 22.062 1 95.19 693 GLN A N 1
ATOM 5458 C CA . GLN A 1 693 ? -6.297 -22.641 22.281 1 95.19 693 GLN A CA 1
ATOM 5459 C C . GLN A 1 693 ? -4.793 -22.516 22.5 1 95.19 693 GLN A C 1
ATOM 5461 O O . GLN A 1 693 ? -4.188 -21.516 22.109 1 95.19 693 GLN A O 1
ATOM 5466 N N . LYS A 1 694 ? -4.215 -23.469 23.109 1 97.44 694 LYS A N 1
ATOM 5467 C CA . LYS A 1 694 ? -2.76 -23.547 23.219 1 97.44 694 LYS A CA 1
ATOM 5468 C C . LYS A 1 694 ? -2.148 -24.125 21.938 1 97.44 694 LYS A C 1
ATOM 5470 O O . LYS A 1 694 ? -2.852 -24.734 21.125 1 97.44 694 LYS A O 1
ATOM 5475 N N . TRP A 1 695 ? -0.913 -23.891 21.766 1 98.5 695 TRP A N 1
ATOM 5476 C CA . TRP A 1 695 ? -0.167 -24.375 20.609 1 98.5 695 TRP A CA 1
ATOM 5477 C C . TRP A 1 695 ? 1.062 -25.172 21.047 1 98.5 695 TRP A C 1
ATOM 5479 O O . TRP A 1 695 ? 1.789 -24.75 21.953 1 98.5 695 TRP A O 1
ATOM 5489 N N . THR A 1 696 ? 1.265 -26.297 20.531 1 98.5 696 THR A N 1
ATOM 5490 C CA . THR A 1 696 ? 2.361 -27.172 20.906 1 98.5 696 THR A CA 1
ATOM 5491 C C . THR A 1 696 ? 3.357 -27.328 19.766 1 98.5 696 THR A C 1
ATOM 5493 O O . THR A 1 696 ? 2.965 -27.594 18.625 1 98.5 696 THR A O 1
ATOM 5496 N N . ASP A 1 697 ? 4.598 -27.109 20.047 1 98.31 697 ASP A N 1
ATOM 5497 C CA . ASP A 1 697 ? 5.645 -27.297 19.062 1 98.31 697 ASP A CA 1
ATOM 5498 C C . ASP A 1 697 ? 5.715 -28.75 18.609 1 98.31 697 ASP A C 1
ATOM 5500 O O . ASP A 1 697 ? 5.863 -29.656 19.438 1 98.31 697 ASP A O 1
ATOM 5504 N N . TYR A 1 698 ? 5.645 -29 17.375 1 98.12 698 TYR A N 1
ATOM 5505 C CA . TYR A 1 698 ? 5.586 -30.344 16.797 1 98.12 698 TYR A CA 1
ATOM 5506 C C . TYR A 1 698 ? 6.859 -31.125 17.094 1 98.12 698 TYR A C 1
ATOM 5508 O O . TYR A 1 698 ? 6.82 -32.344 17.234 1 98.12 698 TYR A O 1
ATOM 5516 N N . GLN A 1 699 ? 7.988 -30.422 17.188 1 96.88 699 GLN A N 1
ATOM 5517 C CA . GLN A 1 699 ? 9.289 -31.078 17.297 1 96.88 699 GLN A CA 1
ATOM 5518 C C . GLN A 1 699 ? 9.695 -31.25 18.766 1 96.88 699 GLN A C 1
ATOM 5520 O O . GLN A 1 699 ? 10.125 -32.312 19.172 1 96.88 699 GLN A O 1
ATOM 5525 N N . SER A 1 700 ? 9.531 -30.203 19.578 1 95.75 700 SER A N 1
ATOM 5526 C CA . SER A 1 700 ? 10.031 -30.219 20.953 1 95.75 700 SER A CA 1
ATOM 5527 C C . SER A 1 700 ? 8.938 -30.625 21.938 1 95.75 700 SER A C 1
ATOM 5529 O O . SER A 1 700 ? 9.227 -31.031 23.062 1 95.75 700 SER A O 1
ATOM 5531 N N . GLY A 1 701 ? 7.715 -30.406 21.594 1 96.38 701 GLY A N 1
ATOM 5532 C CA . GLY A 1 701 ? 6.613 -30.672 22.5 1 96.38 701 GLY A CA 1
ATOM 5533 C C . GLY A 1 701 ? 6.316 -29.516 23.438 1 96.38 701 GLY A C 1
ATOM 5534 O O . GLY A 1 701 ? 5.352 -29.562 24.203 1 96.38 701 GLY A O 1
ATOM 5535 N N . ARG A 1 702 ? 7.055 -28.438 23.312 1 97.12 702 ARG A N 1
ATOM 5536 C CA . ARG A 1 702 ? 6.828 -27.281 24.172 1 97.12 702 ARG A CA 1
ATOM 5537 C C . ARG A 1 702 ? 5.504 -26.609 23.828 1 97.12 702 ARG A C 1
ATOM 5539 O O . ARG A 1 702 ? 5.148 -26.469 22.656 1 97.12 702 ARG A O 1
ATOM 5546 N N . SER A 1 703 ? 4.758 -26.188 24.844 1 97.62 703 SER A N 1
ATOM 5547 C CA . SER A 1 703 ? 3.459 -25.562 24.672 1 97.62 703 SER A CA 1
ATOM 5548 C C . SER A 1 703 ? 3.557 -24.047 24.812 1 97.62 703 SER A C 1
ATOM 5550 O O . SER A 1 703 ? 4.316 -23.547 25.656 1 97.62 703 SER A O 1
ATOM 5552 N N . TYR A 1 704 ? 2.793 -23.25 24.094 1 98 704 TYR A N 1
ATOM 5553 C CA . TYR A 1 704 ? 2.752 -21.797 24.094 1 98 704 TYR A CA 1
ATOM 5554 C C . TYR A 1 704 ? 1.322 -21.297 24.25 1 98 704 TYR A C 1
ATOM 5556 O O . TYR A 1 704 ? 0.389 -21.891 23.688 1 98 704 TYR A O 1
ATOM 5564 N N . SER A 1 705 ? 1.126 -20.219 24.969 1 96.38 705 SER A N 1
ATOM 5565 C CA . SER A 1 705 ? -0.158 -19.531 25.078 1 96.38 705 SER A CA 1
ATOM 5566 C C . SER A 1 705 ? -0.436 -18.688 23.828 1 96.38 705 SER A C 1
ATOM 5568 O O . SER A 1 705 ? 0.492 -18.281 23.125 1 96.38 705 SER A O 1
ATOM 5570 N N . PRO A 1 706 ? -1.711 -18.422 23.531 1 96.38 706 PRO A N 1
ATOM 5571 C CA . PRO A 1 706 ? -2.029 -17.562 22.391 1 96.38 706 PRO A CA 1
ATOM 5572 C C . PRO A 1 706 ? -1.455 -16.156 22.516 1 96.38 706 PRO A C 1
ATOM 5574 O O . PRO A 1 706 ? -1.082 -15.742 23.625 1 96.38 706 PRO A O 1
ATOM 5577 N N . GLY A 1 707 ? -1.481 -15.375 21.422 1 95.56 707 GLY A N 1
ATOM 5578 C CA . GLY A 1 707 ? -0.882 -14.055 21.359 1 95.56 707 GLY A CA 1
ATOM 5579 C C . GLY A 1 707 ? 0.521 -14.055 20.797 1 95.56 707 GLY A C 1
ATOM 5580 O O . GLY A 1 707 ? 0.977 -15.07 20.266 1 95.56 707 GLY A O 1
ATOM 5581 N N . TRP A 1 708 ? 1.187 -12.938 20.859 1 96 708 TRP A N 1
ATOM 5582 C CA . TRP A 1 708 ? 2.549 -12.836 20.344 1 96 708 TRP A CA 1
ATOM 5583 C C . TRP A 1 708 ? 3.529 -13.562 21.266 1 96 708 TRP A C 1
ATOM 5585 O O . TRP A 1 708 ? 3.521 -13.367 22.469 1 96 708 TRP A O 1
ATOM 5595 N N . GLN A 1 709 ? 4.348 -14.445 20.641 1 96.31 709 GLN A N 1
ATOM 5596 C CA . GLN A 1 709 ? 5.371 -15.203 21.359 1 96.31 709 GLN A CA 1
ATOM 5597 C C . GLN A 1 709 ? 6.707 -15.148 20.609 1 96.31 709 GLN A C 1
ATOM 5599 O O . GLN A 1 709 ? 6.742 -15.203 19.391 1 96.31 709 GLN A O 1
ATOM 5604 N N . ARG A 1 710 ? 7.801 -14.914 21.312 1 96.31 710 ARG A N 1
ATOM 5605 C CA . ARG A 1 710 ? 9.117 -15.156 20.734 1 96.31 710 ARG A CA 1
ATOM 5606 C C . ARG A 1 710 ? 9.484 -16.641 20.797 1 96.31 710 ARG A C 1
ATOM 5608 O O . ARG A 1 710 ? 9.555 -17.203 21.891 1 96.31 710 ARG A O 1
ATOM 5615 N N . ILE A 1 711 ? 9.648 -17.312 19.688 1 97.88 711 ILE A N 1
ATOM 5616 C CA . ILE A 1 711 ? 9.836 -18.766 19.672 1 97.88 711 ILE A CA 1
ATOM 5617 C C . ILE A 1 711 ? 11.141 -19.094 18.953 1 97.88 711 ILE A C 1
ATOM 5619 O O . ILE A 1 711 ? 11.453 -18.531 17.906 1 97.88 711 ILE A O 1
ATOM 5623 N N . GLU A 1 712 ? 11.906 -19.922 19.531 1 97.06 712 GLU A N 1
ATOM 5624 C CA . GLU A 1 712 ? 13.148 -20.422 18.938 1 97.06 712 GLU A CA 1
ATOM 5625 C C . GLU A 1 712 ? 12.891 -21.594 18.016 1 97.06 712 GLU A C 1
ATOM 5627 O O . GLU A 1 712 ? 12.062 -22.469 18.312 1 97.06 712 GLU A O 1
ATOM 5632 N N . ALA A 1 713 ? 13.516 -21.594 16.875 1 96.38 713 ALA A N 1
ATOM 5633 C CA . ALA A 1 713 ? 13.5 -22.75 15.984 1 96.38 713 ALA A CA 1
ATOM 5634 C C . ALA A 1 713 ? 14.625 -23.734 16.328 1 96.38 713 ALA A C 1
ATOM 5636 O O . ALA A 1 713 ? 15.539 -23.938 15.531 1 96.38 713 ALA A O 1
ATOM 5637 N N . ASP A 1 714 ? 14.484 -24.391 17.406 1 91.88 714 ASP A N 1
ATOM 5638 C CA . ASP A 1 714 ? 15.609 -25.141 17.953 1 91.88 714 ASP A CA 1
ATOM 5639 C C . ASP A 1 714 ? 15.461 -26.641 17.656 1 91.88 714 ASP A C 1
ATOM 5641 O O . ASP A 1 714 ? 16.297 -27.438 18.094 1 91.88 714 ASP A O 1
ATOM 5645 N N . GLY A 1 715 ? 14.523 -27.094 16.984 1 94.25 715 GLY A N 1
ATOM 5646 C CA . GLY A 1 715 ? 14.383 -28.484 16.578 1 94.25 715 GLY A CA 1
ATOM 5647 C C . GLY A 1 715 ? 15.328 -28.891 15.461 1 94.25 715 GLY A C 1
ATOM 5648 O O . GLY A 1 715 ? 16.078 -28.047 14.945 1 94.25 715 GLY A O 1
ATOM 5649 N N . PRO A 1 716 ? 15.297 -30.141 15.148 1 95.94 716 PRO A N 1
ATOM 5650 C CA . PRO A 1 716 ? 16.141 -30.625 14.055 1 95.94 716 PRO A CA 1
ATOM 5651 C C . PRO A 1 716 ? 15.844 -29.922 12.734 1 95.94 716 PRO A C 1
ATOM 5653 O O . PRO A 1 716 ? 16.75 -29.734 11.906 1 95.94 716 PRO A O 1
ATOM 5656 N N . ILE A 1 717 ? 14.594 -29.656 12.492 1 97.5 717 ILE A N 1
ATOM 5657 C CA . ILE A 1 717 ? 14.203 -28.828 11.359 1 97.5 717 ILE A CA 1
ATOM 5658 C C . ILE A 1 717 ? 14.109 -27.359 11.789 1 97.5 717 ILE A C 1
ATOM 5660 O O . ILE A 1 717 ? 13.398 -27.031 12.742 1 97.5 717 ILE A O 1
ATOM 5664 N N . LYS A 1 718 ? 14.844 -26.469 11.117 1 95.75 718 LYS A N 1
ATOM 5665 C CA . LYS A 1 718 ? 14.945 -25.062 11.508 1 95.75 718 LYS A CA 1
ATOM 5666 C C . LYS A 1 718 ? 13.734 -24.266 11.023 1 95.75 718 LYS A C 1
ATOM 5668 O O . LYS A 1 718 ? 13.859 -23.375 10.188 1 95.75 718 LYS A O 1
ATOM 5673 N N . CYS A 1 719 ? 12.656 -24.547 11.586 1 98.12 719 CYS A N 1
ATOM 5674 C CA . CYS A 1 719 ? 11.359 -23.938 11.336 1 98.12 719 CYS A CA 1
ATOM 5675 C C . CYS A 1 719 ? 10.453 -24.062 12.555 1 98.12 719 CYS A C 1
ATOM 5677 O O . CYS A 1 719 ? 10.539 -25.031 13.297 1 98.12 719 CYS A O 1
ATOM 5679 N N . ILE A 1 720 ? 9.695 -23.031 12.844 1 98.56 720 ILE A N 1
ATOM 5680 C CA . ILE A 1 720 ? 8.703 -23.125 13.898 1 98.56 720 ILE A CA 1
ATOM 5681 C C . ILE A 1 720 ? 7.453 -23.844 13.375 1 98.56 720 ILE A C 1
ATOM 5683 O O . ILE A 1 720 ? 6.801 -23.359 12.453 1 98.56 720 ILE A O 1
ATOM 5687 N N . ILE A 1 721 ? 7.16 -25 13.875 1 98.81 721 ILE A N 1
ATOM 5688 C CA . ILE A 1 721 ? 6.023 -25.828 13.5 1 98.81 721 ILE A CA 1
ATOM 5689 C C . ILE A 1 721 ? 5.18 -26.125 14.734 1 98.81 721 ILE A C 1
ATOM 5691 O O . ILE A 1 721 ? 5.625 -26.828 15.648 1 98.81 721 ILE A O 1
ATOM 5695 N N . LEU A 1 722 ? 3.992 -25.578 14.727 1 98.75 722 LEU A N 1
ATOM 5696 C CA . LEU A 1 722 ? 3.131 -25.719 15.898 1 98.75 722 LEU A CA 1
ATOM 5697 C C . LEU A 1 722 ? 1.845 -26.453 15.547 1 98.75 722 LEU A C 1
ATOM 5699 O O . LEU A 1 722 ? 1.357 -26.359 14.414 1 98.75 722 LEU A O 1
ATOM 5703 N N . VAL A 1 723 ? 1.292 -27.188 16.438 1 98.75 723 VAL A N 1
ATOM 5704 C CA . VAL A 1 723 ? 0.041 -27.922 16.297 1 98.75 723 VAL A CA 1
ATOM 5705 C C . VAL A 1 723 ? -0.993 -27.391 17.281 1 98.75 723 VAL A C 1
ATOM 5707 O O . VAL A 1 723 ? -0.682 -27.172 18.453 1 98.75 723 VAL A O 1
ATOM 5710 N N . ARG A 1 724 ? -2.162 -27.141 16.828 1 97.56 724 ARG A N 1
ATOM 5711 C CA . ARG A 1 724 ? -3.191 -26.562 17.688 1 97.56 724 ARG A CA 1
ATOM 5712 C C . ARG A 1 724 ? -3.684 -27.594 18.703 1 97.56 724 ARG A C 1
ATOM 5714 O O . ARG A 1 724 ? -3.713 -28.797 18.422 1 97.56 724 ARG A O 1
ATOM 5721 N N . GLU A 1 725 ? -4.164 -27.188 19.828 1 97.5 725 GLU A N 1
ATOM 5722 C CA . GLU A 1 725 ? -4.73 -28.031 20.859 1 97.5 725 GLU A CA 1
ATOM 5723 C C . GLU A 1 725 ? -5.945 -28.797 20.344 1 97.5 725 GLU A C 1
ATOM 5725 O O . GLU A 1 725 ? -6.809 -28.234 19.672 1 97.5 725 GLU A O 1
ATOM 5730 N N . GLY A 1 726 ? -5.949 -30.094 20.578 1 97.06 726 GLY A N 1
ATOM 5731 C CA . GLY A 1 726 ? -7.086 -30.922 20.203 1 97.06 726 GLY A CA 1
ATOM 5732 C C . GLY A 1 726 ? -6.922 -31.594 18.859 1 97.06 726 GLY A C 1
ATOM 5733 O O . GLY A 1 726 ? -7.699 -32.469 18.484 1 97.06 726 GLY A O 1
ATOM 5734 N N . ALA A 1 727 ? -5.922 -31.281 18.094 1 97.62 727 ALA A N 1
ATOM 5735 C CA . ALA A 1 727 ? -5.695 -31.844 16.766 1 97.62 727 ALA A CA 1
ATOM 5736 C C . ALA A 1 727 ? -5.227 -33.281 16.844 1 97.62 727 ALA A C 1
ATOM 5738 O O . ALA A 1 727 ? -4.562 -33.656 17.812 1 97.62 727 ALA A O 1
ATOM 5739 N N . GLU A 1 728 ? -5.652 -34.094 15.953 1 97.94 728 GLU A N 1
ATOM 5740 C CA . GLU A 1 728 ? -5.164 -35.438 15.727 1 97.94 728 GLU A CA 1
ATOM 5741 C C . GLU A 1 728 ? -4.352 -35.531 14.43 1 97.94 728 GLU A C 1
ATOM 5743 O O . GLU A 1 728 ? -4.914 -35.438 13.336 1 97.94 728 GLU A O 1
ATOM 5748 N N . ILE A 1 729 ? -3.066 -35.75 14.617 1 98.5 729 ILE A N 1
ATOM 5749 C CA . ILE A 1 729 ? -2.188 -35.719 13.453 1 98.5 729 ILE A CA 1
ATOM 5750 C C . ILE A 1 729 ? -1.807 -37.156 13.086 1 98.5 729 ILE A C 1
ATOM 5752 O O . ILE A 1 729 ? -1.063 -37.812 13.812 1 98.5 729 ILE A O 1
ATOM 5756 N N . PRO A 1 730 ? -2.299 -37.688 11.992 1 98.5 730 PRO A N 1
ATOM 5757 C CA . PRO A 1 730 ? -1.878 -39 11.516 1 98.5 730 PRO A CA 1
ATOM 5758 C C . PRO A 1 730 ? -0.519 -38.969 10.82 1 98.5 730 PRO A C 1
ATOM 5760 O O . PRO A 1 730 ? -0.254 -38.062 10.016 1 98.5 730 PRO A O 1
ATOM 5763 N N . THR A 1 731 ? 0.364 -39.906 11.141 1 98.25 731 THR A N 1
ATOM 5764 C CA . THR A 1 731 ? 1.675 -40.031 10.516 1 98.25 731 THR A CA 1
ATOM 5765 C C . THR A 1 731 ? 1.963 -41.5 10.156 1 98.25 731 THR A C 1
ATOM 5767 O O . THR A 1 731 ? 1.312 -42.406 10.664 1 98.25 731 THR A O 1
ATOM 5770 N N . VAL A 1 732 ? 2.859 -41.719 9.219 1 98.38 732 VAL A N 1
ATOM 5771 C CA . VAL A 1 732 ? 3.389 -43 8.836 1 98.38 732 VAL A CA 1
ATOM 5772 C C . VAL A 1 732 ? 4.914 -42.969 8.836 1 98.38 732 VAL A C 1
ATOM 5774 O O . VAL A 1 732 ? 5.512 -41.906 8.961 1 98.38 732 VAL A O 1
ATOM 5777 N N . ALA A 1 733 ? 5.52 -44.156 8.797 1 97.31 733 ALA A N 1
ATOM 5778 C CA . ALA A 1 733 ? 6.969 -44.219 8.609 1 97.31 733 ALA A CA 1
ATOM 5779 C C . ALA A 1 733 ? 7.371 -43.625 7.262 1 97.31 733 ALA A C 1
ATOM 5781 O O . ALA A 1 733 ? 6.676 -43.812 6.262 1 97.31 733 ALA A O 1
ATOM 5782 N N . PRO A 1 734 ? 8.469 -42.875 7.25 1 94.44 734 PRO A N 1
ATOM 5783 C CA . PRO A 1 734 ? 8.891 -42.312 5.961 1 94.44 734 PRO A CA 1
ATOM 5784 C C . PRO A 1 734 ? 9.188 -43.406 4.926 1 94.44 734 PRO A C 1
ATOM 5786 O O . PRO A 1 734 ? 9.727 -44.469 5.27 1 94.44 734 PRO A O 1
ATOM 5789 N N . ALA A 1 735 ? 8.82 -43.125 3.699 1 97.19 735 ALA A N 1
ATOM 5790 C CA . ALA A 1 735 ? 9.062 -44 2.555 1 97.19 735 ALA A CA 1
ATOM 5791 C C . ALA A 1 735 ? 9.883 -43.281 1.486 1 97.19 735 ALA A C 1
ATOM 5793 O O . ALA A 1 735 ? 10.047 -42.062 1.526 1 97.19 735 ALA A O 1
ATOM 5794 N N . GLN A 1 736 ? 10.422 -44.031 0.629 1 97.38 736 GLN A N 1
ATOM 5795 C CA . GLN A 1 736 ? 11.281 -43.5 -0.407 1 97.38 736 GLN A CA 1
ATOM 5796 C C . GLN A 1 736 ? 10.453 -42.938 -1.562 1 97.38 736 GLN A C 1
ATOM 5798 O O . GLN A 1 736 ? 10.961 -42.156 -2.377 1 97.38 736 GLN A O 1
ATOM 5803 N N . SER A 1 737 ? 9.25 -43.312 -1.636 1 98.06 737 SER A N 1
ATOM 5804 C CA . SER A 1 737 ? 8.242 -42.781 -2.547 1 98.06 737 SER A CA 1
ATOM 5805 C C . SER A 1 737 ? 6.84 -42.938 -1.973 1 98.06 737 SER A C 1
ATOM 5807 O O . SER A 1 737 ? 6.637 -43.656 -1.003 1 98.06 737 SER A O 1
ATOM 5809 N N . THR A 1 738 ? 5.871 -42.219 -2.514 1 97.75 738 THR A N 1
ATOM 5810 C CA . THR A 1 738 ? 4.504 -42.281 -2.01 1 97.75 738 THR A CA 1
ATOM 5811 C C . THR A 1 738 ? 3.914 -43.688 -2.25 1 97.75 738 THR A C 1
ATOM 5813 O O . THR A 1 738 ? 3.07 -44.125 -1.481 1 97.75 738 THR A O 1
ATOM 5816 N N . SER A 1 739 ? 4.395 -44.406 -3.309 1 96.69 739 SER A N 1
ATOM 5817 C CA . SER A 1 739 ? 3.904 -45.75 -3.615 1 96.69 739 SER A CA 1
ATOM 5818 C C . SER A 1 739 ? 4.438 -46.781 -2.617 1 96.69 739 SER A C 1
ATOM 5820 O O . SER A 1 739 ? 3.883 -47.875 -2.486 1 96.69 739 SER A O 1
ATOM 5822 N N . ALA A 1 740 ? 5.441 -46.375 -1.896 1 97.19 740 ALA A N 1
ATOM 5823 C CA . ALA A 1 740 ? 6.09 -47.312 -0.969 1 97.19 740 ALA A CA 1
ATOM 5824 C C . ALA A 1 740 ? 5.625 -47.062 0.464 1 97.19 740 ALA A C 1
ATOM 5826 O O . ALA A 1 740 ? 6.117 -47.688 1.399 1 97.19 740 ALA A O 1
ATOM 5827 N N . ILE A 1 741 ? 4.723 -46.188 0.689 1 97.38 741 ILE A N 1
ATOM 5828 C CA . ILE A 1 741 ? 4.246 -45.875 2.029 1 97.38 741 ILE A CA 1
ATOM 5829 C C . ILE A 1 741 ? 3.568 -47.094 2.641 1 97.38 741 ILE A C 1
ATOM 5831 O O . ILE A 1 741 ? 2.689 -47.688 2.021 1 97.38 741 ILE A O 1
ATOM 5835 N N . ASP A 1 742 ? 3.994 -47.5 3.836 1 97.25 742 ASP A N 1
ATOM 5836 C CA . ASP A 1 742 ? 3.408 -48.625 4.586 1 97.25 742 ASP A CA 1
ATOM 5837 C C . ASP A 1 742 ? 2.305 -48.125 5.52 1 97.25 742 ASP A C 1
ATOM 5839 O O . ASP A 1 742 ? 2.578 -47.719 6.648 1 97.25 742 ASP A O 1
ATOM 5843 N N . ARG A 1 743 ? 1.145 -48.344 5.133 1 95.5 743 ARG A N 1
ATOM 5844 C CA . ARG A 1 743 ? -0.011 -47.812 5.859 1 95.5 743 ARG A CA 1
ATOM 5845 C C . ARG A 1 743 ? -0.177 -48.531 7.199 1 95.5 743 ARG A C 1
ATOM 5847 O O . ARG A 1 743 ? -0.872 -48.031 8.086 1 95.5 743 ARG A O 1
ATOM 5854 N N . SER A 1 744 ? 0.452 -49.688 7.395 1 96.75 744 SER A N 1
ATOM 5855 C CA . SER A 1 744 ? 0.362 -50.406 8.648 1 96.75 744 SER A CA 1
ATOM 5856 C C . SER A 1 744 ? 1.087 -49.688 9.773 1 96.75 744 SER A C 1
ATOM 5858 O O . SER A 1 744 ? 0.867 -49.969 10.953 1 96.75 744 SER A O 1
ATOM 5860 N N . THR A 1 745 ? 1.869 -48.719 9.391 1 97.25 745 THR A N 1
ATOM 5861 C CA . THR A 1 745 ? 2.633 -47.969 10.383 1 97.25 745 THR A CA 1
ATOM 5862 C C . THR A 1 745 ? 1.882 -46.719 10.82 1 97.25 745 THR A C 1
ATOM 5864 O O . THR A 1 745 ? 2.414 -45.906 11.57 1 97.25 745 THR A O 1
ATOM 5867 N N . LEU A 1 746 ? 0.683 -46.562 10.422 1 97.81 746 LEU A N 1
ATOM 5868 C CA . LEU A 1 746 ? -0.11 -45.375 10.727 1 97.81 746 LEU A CA 1
ATOM 5869 C C . LEU A 1 746 ? -0.217 -45.156 12.234 1 97.81 746 LEU A C 1
ATOM 5871 O O . LEU A 1 746 ? -0.53 -46.094 12.969 1 97.81 746 LEU A O 1
ATOM 5875 N N . ARG A 1 747 ? 0.113 -44 12.672 1 97.44 747 ARG A N 1
ATOM 5876 C CA . ARG A 1 747 ? -0.026 -43.531 14.055 1 97.44 747 ARG A CA 1
ATOM 5877 C C . ARG A 1 747 ? -0.745 -42.188 14.125 1 97.44 747 ARG A C 1
ATOM 5879 O O . ARG A 1 747 ? -0.512 -41.312 13.289 1 97.44 747 ARG A O 1
ATOM 5886 N N . VAL A 1 748 ? -1.589 -42.094 15.102 1 97.81 748 VAL A N 1
ATOM 5887 C CA . VAL A 1 748 ? -2.303 -40.844 15.312 1 97.81 748 VAL A CA 1
ATOM 5888 C C . VAL A 1 748 ? -1.884 -40.219 16.641 1 97.81 748 VAL A C 1
ATOM 5890 O O . VAL A 1 748 ? -2.033 -40.844 17.688 1 97.81 748 VAL A O 1
ATOM 5893 N N . THR A 1 749 ? -1.301 -39.094 16.625 1 97.56 749 THR A N 1
ATOM 5894 C CA . THR A 1 749 ? -0.915 -38.344 17.828 1 97.56 749 THR A CA 1
ATOM 5895 C C . THR A 1 749 ? -1.954 -37.281 18.172 1 97.56 749 THR A C 1
ATOM 5897 O O . THR A 1 749 ? -2.283 -36.438 17.328 1 97.56 749 THR A O 1
ATOM 5900 N N . LYS A 1 750 ? -2.416 -37.312 19.359 1 97 750 LYS A N 1
ATOM 5901 C CA . LYS A 1 750 ? -3.377 -36.312 19.844 1 97 750 LYS A CA 1
ATOM 5902 C C . LYS A 1 750 ? -2.684 -35.219 20.641 1 97 750 LYS A C 1
ATOM 5904 O O . LYS A 1 750 ? -1.92 -35.5 21.562 1 97 750 LYS A O 1
ATOM 5909 N N . TYR A 1 751 ? -2.916 -34.031 20.297 1 96.69 751 TYR A N 1
ATOM 5910 C CA . TYR A 1 751 ? -2.33 -32.875 20.953 1 96.69 751 TYR A CA 1
ATOM 5911 C C . TYR A 1 751 ? -3.354 -32.188 21.828 1 96.69 751 TYR A C 1
ATOM 5913 O O . TYR A 1 751 ? -4.488 -31.953 21.422 1 96.69 751 TYR A O 1
ATOM 5921 N N . MET B 1 1 ? -23.156 27.328 -72.812 1 20.41 1 MET B N 1
ATOM 5922 C CA . MET B 1 1 ? -21.844 27.422 -72.188 1 20.41 1 MET B CA 1
ATOM 5923 C C . MET B 1 1 ? -21.844 26.781 -70.812 1 20.41 1 MET B C 1
ATOM 5925 O O . MET B 1 1 ? -22.906 26.594 -70.188 1 20.41 1 MET B O 1
ATOM 5929 N N . SER B 1 2 ? -20.484 26.75 -70.062 1 20.41 2 SER B N 1
ATOM 5930 C CA . SER B 1 2 ? -19.469 25.984 -69.375 1 20.41 2 SER B CA 1
ATOM 5931 C C . SER B 1 2 ? -19.625 26.109 -67.875 1 20.41 2 SER B C 1
ATOM 5933 O O . SER B 1 2 ? -19.125 27.062 -67.25 1 20.41 2 SER B O 1
ATOM 5935 N N . PHE B 1 3 ? -20.656 26.109 -67.25 1 23.69 3 PHE B N 1
ATOM 5936 C CA . PHE B 1 3 ? -20.922 26.312 -65.812 1 23.69 3 PHE B CA 1
ATOM 5937 C C . PHE B 1 3 ? -20.25 25.234 -65 1 23.69 3 PHE B C 1
ATOM 5939 O O . PHE B 1 3 ? -20.906 24.312 -64.5 1 23.69 3 PHE B O 1
ATOM 5946 N N . ARG B 1 4 ? -18.906 24.766 -65.375 1 21.05 4 ARG B N 1
ATOM 5947 C CA . ARG B 1 4 ? -18.219 23.562 -64.938 1 21.05 4 ARG B CA 1
ATOM 5948 C C . ARG B 1 4 ? -18 23.562 -63.438 1 21.05 4 ARG B C 1
ATOM 5950 O O . ARG B 1 4 ? -18.422 22.641 -62.75 1 21.05 4 ARG B O 1
ATOM 5957 N N . SER B 1 5 ? -16.703 23.625 -62.969 1 20.53 5 SER B N 1
ATOM 5958 C CA . SER B 1 5 ? -15.844 22.797 -62.125 1 20.53 5 SER B CA 1
ATOM 5959 C C . SER B 1 5 ? -15.836 23.312 -60.688 1 20.53 5 SER B C 1
ATOM 5961 O O . SER B 1 5 ? -15.016 24.172 -60.344 1 20.53 5 SER B O 1
ATOM 5963 N N . PHE B 1 6 ? -16.891 23.766 -60.094 1 23.55 6 PHE B N 1
ATOM 5964 C CA . PHE B 1 6 ? -16.734 24.266 -58.719 1 23.55 6 PHE B CA 1
ATOM 5965 C C . PHE B 1 6 ? -16.141 23.188 -57.844 1 23.55 6 PHE B C 1
ATOM 5967 O O . PHE B 1 6 ? -16.812 22.203 -57.5 1 23.55 6 PHE B O 1
ATOM 5974 N N . MET B 1 7 ? -14.797 22.797 -58.094 1 21.36 7 MET B N 1
ATOM 5975 C CA . MET B 1 7 ? -14.008 21.844 -57.344 1 21.36 7 MET B CA 1
ATOM 5976 C C . MET B 1 7 ? -14.039 22.203 -55.844 1 21.36 7 MET B C 1
ATOM 5978 O O . MET B 1 7 ? -13.695 23.312 -55.469 1 21.36 7 MET B O 1
ATOM 5982 N N . SER B 1 8 ? -14.867 21.531 -55.062 1 21.81 8 SER B N 1
ATOM 5983 C CA . SER B 1 8 ? -15.109 21.484 -53.625 1 21.81 8 SER B CA 1
ATOM 5984 C C . SER B 1 8 ? -13.82 21.203 -52.844 1 21.81 8 SER B C 1
ATOM 5986 O O . SER B 1 8 ? -13.219 20.141 -53 1 21.81 8 SER B O 1
ATOM 5988 N N . ALA B 1 9 ? -12.891 22.203 -52.656 1 23.11 9 ALA B N 1
ATOM 5989 C CA . ALA B 1 9 ? -11.734 22.203 -51.75 1 23.11 9 ALA B CA 1
ATOM 5990 C C . ALA B 1 9 ? -12.117 21.672 -50.375 1 23.11 9 ALA B C 1
ATOM 5992 O O . ALA B 1 9 ? -12.742 22.375 -49.594 1 23.11 9 ALA B O 1
ATOM 5993 N N . VAL B 1 10 ? -12.539 20.438 -50.281 1 22.75 10 VAL B N 1
ATOM 5994 C CA . VAL B 1 10 ? -12.656 19.844 -48.938 1 22.75 10 VAL B CA 1
ATOM 5995 C C . VAL B 1 10 ? -11.312 19.922 -48.219 1 22.75 10 VAL B C 1
ATOM 5997 O O . VAL B 1 10 ? -10.328 19.328 -48.656 1 22.75 10 VAL B O 1
ATOM 6000 N N . MET B 1 11 ? -10.914 21.094 -47.719 1 21.61 11 MET B N 1
ATOM 6001 C CA . MET B 1 11 ? -9.781 21.25 -46.812 1 21.61 11 MET B CA 1
ATOM 6002 C C . MET B 1 11 ? -9.781 20.156 -45.75 1 21.61 11 MET B C 1
ATOM 6004 O O . MET B 1 11 ? -10.758 20 -45.031 1 21.61 11 MET B O 1
ATOM 6008 N N . ALA B 1 12 ? -9.078 19.031 -46 1 22.89 12 ALA B N 1
ATOM 6009 C CA . ALA B 1 12 ? -8.672 18.062 -45 1 22.89 12 ALA B CA 1
ATOM 6010 C C . ALA B 1 12 ? -7.988 18.75 -43.812 1 22.89 12 ALA B C 1
ATOM 6012 O O . ALA B 1 12 ? -6.863 19.25 -43.938 1 22.89 12 ALA B O 1
ATOM 6013 N N . PHE B 1 13 ? -8.742 19.531 -43.062 1 23.83 13 PHE B N 1
ATOM 6014 C CA . PHE B 1 13 ? -8.188 19.891 -41.75 1 23.83 13 PHE B CA 1
ATOM 6015 C C . PHE B 1 13 ? -7.598 18.672 -41.062 1 23.83 13 PHE B C 1
ATOM 6017 O O . PHE B 1 13 ? -8.328 17.734 -40.688 1 23.83 13 PHE B O 1
ATOM 6024 N N . GLY B 1 14 ? -6.434 18.266 -41.531 1 23.23 14 GLY B N 1
ATOM 6025 C CA . GLY B 1 14 ? -5.664 17.375 -40.656 1 23.23 14 GLY B CA 1
ATOM 6026 C C . GLY B 1 14 ? -5.691 17.766 -39.219 1 23.23 14 GLY B C 1
ATOM 6027 O O . GLY B 1 14 ? -5.18 18.828 -38.844 1 23.23 14 GLY B O 1
ATOM 6028 N N . ILE B 1 15 ? -6.844 17.5 -38.594 1 24.72 15 ILE B N 1
ATOM 6029 C CA . ILE B 1 15 ? -6.934 17.625 -37.125 1 24.72 15 ILE B CA 1
ATOM 6030 C C . ILE B 1 15 ? -5.738 16.922 -36.5 1 24.72 15 ILE B C 1
ATOM 6032 O O . ILE B 1 15 ? -5.473 15.75 -36.781 1 24.72 15 ILE B O 1
ATOM 6036 N N . LEU B 1 16 ? -4.707 17.672 -36.281 1 24.72 16 LEU B N 1
ATOM 6037 C CA . LEU B 1 16 ? -3.639 17.297 -35.344 1 24.72 16 LEU B CA 1
ATOM 6038 C C . LEU B 1 16 ? -4.195 16.547 -34.156 1 24.72 16 LEU B C 1
ATOM 6040 O O . LEU B 1 16 ? -5.008 17.078 -33.406 1 24.72 16 LEU B O 1
ATOM 6044 N N . THR B 1 17 ? -4.527 15.352 -34.469 1 25.98 17 THR B N 1
ATOM 6045 C CA . THR B 1 17 ? -4.992 14.43 -33.438 1 25.98 17 THR B CA 1
ATOM 6046 C C . THR B 1 17 ? -3.982 14.344 -32.281 1 25.98 17 THR B C 1
ATOM 6048 O O . THR B 1 17 ? -2.959 13.672 -32.406 1 25.98 17 THR B O 1
ATOM 6051 N N . ALA B 1 18 ? -3.529 15.5 -31.797 1 26.61 18 ALA B N 1
ATOM 6052 C CA . ALA B 1 18 ? -2.744 15.398 -30.578 1 26.61 18 ALA B CA 1
ATOM 6053 C C . ALA B 1 18 ? -3.459 14.531 -29.547 1 26.61 18 ALA B C 1
ATOM 6055 O O . ALA B 1 18 ? -4.547 14.875 -29.078 1 26.61 18 ALA B O 1
ATOM 6056 N N . ALA B 1 19 ? -3.348 13.383 -29.688 1 28.11 19 ALA B N 1
ATOM 6057 C CA . ALA B 1 19 ? -3.742 12.562 -28.547 1 28.11 19 ALA B CA 1
ATOM 6058 C C . ALA B 1 19 ? -3.088 13.07 -27.25 1 28.11 19 ALA B C 1
ATOM 6060 O O . ALA B 1 19 ? -1.86 13.062 -27.141 1 28.11 19 ALA B O 1
ATOM 6061 N N . ALA B 1 20 ? -3.67 14.055 -26.578 1 30.66 20 ALA B N 1
ATOM 6062 C CA . ALA B 1 20 ? -3.246 14.656 -25.328 1 30.66 20 ALA B CA 1
ATOM 6063 C C . ALA B 1 20 ? -3.01 13.594 -24.25 1 30.66 20 ALA B C 1
ATOM 6065 O O . ALA B 1 20 ? -3.861 12.727 -24.031 1 30.66 20 ALA B O 1
ATOM 6066 N N . ASP B 1 21 ? -1.891 13.148 -24.016 1 35.44 21 ASP B N 1
ATOM 6067 C CA . ASP B 1 21 ? -1.549 12.406 -22.797 1 35.44 21 ASP B CA 1
ATOM 6068 C C . ASP B 1 21 ? -2.188 13.047 -21.562 1 35.44 21 ASP B C 1
ATOM 6070 O O . ASP B 1 21 ? -1.876 14.188 -21.219 1 35.44 21 ASP B O 1
ATOM 6074 N N . THR B 1 22 ? -3.215 12.625 -21.25 1 39.5 22 THR B N 1
ATOM 6075 C CA . THR B 1 22 ? -3.998 13.227 -20.172 1 39.5 22 THR B CA 1
ATOM 6076 C C . THR B 1 22 ? -3.193 13.266 -18.875 1 39.5 22 THR B C 1
ATOM 6078 O O . THR B 1 22 ? -3.662 13.797 -17.859 1 39.5 22 THR B O 1
ATOM 6081 N N . ARG B 1 23 ? -2.113 12.594 -18.703 1 41.5 23 ARG B N 1
ATOM 6082 C CA . ARG B 1 23 ? -1.265 12.75 -17.531 1 41.5 23 ARG B CA 1
ATOM 6083 C C . ARG B 1 23 ? -0.204 13.828 -17.766 1 41.5 23 ARG B C 1
ATOM 6085 O O . ARG B 1 23 ? 0.312 14.406 -16.797 1 41.5 23 ARG B O 1
ATOM 6092 N N . THR B 1 24 ? 0.343 13.836 -18.984 1 38.75 24 THR B N 1
ATOM 6093 C CA . THR B 1 24 ? 1.252 14.914 -19.375 1 38.75 24 THR B CA 1
ATOM 6094 C C . THR B 1 24 ? 0.764 15.602 -20.641 1 38.75 24 THR B C 1
ATOM 6096 O O . THR B 1 24 ? 0.112 14.977 -21.484 1 38.75 24 THR B O 1
ATOM 6099 N N . ASN B 1 25 ? 0.376 16.75 -20.562 1 33.28 25 ASN B N 1
ATOM 6100 C CA . ASN B 1 25 ? 0.224 17.578 -21.75 1 33.28 25 ASN B CA 1
ATOM 6101 C C . ASN B 1 25 ? 1.565 18.141 -22.219 1 33.28 25 ASN B C 1
ATOM 6103 O O . ASN B 1 25 ? 2.164 18.984 -21.547 1 33.28 25 ASN B O 1
ATOM 6107 N N . ALA B 1 26 ? 1.966 17.797 -23.266 1 30.34 26 ALA B N 1
ATOM 6108 C CA . ALA B 1 26 ? 3.254 18.203 -23.812 1 30.34 26 ALA B CA 1
ATOM 6109 C C . ALA B 1 26 ? 4.375 18.016 -22.797 1 30.34 26 ALA B C 1
ATOM 6111 O O . ALA B 1 26 ? 5.215 18.906 -22.625 1 30.34 26 ALA B O 1
ATOM 6112 N N . GLY B 1 27 ? 4.352 16.875 -22.031 1 36.81 27 GLY B N 1
ATOM 6113 C CA . GLY B 1 27 ? 5.426 16.609 -21.078 1 36.81 27 GLY B CA 1
ATOM 6114 C C . GLY B 1 27 ? 5.156 17.172 -19.703 1 36.81 27 GLY B C 1
ATOM 6115 O O . GLY B 1 27 ? 5.902 16.891 -18.766 1 36.81 27 GLY B O 1
ATOM 6116 N N . SER B 1 28 ? 4.398 18.172 -19.547 1 38.31 28 SER B N 1
ATOM 6117 C CA . SER B 1 28 ? 4.102 18.812 -18.266 1 38.31 28 SER B CA 1
ATOM 6118 C C . SER B 1 28 ? 2.939 18.125 -17.562 1 38.31 28 SER B C 1
ATOM 6120 O O . SER B 1 28 ? 2.084 17.516 -18.203 1 38.31 28 SER B O 1
ATOM 6122 N N . ALA B 1 29 ? 3.053 18.188 -16.281 1 47.5 29 ALA B N 1
ATOM 6123 C CA . ALA B 1 29 ? 1.906 17.734 -15.5 1 47.5 29 ALA B CA 1
ATOM 6124 C C . ALA B 1 29 ? 0.602 18.297 -16.062 1 47.5 29 ALA B C 1
ATOM 6126 O O . ALA B 1 29 ? 0.536 19.453 -16.469 1 47.5 29 ALA B O 1
ATOM 6127 N N . TYR B 1 30 ? -0.385 17.484 -16.172 1 52.34 30 TYR B N 1
ATOM 6128 C CA . TYR B 1 30 ? -1.674 17.812 -16.766 1 52.34 30 TYR B CA 1
ATOM 6129 C C . TYR B 1 30 ? -2.385 18.891 -15.961 1 52.34 30 TYR B C 1
ATOM 6131 O O . TYR B 1 30 ? -2.98 19.812 -16.531 1 52.34 30 TYR B O 1
ATOM 6139 N N . LEU B 1 31 ? -2.184 18.875 -14.555 1 54.62 31 LEU B N 1
ATOM 6140 C CA . LEU B 1 31 ? -2.838 19.859 -13.695 1 54.62 31 LEU B CA 1
ATOM 6141 C C . LEU B 1 31 ? -1.889 20.344 -12.602 1 54.62 31 LEU B C 1
ATOM 6143 O O . LEU B 1 31 ? -1.054 19.578 -12.117 1 54.62 31 LEU B O 1
ATOM 6147 N N . LEU B 1 32 ? -1.964 21.609 -12.18 1 57.41 32 LEU B N 1
ATOM 6148 C CA . LEU B 1 32 ? -1.146 22.266 -11.156 1 57.41 32 LEU B CA 1
ATOM 6149 C C . LEU B 1 32 ? -1.289 21.562 -9.812 1 57.41 32 LEU B C 1
ATOM 6151 O O . LEU B 1 32 ? -0.408 21.656 -8.961 1 57.41 32 LEU B O 1
ATOM 6155 N N . SER B 1 33 ? -2.355 20.734 -9.719 1 60.59 33 SER B N 1
ATOM 6156 C CA . SER B 1 33 ? -2.652 20.125 -8.43 1 60.59 33 SER B CA 1
ATOM 6157 C C . SER B 1 33 ? -1.987 18.75 -8.305 1 60.59 33 SER B C 1
ATOM 6159 O O . SER B 1 33 ? -2.039 18.125 -7.242 1 60.59 33 SER B O 1
ATOM 6161 N N . GLN B 1 34 ? -1.424 18.406 -9.359 1 69 34 GLN B N 1
ATOM 6162 C CA . GLN B 1 34 ? -0.833 17.062 -9.32 1 69 34 GLN B CA 1
ATOM 6163 C C . GLN B 1 34 ? 0.574 17.109 -8.727 1 69 34 GLN B C 1
ATOM 6165 O O . GLN B 1 34 ? 1.367 18 -9.062 1 69 34 GLN B O 1
ATOM 6170 N N . SER B 1 35 ? 0.766 16.234 -7.816 1 70.88 35 SER B N 1
ATOM 6171 C CA . SER B 1 35 ? 2.127 16.094 -7.312 1 70.88 35 SER B CA 1
ATOM 6172 C C . SER B 1 35 ? 3.061 15.547 -8.383 1 70.88 35 SER B C 1
ATOM 6174 O O . SER B 1 35 ? 2.611 14.93 -9.352 1 70.88 35 SER B O 1
ATOM 6176 N N . ILE B 1 36 ? 4.258 15.836 -8.164 1 77.81 36 ILE B N 1
ATOM 6177 C CA . ILE B 1 36 ? 5.273 15.414 -9.125 1 77.81 36 ILE B CA 1
ATOM 6178 C C . ILE B 1 36 ? 5.762 14.008 -8.773 1 77.81 36 ILE B C 1
ATOM 6180 O O . ILE B 1 36 ? 6.156 13.75 -7.637 1 77.81 36 ILE B O 1
ATOM 6184 N N . ASP B 1 37 ? 5.684 13.125 -9.703 1 85.5 37 ASP B N 1
ATOM 6185 C CA . ASP B 1 37 ? 6.293 11.805 -9.594 1 85.5 37 ASP B CA 1
ATOM 6186 C C . ASP B 1 37 ? 7.672 11.773 -10.242 1 85.5 37 ASP B C 1
ATOM 6188 O O . ASP B 1 37 ? 7.789 11.633 -11.461 1 85.5 37 ASP B O 1
ATOM 6192 N N . VAL B 1 38 ? 8.711 11.82 -9.383 1 89.69 38 VAL B N 1
ATOM 6193 C CA . VAL B 1 38 ? 10.086 11.969 -9.836 1 89.69 38 VAL B CA 1
ATOM 6194 C C . VAL B 1 38 ? 10.586 10.648 -10.422 1 89.69 38 VAL B C 1
ATOM 6196 O O . VAL B 1 38 ? 11.57 10.625 -11.172 1 89.69 38 VAL B O 1
ATOM 6199 N N . SER B 1 39 ? 9.922 9.562 -10.109 1 89.88 39 SER B N 1
ATOM 6200 C CA . SER B 1 39 ? 10.398 8.25 -10.516 1 89.88 39 SER B CA 1
ATOM 6201 C C . SER B 1 39 ? 10.352 8.086 -12.031 1 89.88 39 SER B C 1
ATOM 6203 O O . SER B 1 39 ? 11.086 7.285 -12.602 1 89.88 39 SER B O 1
ATOM 6205 N N . LYS B 1 40 ? 9.578 8.789 -12.68 1 82.19 40 LYS B N 1
ATOM 6206 C CA . LYS B 1 40 ? 9.391 8.672 -14.125 1 82.19 40 LYS B CA 1
ATOM 6207 C C . LYS B 1 40 ? 10.672 9.008 -14.875 1 82.19 40 LYS B C 1
ATOM 6209 O O . LYS B 1 40 ? 10.953 8.43 -15.93 1 82.19 40 LYS B O 1
ATOM 6214 N N . ASP B 1 41 ? 11.484 9.938 -14.32 1 83.81 41 ASP B N 1
ATOM 6215 C CA . ASP B 1 41 ? 12.758 10.312 -14.938 1 83.81 41 ASP B CA 1
ATOM 6216 C C . ASP B 1 41 ? 13.719 9.125 -14.984 1 83.81 41 ASP B C 1
ATOM 6218 O O . ASP B 1 41 ? 14.562 9.047 -15.875 1 83.81 41 ASP B O 1
ATOM 6222 N N . PHE B 1 42 ? 13.609 8.25 -14.133 1 88.38 42 PHE B N 1
ATOM 6223 C CA . PHE B 1 42 ? 14.539 7.133 -14.008 1 88.38 42 PHE B CA 1
ATOM 6224 C C . PHE B 1 42 ? 14.039 5.93 -14.805 1 88.38 42 PHE B C 1
ATOM 6226 O O . PHE B 1 42 ? 14.523 4.809 -14.602 1 88.38 42 PHE B O 1
ATOM 6233 N N . ALA B 1 43 ? 13.07 6.125 -15.609 1 83.06 43 ALA B N 1
ATOM 6234 C CA . ALA B 1 43 ? 12.578 5.105 -16.531 1 83.06 43 ALA B CA 1
ATOM 6235 C C . ALA B 1 43 ? 12.594 5.621 -17.969 1 83.06 43 ALA B C 1
ATOM 6237 O O . ALA B 1 43 ? 12.039 4.984 -18.875 1 83.06 43 ALA B O 1
ATOM 6238 N N . ASP B 1 44 ? 13.172 6.758 -18.172 1 81.25 44 ASP B N 1
ATOM 6239 C CA . ASP B 1 44 ? 13.219 7.406 -19.469 1 81.25 44 ASP B CA 1
ATOM 6240 C C . ASP B 1 44 ? 14.422 6.922 -20.281 1 81.25 44 ASP B C 1
ATOM 6242 O O . ASP B 1 44 ? 15.57 7.125 -19.875 1 81.25 44 ASP B O 1
ATOM 6246 N N . PHE B 1 45 ? 14.273 6.391 -21.5 1 79.31 45 PHE B N 1
ATOM 6247 C CA . PHE B 1 45 ? 15.297 5.773 -22.344 1 79.31 45 PHE B CA 1
ATOM 6248 C C . PHE B 1 45 ? 16.219 6.828 -22.922 1 79.31 45 PHE B C 1
ATOM 6250 O O . PHE B 1 45 ? 17.297 6.5 -23.422 1 79.31 45 PHE B O 1
ATOM 6257 N N . THR B 1 46 ? 15.867 8.055 -22.891 1 77.12 46 THR B N 1
ATOM 6258 C CA . THR B 1 46 ? 16.688 9.117 -23.484 1 77.12 46 THR B CA 1
ATOM 6259 C C . THR B 1 46 ? 17.734 9.602 -22.484 1 77.12 46 THR B C 1
ATOM 6261 O O . THR B 1 46 ? 18.656 10.336 -22.859 1 77.12 46 THR B O 1
ATOM 6264 N N . ASN B 1 47 ? 17.625 9.242 -21.281 1 86.25 47 ASN B N 1
ATOM 6265 C CA . ASN B 1 47 ? 18.578 9.688 -20.266 1 86.25 47 ASN B CA 1
ATOM 6266 C C . ASN B 1 47 ? 19.812 8.797 -20.234 1 86.25 47 ASN B C 1
ATOM 6268 O O . ASN B 1 47 ? 19.781 7.664 -20.719 1 86.25 47 ASN B O 1
ATOM 6272 N N . THR B 1 48 ? 20.859 9.422 -19.766 1 88.88 48 THR B N 1
ATOM 6273 C CA . THR B 1 48 ? 22.078 8.672 -19.438 1 88.88 48 THR B CA 1
ATOM 6274 C C . THR B 1 48 ? 22.109 8.305 -17.969 1 88.88 48 THR B C 1
ATOM 6276 O O . THR B 1 48 ? 21.859 9.156 -17.109 1 88.88 48 THR B O 1
ATOM 6279 N N . TYR B 1 49 ? 22.422 7.109 -17.75 1 93.06 49 TYR B N 1
ATOM 6280 C CA . TYR B 1 49 ? 22.438 6.605 -16.375 1 93.06 49 TYR B CA 1
ATOM 6281 C C . TYR B 1 49 ? 23.859 6.383 -15.891 1 93.06 49 TYR B C 1
ATOM 6283 O O . TYR B 1 49 ? 24.75 6.043 -16.672 1 93.06 49 TYR B O 1
ATOM 6291 N N . PHE B 1 50 ? 24.156 6.625 -14.633 1 94.19 50 PHE B N 1
ATOM 6292 C CA . PHE B 1 50 ? 25.422 6.359 -13.969 1 94.19 50 PHE B CA 1
ATOM 6293 C C . PHE B 1 50 ? 25.219 5.555 -12.695 1 94.19 50 PHE B C 1
ATOM 6295 O O . PHE B 1 50 ? 24.562 6.023 -11.766 1 94.19 50 PHE B O 1
ATOM 6302 N N . PHE B 1 51 ? 25.766 4.316 -12.656 1 96.19 51 PHE B N 1
ATOM 6303 C CA . PHE B 1 51 ? 25.625 3.438 -11.5 1 96.19 51 PHE B CA 1
ATOM 6304 C C . PHE B 1 51 ? 26.828 3.582 -10.57 1 96.19 51 PHE B C 1
ATOM 6306 O O . PHE B 1 51 ? 27.969 3.666 -11.031 1 96.19 51 PHE B O 1
ATOM 6313 N N . ALA B 1 52 ? 26.594 3.742 -9.25 1 96.31 52 ALA B N 1
ATOM 6314 C CA . ALA B 1 52 ? 27.719 3.646 -8.312 1 96.31 52 ALA B CA 1
ATOM 6315 C C . ALA B 1 52 ? 28.391 2.287 -8.414 1 96.31 52 ALA B C 1
ATOM 6317 O O . ALA B 1 52 ? 27.766 1.248 -8.234 1 96.31 52 ALA B O 1
ATOM 6318 N N . ASP B 1 53 ? 29.688 2.295 -8.672 1 95 53 ASP B N 1
ATOM 6319 C CA . ASP B 1 53 ? 30.344 1.037 -9.016 1 95 53 ASP B CA 1
ATOM 6320 C C . ASP B 1 53 ? 31.375 0.651 -7.957 1 95 53 ASP B C 1
ATOM 6322 O O . ASP B 1 53 ? 31.375 -0.476 -7.457 1 95 53 ASP B O 1
ATOM 6326 N N . SER B 1 54 ? 32.312 1.513 -7.676 1 96.81 54 SER B N 1
ATOM 6327 C CA . SER B 1 54 ? 33.375 1.192 -6.738 1 96.81 54 SER B CA 1
ATOM 6328 C C . SER B 1 54 ? 33.875 2.443 -6.023 1 96.81 54 SER B C 1
ATOM 6330 O O . SER B 1 54 ? 33.594 3.564 -6.445 1 96.81 54 SER B O 1
ATOM 6332 N N . LEU B 1 55 ? 34.562 2.184 -4.906 1 96.81 55 LEU B N 1
ATOM 6333 C CA . LEU B 1 55 ? 35.25 3.254 -4.18 1 96.81 55 LEU B CA 1
ATOM 6334 C C . LEU B 1 55 ? 36.562 3.609 -4.844 1 96.81 55 LEU B C 1
ATOM 6336 O O . LEU B 1 55 ? 37.5 2.801 -4.855 1 96.81 55 LEU B O 1
ATOM 6340 N N . ALA B 1 56 ? 36.719 4.785 -5.336 1 95.81 56 ALA B N 1
ATOM 6341 C CA . ALA B 1 56 ? 37.938 5.211 -6.004 1 95.81 56 ALA B CA 1
ATOM 6342 C C . ALA B 1 56 ? 39 5.672 -4.988 1 95.81 56 ALA B C 1
ATOM 6344 O O . ALA B 1 56 ? 40.188 5.398 -5.148 1 95.81 56 ALA B O 1
ATOM 6345 N N . ALA B 1 57 ? 38.562 6.453 -4.062 1 94.81 57 ALA B N 1
ATOM 6346 C CA . ALA B 1 57 ? 39.438 6.945 -3.004 1 94.81 57 ALA B CA 1
ATOM 6347 C C . ALA B 1 57 ? 38.656 7.312 -1.757 1 94.81 57 ALA B C 1
ATOM 6349 O O . ALA B 1 57 ? 37.469 7.645 -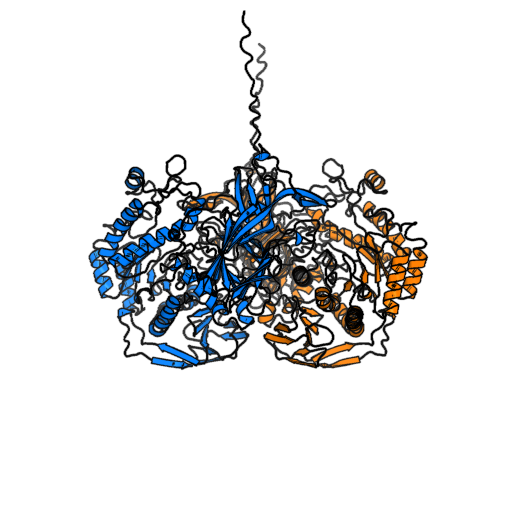1.846 1 94.81 57 ALA B O 1
ATOM 6350 N N . PHE B 1 58 ? 39.312 7.16 -0.542 1 96.56 58 PHE B N 1
ATOM 6351 C CA . PHE B 1 58 ? 38.688 7.617 0.691 1 96.56 58 PHE B CA 1
ATOM 6352 C C . PHE B 1 58 ? 39.75 8.008 1.722 1 96.56 58 PHE B C 1
ATOM 6354 O O . PHE B 1 58 ? 40.656 7.23 2.023 1 96.56 58 PHE B O 1
ATOM 6361 N N . ASP B 1 59 ? 39.625 9.211 2.213 1 96.19 59 ASP B N 1
ATOM 6362 C CA . ASP B 1 59 ? 40.469 9.703 3.287 1 96.19 59 ASP B CA 1
ATOM 6363 C C . ASP B 1 59 ? 39.781 9.586 4.641 1 96.19 59 ASP B C 1
ATOM 6365 O O . ASP B 1 59 ? 38.875 10.375 4.961 1 96.19 59 ASP B O 1
ATOM 6369 N N . THR B 1 60 ? 40.188 8.672 5.48 1 94.19 60 THR B N 1
ATOM 6370 C CA . THR B 1 60 ? 39.531 8.375 6.754 1 94.19 60 THR B CA 1
ATOM 6371 C C . THR B 1 60 ? 39.688 9.547 7.723 1 94.19 60 THR B C 1
ATOM 6373 O O . THR B 1 60 ? 38.906 9.656 8.688 1 94.19 60 THR B O 1
ATOM 6376 N N . SER B 1 61 ? 40.625 10.43 7.512 1 92.69 61 SER B N 1
ATOM 6377 C CA . SER B 1 61 ? 40.844 11.562 8.406 1 92.69 61 SER B CA 1
ATOM 6378 C C . SER B 1 61 ? 39.812 12.672 8.141 1 92.69 61 SER B C 1
ATOM 6380 O O . SER B 1 61 ? 39.375 13.328 9.078 1 92.69 61 SER B O 1
ATOM 6382 N N . THR B 1 62 ? 39.469 12.836 6.91 1 93.62 62 THR B N 1
ATOM 6383 C CA . THR B 1 62 ? 38.562 13.922 6.559 1 93.62 62 THR B CA 1
ATOM 6384 C C . THR B 1 62 ? 37.156 13.398 6.324 1 93.62 62 THR B C 1
ATOM 6386 O O . THR B 1 62 ? 36.188 14.172 6.32 1 93.62 62 THR B O 1
ATOM 6389 N N . GLY B 1 63 ? 37.062 12.102 6.141 1 95.75 63 GLY B N 1
ATOM 6390 C CA . GLY B 1 63 ? 35.781 11.516 5.812 1 95.75 63 GLY B CA 1
ATOM 6391 C C . GLY B 1 63 ? 35.375 11.773 4.375 1 95.75 63 GLY B C 1
ATOM 6392 O O . GLY B 1 63 ? 34.188 11.641 4.039 1 95.75 63 GLY B O 1
ATOM 6393 N N . ARG B 1 64 ? 36.281 12.195 3.486 1 95.62 64 ARG B N 1
ATOM 6394 C CA . ARG B 1 64 ? 36 12.516 2.094 1 95.62 64 ARG B CA 1
ATOM 6395 C C . ARG B 1 64 ? 36.531 11.43 1.159 1 95.62 64 ARG B C 1
ATOM 6397 O O . ARG B 1 64 ? 37.594 10.859 1.41 1 95.62 64 ARG B O 1
ATOM 6404 N N . GLY B 1 65 ? 35.75 11.125 0.129 1 96.31 65 GLY B N 1
ATOM 6405 C CA . GLY B 1 65 ? 36.156 10.148 -0.875 1 96.31 65 GLY B CA 1
ATOM 6406 C C . GLY B 1 65 ? 35.531 10.391 -2.23 1 96.31 65 GLY B C 1
ATOM 6407 O O . GLY B 1 65 ? 34.938 11.445 -2.461 1 96.31 65 GLY B O 1
ATOM 6408 N N . THR B 1 66 ? 35.844 9.469 -3.104 1 96.44 66 THR B N 1
ATOM 6409 C CA . THR B 1 66 ? 35.281 9.523 -4.445 1 96.44 66 THR B CA 1
ATOM 6410 C C . THR B 1 66 ? 34.688 8.172 -4.844 1 96.44 66 THR B C 1
ATOM 6412 O O . THR B 1 66 ? 35.25 7.125 -4.523 1 96.44 66 THR B O 1
ATOM 6415 N N . ILE B 1 67 ? 33.531 8.195 -5.441 1 97.19 67 ILE B N 1
ATOM 6416 C CA . ILE B 1 67 ? 32.844 7.023 -6.008 1 97.19 67 ILE B CA 1
ATOM 6417 C C . ILE B 1 67 ? 33.094 6.965 -7.512 1 97.19 67 ILE B C 1
ATOM 6419 O O . ILE B 1 67 ? 32.969 7.977 -8.211 1 97.19 67 ILE B O 1
ATOM 6423 N N . SER B 1 68 ? 33.531 5.867 -8.031 1 97 68 SER B N 1
ATOM 6424 C CA . SER B 1 68 ? 33.594 5.633 -9.469 1 97 68 SER B CA 1
ATOM 6425 C C . SER B 1 68 ? 32.219 5.242 -10 1 97 68 SER B C 1
ATOM 6427 O O . SER B 1 68 ? 31.625 4.246 -9.562 1 97 68 SER B O 1
ATOM 6429 N N . TRP B 1 69 ? 31.688 6.043 -10.93 1 96.06 69 TRP B N 1
ATOM 6430 C CA . TRP B 1 69 ? 30.375 5.816 -11.492 1 96.06 69 TRP B CA 1
ATOM 6431 C C . TRP B 1 69 ? 30.469 5.207 -12.891 1 96.06 69 TRP B C 1
ATOM 6433 O O . TRP B 1 69 ? 31.266 5.668 -13.719 1 96.06 69 TRP B O 1
ATOM 6443 N N . LYS B 1 70 ? 29.703 4.219 -13.25 1 96.12 70 LYS B N 1
ATOM 6444 C CA . LYS B 1 70 ? 29.719 3.572 -14.562 1 96.12 70 LYS B CA 1
ATOM 6445 C C . LYS B 1 70 ? 28.578 4.09 -15.438 1 96.12 70 LYS B C 1
ATOM 6447 O O . LYS B 1 70 ? 27.406 4.051 -15.039 1 96.12 70 LYS B O 1
ATOM 6452 N N . ARG B 1 71 ? 28.938 4.5 -16.578 1 93.12 71 ARG B N 1
ATOM 6453 C CA . ARG B 1 71 ? 28 5.027 -17.562 1 93.12 71 ARG B CA 1
ATOM 6454 C C . ARG B 1 71 ? 27.172 3.906 -18.188 1 93.12 71 ARG B C 1
ATOM 6456 O O . ARG B 1 71 ? 27.719 2.904 -18.641 1 93.12 71 ARG B O 1
ATOM 6463 N N . GLN B 1 72 ? 25.859 4.109 -18.094 1 92.5 72 GLN B N 1
ATOM 6464 C CA . GLN B 1 72 ? 24.922 3.086 -18.562 1 92.5 72 GLN B CA 1
ATOM 6465 C C . GLN B 1 72 ? 23.828 3.697 -19.422 1 92.5 72 GLN B C 1
ATOM 6467 O O . GLN B 1 72 ? 23.641 4.914 -19.422 1 92.5 72 GLN B O 1
ATOM 6472 N N . GLN B 1 73 ? 23.141 2.873 -20.219 1 86.62 73 GLN B N 1
ATOM 6473 C CA . GLN B 1 73 ? 21.938 3.232 -20.969 1 86.62 73 GLN B CA 1
ATOM 6474 C C . GLN B 1 73 ? 20.859 2.172 -20.812 1 86.62 73 GLN B C 1
ATOM 6476 O O . GLN B 1 73 ? 21.156 0.99 -20.641 1 86.62 73 GLN B O 1
ATOM 6481 N N . LEU B 1 74 ? 19.641 2.662 -20.828 1 85.19 74 LEU B N 1
ATOM 6482 C CA . LEU B 1 74 ? 18.5 1.754 -20.859 1 85.19 74 LEU B CA 1
ATOM 6483 C C . LEU B 1 74 ? 18.234 1.257 -22.266 1 85.19 74 LEU B C 1
ATOM 6485 O O . LEU B 1 74 ? 18.219 2.047 -23.219 1 85.19 74 LEU B O 1
ATOM 6489 N N . MET B 1 75 ? 18.109 -0.071 -22.375 1 79.44 75 MET B N 1
ATOM 6490 C CA . MET B 1 75 ? 17.828 -0.667 -23.688 1 79.44 75 MET B CA 1
ATOM 6491 C C . MET B 1 75 ? 16.672 -1.667 -23.578 1 79.44 75 MET B C 1
ATOM 6493 O O . MET B 1 75 ? 16.531 -2.359 -22.562 1 79.44 75 MET B O 1
ATOM 6497 N N . PRO B 1 76 ? 15.844 -1.721 -24.578 1 74.94 76 PRO B N 1
ATOM 6498 C CA . PRO B 1 76 ? 14.82 -2.771 -24.578 1 74.94 76 PRO B CA 1
ATOM 6499 C C . PRO B 1 76 ? 15.422 -4.172 -24.688 1 74.94 76 PRO B C 1
ATOM 6501 O O . PRO B 1 76 ? 16.469 -4.355 -25.312 1 74.94 76 PRO B O 1
ATOM 6504 N N . ARG B 1 77 ? 14.805 -5.07 -24.062 1 75.69 77 ARG B N 1
ATOM 6505 C CA . ARG B 1 77 ? 15.172 -6.48 -24.109 1 75.69 77 ARG B CA 1
ATOM 6506 C C . ARG B 1 77 ? 13.953 -7.359 -24.359 1 75.69 77 ARG B C 1
ATOM 6508 O O . ARG B 1 77 ? 12.938 -7.23 -23.672 1 75.69 77 ARG B O 1
ATOM 6515 N N . GLN B 1 78 ? 14.086 -8.211 -25.375 1 70.75 78 GLN B N 1
ATOM 6516 C CA . GLN B 1 78 ? 12.992 -9.102 -25.75 1 70.75 78 GLN B CA 1
ATOM 6517 C C . GLN B 1 78 ? 13.219 -10.508 -25.188 1 70.75 78 GLN B C 1
ATOM 6519 O O . GLN B 1 78 ? 14.328 -11.031 -25.25 1 70.75 78 GLN B O 1
ATOM 6524 N N . ALA B 1 79 ? 12.289 -11.023 -24.484 1 73.56 79 ALA B N 1
ATOM 6525 C CA . ALA B 1 79 ? 12.195 -12.43 -24.094 1 73.56 79 ALA B CA 1
ATOM 6526 C C . ALA B 1 79 ? 10.906 -13.055 -24.625 1 73.56 79 ALA B C 1
ATOM 6528 O O . ALA B 1 79 ? 9.844 -12.883 -24.031 1 73.56 79 ALA B O 1
ATOM 6529 N N . PHE B 1 80 ? 11.07 -13.789 -25.734 1 71.5 80 PHE B N 1
ATOM 6530 C CA . PHE B 1 80 ? 9.922 -14.266 -26.484 1 71.5 80 PHE B CA 1
ATOM 6531 C C . PHE B 1 80 ? 8.977 -13.117 -26.828 1 71.5 80 PHE B C 1
ATOM 6533 O O . PHE B 1 80 ? 9.367 -12.164 -27.5 1 71.5 80 PHE B O 1
ATOM 6540 N N . ASN B 1 81 ? 7.82 -13.164 -26.312 1 74.81 81 ASN B N 1
ATOM 6541 C CA . ASN B 1 81 ? 6.809 -12.195 -26.734 1 74.81 81 ASN B CA 1
ATOM 6542 C C . ASN B 1 81 ? 6.598 -11.117 -25.688 1 74.81 81 ASN B C 1
ATOM 6544 O O . ASN B 1 81 ? 5.535 -10.492 -25.641 1 74.81 81 ASN B O 1
ATOM 6548 N N . ALA B 1 82 ? 7.715 -10.953 -24.859 1 71.19 82 ALA B N 1
ATOM 6549 C CA . ALA B 1 82 ? 7.695 -9.883 -23.875 1 71.19 82 ALA B CA 1
ATOM 6550 C C . ALA B 1 82 ? 8.906 -8.961 -24.031 1 71.19 82 ALA B C 1
ATOM 6552 O O . ALA B 1 82 ? 10.023 -9.438 -24.25 1 71.19 82 ALA B O 1
ATOM 6553 N N . ASN B 1 83 ? 8.664 -7.699 -24.125 1 70.31 83 ASN B N 1
ATOM 6554 C CA . ASN B 1 83 ? 9.734 -6.707 -24.156 1 70.31 83 ASN B CA 1
ATOM 6555 C C . ASN B 1 83 ? 9.836 -5.953 -22.828 1 70.31 83 ASN B C 1
ATOM 6557 O O . ASN B 1 83 ? 8.859 -5.352 -22.375 1 70.31 83 ASN B O 1
ATOM 6561 N N . THR B 1 84 ? 10.898 -6.121 -22.172 1 78.5 84 THR B N 1
ATOM 6562 C CA . THR B 1 84 ? 11.258 -5.359 -20.984 1 78.5 84 THR B CA 1
ATOM 6563 C C . THR B 1 84 ? 12.453 -4.449 -21.266 1 78.5 84 THR B C 1
ATOM 6565 O O . THR B 1 84 ? 12.602 -3.947 -22.391 1 78.5 84 THR B O 1
ATOM 6568 N N . TYR B 1 85 ? 13.188 -4.012 -20.281 1 77.19 85 TYR B N 1
ATOM 6569 C CA . TYR B 1 85 ? 14.383 -3.203 -20.484 1 77.19 85 TYR B CA 1
ATOM 6570 C C . TYR B 1 85 ? 15.531 -3.693 -19.609 1 77.19 85 TYR B C 1
ATOM 6572 O O . TYR B 1 85 ? 15.312 -4.418 -18.641 1 77.19 85 TYR B O 1
ATOM 6580 N N . LEU B 1 86 ? 16.625 -3.432 -20.078 1 81.5 86 LEU B N 1
ATOM 6581 C CA . LEU B 1 86 ? 17.875 -3.736 -19.375 1 81.5 86 LEU B CA 1
ATOM 6582 C C . LEU B 1 86 ? 18.875 -2.607 -19.531 1 81.5 86 LEU B C 1
ATOM 6584 O O . LEU B 1 86 ? 18.938 -1.975 -20.594 1 81.5 86 LEU B O 1
ATOM 6588 N N . HIS B 1 87 ? 19.641 -2.316 -18.469 1 87.06 87 HIS B N 1
ATOM 6589 C CA . HIS B 1 87 ? 20.734 -1.36 -18.578 1 87.06 87 HIS B CA 1
ATOM 6590 C C . HIS B 1 87 ? 21.953 -1.998 -19.234 1 87.06 87 HIS B C 1
ATOM 6592 O O . HIS B 1 87 ? 22.281 -3.154 -18.953 1 87.06 87 HIS B O 1
ATOM 6598 N N . GLN B 1 88 ? 22.547 -1.342 -20.109 1 86.06 88 GLN B N 1
ATOM 6599 C CA . GLN B 1 88 ? 23.781 -1.755 -20.766 1 86.06 88 GLN B CA 1
ATOM 6600 C C . GLN B 1 88 ? 24.859 -0.67 -20.656 1 86.06 88 GLN B C 1
ATOM 6602 O O . GLN B 1 88 ? 24.531 0.521 -20.625 1 86.06 88 GLN B O 1
ATOM 6607 N N . PRO B 1 89 ? 26.141 -1.188 -20.5 1 90.38 89 PRO B N 1
ATOM 6608 C CA . PRO B 1 89 ? 27.188 -0.174 -20.547 1 90.38 89 PRO B CA 1
ATOM 6609 C C . PRO B 1 89 ? 27.094 0.701 -21.797 1 90.38 89 PRO B C 1
ATOM 6611 O O . PRO B 1 89 ? 26.797 0.203 -22.891 1 90.38 89 PRO B O 1
ATOM 6614 N N . LEU B 1 90 ? 27.297 1.91 -21.578 1 86.88 90 LEU B N 1
ATOM 6615 C CA . LEU B 1 90 ? 27.25 2.877 -22.672 1 86.88 90 LEU B CA 1
ATOM 6616 C C . LEU B 1 90 ? 28.625 3.512 -22.875 1 86.88 90 LEU B C 1
ATOM 6618 O O . LEU B 1 90 ? 29.203 4.059 -21.938 1 86.88 90 LEU B O 1
ATOM 6622 N N . LYS B 1 91 ? 29.109 3.342 -24.094 1 86.12 91 LYS B N 1
ATOM 6623 C CA . LYS B 1 91 ? 30.266 4.156 -24.453 1 86.12 91 LYS B CA 1
ATOM 6624 C C . LYS B 1 91 ? 29.859 5.617 -24.656 1 86.12 91 LYS B C 1
ATOM 6626 O O . LYS B 1 91 ? 28.859 5.906 -25.328 1 86.12 91 LYS B O 1
ATOM 6631 N N . SER B 1 92 ? 30.703 6.508 -24.016 1 81.62 92 SER B N 1
ATOM 6632 C CA . SER B 1 92 ? 30.375 7.93 -24.094 1 81.62 92 SER B CA 1
ATOM 6633 C C . SER B 1 92 ? 30.297 8.406 -25.547 1 81.62 92 SER B C 1
ATOM 6635 O O . SER B 1 92 ? 31.156 8.062 -26.359 1 81.62 92 SER B O 1
ATOM 6637 N N . LEU B 1 93 ? 29.234 9.172 -25.828 1 71.44 93 LEU B N 1
ATOM 6638 C CA . LEU B 1 93 ? 29.031 9.789 -27.125 1 71.44 93 LEU B CA 1
ATOM 6639 C C . LEU B 1 93 ? 29.188 11.305 -27.047 1 71.44 93 LEU B C 1
ATOM 6641 O O . LEU B 1 93 ? 28.828 12.023 -27.969 1 71.44 93 LEU B O 1
ATOM 6645 N N . ASP B 1 94 ? 29.719 11.672 -25.844 1 72.62 94 ASP B N 1
ATOM 6646 C CA . ASP B 1 94 ? 29.844 13.102 -25.594 1 72.62 94 ASP B CA 1
ATOM 6647 C C . ASP B 1 94 ? 30.984 13.695 -26.422 1 72.62 94 ASP B C 1
ATOM 6649 O O . ASP B 1 94 ? 32 13.047 -26.625 1 72.62 94 ASP B O 1
ATOM 6653 N N . PHE B 1 95 ? 30.859 14.891 -27 1 68.06 95 PHE B N 1
ATOM 6654 C CA . PHE B 1 95 ? 31.891 15.625 -27.734 1 68.06 95 PHE B CA 1
ATOM 6655 C C . PHE B 1 95 ? 32.281 16.891 -26.984 1 68.06 95 PHE B C 1
ATOM 6657 O O . PHE B 1 95 ? 31.422 17.641 -26.531 1 68.06 95 PHE B O 1
ATOM 6664 N N . PRO B 1 96 ? 33.531 17.125 -26.781 1 74.5 96 PRO B N 1
ATOM 6665 C CA . PRO B 1 96 ? 34.625 16.25 -27.234 1 74.5 96 PRO B CA 1
ATOM 6666 C C . PRO B 1 96 ? 34.875 15.109 -26.25 1 74.5 96 PRO B C 1
ATOM 6668 O O . PRO B 1 96 ? 34.719 15.266 -25.047 1 74.5 96 PRO B O 1
ATOM 6671 N N . ASP B 1 97 ? 35.156 14.047 -26.656 1 74.5 97 ASP B N 1
ATOM 6672 C CA . ASP B 1 97 ? 35.281 12.812 -25.891 1 74.5 97 ASP B CA 1
ATOM 6673 C C . ASP B 1 97 ? 36.375 12.922 -24.844 1 74.5 97 ASP B C 1
ATOM 6675 O O . ASP B 1 97 ? 36.312 12.258 -23.797 1 74.5 97 ASP B O 1
ATOM 6679 N N . THR B 1 98 ? 37.344 13.812 -25.047 1 75.44 98 THR B N 1
ATOM 6680 C CA . THR B 1 98 ? 38.5 13.938 -24.141 1 75.44 98 THR B CA 1
ATOM 6681 C C . THR B 1 98 ? 38.125 14.773 -22.922 1 75.44 98 THR B C 1
ATOM 6683 O O . THR B 1 98 ? 38.812 14.742 -21.906 1 75.44 98 THR B O 1
ATOM 6686 N N . ALA B 1 99 ? 37.062 15.477 -23.016 1 76.06 99 ALA B N 1
ATOM 6687 C CA . ALA B 1 99 ? 36.719 16.438 -21.969 1 76.06 99 ALA B CA 1
ATOM 6688 C C . ALA B 1 99 ? 35.75 15.836 -20.953 1 76.06 99 ALA B C 1
ATOM 6690 O O . ALA B 1 99 ? 35.594 16.375 -19.859 1 76.06 99 ALA B O 1
ATOM 6691 N N . TYR B 1 100 ? 35.094 14.82 -21.266 1 83 100 TYR B N 1
ATOM 6692 C CA . TYR B 1 100 ? 34.125 14.188 -20.391 1 83 100 TYR B CA 1
ATOM 6693 C C . TYR B 1 100 ? 34.5 12.742 -20.094 1 83 100 TYR B C 1
ATOM 6695 O O . TYR B 1 100 ? 34.656 11.93 -21.016 1 83 100 TYR B O 1
ATOM 6703 N N . PRO B 1 101 ? 34.594 12.453 -18.922 1 87.19 101 PRO B N 1
ATOM 6704 C CA . PRO B 1 101 ? 35.031 11.094 -18.594 1 87.19 101 PRO B CA 1
ATOM 6705 C C . PRO B 1 101 ? 33.969 10.047 -18.969 1 87.19 101 PRO B C 1
ATOM 6707 O O . PRO B 1 101 ? 32.781 10.289 -18.828 1 87.19 101 PRO B O 1
ATOM 6710 N N . GLN B 1 102 ? 34.438 8.898 -19.438 1 89.88 102 GLN B N 1
ATOM 6711 C CA . GLN B 1 102 ? 33.594 7.746 -19.688 1 89.88 102 GLN B CA 1
ATOM 6712 C C . GLN B 1 102 ? 32.844 7.328 -18.406 1 89.88 102 GLN B C 1
ATOM 6714 O O . GLN B 1 102 ? 31.625 7.164 -18.406 1 89.88 102 GLN B O 1
ATOM 6719 N N . ASN B 1 103 ? 33.594 7.141 -17.406 1 93.94 103 ASN B N 1
ATOM 6720 C CA . ASN B 1 103 ? 33.156 6.82 -16.047 1 93.94 103 ASN B CA 1
ATOM 6721 C C . ASN B 1 103 ? 33.688 7.805 -15.031 1 93.94 103 ASN B C 1
ATOM 6723 O O . ASN B 1 103 ? 34.844 7.676 -14.594 1 93.94 103 ASN B O 1
ATOM 6727 N N . PRO B 1 104 ? 32.938 8.75 -14.555 1 92 104 PRO B N 1
ATOM 6728 C CA . PRO B 1 104 ? 33.469 9.812 -13.695 1 92 104 PRO B CA 1
ATOM 6729 C C . PRO B 1 104 ? 33.688 9.336 -12.258 1 92 104 PRO B C 1
ATOM 6731 O O . PRO B 1 104 ? 32.969 8.492 -11.758 1 92 104 PRO B O 1
ATOM 6734 N N . ASP B 1 105 ? 34.656 9.844 -11.625 1 95.12 105 ASP B N 1
ATOM 6735 C CA . ASP B 1 105 ? 34.875 9.773 -10.188 1 95.12 105 ASP B CA 1
ATOM 6736 C C . ASP B 1 105 ? 34.344 11.031 -9.492 1 95.12 105 ASP B C 1
ATOM 6738 O O . ASP B 1 105 ? 34.906 12.125 -9.703 1 95.12 105 ASP B O 1
ATOM 6742 N N . LEU B 1 106 ? 33.375 10.875 -8.719 1 95 106 LEU B N 1
ATOM 6743 C CA . LEU B 1 106 ? 32.75 12.047 -8.125 1 95 106 LEU B CA 1
ATOM 6744 C C . LEU B 1 106 ? 32.781 11.984 -6.605 1 95 106 LEU B C 1
ATOM 6746 O O . LEU B 1 106 ? 32.812 10.898 -6.023 1 95 106 LEU B O 1
ATOM 6750 N N . GLY B 1 107 ? 32.719 13.102 -5.992 1 93.75 107 GLY B N 1
ATOM 6751 C CA . GLY B 1 107 ? 33.031 13.234 -4.57 1 93.75 107 GLY B CA 1
ATOM 6752 C C . GLY B 1 107 ? 31.844 12.844 -3.688 1 93.75 107 GLY B C 1
ATOM 6753 O O . GLY B 1 107 ? 30.688 13.039 -4.059 1 93.75 107 GLY B O 1
ATOM 6754 N N . PHE B 1 108 ? 32.156 12.273 -2.498 1 96 108 PHE B N 1
ATOM 6755 C CA . PHE B 1 108 ? 31.203 12.078 -1.412 1 96 108 PHE B CA 1
ATOM 6756 C C . PHE B 1 108 ? 31.891 12.234 -0.058 1 96 108 PHE B C 1
ATOM 6758 O O . PHE B 1 108 ? 33.125 12.305 0.019 1 96 108 PHE B O 1
ATOM 6765 N N . SER B 1 109 ? 31.156 12.391 0.984 1 95.5 109 SER B N 1
ATOM 6766 C CA . SER B 1 109 ? 31.719 12.539 2.32 1 95.5 109 SER B CA 1
ATOM 6767 C C . SER B 1 109 ? 30.828 11.891 3.373 1 95.5 109 SER B C 1
ATOM 6769 O O . SER B 1 109 ? 29.625 11.734 3.164 1 95.5 109 SER B O 1
ATOM 6771 N N . ILE B 1 110 ? 31.375 11.375 4.426 1 97.12 110 ILE B N 1
ATOM 6772 C CA . ILE B 1 110 ? 30.719 10.945 5.656 1 97.12 110 ILE B CA 1
ATOM 6773 C C . ILE B 1 110 ? 31.156 11.844 6.812 1 97.12 110 ILE B C 1
ATOM 6775 O O . ILE B 1 110 ? 32.344 11.891 7.16 1 97.12 110 ILE B O 1
ATOM 6779 N N . GLU B 1 111 ? 30.234 12.508 7.395 1 95.75 111 GLU B N 1
ATOM 6780 C CA . GLU B 1 111 ? 30.531 13.461 8.461 1 95.75 111 GLU B CA 1
ATOM 6781 C C . GLU B 1 111 ? 29.812 13.078 9.758 1 95.75 111 GLU B C 1
ATOM 6783 O O . GLU B 1 111 ? 28.594 13 9.789 1 95.75 111 GLU B O 1
ATOM 6788 N N . PRO B 1 112 ? 30.531 12.828 10.852 1 97.06 112 PRO B N 1
ATOM 6789 C CA . PRO B 1 112 ? 29.891 12.508 12.133 1 97.06 112 PRO B CA 1
ATOM 6790 C C . PRO B 1 112 ? 29.234 13.727 12.781 1 97.06 112 PRO B C 1
ATOM 6792 O O . PRO B 1 112 ? 29.922 14.695 13.117 1 97.06 112 PRO B O 1
ATOM 6795 N N . VAL B 1 113 ? 28.016 13.688 12.977 1 97.06 113 VAL B N 1
ATOM 6796 C CA . VAL B 1 113 ? 27.281 14.75 13.672 1 97.06 113 VAL B CA 1
ATOM 6797 C C . VAL B 1 113 ? 27.406 14.555 15.18 1 97.06 113 VAL B C 1
ATOM 6799 O O . VAL B 1 113 ? 27.766 15.492 15.906 1 97.06 113 VAL B O 1
ATOM 6802 N N . ASN B 1 114 ? 27.125 13.422 15.711 1 97.25 114 ASN B N 1
ATOM 6803 C CA . ASN B 1 114 ? 27.312 12.898 17.062 1 97.25 114 ASN B CA 1
ATOM 6804 C C . ASN B 1 114 ? 27.391 11.375 17.062 1 97.25 114 ASN B C 1
ATOM 6806 O O . ASN B 1 114 ? 27.656 10.758 16.031 1 97.25 114 ASN B O 1
ATOM 6810 N N . GLY B 1 115 ? 27.25 10.75 18.219 1 97.31 115 GLY B N 1
ATOM 6811 C CA . GLY B 1 115 ? 27.453 9.312 18.312 1 97.31 115 GLY B CA 1
ATOM 6812 C C . GLY B 1 115 ? 26.328 8.516 17.672 1 97.31 115 GLY B C 1
ATOM 6813 O O . GLY B 1 115 ? 26.484 7.32 17.391 1 97.31 115 GLY B O 1
ATOM 6814 N N . ARG B 1 116 ? 25.156 9.117 17.312 1 98.19 116 ARG B N 1
ATOM 6815 C CA . ARG B 1 116 ? 23.984 8.406 16.781 1 98.19 116 ARG B CA 1
ATOM 6816 C C . ARG B 1 116 ? 23.703 8.812 15.344 1 98.19 116 ARG B C 1
ATOM 6818 O O . ARG B 1 116 ? 22.859 8.203 14.68 1 98.19 116 ARG B O 1
ATOM 6825 N N . THR B 1 117 ? 24.359 9.828 14.852 1 98.56 117 THR B N 1
ATOM 6826 C CA . THR B 1 117 ? 23.969 10.398 13.562 1 98.56 117 THR B CA 1
ATOM 6827 C C . THR B 1 117 ? 25.188 10.633 12.68 1 98.56 117 THR B C 1
ATOM 6829 O O . THR B 1 117 ? 26.156 11.266 13.109 1 98.56 117 THR B O 1
ATOM 6832 N N . LEU B 1 118 ? 25.219 10.133 11.484 1 98.38 118 LEU B N 1
ATOM 6833 C CA . LEU B 1 118 ? 26.188 10.43 10.43 1 98.38 118 LEU B CA 1
ATOM 6834 C C . LEU B 1 118 ? 25.516 11.172 9.273 1 98.38 118 LEU B C 1
ATOM 6836 O O . LEU B 1 118 ? 24.344 10.953 8.992 1 98.38 118 LEU B O 1
ATOM 6840 N N . ARG B 1 119 ? 26.234 12.016 8.656 1 97.44 119 ARG B N 1
ATOM 6841 C CA . ARG B 1 119 ? 25.797 12.719 7.461 1 97.44 119 ARG B CA 1
ATOM 6842 C C . ARG B 1 119 ? 26.531 12.211 6.227 1 97.44 119 ARG B C 1
ATOM 6844 O O . ARG B 1 119 ? 27.75 12.18 6.195 1 97.44 119 ARG B O 1
ATOM 6851 N N . LEU B 1 120 ? 25.797 11.711 5.242 1 97.44 120 LEU B N 1
ATOM 6852 C CA . LEU B 1 120 ? 26.312 11.266 3.955 1 97.44 120 LEU B CA 1
ATOM 6853 C C . LEU B 1 120 ? 25.984 12.266 2.855 1 97.44 120 LEU B C 1
ATOM 6855 O O . LEU B 1 120 ? 24.812 12.562 2.609 1 97.44 120 LEU B O 1
ATOM 6859 N N . ARG B 1 121 ? 26.953 12.797 2.195 1 95.5 121 ARG B N 1
ATOM 6860 C CA . ARG B 1 121 ? 26.766 13.672 1.046 1 95.5 121 ARG B CA 1
ATOM 6861 C C . ARG B 1 121 ? 27.406 13.086 -0.206 1 95.5 121 ARG B C 1
ATOM 6863 O O . ARG B 1 121 ? 28.516 12.57 -0.149 1 95.5 121 ARG B O 1
ATOM 6870 N N . ILE B 1 122 ? 26.688 13.062 -1.272 1 95.69 122 ILE B N 1
ATOM 6871 C CA . ILE B 1 122 ? 27.172 12.562 -2.557 1 95.69 122 ILE B CA 1
ATOM 6872 C C . ILE B 1 122 ? 26.891 13.594 -3.646 1 95.69 122 ILE B C 1
ATOM 6874 O O . ILE B 1 122 ? 25.781 14.156 -3.709 1 95.69 122 ILE B O 1
ATOM 6878 N N . HIS B 1 123 ? 27.875 13.812 -4.461 1 93 123 HIS B N 1
ATOM 6879 C CA . HIS B 1 123 ? 27.766 14.789 -5.543 1 93 123 HIS B CA 1
ATOM 6880 C C . HIS B 1 123 ? 27.75 14.094 -6.902 1 93 123 HIS B C 1
ATOM 6882 O O . HIS B 1 123 ? 28.422 13.078 -7.094 1 93 123 HIS B O 1
ATOM 6888 N N . THR B 1 124 ? 26.984 14.641 -7.848 1 92.44 124 THR B N 1
ATOM 6889 C CA . THR B 1 124 ? 26.906 14.062 -9.18 1 92.44 124 THR B CA 1
ATOM 6890 C C . THR B 1 124 ? 27.656 14.914 -10.195 1 92.44 124 THR B C 1
ATOM 6892 O O . THR B 1 124 ? 27.562 14.688 -11.398 1 92.44 124 THR B O 1
ATOM 6895 N N . SER B 1 125 ? 28.312 15.914 -9.672 1 87.19 125 SER B N 1
ATOM 6896 C CA . SER B 1 125 ? 29.188 16.781 -10.453 1 87.19 125 SER B CA 1
ATOM 6897 C C . SER B 1 125 ? 30.469 17.094 -9.688 1 87.19 125 SER B C 1
ATOM 6899 O O . SER B 1 125 ? 30.547 16.891 -8.477 1 87.19 125 SER B O 1
ATOM 6901 N N . PRO B 1 126 ? 31.5 17.547 -10.414 1 80.44 126 PRO B N 1
ATOM 6902 C CA . PRO B 1 126 ? 32.75 17.875 -9.727 1 80.44 126 PRO B CA 1
ATOM 6903 C C . PRO B 1 126 ? 32.625 19.094 -8.828 1 80.44 126 PRO B C 1
ATOM 6905 O O . PRO B 1 126 ? 33.5 19.344 -7.988 1 80.44 126 PRO B O 1
ATOM 6908 N N . VAL B 1 127 ? 31.578 19.797 -9.031 1 77.5 127 VAL B N 1
ATOM 6909 C CA . VAL B 1 127 ? 31.391 21 -8.234 1 77.5 127 VAL B CA 1
ATOM 6910 C C . VAL B 1 127 ? 30.406 20.719 -7.098 1 77.5 127 VAL B C 1
ATOM 6912 O O . VAL B 1 127 ? 29.25 20.359 -7.344 1 77.5 127 VAL B O 1
ATOM 6915 N N . ALA B 1 128 ? 30.875 20.766 -5.898 1 76.19 128 ALA B N 1
ATOM 6916 C CA . ALA B 1 128 ? 30.016 20.609 -4.727 1 76.19 128 ALA B CA 1
ATOM 6917 C C . ALA B 1 128 ? 29.266 21.906 -4.43 1 76.19 128 ALA B C 1
ATOM 6919 O O . ALA B 1 128 ? 29.797 23 -4.582 1 76.19 128 ALA B O 1
ATOM 6920 N N . PRO B 1 129 ? 27.953 21.703 -4.105 1 72.06 129 PRO B N 1
ATOM 6921 C CA . PRO B 1 129 ? 27.234 22.922 -3.73 1 72.06 129 PRO B CA 1
ATOM 6922 C C . PRO B 1 129 ? 27.891 23.672 -2.582 1 72.06 129 PRO B C 1
ATOM 6924 O O . PRO B 1 129 ? 28.453 23.062 -1.674 1 72.06 129 PRO B O 1
ATOM 6927 N N . ALA B 1 130 ? 27.969 24.938 -2.76 1 62.69 130 ALA B N 1
ATOM 6928 C CA . ALA B 1 130 ? 28.656 25.797 -1.803 1 62.69 130 ALA B CA 1
ATOM 6929 C C . ALA B 1 130 ? 27.734 26.219 -0.676 1 62.69 130 ALA B C 1
ATOM 6931 O O . ALA B 1 130 ? 28.172 26.781 0.33 1 62.69 130 ALA B O 1
ATOM 6932 N N . ASP B 1 131 ? 26.547 25.906 -0.702 1 64.38 131 ASP B N 1
ATOM 6933 C CA . ASP B 1 131 ? 25.656 26.547 0.268 1 64.38 131 ASP B CA 1
ATOM 6934 C C . ASP B 1 131 ? 25.875 25.984 1.669 1 64.38 131 ASP B C 1
ATOM 6936 O O . ASP B 1 131 ? 25.844 24.766 1.868 1 64.38 131 ASP B O 1
ATOM 6940 N N . PRO B 1 132 ? 26.203 26.922 2.516 1 60.22 132 PRO B N 1
ATOM 6941 C CA . PRO B 1 132 ? 26.375 26.5 3.906 1 60.22 132 PRO B CA 1
ATOM 6942 C C . PRO B 1 132 ? 25.062 26.016 4.543 1 60.22 132 PRO B C 1
ATOM 6944 O O . PRO B 1 132 ? 24 26.516 4.199 1 60.22 132 PRO B O 1
ATOM 6947 N N . ASP B 1 133 ? 25.266 25.094 5.371 1 67.12 133 ASP B N 1
ATOM 6948 C CA . ASP B 1 133 ? 24.156 24.516 6.125 1 67.12 133 ASP B CA 1
ATOM 6949 C C . ASP B 1 133 ? 23.359 25.594 6.844 1 67.12 133 ASP B C 1
ATOM 6951 O O . ASP B 1 133 ? 22.141 25.5 6.969 1 67.12 133 ASP B O 1
ATOM 6955 N N . SER B 1 134 ? 24.047 26.547 7.242 1 63.47 134 SER B N 1
ATOM 6956 C CA . SER B 1 134 ? 23.422 27.594 8.039 1 63.47 134 SER B CA 1
ATOM 6957 C C . SER B 1 134 ? 22.359 28.344 7.238 1 63.47 134 SER B C 1
ATOM 6959 O O . SER B 1 134 ? 21.516 29.016 7.816 1 63.47 134 SER B O 1
ATOM 6961 N N . LEU B 1 135 ? 22.359 28.078 6.145 1 74.31 135 LEU B N 1
ATOM 6962 C CA . LEU B 1 135 ? 21.406 28.797 5.297 1 74.31 135 LEU B CA 1
ATOM 6963 C C . LEU B 1 135 ? 20.188 27.938 4.992 1 74.31 135 LEU B C 1
ATOM 6965 O O . LEU B 1 135 ? 19.203 28.422 4.441 1 74.31 135 LEU B O 1
ATOM 6969 N N . SER B 1 136 ? 20.266 26.828 5.523 1 90.06 136 SER B N 1
ATOM 6970 C CA . SER B 1 136 ? 19.125 25.969 5.211 1 90.06 136 SER B CA 1
ATOM 6971 C C . SER B 1 136 ? 17.953 26.266 6.129 1 90.06 136 SER B C 1
ATOM 6973 O O . SER B 1 136 ? 18.062 26.141 7.352 1 90.06 136 SER B O 1
ATOM 6975 N N . PRO B 1 137 ? 16.75 26.625 5.594 1 93.5 137 PRO B N 1
ATOM 6976 C CA . PRO B 1 137 ? 15.555 26.828 6.422 1 93.5 137 PRO B CA 1
ATOM 6977 C C . PRO B 1 137 ? 15.086 25.547 7.105 1 93.5 137 PRO B C 1
ATOM 6979 O O . PRO B 1 137 ? 14.242 25.594 8.008 1 93.5 137 PRO B O 1
ATOM 6982 N N . MET B 1 138 ? 15.641 24.422 6.695 1 96.38 138 MET B N 1
ATOM 6983 C CA . MET B 1 138 ? 15.203 23.141 7.215 1 96.38 138 MET B CA 1
ATOM 6984 C C . MET B 1 138 ? 15.961 22.766 8.484 1 96.38 138 MET B C 1
ATOM 6986 O O . MET B 1 138 ? 15.531 21.906 9.25 1 96.38 138 MET B O 1
ATOM 6990 N N . LEU B 1 139 ? 17.078 23.375 8.711 1 95.69 139 LEU B N 1
ATOM 6991 C CA . LEU B 1 139 ? 17.922 23.078 9.867 1 95.69 139 LEU B CA 1
ATOM 6992 C C . LEU B 1 139 ? 17.812 24.188 10.906 1 95.69 139 LEU B C 1
ATOM 6994 O O . LEU B 1 139 ? 17.609 25.359 10.562 1 95.69 139 LEU B O 1
ATOM 6998 N N . ALA B 1 140 ? 17.984 23.844 12.195 1 93 140 ALA B N 1
ATOM 6999 C CA . ALA B 1 140 ? 17.859 24.797 13.297 1 93 140 ALA B CA 1
ATOM 7000 C C . ALA B 1 140 ? 19.141 25.609 13.461 1 93 140 ALA B C 1
ATOM 7002 O O . ALA B 1 140 ? 19.109 26.703 14.031 1 93 140 ALA B O 1
ATOM 7003 N N . GLY B 1 141 ? 20.203 25.156 13.016 1 90.31 141 GLY B N 1
ATOM 7004 C CA . GLY B 1 141 ? 21.516 25.781 13.109 1 90.31 141 GLY B CA 1
ATOM 7005 C C . GLY B 1 141 ? 22.594 25 12.383 1 90.31 141 GLY B C 1
ATOM 7006 O O . GLY B 1 141 ? 22.297 24.062 11.633 1 90.31 141 GLY B O 1
ATOM 7007 N N . PRO B 1 142 ? 23.75 25.484 12.602 1 90.56 142 PRO B N 1
ATOM 7008 C CA . PRO B 1 142 ? 24.844 24.734 11.977 1 90.56 142 PRO B CA 1
ATOM 7009 C C . PRO B 1 142 ? 24.922 23.281 12.477 1 90.56 142 PRO B C 1
ATOM 7011 O O . PRO B 1 142 ? 24.688 23.031 13.656 1 90.56 142 PRO B O 1
ATOM 7014 N N . VAL B 1 143 ? 25.219 22.422 11.625 1 93.06 143 VAL B N 1
ATOM 7015 C CA . VAL B 1 143 ? 25.328 21 11.969 1 93.06 143 VAL B CA 1
ATOM 7016 C C . VAL B 1 143 ? 26.641 20.75 12.695 1 93.06 143 VAL B C 1
ATOM 7018 O O . VAL B 1 143 ? 27.703 21.141 12.211 1 93.06 143 VAL B O 1
ATOM 7021 N N . ALA B 1 144 ? 26.547 20.125 13.82 1 90.31 144 ALA B N 1
ATOM 7022 C CA . ALA B 1 144 ? 27.734 19.797 14.602 1 90.31 144 ALA B CA 1
ATOM 7023 C C . ALA B 1 144 ? 28.625 18.797 13.867 1 90.31 144 ALA B C 1
ATOM 7025 O O . ALA B 1 144 ? 28.156 18.078 12.977 1 90.31 144 ALA B O 1
ATOM 7026 N N . ASN B 1 145 ? 29.828 18.781 14.148 1 92.38 145 ASN B N 1
ATOM 7027 C CA . ASN B 1 145 ? 30.797 17.812 13.672 1 92.38 145 ASN B CA 1
ATOM 7028 C C . ASN B 1 145 ? 31.609 17.234 14.82 1 92.38 145 ASN B C 1
ATOM 7030 O O . ASN B 1 145 ? 32.594 17.828 15.258 1 92.38 145 ASN B O 1
ATOM 7034 N N . ASP B 1 146 ? 31.25 16.078 15.289 1 94.12 146 ASP B N 1
ATOM 7035 C CA . ASP B 1 146 ? 31.922 15.414 16.391 1 94.12 146 ASP B CA 1
ATOM 7036 C C . ASP B 1 146 ? 32.688 14.188 15.898 1 94.12 146 ASP B C 1
ATOM 7038 O O . ASP B 1 146 ? 32.281 13.055 16.156 1 94.12 146 ASP B O 1
ATOM 7042 N N . ALA B 1 147 ? 33.75 14.367 15.328 1 91.38 147 ALA B N 1
ATOM 7043 C CA . ALA B 1 147 ? 34.594 13.32 14.742 1 91.38 147 ALA B CA 1
ATOM 7044 C C . ALA B 1 147 ? 35 12.297 15.797 1 91.38 147 ALA B C 1
ATOM 7046 O O . ALA B 1 147 ? 35.156 11.117 15.492 1 91.38 147 ALA B O 1
ATOM 7047 N N . SER B 1 148 ? 35.094 12.719 17.016 1 92.56 148 SER B N 1
ATOM 7048 C CA . SER B 1 148 ? 35.562 11.852 18.094 1 92.56 148 SER B CA 1
ATOM 7049 C C . SER B 1 148 ? 34.5 10.828 18.5 1 92.56 148 SER B C 1
ATOM 7051 O O . SER B 1 148 ? 34.812 9.828 19.141 1 92.56 148 SER B O 1
ATOM 7053 N N . ALA B 1 149 ? 33.344 11.047 18.078 1 95.44 149 ALA B N 1
ATOM 7054 C CA . ALA B 1 149 ? 32.25 10.172 18.484 1 95.44 149 ALA B CA 1
ATOM 7055 C C . ALA B 1 149 ? 32.281 8.852 17.703 1 95.44 149 ALA B C 1
ATOM 7057 O O . ALA B 1 149 ? 31.625 7.883 18.094 1 95.44 149 ALA B O 1
ATOM 7058 N N . TRP B 1 150 ? 33.094 8.75 16.672 1 96.94 150 TRP B N 1
ATOM 7059 C CA . TRP B 1 150 ? 33.156 7.559 15.828 1 96.94 150 TRP B CA 1
ATOM 7060 C C . TRP B 1 150 ? 34.594 7.094 15.648 1 96.94 150 TRP B C 1
ATOM 7062 O O . TRP B 1 150 ? 35.5 7.91 15.438 1 96.94 150 TRP B O 1
ATOM 7072 N N . LYS B 1 151 ? 34.812 5.84 15.812 1 97 151 LYS B N 1
ATOM 7073 C CA . LYS B 1 151 ? 36.094 5.227 15.438 1 97 151 LYS B CA 1
ATOM 7074 C C . LYS B 1 151 ? 36.094 4.812 13.969 1 97 151 LYS B C 1
ATOM 7076 O O . LYS B 1 151 ? 35.188 4.086 13.523 1 97 151 LYS B O 1
ATOM 7081 N N . VAL B 1 152 ? 37.062 5.309 13.211 1 97.19 152 VAL B N 1
ATOM 7082 C CA . VAL B 1 152 ? 37.156 4.992 11.789 1 97.19 152 VAL B CA 1
ATOM 7083 C C . VAL B 1 152 ? 38.312 4.043 11.547 1 97.19 152 VAL B C 1
ATOM 7085 O O . VAL B 1 152 ? 39.469 4.355 11.883 1 97.19 152 VAL B O 1
ATOM 7088 N N . THR B 1 153 ? 38.031 2.869 10.984 1 95.81 153 THR B N 1
ATOM 7089 C CA . THR B 1 153 ? 39.062 1.874 10.719 1 95.81 153 THR B CA 1
ATOM 7090 C C . THR B 1 153 ? 38.969 1.334 9.297 1 95.81 153 THR B C 1
ATOM 7092 O O . THR B 1 153 ? 37.906 1.427 8.68 1 95.81 153 THR B O 1
ATOM 7095 N N . ARG B 1 154 ? 40 0.826 8.828 1 94.62 154 ARG B N 1
ATOM 7096 C CA . ARG B 1 154 ? 40 0.134 7.547 1 94.62 154 ARG B CA 1
ATOM 7097 C C . ARG B 1 154 ? 40 -1.379 7.738 1 94.62 154 ARG B C 1
ATOM 7099 O O . ARG B 1 154 ? 40.688 -1.895 8.633 1 94.62 154 ARG B O 1
ATOM 7106 N N . LYS B 1 155 ? 39.219 -1.958 7.113 1 91.69 155 LYS B N 1
ATOM 7107 C CA . LYS B 1 155 ? 39.188 -3.412 6.977 1 91.69 155 LYS B CA 1
ATOM 7108 C C . LYS B 1 155 ? 39.375 -3.826 5.52 1 91.69 155 LYS B C 1
ATOM 7110 O O . LYS B 1 155 ? 38.406 -4.086 4.812 1 91.69 155 LYS B O 1
ATOM 7115 N N . GLY B 1 156 ? 40.625 -4.133 5.156 1 93.19 156 GLY B N 1
ATOM 7116 C CA . GLY B 1 156 ? 40.906 -4.266 3.734 1 93.19 156 GLY B CA 1
ATOM 7117 C C . GLY B 1 156 ? 40.625 -2.988 2.955 1 93.19 156 GLY B C 1
ATOM 7118 O O . GLY B 1 156 ? 41.156 -1.925 3.309 1 93.19 156 GLY B O 1
ATOM 7119 N N . ALA B 1 157 ? 39.875 -3.178 1.942 1 94.25 157 ALA B N 1
ATOM 7120 C CA . ALA B 1 157 ? 39.562 -2.02 1.115 1 94.25 157 ALA B CA 1
ATOM 7121 C C . ALA B 1 157 ? 38.312 -1.289 1.654 1 94.25 157 ALA B C 1
ATOM 7123 O O . ALA B 1 157 ? 38.031 -0.16 1.248 1 94.25 157 ALA B O 1
ATOM 7124 N N . ASP B 1 158 ? 37.688 -1.857 2.619 1 97.38 158 ASP B N 1
ATOM 7125 C CA . ASP B 1 158 ? 36.5 -1.267 3.182 1 97.38 158 ASP B CA 1
ATOM 7126 C C . ASP B 1 158 ? 36.844 -0.265 4.285 1 97.38 158 ASP B C 1
ATOM 7128 O O . ASP B 1 158 ? 37.938 -0.247 4.789 1 97.38 158 ASP B O 1
ATOM 7132 N N . VAL B 1 159 ? 35.969 0.65 4.57 1 97.88 159 VAL B N 1
ATOM 7133 C CA . VAL B 1 159 ? 36.094 1.595 5.676 1 97.88 159 VAL B CA 1
ATOM 7134 C C . VAL B 1 159 ? 34.906 1.397 6.645 1 97.88 159 VAL B C 1
ATOM 7136 O O . VAL B 1 159 ? 33.781 1.27 6.223 1 97.88 159 VAL B O 1
ATOM 7139 N N . LEU B 1 160 ? 35.219 1.343 7.902 1 97.62 160 LEU B N 1
ATOM 7140 C CA . LEU B 1 160 ? 34.188 1.101 8.906 1 97.62 160 LEU B CA 1
ATOM 7141 C C . LEU B 1 160 ? 34.156 2.242 9.922 1 97.62 160 LEU B C 1
ATOM 7143 O O . LEU B 1 160 ? 35.156 2.584 10.531 1 97.62 160 LEU B O 1
ATOM 7147 N N . TYR B 1 161 ? 33.031 2.93 10.016 1 97.94 161 TYR B N 1
ATOM 7148 C CA . TYR B 1 161 ? 32.719 3.844 11.102 1 97.94 161 TYR B CA 1
ATOM 7149 C C . TYR B 1 161 ? 32 3.113 12.234 1 97.94 161 TYR B C 1
ATOM 7151 O O . TYR B 1 161 ? 30.969 2.469 12.008 1 97.94 161 TYR B O 1
ATOM 7159 N N . THR B 1 162 ? 32.469 3.215 13.5 1 97.88 162 THR B N 1
ATOM 7160 C CA . THR B 1 162 ? 31.859 2.494 14.617 1 97.88 162 THR B CA 1
ATOM 7161 C C . THR B 1 162 ? 31.594 3.436 15.781 1 97.88 162 THR B C 1
ATOM 7163 O O . THR B 1 162 ? 32.469 4.219 16.172 1 97.88 162 THR B O 1
ATOM 7166 N N . SER B 1 163 ? 30.453 3.443 16.297 1 97.69 163 SER B N 1
ATOM 7167 C CA . SER B 1 163 ? 30.047 4.059 17.547 1 97.69 163 SER B CA 1
ATOM 7168 C C . SER B 1 163 ? 29.375 3.049 18.469 1 97.69 163 SER B C 1
ATOM 7170 O O . SER B 1 163 ? 29.141 1.904 18.078 1 97.69 163 SER B O 1
ATOM 7172 N N . PRO B 1 164 ? 29.094 3.416 19.766 1 97.06 164 PRO B N 1
ATOM 7173 C CA . PRO B 1 164 ? 28.391 2.49 20.656 1 97.06 164 PRO B CA 1
ATOM 7174 C C . PRO B 1 164 ? 26.984 2.143 20.172 1 97.06 164 PRO B C 1
ATOM 7176 O O . PRO B 1 164 ? 26.406 1.155 20.625 1 97.06 164 PRO B O 1
ATOM 7179 N N . TYR B 1 165 ? 26.484 2.873 19.266 1 97.88 165 TYR B N 1
ATOM 7180 C CA . TYR B 1 165 ? 25.078 2.732 18.891 1 97.88 165 TYR B CA 1
ATOM 7181 C C . TYR B 1 165 ? 24.938 2.002 17.562 1 97.88 165 TYR B C 1
ATOM 7183 O O . TYR B 1 165 ? 23.859 1.528 17.219 1 97.88 165 TYR B O 1
ATOM 7191 N N . GLY B 1 166 ? 25.969 1.891 16.766 1 97.75 166 GLY B N 1
ATOM 7192 C CA . GLY B 1 166 ? 25.938 1.229 15.469 1 97.75 166 GLY B CA 1
ATOM 7193 C C . GLY B 1 166 ? 27.188 1.48 14.648 1 97.75 166 GLY B C 1
ATOM 7194 O O . GLY B 1 166 ? 28.172 2.037 15.148 1 97.75 166 GLY B O 1
ATOM 7195 N N . SER B 1 167 ? 27.156 0.959 13.445 1 97.94 167 SER B N 1
ATOM 7196 C CA . SER B 1 167 ? 28.297 1.141 12.555 1 97.94 167 SER B CA 1
ATOM 7197 C C . SER B 1 167 ? 27.844 1.356 11.117 1 97.94 167 SER B C 1
ATOM 7199 O O . SER B 1 167 ? 26.719 1.004 10.758 1 97.94 167 SER B O 1
ATOM 7201 N N . LEU B 1 168 ? 28.609 2.004 10.352 1 98.38 168 LEU B N 1
ATOM 7202 C CA . LEU B 1 168 ? 28.453 2.186 8.914 1 98.38 168 LEU B CA 1
ATOM 7203 C C . LEU B 1 168 ? 29.688 1.69 8.164 1 98.38 168 LEU B C 1
ATOM 7205 O O . LEU B 1 168 ? 30.797 2.127 8.438 1 98.38 168 LEU B O 1
ATOM 7209 N N . ARG B 1 169 ? 29.531 0.787 7.266 1 98.38 169 ARG B N 1
ATOM 7210 C CA . ARG B 1 169 ? 30.609 0.247 6.461 1 98.38 169 ARG B CA 1
ATOM 7211 C C . ARG B 1 169 ? 30.531 0.752 5.023 1 98.38 169 ARG B C 1
ATOM 7213 O O . ARG B 1 169 ? 29.484 0.667 4.387 1 98.38 169 ARG B O 1
ATOM 7220 N N . ILE B 1 170 ? 31.578 1.315 4.57 1 98.31 170 ILE B N 1
ATOM 7221 C CA . ILE B 1 170 ? 31.75 1.58 3.148 1 98.31 170 ILE B CA 1
ATOM 7222 C C . ILE B 1 170 ? 32.438 0.387 2.479 1 98.31 170 ILE B C 1
ATOM 7224 O O . ILE B 1 170 ? 33.625 0.127 2.709 1 98.31 170 ILE B O 1
ATOM 7228 N N . GLN B 1 171 ? 31.656 -0.345 1.714 1 97.81 171 GLN B N 1
ATOM 7229 C CA . GLN B 1 171 ? 32.25 -1.415 0.912 1 97.81 171 GLN B CA 1
ATOM 7230 C C . GLN B 1 171 ? 32.906 -0.863 -0.351 1 97.81 171 GLN B C 1
ATOM 7232 O O . GLN B 1 171 ? 32.281 -0.085 -1.085 1 97.81 171 GLN B O 1
ATOM 7237 N N . ALA B 1 172 ? 34.062 -1.297 -0.612 1 97.31 172 ALA B N 1
ATOM 7238 C CA . ALA B 1 172 ? 34.844 -0.685 -1.68 1 97.31 172 ALA B CA 1
ATOM 7239 C C . ALA B 1 172 ? 34.406 -1.202 -3.047 1 97.31 172 ALA B C 1
ATOM 7241 O O . ALA B 1 172 ? 34.375 -0.448 -4.023 1 97.31 172 ALA B O 1
ATOM 7242 N N . ASP B 1 173 ? 34.094 -2.51 -3.164 1 95.75 173 ASP B N 1
ATOM 7243 C CA . ASP B 1 173 ? 33.719 -3.123 -4.441 1 95.75 173 ASP B CA 1
ATOM 7244 C C . ASP B 1 173 ? 32.812 -4.332 -4.234 1 95.75 173 ASP B C 1
ATOM 7246 O O . ASP B 1 173 ? 33.281 -5.379 -3.76 1 95.75 173 ASP B O 1
ATOM 7250 N N . PRO B 1 174 ? 31.641 -4.188 -4.816 1 95.88 174 PRO B N 1
ATOM 7251 C CA . PRO B 1 174 ? 30.969 -2.984 -5.309 1 95.88 174 PRO B CA 1
ATOM 7252 C C . PRO B 1 174 ? 30.781 -1.925 -4.223 1 95.88 174 PRO B C 1
ATOM 7254 O O . PRO B 1 174 ? 30.797 -2.248 -3.033 1 95.88 174 PRO B O 1
ATOM 7257 N N . TRP B 1 175 ? 30.688 -0.72 -4.629 1 96.62 175 TRP B N 1
ATOM 7258 C CA . TRP B 1 175 ? 30.469 0.35 -3.66 1 96.62 175 TRP B CA 1
ATOM 7259 C C . TRP B 1 175 ? 29.125 0.197 -2.963 1 96.62 175 TRP B C 1
ATOM 7261 O O . TRP B 1 175 ? 28.094 0.087 -3.621 1 96.62 175 TRP B O 1
ATOM 7271 N N . ARG B 1 176 ? 29.156 0.096 -1.662 1 97.25 176 ARG B N 1
ATOM 7272 C CA . ARG B 1 176 ? 27.953 0.052 -0.831 1 97.25 176 ARG B CA 1
ATOM 7273 C C . ARG B 1 176 ? 28.125 0.883 0.435 1 97.25 176 ARG B C 1
ATOM 7275 O O . ARG B 1 176 ? 29.234 0.956 0.984 1 97.25 176 ARG B O 1
ATOM 7282 N N . ILE B 1 177 ? 27.078 1.534 0.768 1 97.94 177 ILE B N 1
ATOM 7283 C CA . ILE B 1 177 ? 26.891 1.929 2.16 1 97.94 177 ILE B CA 1
ATOM 7284 C C . ILE B 1 177 ? 26.078 0.87 2.895 1 97.94 177 ILE B C 1
ATOM 7286 O O . ILE B 1 177 ? 24.953 0.555 2.492 1 97.94 177 ILE B O 1
ATOM 7290 N N . ILE B 1 178 ? 26.641 0.279 3.926 1 98.31 178 ILE B N 1
ATOM 7291 C CA . ILE B 1 178 ? 25.969 -0.74 4.719 1 98.31 178 ILE B CA 1
ATOM 7292 C C . ILE B 1 178 ? 25.75 -0.231 6.145 1 98.31 178 ILE B C 1
ATOM 7294 O O . ILE B 1 178 ? 26.719 0.143 6.824 1 98.31 178 ILE B O 1
ATOM 7298 N N . ILE B 1 179 ? 24.562 -0.158 6.598 1 98.56 179 ILE B N 1
ATOM 7299 C CA . ILE B 1 179 ? 24.188 0.287 7.938 1 98.56 179 ILE B CA 1
ATOM 7300 C C . ILE B 1 179 ? 24.047 -0.919 8.859 1 98.56 179 ILE B C 1
ATOM 7302 O O . ILE B 1 179 ? 23.312 -1.86 8.555 1 98.56 179 ILE B O 1
ATOM 7306 N N . LEU B 1 180 ? 24.734 -0.903 9.984 1 98.31 180 LEU B N 1
ATOM 7307 C CA . LEU B 1 180 ? 24.75 -2.012 10.93 1 98.31 180 LEU B CA 1
ATOM 7308 C C . LEU B 1 180 ? 24.328 -1.542 12.32 1 98.31 180 LEU B C 1
ATOM 7310 O O . LEU B 1 180 ? 24.594 -0.401 12.703 1 98.31 180 LEU B O 1
ATOM 7314 N N . ASP B 1 181 ? 23.688 -2.404 13.094 1 97.5 181 ASP B N 1
ATOM 7315 C CA . ASP B 1 181 ? 23.391 -2.07 14.484 1 97.5 181 ASP B CA 1
ATOM 7316 C C . ASP B 1 181 ? 24.625 -2.287 15.367 1 97.5 181 ASP B C 1
ATOM 7318 O O . ASP B 1 181 ? 25.719 -2.516 14.859 1 97.5 181 ASP B O 1
ATOM 7322 N N . SER B 1 182 ? 24.484 -2.141 16.672 1 96.5 182 SER B N 1
ATOM 7323 C CA . SER B 1 182 ? 25.609 -2.197 17.609 1 96.5 182 SER B CA 1
ATOM 7324 C C . SER B 1 182 ? 26.172 -3.613 17.719 1 96.5 182 SER B C 1
ATOM 7326 O O . SER B 1 182 ? 27.312 -3.807 18.125 1 96.5 182 SER B O 1
ATOM 7328 N N . GLU B 1 183 ? 25.375 -4.578 17.297 1 94.12 183 GLU B N 1
ATOM 7329 C CA . GLU B 1 183 ? 25.797 -5.973 17.359 1 94.12 183 GLU B CA 1
ATOM 7330 C C . GLU B 1 183 ? 26.375 -6.441 16.031 1 94.12 183 GLU B C 1
ATOM 7332 O O . GLU B 1 183 ? 26.781 -7.598 15.898 1 94.12 183 GLU B O 1
ATOM 7337 N N . GLY B 1 184 ? 26.312 -5.598 15.062 1 94.5 184 GLY B N 1
ATOM 7338 C CA . GLY B 1 184 ? 26.891 -5.934 13.773 1 94.5 184 GLY B CA 1
ATOM 7339 C C . GLY B 1 184 ? 25.875 -6.488 12.789 1 94.5 184 GLY B C 1
ATOM 7340 O O . GLY B 1 184 ? 26.219 -6.91 11.688 1 94.5 184 GLY B O 1
ATOM 7341 N N . ARG B 1 185 ? 24.719 -6.551 13.156 1 94.38 185 ARG B N 1
ATOM 7342 C CA . ARG B 1 185 ? 23.656 -6.996 12.25 1 94.38 185 ARG B CA 1
ATOM 7343 C C . ARG B 1 185 ? 23.344 -5.922 11.211 1 94.38 185 ARG B C 1
ATOM 7345 O O . ARG B 1 185 ? 23.25 -4.738 11.547 1 94.38 185 ARG B O 1
ATOM 7352 N N . GLU B 1 186 ? 23.109 -6.344 9.969 1 96.69 186 GLU B N 1
ATOM 7353 C CA . GLU B 1 186 ? 22.797 -5.414 8.883 1 96.69 186 GLU B CA 1
ATOM 7354 C C . GLU B 1 186 ? 21.375 -4.887 9 1 96.69 186 GLU B C 1
ATOM 7356 O O . GLU B 1 186 ? 20.422 -5.664 9.148 1 96.69 186 GLU B O 1
ATOM 7361 N N . LEU B 1 187 ? 21.281 -3.58 8.977 1 97.81 187 LEU B N 1
ATOM 7362 C CA . LEU B 1 187 ? 19.984 -2.916 9.016 1 97.81 187 LEU B CA 1
ATOM 7363 C C . LEU B 1 187 ? 19.516 -2.568 7.605 1 97.81 187 LEU B C 1
ATOM 7365 O O . LEU B 1 187 ? 18.328 -2.695 7.293 1 97.81 187 LEU B O 1
ATOM 7369 N N . SER B 1 188 ? 20.375 -2.127 6.777 1 97.75 188 SER B N 1
ATOM 7370 C CA . SER B 1 188 ? 20.109 -1.765 5.387 1 97.75 188 SER B CA 1
ATOM 7371 C C . SER B 1 188 ? 21.406 -1.612 4.598 1 97.75 188 SER B C 1
ATOM 7373 O O . SER B 1 188 ? 22.484 -1.504 5.184 1 97.75 188 SER B O 1
ATOM 7375 N N . ARG B 1 189 ? 21.328 -1.614 3.332 1 97.94 189 ARG B N 1
ATOM 7376 C CA . ARG B 1 189 ? 22.469 -1.371 2.447 1 97.94 189 ARG B CA 1
ATOM 7377 C C . ARG B 1 189 ? 22.016 -0.756 1.128 1 97.94 189 ARG B C 1
ATOM 7379 O O . ARG B 1 189 ? 20.875 -0.958 0.705 1 97.94 189 ARG B O 1
ATOM 7386 N N . THR B 1 190 ? 22.859 -0.018 0.512 1 97.94 190 THR B N 1
ATOM 7387 C CA . THR B 1 190 ? 22.562 0.472 -0.828 1 97.94 190 THR B CA 1
ATOM 7388 C C . THR B 1 190 ? 22.609 -0.663 -1.846 1 97.94 190 THR B C 1
ATOM 7390 O O . THR B 1 190 ? 23.438 -1.578 -1.717 1 97.94 190 THR B O 1
ATOM 7393 N N . ARG B 1 191 ? 21.812 -0.595 -2.812 1 95.88 191 ARG B N 1
ATOM 7394 C CA . ARG B 1 191 ? 21.766 -1.613 -3.857 1 95.88 191 ARG B CA 1
ATOM 7395 C C . ARG B 1 191 ? 22.75 -1.304 -4.977 1 95.88 191 ARG B C 1
ATOM 7397 O O . ARG B 1 191 ? 22.984 -0.138 -5.305 1 95.88 191 ARG B O 1
ATOM 7404 N N . THR B 1 192 ? 23.297 -2.33 -5.57 1 94.38 192 THR B N 1
ATOM 7405 C CA . THR B 1 192 ? 24.234 -2.221 -6.684 1 94.38 192 THR B CA 1
ATOM 7406 C C . THR B 1 192 ? 23.75 -3.033 -7.879 1 94.38 192 THR B C 1
ATOM 7408 O O . THR B 1 192 ? 22.781 -3.797 -7.77 1 94.38 192 THR B O 1
ATOM 7411 N N . TRP B 1 193 ? 24.359 -2.867 -8.938 1 89.81 193 TRP B N 1
ATOM 7412 C CA . TRP B 1 193 ? 24.016 -3.592 -10.148 1 89.81 193 TRP B CA 1
ATOM 7413 C C . TRP B 1 193 ? 24.188 -5.098 -9.953 1 89.81 193 TRP B C 1
ATOM 7415 O O . TRP B 1 193 ? 23.422 -5.891 -10.516 1 89.81 193 TRP B O 1
ATOM 7425 N N . SER B 1 194 ? 25.094 -5.469 -9.18 1 87.56 194 SER B N 1
ATOM 7426 C CA . SER B 1 194 ? 25.391 -6.883 -8.977 1 87.56 194 SER B CA 1
ATOM 7427 C C . SER B 1 194 ? 24.281 -7.574 -8.195 1 87.56 194 SER B C 1
ATOM 7429 O O . SER B 1 194 ? 24.219 -8.805 -8.148 1 87.56 194 SER B O 1
ATOM 7431 N N . ASP B 1 195 ? 23.422 -6.812 -7.625 1 88.88 195 ASP B N 1
ATOM 7432 C CA . ASP B 1 195 ? 22.297 -7.391 -6.906 1 88.88 195 ASP B CA 1
ATOM 7433 C C . ASP B 1 195 ? 21.219 -7.859 -7.875 1 88.88 195 ASP B C 1
ATOM 7435 O O . ASP B 1 195 ? 20.297 -8.602 -7.488 1 88.88 195 ASP B O 1
ATOM 7439 N N . ASN B 1 196 ? 21.266 -7.469 -9.055 1 82 196 ASN B N 1
ATOM 7440 C CA . ASN B 1 196 ? 20.312 -7.918 -10.055 1 82 196 ASN B CA 1
ATOM 7441 C C . ASN B 1 196 ? 20.531 -9.383 -10.43 1 82 196 ASN B C 1
ATOM 7443 O O . ASN B 1 196 ? 21.641 -9.766 -10.82 1 82 196 ASN B O 1
ATOM 7447 N N . ASP B 1 197 ? 19.594 -10.125 -10.258 1 71.69 197 ASP B N 1
ATOM 7448 C CA . ASP B 1 197 ? 19.766 -11.562 -10.453 1 71.69 197 ASP B CA 1
ATOM 7449 C C . ASP B 1 197 ? 18.938 -12.062 -11.633 1 71.69 197 ASP B C 1
ATOM 7451 O O . ASP B 1 197 ? 18.75 -13.266 -11.805 1 71.69 197 ASP B O 1
ATOM 7455 N N . SER B 1 198 ? 18.391 -11.125 -12.336 1 69.31 198 SER B N 1
ATOM 7456 C CA . SER B 1 198 ? 17.516 -11.555 -13.406 1 69.31 198 SER B CA 1
ATOM 7457 C C . SER B 1 198 ? 17.969 -11 -14.758 1 69.31 198 SER B C 1
ATOM 7459 O O . SER B 1 198 ? 18.828 -10.133 -14.812 1 69.31 198 SER B O 1
ATOM 7461 N N . THR B 1 199 ? 17.484 -11.656 -15.711 1 66.94 199 THR B N 1
ATOM 7462 C CA . THR B 1 199 ? 17.75 -11.203 -17.062 1 66.94 199 THR B CA 1
ATOM 7463 C C . THR B 1 199 ? 17 -9.914 -17.375 1 66.94 199 THR B C 1
ATOM 7465 O O . THR B 1 199 ? 17.172 -9.32 -18.438 1 66.94 199 THR B O 1
ATOM 7468 N N . GLN B 1 200 ? 16.281 -9.539 -16.453 1 69.94 200 GLN B N 1
ATOM 7469 C CA . GLN B 1 200 ? 15.586 -8.266 -16.547 1 69.94 200 GLN B CA 1
ATOM 7470 C C . GLN B 1 200 ? 15.781 -7.434 -15.273 1 69.94 200 GLN B C 1
ATOM 7472 O O . GLN B 1 200 ? 16.188 -7.961 -14.234 1 69.94 200 GLN B O 1
ATOM 7477 N N . ILE B 1 201 ? 15.602 -6.191 -15.445 1 70.19 201 ILE B N 1
ATOM 7478 C CA . ILE B 1 201 ? 15.758 -5.336 -14.273 1 70.19 201 ILE B CA 1
ATOM 7479 C C . ILE B 1 201 ? 14.422 -5.199 -13.555 1 70.19 201 ILE B C 1
ATOM 7481 O O . ILE B 1 201 ? 13.414 -4.828 -14.164 1 70.19 201 ILE B O 1
ATOM 7485 N N . LYS B 1 202 ? 14.453 -5.555 -12.406 1 80.56 202 LYS B N 1
ATOM 7486 C CA . LYS B 1 202 ? 13.258 -5.359 -11.586 1 80.56 202 LYS B CA 1
ATOM 7487 C C . LYS B 1 202 ? 13.367 -4.082 -10.758 1 80.56 202 LYS B C 1
ATOM 7489 O O . LYS B 1 202 ? 12.352 -3.477 -10.406 1 80.56 202 LYS B O 1
ATOM 7494 N N . VAL B 1 203 ? 14.578 -3.77 -10.438 1 86.44 203 VAL B N 1
ATOM 7495 C CA . VAL B 1 203 ? 14.852 -2.6 -9.609 1 86.44 203 VAL B CA 1
ATOM 7496 C C . VAL B 1 203 ? 16.188 -1.979 -10.008 1 86.44 203 VAL B C 1
ATOM 7498 O O . VAL B 1 203 ? 17.188 -2.684 -10.148 1 86.44 203 VAL B O 1
ATOM 7501 N N . PRO B 1 204 ? 16.156 -0.719 -10.258 1 86.44 204 PRO B N 1
ATOM 7502 C CA . PRO B 1 204 ? 17.438 -0.077 -10.531 1 86.44 204 PRO B CA 1
ATOM 7503 C C . PRO B 1 204 ? 18.328 0.016 -9.297 1 86.44 204 PRO B C 1
ATOM 7505 O O . PRO B 1 204 ? 17.828 0.098 -8.172 1 86.44 204 PRO B O 1
ATOM 7508 N N . PRO B 1 205 ? 19.609 -0.014 -9.5 1 93.44 205 PRO B N 1
ATOM 7509 C CA . PRO B 1 205 ? 20.516 0.193 -8.375 1 93.44 205 PRO B CA 1
ATOM 7510 C C . PRO B 1 205 ? 20.672 1.666 -8 1 93.44 205 PRO B C 1
ATOM 7512 O O . PRO B 1 205 ? 20 2.527 -8.586 1 93.44 205 PRO B O 1
ATOM 7515 N N . PHE B 1 206 ? 21.453 1.926 -6.945 1 96.44 206 PHE B N 1
ATOM 7516 C CA . PHE B 1 206 ? 21.859 3.285 -6.602 1 96.44 206 PHE B CA 1
ATOM 7517 C C . PHE B 1 206 ? 22.484 3.986 -7.801 1 96.44 206 PHE B C 1
ATOM 7519 O O . PHE B 1 206 ? 23.484 3.52 -8.344 1 96.44 206 PHE B O 1
ATOM 7526 N N . SER B 1 207 ? 21.844 5.125 -8.312 1 96.38 207 SER B N 1
ATOM 7527 C CA . SER B 1 207 ? 22.281 5.727 -9.578 1 96.38 207 SER B CA 1
ATOM 7528 C C . SER B 1 207 ? 21.938 7.211 -9.625 1 96.38 207 SER B C 1
ATOM 7530 O O . SER B 1 207 ? 21.156 7.699 -8.812 1 96.38 207 SER B O 1
ATOM 7532 N N . PHE B 1 208 ? 22.562 7.926 -10.438 1 95.06 208 PHE B N 1
ATOM 7533 C CA . PHE B 1 208 ? 22.062 9.219 -10.891 1 95.06 208 PHE B CA 1
ATOM 7534 C C . PHE B 1 208 ? 21.891 9.234 -12.406 1 95.06 208 PHE B C 1
ATOM 7536 O O . PHE B 1 208 ? 22.359 8.328 -13.094 1 95.06 208 PHE B O 1
ATOM 7543 N N . ILE B 1 209 ? 21.109 10.148 -12.914 1 92.88 209 ILE B N 1
ATOM 7544 C CA . ILE B 1 209 ? 20.859 10.258 -14.352 1 92.88 209 ILE B CA 1
ATOM 7545 C C . ILE B 1 209 ? 21.281 11.641 -14.844 1 92.88 209 ILE B C 1
ATOM 7547 O O . ILE B 1 209 ? 21.328 12.594 -14.055 1 92.88 209 ILE B O 1
ATOM 7551 N N . LYS B 1 210 ? 21.719 11.766 -16 1 87.88 210 LYS B N 1
ATOM 7552 C CA . LYS B 1 210 ? 21.781 12.984 -16.812 1 87.88 210 LYS B CA 1
ATOM 7553 C C . LYS B 1 210 ? 20.672 13.008 -17.859 1 87.88 210 LYS B C 1
ATOM 7555 O O . LYS B 1 210 ? 20.641 12.148 -18.75 1 87.88 210 LYS B O 1
ATOM 7560 N N . ARG B 1 211 ? 19.797 13.922 -17.75 1 82.56 211 ARG B N 1
ATOM 7561 C CA . ARG B 1 211 ? 18.625 13.961 -18.594 1 82.56 211 ARG B CA 1
ATOM 7562 C C . ARG B 1 211 ? 18.984 14.352 -20.031 1 82.56 211 ARG B C 1
ATOM 7564 O O . ARG B 1 211 ? 19.797 15.25 -20.234 1 82.56 211 ARG B O 1
ATOM 7571 N N . GLY B 1 212 ? 18.453 13.766 -20.938 1 72.69 212 GLY B N 1
ATOM 7572 C CA . GLY B 1 212 ? 18.641 14.102 -22.344 1 72.69 212 GLY B CA 1
ATOM 7573 C C . GLY B 1 212 ? 17.969 15.406 -22.734 1 72.69 212 GLY B C 1
ATOM 7574 O O . GLY B 1 212 ? 18.422 16.078 -23.672 1 72.69 212 GLY B O 1
ATOM 7575 N N . SER B 1 213 ? 16.984 15.734 -22.031 1 67.44 213 SER B N 1
ATOM 7576 C CA . SER B 1 213 ? 16.141 16.859 -22.391 1 67.44 213 SER B CA 1
ATOM 7577 C C . SER B 1 213 ? 16.844 18.188 -22.109 1 67.44 213 SER B C 1
ATOM 7579 O O . SER B 1 213 ? 16.594 19.188 -22.797 1 67.44 213 SER B O 1
ATOM 7581 N N . ASP B 1 214 ? 17.719 18.219 -21.016 1 72.69 214 ASP B N 1
ATOM 7582 C CA . ASP B 1 214 ? 18.281 19.5 -20.625 1 72.69 214 ASP B CA 1
ATOM 7583 C C . ASP B 1 214 ? 19.641 19.328 -19.938 1 72.69 214 ASP B C 1
ATOM 7585 O O . ASP B 1 214 ? 20.188 20.281 -19.391 1 72.69 214 ASP B O 1
ATOM 7589 N N . ASN B 1 215 ? 20.094 18.125 -19.828 1 77.88 215 ASN B N 1
ATOM 7590 C CA . ASN B 1 215 ? 21.391 17.766 -19.312 1 77.88 215 ASN B CA 1
ATOM 7591 C C . ASN B 1 215 ? 21.453 17.938 -17.797 1 77.88 215 ASN B C 1
ATOM 7593 O O . ASN B 1 215 ? 22.531 17.859 -17.203 1 77.88 215 ASN B O 1
ATOM 7597 N N . SER B 1 216 ? 20.266 18.234 -17.203 1 85.25 216 SER B N 1
ATOM 7598 C CA . SER B 1 216 ? 20.25 18.281 -15.75 1 85.25 216 SER B CA 1
ATOM 7599 C C . SER B 1 216 ? 20.422 16.891 -15.141 1 85.25 216 SER B C 1
ATOM 7601 O O . SER B 1 216 ? 20.297 15.891 -15.844 1 85.25 216 SER B O 1
ATOM 7603 N N . ARG B 1 217 ? 20.766 16.859 -13.836 1 90.12 217 ARG B N 1
ATOM 7604 C CA . ARG B 1 217 ? 21.016 15.586 -13.172 1 90.12 217 ARG B CA 1
ATOM 7605 C C . ARG B 1 217 ? 20.062 15.383 -12 1 90.12 217 ARG B C 1
ATOM 7607 O O . ARG B 1 217 ? 19.562 16.344 -11.422 1 90.12 217 ARG B O 1
ATOM 7614 N N . SER B 1 218 ? 19.766 14.18 -11.719 1 93.25 218 SER B N 1
ATOM 7615 C CA . SER B 1 218 ? 18.969 13.734 -10.578 1 93.25 218 SER B CA 1
ATOM 7616 C C . SER B 1 218 ? 19.5 12.43 -10.008 1 93.25 218 SER B C 1
ATOM 7618 O O . SER B 1 218 ? 20.062 11.609 -10.742 1 93.25 218 SER B O 1
ATOM 7620 N N . ILE B 1 219 ? 19.359 12.227 -8.734 1 94.94 219 ILE B N 1
ATOM 7621 C CA . ILE B 1 219 ? 19.953 11.062 -8.094 1 94.94 219 ILE B CA 1
ATOM 7622 C C . ILE B 1 219 ? 18.859 10.188 -7.484 1 94.94 219 ILE B C 1
ATOM 7624 O O . ILE B 1 219 ? 17.797 10.688 -7.121 1 94.94 219 ILE B O 1
ATOM 7628 N N . ASN B 1 220 ? 19.062 8.867 -7.43 1 96.62 220 ASN B N 1
ATOM 7629 C CA . ASN B 1 220 ? 18.156 7.887 -6.848 1 96.62 220 ASN B CA 1
ATOM 7630 C C . ASN B 1 220 ? 18.891 6.953 -5.879 1 96.62 220 ASN B C 1
ATOM 7632 O O . ASN B 1 220 ? 19.328 5.871 -6.266 1 96.62 220 ASN B O 1
ATOM 7636 N N . PRO B 1 221 ? 18.953 7.379 -4.586 1 97.38 221 PRO B N 1
ATOM 7637 C CA . PRO B 1 221 ? 19.422 6.406 -3.594 1 97.38 221 PRO B CA 1
ATOM 7638 C C . PRO B 1 221 ? 18.469 5.223 -3.438 1 97.38 221 PRO B C 1
ATOM 7640 O O . PRO B 1 221 ? 17.25 5.414 -3.32 1 97.38 221 PRO B O 1
ATOM 7643 N N . VAL B 1 222 ? 18.984 4.047 -3.523 1 97.56 222 VAL B N 1
ATOM 7644 C CA . VAL B 1 222 ? 18.188 2.828 -3.375 1 97.56 222 VAL B CA 1
ATOM 7645 C C . VAL B 1 222 ? 18.75 1.987 -2.23 1 97.56 222 VAL B C 1
ATOM 7647 O O . VAL B 1 222 ? 19.906 1.553 -2.279 1 97.56 222 VAL B O 1
ATOM 7650 N N . PHE B 1 223 ? 17.938 1.802 -1.221 1 98.12 223 PHE B N 1
ATOM 7651 C CA . PHE B 1 223 ? 18.312 1.005 -0.059 1 98.12 223 PHE B CA 1
ATOM 7652 C C . PHE B 1 223 ? 17.531 -0.301 -0.021 1 98.12 223 PHE B C 1
ATOM 7654 O O . PHE B 1 223 ? 16.5 -0.425 -0.675 1 98.12 223 PHE B O 1
ATOM 7661 N N . SER B 1 224 ? 18.031 -1.283 0.706 1 97 224 SER B N 1
ATOM 7662 C CA . SER B 1 224 ? 17.359 -2.568 0.842 1 97 224 SER B CA 1
ATOM 7663 C C . SER B 1 224 ? 16.219 -2.484 1.852 1 97 224 SER B C 1
ATOM 7665 O O . SER B 1 224 ? 16.25 -1.663 2.77 1 97 224 SER B O 1
ATOM 7667 N N . LEU B 1 225 ? 15.18 -3.244 1.631 1 96.5 225 LEU B N 1
ATOM 7668 C CA . LEU B 1 225 ? 14.172 -3.621 2.611 1 96.5 225 LEU B CA 1
ATOM 7669 C C . LEU B 1 225 ? 14.242 -5.109 2.922 1 96.5 225 LEU B C 1
ATOM 7671 O O . LEU B 1 225 ? 14.43 -5.93 2.02 1 96.5 225 LEU B O 1
ATOM 7675 N N . THR B 1 226 ? 14.164 -5.438 4.145 1 94.94 226 THR B N 1
ATOM 7676 C CA . THR B 1 226 ? 14.25 -6.836 4.543 1 94.94 226 THR B CA 1
ATOM 7677 C C . THR B 1 226 ? 12.898 -7.348 5.031 1 94.94 226 THR B C 1
ATOM 7679 O O . THR B 1 226 ? 12.016 -6.555 5.371 1 94.94 226 THR B O 1
ATOM 7682 N N . PRO B 1 227 ? 12.641 -8.703 4.988 1 94.62 227 PRO B N 1
ATOM 7683 C CA . PRO B 1 227 ? 11.375 -9.242 5.488 1 94.62 227 PRO B CA 1
ATOM 7684 C C . PRO B 1 227 ? 11.055 -8.781 6.906 1 94.62 227 PRO B C 1
ATOM 7686 O O . PRO B 1 227 ? 11.922 -8.828 7.785 1 94.62 227 PRO B O 1
ATOM 7689 N N . GLY B 1 228 ? 9.844 -8.336 7.07 1 94.19 228 GLY B N 1
ATOM 7690 C CA . GLY B 1 228 ? 9.422 -7.895 8.391 1 94.19 228 GLY B CA 1
ATOM 7691 C C . GLY B 1 228 ? 9.742 -6.438 8.664 1 94.19 228 GLY B C 1
ATOM 7692 O O . GLY B 1 228 ? 9.297 -5.883 9.672 1 94.19 228 GLY B O 1
ATOM 7693 N N . GLU B 1 229 ? 10.508 -5.816 7.773 1 96.81 229 GLU B N 1
ATOM 7694 C CA . GLU B 1 229 ? 10.852 -4.41 7.977 1 96.81 229 GLU B CA 1
ATOM 7695 C C . GLU B 1 229 ? 9.648 -3.504 7.715 1 96.81 229 GLU B C 1
ATOM 7697 O O . GLU B 1 229 ? 8.891 -3.732 6.773 1 96.81 229 GLU B O 1
ATOM 7702 N N . ARG B 1 230 ? 9.414 -2.566 8.547 1 97.81 230 ARG B N 1
ATOM 7703 C CA . ARG B 1 230 ? 8.375 -1.547 8.469 1 97.81 230 ARG B CA 1
ATOM 7704 C C . ARG B 1 230 ? 8.977 -0.147 8.453 1 97.81 230 ARG B C 1
ATOM 7706 O O . ARG B 1 230 ? 10.016 0.093 9.086 1 97.81 230 ARG B O 1
ATOM 7713 N N . ILE B 1 231 ? 8.367 0.744 7.695 1 98.69 231 ILE B N 1
ATOM 7714 C CA . ILE B 1 231 ? 8.867 2.107 7.547 1 98.69 231 ILE B CA 1
ATOM 7715 C C . ILE B 1 231 ? 7.789 3.102 7.965 1 98.69 231 ILE B C 1
ATOM 7717 O O . ILE B 1 231 ? 6.629 2.971 7.57 1 98.69 231 ILE B O 1
ATOM 7721 N N . PHE B 1 232 ? 8.133 4.109 8.742 1 98.75 232 PHE B N 1
ATOM 7722 C CA . PHE B 1 232 ? 7.203 5.117 9.242 1 98.75 232 PHE B CA 1
ATOM 7723 C C . PHE B 1 232 ? 7.734 6.52 8.984 1 98.75 232 PHE B C 1
ATOM 7725 O O . PHE B 1 232 ? 8.945 6.727 8.898 1 98.75 232 PHE B O 1
ATOM 7732 N N . GLY B 1 233 ? 6.816 7.523 8.906 1 98.69 233 GLY B N 1
ATOM 7733 C CA . GLY B 1 233 ? 7.195 8.906 8.648 1 98.69 233 GLY B CA 1
ATOM 7734 C C . GLY B 1 233 ? 6.66 9.438 7.328 1 98.69 233 GLY B C 1
ATOM 7735 O O . GLY B 1 233 ? 5.504 9.195 6.98 1 98.69 233 GLY B O 1
ATOM 7736 N N . PHE B 1 234 ? 7.414 10.352 6.684 1 98.69 234 PHE B N 1
ATOM 7737 C CA . PHE B 1 234 ? 7.191 10.961 5.379 1 98.69 234 PHE B CA 1
ATOM 7738 C C . PHE B 1 234 ? 6.066 11.984 5.441 1 98.69 234 PHE B C 1
ATOM 7740 O O . PHE B 1 234 ? 5.531 12.391 4.41 1 98.69 234 PHE B O 1
ATOM 7747 N N . GLY B 1 235 ? 5.648 12.422 6.582 1 98.56 235 GLY B N 1
ATOM 7748 C CA . GLY B 1 235 ? 4.723 13.547 6.668 1 98.56 235 GLY B CA 1
ATOM 7749 C C . GLY B 1 235 ? 3.311 13.125 7.027 1 98.56 235 GLY B C 1
ATOM 7750 O O . GLY B 1 235 ? 3.113 12.156 7.766 1 98.56 235 GLY B O 1
ATOM 7751 N N . GLU B 1 236 ? 2.295 13.875 6.676 1 97.88 236 GLU B N 1
ATOM 7752 C CA . GLU B 1 236 ? 0.905 13.766 7.105 1 97.88 236 GLU B CA 1
ATOM 7753 C C . GLU B 1 236 ? 0.091 12.914 6.137 1 97.88 236 GLU B C 1
ATOM 7755 O O . GLU B 1 236 ? -0.924 13.375 5.605 1 97.88 236 GLU B O 1
ATOM 7760 N N . GLY B 1 237 ? 0.489 11.688 5.996 1 96 237 GLY B N 1
ATOM 7761 C CA . GLY B 1 237 ? -0.197 10.805 5.07 1 96 237 GLY B CA 1
ATOM 7762 C C . GLY B 1 237 ? -1.353 10.055 5.703 1 96 237 GLY B C 1
ATOM 7763 O O . GLY B 1 237 ? -1.215 9.5 6.797 1 96 237 GLY B O 1
ATOM 7764 N N . PRO B 1 238 ? -2.531 9.961 4.977 1 96.25 238 PRO B N 1
ATOM 7765 C CA . PRO B 1 238 ? -3.711 9.312 5.547 1 96.25 238 PRO B CA 1
ATOM 7766 C C . PRO B 1 238 ? -3.732 7.805 5.289 1 96.25 238 PRO B C 1
ATOM 7768 O O . PRO B 1 238 ? -4.562 7.09 5.855 1 96.25 238 PRO B O 1
ATOM 7771 N N . GLY B 1 239 ? -2.865 7.301 4.422 1 95.06 239 GLY B N 1
ATOM 7772 C CA . GLY B 1 239 ? -2.793 5.867 4.184 1 95.06 239 GLY B CA 1
ATOM 7773 C C . GLY B 1 239 ? -2.32 5.086 5.395 1 95.06 239 GLY B C 1
ATOM 7774 O O . GLY B 1 239 ? -2.166 5.645 6.48 1 95.06 239 GLY B O 1
ATOM 7775 N N . PRO B 1 240 ? -2.062 3.797 5.219 1 95.75 240 PRO B N 1
ATOM 7776 C CA . PRO B 1 240 ? -1.51 2.996 6.312 1 95.75 240 PRO B CA 1
ATOM 7777 C C . PRO B 1 240 ? -0.267 3.627 6.938 1 95.75 240 PRO B C 1
ATOM 7779 O O . PRO B 1 240 ? 0.562 4.199 6.227 1 95.75 240 PRO B O 1
ATOM 7782 N N . LEU B 1 241 ? -0.143 3.488 8.266 1 97.31 241 LEU B N 1
ATOM 7783 C CA . LEU B 1 241 ? 1.003 4.074 8.953 1 97.31 241 LEU B CA 1
ATOM 7784 C C . LEU B 1 241 ? 2.303 3.426 8.492 1 97.31 241 LEU B C 1
ATOM 7786 O O . LEU B 1 241 ? 3.332 4.098 8.383 1 97.31 241 LEU B O 1
ATOM 7790 N N . ASP B 1 242 ? 2.285 2.072 8.375 1 97.44 242 ASP B N 1
ATOM 7791 C CA . ASP B 1 242 ? 3.43 1.396 7.77 1 97.44 242 ASP B CA 1
ATOM 7792 C C . ASP B 1 242 ? 3.508 1.683 6.273 1 97.44 242 ASP B C 1
ATOM 7794 O O . ASP B 1 242 ? 2.646 1.246 5.508 1 97.44 242 ASP B O 1
ATOM 7798 N N . LYS B 1 243 ? 4.566 2.361 5.914 1 98.06 243 LYS B N 1
ATOM 7799 C CA . LYS B 1 243 ? 4.672 2.822 4.531 1 98.06 243 LYS B CA 1
ATOM 7800 C C . LYS B 1 243 ? 5.176 1.711 3.615 1 98.06 243 LYS B C 1
ATOM 7802 O O . LYS B 1 243 ? 5.137 1.842 2.391 1 98.06 243 LYS B O 1
ATOM 7807 N N . ALA B 1 244 ? 5.605 0.586 4.137 1 95.31 244 ALA B N 1
ATOM 7808 C CA . ALA B 1 244 ? 6.012 -0.538 3.297 1 95.31 244 ALA B CA 1
ATOM 7809 C C . ALA B 1 244 ? 4.887 -0.945 2.346 1 95.31 244 ALA B C 1
ATOM 7811 O O . ALA B 1 244 ? 3.76 -1.189 2.777 1 95.31 244 ALA B O 1
ATOM 7812 N N . GLY B 1 245 ? 5.242 -0.944 1.023 1 94.56 245 GLY B N 1
ATOM 7813 C CA . GLY B 1 245 ? 4.262 -1.266 -0 1 94.56 245 GLY B CA 1
ATOM 7814 C C . GLY B 1 245 ? 3.631 -0.038 -0.627 1 94.56 245 GLY B C 1
ATOM 7815 O O . GLY B 1 245 ? 2.789 -0.154 -1.521 1 94.56 245 GLY B O 1
ATOM 7816 N N . GLN B 1 246 ? 4.043 1.155 -0.192 1 95.81 246 GLN B N 1
ATOM 7817 C CA . GLN B 1 246 ? 3.463 2.391 -0.708 1 95.81 246 GLN B CA 1
ATOM 7818 C C . GLN B 1 246 ? 4.477 3.17 -1.541 1 95.81 246 GLN B C 1
ATOM 7820 O O . GLN B 1 246 ? 5.684 2.947 -1.427 1 95.81 246 GLN B O 1
ATOM 7825 N N . LYS B 1 247 ? 4.012 3.973 -2.436 1 95 247 LYS B N 1
ATOM 7826 C CA . LYS B 1 247 ? 4.762 5 -3.15 1 95 247 LYS B CA 1
ATOM 7827 C C . LYS B 1 247 ? 4.227 6.395 -2.834 1 95 247 LYS B C 1
ATOM 7829 O O . LYS B 1 247 ? 3.029 6.652 -2.982 1 95 247 LYS B O 1
ATOM 7834 N N . LEU B 1 248 ? 5.094 7.289 -2.387 1 96.62 248 LEU B N 1
ATOM 7835 C CA . LEU B 1 248 ? 4.695 8.609 -1.898 1 96.62 248 LEU B CA 1
ATOM 7836 C C . LEU B 1 248 ? 5.414 9.711 -2.666 1 96.62 248 LEU B C 1
ATOM 7838 O O . LEU B 1 248 ? 6.629 9.641 -2.867 1 96.62 248 LEU B O 1
ATOM 7842 N N . ASN B 1 249 ? 4.66 10.664 -3.129 1 95.56 249 ASN B N 1
ATOM 7843 C CA . ASN B 1 249 ? 5.25 11.883 -3.672 1 95.56 249 ASN B CA 1
ATOM 7844 C C . ASN B 1 249 ? 5.363 12.969 -2.607 1 95.56 249 ASN B C 1
ATOM 7846 O O . ASN B 1 249 ? 4.352 13.453 -2.1 1 95.56 249 ASN B O 1
ATOM 7850 N N . LEU B 1 250 ? 6.527 13.258 -2.221 1 97.88 250 LEU B N 1
ATOM 7851 C CA . LEU B 1 250 ? 6.738 14.359 -1.283 1 97.88 250 LEU B CA 1
ATOM 7852 C C . LEU B 1 250 ? 6.824 15.688 -2.018 1 97.88 250 LEU B C 1
ATOM 7854 O O . LEU B 1 250 ? 7.902 16.094 -2.457 1 97.88 250 LEU B O 1
ATOM 7858 N N . PHE B 1 251 ? 5.762 16.281 -2.164 1 96.31 251 PHE B N 1
ATOM 7859 C CA . PHE B 1 251 ? 5.469 17.547 -2.846 1 96.31 251 PHE B CA 1
ATOM 7860 C C . PHE B 1 251 ? 4.293 18.25 -2.189 1 96.31 251 PHE B C 1
ATOM 7862 O O . PHE B 1 251 ? 3.188 17.719 -2.127 1 96.31 251 PHE B O 1
ATOM 7869 N N . VAL B 1 252 ? 4.57 19.422 -1.648 1 95.88 252 VAL B N 1
ATOM 7870 C CA . VAL B 1 252 ? 3.518 20.125 -0.934 1 95.88 252 VAL B CA 1
ATOM 7871 C C . VAL B 1 252 ? 2.355 20.422 -1.881 1 95.88 252 VAL B C 1
ATOM 7873 O O . VAL B 1 252 ? 2.543 21.047 -2.932 1 95.88 252 VAL B O 1
ATOM 7876 N N . THR B 1 253 ? 1.222 19.906 -1.536 1 92.5 253 THR B N 1
ATOM 7877 C CA . THR B 1 253 ? 0.014 20.031 -2.344 1 92.5 253 THR B CA 1
ATOM 7878 C C . THR B 1 253 ? -1.218 20.188 -1.455 1 92.5 253 THR B C 1
ATOM 7880 O O . THR B 1 253 ? -1.213 19.766 -0.3 1 92.5 253 THR B O 1
ATOM 7883 N N . ASP B 1 254 ? -2.174 20.922 -1.931 1 91 254 ASP B N 1
ATOM 7884 C CA . ASP B 1 254 ? -3.477 20.922 -1.272 1 91 254 ASP B CA 1
ATOM 7885 C C . ASP B 1 254 ? -4.285 19.688 -1.663 1 91 254 ASP B C 1
ATOM 7887 O O . ASP B 1 254 ? -4.883 19.641 -2.738 1 91 254 ASP B O 1
ATOM 7891 N N . PRO B 1 255 ? -4.348 18.766 -0.771 1 89.75 255 PRO B N 1
ATOM 7892 C CA . PRO B 1 255 ? -5.109 17.562 -1.104 1 89.75 255 PRO B CA 1
ATOM 7893 C C . PRO B 1 255 ? -6.605 17.719 -0.862 1 89.75 255 PRO B C 1
ATOM 7895 O O . PRO B 1 255 ? -7.387 16.812 -1.151 1 89.75 255 PRO B O 1
ATOM 7898 N N . GLN B 1 256 ? -7.062 18.828 -0.278 1 88.38 256 GLN B N 1
ATOM 7899 C CA . GLN B 1 256 ? -8.453 19.094 0.066 1 88.38 256 GLN B CA 1
ATOM 7900 C C . GLN B 1 256 ? -8.961 18.125 1.124 1 88.38 256 GLN B C 1
ATOM 7902 O O . GLN B 1 256 ? -10.078 17.609 1.022 1 88.38 256 GLN B O 1
ATOM 7907 N N . GLY B 1 257 ? -8.109 17.734 2.01 1 90.81 257 GLY B N 1
ATOM 7908 C CA . GLY B 1 257 ? -8.43 16.859 3.121 1 90.81 257 GLY B CA 1
ATOM 7909 C C . GLY B 1 257 ? -7.504 15.656 3.211 1 90.81 257 GLY B C 1
ATOM 7910 O O . GLY B 1 257 ? -6.785 15.344 2.258 1 90.81 257 GLY B O 1
ATOM 7911 N N . PRO B 1 258 ? -7.473 15.008 4.363 1 93.88 258 PRO B N 1
ATOM 7912 C CA . PRO B 1 258 ? -6.578 13.867 4.559 1 93.88 258 PRO B CA 1
ATOM 7913 C C . PRO B 1 258 ? -7.223 12.539 4.176 1 93.88 258 PRO B C 1
ATOM 7915 O O . PRO B 1 258 ? -7.336 11.641 5.012 1 93.88 258 PRO B O 1
ATOM 7918 N N . GLU B 1 259 ? -7.633 12.375 2.932 1 94.38 259 GLU B N 1
ATOM 7919 C CA . GLU B 1 259 ? -8.25 11.133 2.469 1 94.38 259 GLU B CA 1
ATOM 7920 C C . GLU B 1 259 ? -7.543 10.594 1.228 1 94.38 259 GLU B C 1
ATOM 7922 O O . GLU B 1 259 ? -7.844 9.492 0.76 1 94.38 259 GLU B O 1
ATOM 7927 N N . SER B 1 260 ? -6.609 11.344 0.694 1 91.81 260 SER B N 1
ATOM 7928 C CA . SER B 1 260 ? -5.832 10.961 -0.479 1 91.81 260 SER B CA 1
ATOM 7929 C C . SER B 1 260 ? -4.336 10.992 -0.189 1 91.81 260 SER B C 1
ATOM 7931 O O . SER B 1 260 ? -3.908 11.547 0.829 1 91.81 260 SER B O 1
ATOM 7933 N N . PRO B 1 261 ? -3.518 10.484 -1.078 1 90.56 261 PRO B N 1
ATOM 7934 C CA . PRO B 1 261 ? -2.098 10.32 -0.755 1 90.56 261 PRO B CA 1
ATOM 7935 C C . PRO B 1 261 ? -1.336 11.648 -0.763 1 90.56 261 PRO B C 1
ATOM 7937 O O . PRO B 1 261 ? -0.271 11.75 -0.15 1 90.56 261 PRO B O 1
ATOM 7940 N N . ASP B 1 262 ? -1.819 12.664 -1.481 1 91.88 262 ASP B N 1
ATOM 7941 C CA . ASP B 1 262 ? -1.146 13.953 -1.45 1 91.88 262 ASP B CA 1
ATOM 7942 C C . ASP B 1 262 ? -1.231 14.586 -0.062 1 91.88 262 ASP B C 1
ATOM 7944 O O . ASP B 1 262 ? -2.111 14.242 0.729 1 91.88 262 ASP B O 1
ATOM 7948 N N . MET B 1 263 ? -0.272 15.523 0.211 1 96.31 263 MET B N 1
ATOM 7949 C CA . MET B 1 263 ? -0.183 15.984 1.592 1 96.31 263 MET B CA 1
ATOM 7950 C C . MET B 1 263 ? -0.005 17.5 1.646 1 96.31 263 MET B C 1
ATOM 7952 O O . MET B 1 263 ? 0.711 18.078 0.823 1 96.31 263 MET B O 1
ATOM 7956 N N . TYR B 1 264 ? -0.645 18.047 2.688 1 97.06 264 TYR B N 1
ATOM 7957 C CA . TYR B 1 264 ? -0.318 19.422 3.057 1 97.06 264 TYR B CA 1
ATOM 7958 C C . TYR B 1 264 ? 1.116 19.516 3.561 1 97.06 264 TYR B C 1
ATOM 7960 O O . TYR B 1 264 ? 1.761 20.562 3.41 1 97.06 264 TYR B O 1
ATOM 7968 N N . LYS B 1 265 ? 1.522 18.422 4.191 1 98.38 265 LYS B N 1
ATOM 7969 C CA . LYS B 1 265 ? 2.777 18.453 4.938 1 98.38 265 LYS B CA 1
ATOM 7970 C C . LYS B 1 265 ? 3.621 17.219 4.648 1 98.38 265 LYS B C 1
ATOM 7972 O O . LYS B 1 265 ? 3.916 16.438 5.555 1 98.38 265 LYS B O 1
ATOM 7977 N N . PRO B 1 266 ? 4.105 17.062 3.48 1 98.31 266 PRO B N 1
ATOM 7978 C CA . PRO B 1 266 ? 5.117 16.031 3.254 1 98.31 266 PRO B CA 1
ATOM 7979 C C . PRO B 1 266 ? 6.457 16.359 3.906 1 98.31 266 PRO B C 1
ATOM 7981 O O . PRO B 1 266 ? 6.879 17.531 3.902 1 98.31 266 PRO B O 1
ATOM 7984 N N . ILE B 1 267 ? 7.07 15.406 4.574 1 98.88 267 ILE B N 1
ATOM 7985 C CA . ILE B 1 267 ? 8.344 15.594 5.273 1 98.88 267 ILE B CA 1
ATOM 7986 C C . ILE B 1 267 ? 9.344 14.539 4.809 1 98.88 267 ILE B C 1
ATOM 7988 O O . ILE B 1 267 ? 9.062 13.336 4.848 1 98.88 267 ILE B O 1
ATOM 7992 N N . PRO B 1 268 ? 10.508 14.914 4.324 1 98.56 268 PRO B N 1
ATOM 7993 C CA . PRO B 1 268 ? 11.484 13.945 3.824 1 98.56 268 PRO B CA 1
ATOM 7994 C C . PRO B 1 268 ? 12.289 13.281 4.945 1 98.56 268 PRO B C 1
ATOM 7996 O O . PRO B 1 268 ? 13.508 13.422 4.996 1 98.56 268 PRO B O 1
ATOM 7999 N N . PHE B 1 269 ? 11.602 12.586 5.805 1 98.75 269 PHE B N 1
ATOM 8000 C CA . PHE B 1 269 ? 12.141 11.883 6.965 1 98.75 269 PHE B CA 1
ATOM 8001 C C . PHE B 1 269 ? 11.383 10.586 7.211 1 98.75 269 PHE B C 1
ATOM 8003 O O . PHE B 1 269 ? 10.156 10.539 7.086 1 98.75 269 PHE B O 1
ATOM 8010 N N . PHE B 1 270 ? 12.086 9.477 7.523 1 98.81 270 PHE B N 1
ATOM 8011 C CA . PHE B 1 270 ? 11.453 8.219 7.902 1 98.81 270 PHE B CA 1
ATOM 8012 C C . PHE B 1 270 ? 12.328 7.438 8.867 1 98.81 270 PHE B C 1
ATOM 8014 O O . PHE B 1 270 ? 13.5 7.777 9.062 1 98.81 270 PHE B O 1
ATOM 8021 N N . PHE B 1 271 ? 11.781 6.457 9.516 1 98.81 271 PHE B N 1
ATOM 8022 C CA . PHE B 1 271 ? 12.578 5.516 10.289 1 98.81 271 PHE B CA 1
ATOM 8023 C C . PHE B 1 271 ? 12.023 4.102 10.164 1 98.81 271 PHE B C 1
ATOM 8025 O O . PHE B 1 271 ? 10.875 3.916 9.766 1 98.81 271 PHE B O 1
ATOM 8032 N N . SER B 1 272 ? 12.891 3.145 10.43 1 98.62 272 SER B N 1
ATOM 8033 C CA . SER B 1 272 ? 12.625 1.713 10.32 1 98.62 272 SER B CA 1
ATOM 8034 C C . SER B 1 272 ? 12.461 1.076 11.695 1 98.62 272 SER B C 1
ATOM 8036 O O . SER B 1 272 ? 13.125 1.474 12.648 1 98.62 272 SER B O 1
ATOM 8038 N N . ASN B 1 273 ? 11.555 0.079 11.758 1 97.94 273 ASN B N 1
ATOM 8039 C CA . ASN B 1 273 ? 11.43 -0.687 12.992 1 97.94 273 ASN B CA 1
ATOM 8040 C C . ASN B 1 273 ? 12.719 -1.431 13.328 1 97.94 273 ASN B C 1
ATOM 8042 O O . ASN B 1 273 ? 12.875 -1.939 14.438 1 97.94 273 ASN B O 1
ATOM 8046 N N . LEU B 1 274 ? 13.695 -1.451 12.422 1 97.5 274 LEU B N 1
ATOM 8047 C CA . LEU B 1 274 ? 14.953 -2.162 12.648 1 97.5 274 LEU B CA 1
ATOM 8048 C C . LEU B 1 274 ? 15.93 -1.301 13.438 1 97.5 274 LEU B C 1
ATOM 8050 O O . LEU B 1 274 ? 16.969 -1.784 13.875 1 97.5 274 LEU B O 1
ATOM 8054 N N . GLY B 1 275 ? 15.617 0.021 13.539 1 98.12 275 GLY B N 1
ATOM 8055 C CA . GLY B 1 275 ? 16.406 0.826 14.469 1 98.12 275 GLY B CA 1
ATOM 8056 C C . GLY B 1 275 ? 17.25 1.88 13.773 1 98.12 275 GLY B C 1
ATOM 8057 O O . GLY B 1 275 ? 18.281 2.305 14.305 1 98.12 275 GLY B O 1
ATOM 8058 N N . TYR B 1 276 ? 16.859 2.283 12.547 1 98.69 276 TYR B N 1
ATOM 8059 C CA . TYR B 1 276 ? 17.531 3.402 11.891 1 98.69 276 TYR B CA 1
ATOM 8060 C C . TYR B 1 276 ? 16.516 4.371 11.297 1 98.69 276 TYR B C 1
ATOM 8062 O O . TYR B 1 276 ? 15.359 4.02 11.094 1 98.69 276 TYR B O 1
ATOM 8070 N N . GLY B 1 277 ? 16.906 5.59 11.164 1 98.69 277 GLY B N 1
ATOM 8071 C CA . GLY B 1 277 ? 16.125 6.621 10.484 1 98.69 277 GLY B CA 1
ATOM 8072 C C . GLY B 1 277 ? 16.953 7.441 9.516 1 98.69 277 GLY B C 1
ATOM 8073 O O . GLY B 1 277 ? 18.188 7.398 9.547 1 98.69 277 GLY B O 1
ATOM 8074 N N . MET B 1 278 ? 16.312 8.117 8.555 1 98.81 278 MET B N 1
ATOM 8075 C CA . MET B 1 278 ? 16.984 8.953 7.57 1 98.81 278 MET B CA 1
ATOM 8076 C C . MET B 1 278 ? 16.234 10.273 7.379 1 98.81 278 MET B C 1
ATOM 8078 O O . MET B 1 278 ? 15.016 10.281 7.25 1 98.81 278 MET B O 1
ATOM 8082 N N . PHE B 1 279 ? 16.938 11.336 7.504 1 98.62 279 PHE B N 1
ATOM 8083 C CA . PHE B 1 279 ? 16.484 12.648 7.062 1 98.62 279 PHE B CA 1
ATOM 8084 C C . PHE B 1 279 ? 17.141 13.031 5.742 1 98.62 279 PHE B C 1
ATOM 8086 O O . PHE B 1 279 ? 18.359 13.203 5.672 1 98.62 279 PHE B O 1
ATOM 8093 N N . ILE B 1 280 ? 16.328 13.062 4.66 1 98.25 280 ILE B N 1
ATOM 8094 C CA . ILE B 1 280 ? 16.812 13.492 3.355 1 98.25 280 ILE B CA 1
ATOM 8095 C C . ILE B 1 280 ? 16.766 15.016 3.266 1 98.25 280 ILE B C 1
ATOM 8097 O O . ILE B 1 280 ? 15.703 15.602 3.041 1 98.25 280 ILE B O 1
ATOM 8101 N N . HIS B 1 281 ? 17.891 15.617 3.354 1 96.88 281 HIS B N 1
ATOM 8102 C CA . HIS B 1 281 ? 18 17.062 3.443 1 96.88 281 HIS B CA 1
ATOM 8103 C C . HIS B 1 281 ? 17.906 17.719 2.064 1 96.88 281 HIS B C 1
ATOM 8105 O O . HIS B 1 281 ? 18.938 18.109 1.496 1 96.88 281 HIS B O 1
ATOM 8111 N N . THR B 1 282 ? 16.719 17.797 1.53 1 95.62 282 THR B N 1
ATOM 8112 C CA . THR B 1 282 ? 16.422 18.469 0.264 1 95.62 282 THR B CA 1
ATOM 8113 C C . THR B 1 282 ? 15.023 19.078 0.291 1 95.62 282 THR B C 1
ATOM 8115 O O . THR B 1 282 ? 14.148 18.625 1.036 1 95.62 282 THR B O 1
ATOM 8118 N N . SER B 1 283 ? 14.867 20.141 -0.402 1 96.12 283 SER B N 1
ATOM 8119 C CA . SER B 1 283 ? 13.531 20.703 -0.576 1 96.12 283 SER B CA 1
ATOM 8120 C C . SER B 1 283 ? 13.008 20.469 -1.988 1 96.12 283 SER B C 1
ATOM 8122 O O . SER B 1 283 ? 11.922 20.922 -2.34 1 96.12 283 SER B O 1
ATOM 8124 N N . ALA B 1 284 ? 13.828 19.781 -2.842 1 94.75 284 ALA B N 1
ATOM 8125 C CA . ALA B 1 284 ? 13.359 19.391 -4.168 1 94.75 284 ALA B CA 1
ATOM 8126 C C . ALA B 1 284 ? 12.32 18.281 -4.074 1 94.75 284 ALA B C 1
ATOM 8128 O O . ALA B 1 284 ? 12.273 17.547 -3.082 1 94.75 284 ALA B O 1
ATOM 8129 N N . PRO B 1 285 ? 11.453 18.219 -5.109 1 94.81 285 PRO B N 1
ATOM 8130 C CA . PRO B 1 285 ? 10.492 17.109 -5.125 1 94.81 285 PRO B CA 1
ATOM 8131 C C . PRO B 1 285 ? 11.164 15.742 -4.984 1 94.81 285 PRO B C 1
ATOM 8133 O O . PRO B 1 285 ? 12.25 15.523 -5.531 1 94.81 285 PRO B O 1
ATOM 8136 N N . LEU B 1 286 ? 10.547 14.922 -4.203 1 96.19 286 LEU B N 1
ATOM 8137 C CA . LEU B 1 286 ? 11.047 13.586 -3.896 1 96.19 286 LEU B CA 1
ATOM 8138 C C . LEU B 1 286 ? 9.93 12.555 -3.98 1 96.19 286 LEU B C 1
ATOM 8140 O O . LEU B 1 286 ? 8.812 12.797 -3.508 1 96.19 286 LEU B O 1
ATOM 8144 N N . THR B 1 287 ? 10.164 11.453 -4.723 1 96.69 287 THR B N 1
ATOM 8145 C CA . THR B 1 287 ? 9.25 10.312 -4.707 1 96.69 287 THR B CA 1
ATOM 8146 C C . THR B 1 287 ? 9.875 9.125 -3.973 1 96.69 287 THR B C 1
ATOM 8148 O O . THR B 1 287 ? 10.93 8.633 -4.371 1 96.69 287 THR B O 1
ATOM 8151 N N . ALA B 1 288 ? 9.234 8.711 -2.893 1 98.06 288 ALA B N 1
ATOM 8152 C CA . ALA B 1 288 ? 9.664 7.531 -2.145 1 98.06 288 ALA B CA 1
ATOM 8153 C C . ALA B 1 288 ? 8.852 6.301 -2.539 1 98.06 288 ALA B C 1
ATOM 8155 O O . ALA B 1 288 ? 7.633 6.273 -2.371 1 98.06 288 ALA B O 1
ATOM 8156 N N . ASP B 1 289 ? 9.477 5.355 -3.146 1 97.38 289 ASP B N 1
ATOM 8157 C CA . ASP B 1 289 ? 8.898 4.039 -3.402 1 97.38 289 ASP B CA 1
ATOM 8158 C C . ASP B 1 289 ? 9.375 3.02 -2.371 1 97.38 289 ASP B C 1
ATOM 8160 O O . ASP B 1 289 ? 10.43 2.412 -2.537 1 97.38 289 ASP B O 1
ATOM 8164 N N . VAL B 1 290 ? 8.562 2.824 -1.354 1 97.69 290 VAL B N 1
ATOM 8165 C CA . VAL B 1 290 ? 8.93 1.975 -0.224 1 97.69 290 VAL B CA 1
ATOM 8166 C C . VAL B 1 290 ? 8.391 0.562 -0.449 1 97.69 290 VAL B C 1
ATOM 8168 O O . VAL B 1 290 ? 7.48 0.116 0.252 1 97.69 290 VAL B O 1
ATOM 8171 N N . GLY B 1 291 ? 9 -0.12 -1.324 1 96.44 291 GLY B N 1
ATOM 8172 C CA . GLY B 1 291 ? 8.641 -1.507 -1.578 1 96.44 291 GLY B CA 1
ATOM 8173 C C . GLY B 1 291 ? 7.406 -1.656 -2.445 1 96.44 291 GLY B C 1
ATOM 8174 O O . GLY B 1 291 ? 6.82 -2.738 -2.518 1 96.44 291 GLY B O 1
ATOM 8175 N N . GLN B 1 292 ? 6.883 -0.621 -3.043 1 94.06 292 GLN B N 1
ATOM 8176 C CA . GLN B 1 292 ? 5.664 -0.746 -3.832 1 94.06 292 GLN B CA 1
ATOM 8177 C C . GLN B 1 292 ? 5.938 -1.432 -5.168 1 94.06 292 GLN B C 1
ATOM 8179 O O . GLN B 1 292 ? 5.219 -2.355 -5.555 1 94.06 292 GLN B O 1
ATOM 8184 N N . SER B 1 293 ? 6.969 -0.946 -5.941 1 93.25 293 SER B N 1
ATOM 8185 C CA . SER B 1 293 ? 7.254 -1.52 -7.254 1 93.25 293 SER B CA 1
ATOM 8186 C C . SER B 1 293 ? 8.141 -2.754 -7.137 1 93.25 293 SER B C 1
ATOM 8188 O O . SER B 1 293 ? 8.234 -3.551 -8.07 1 93.25 293 SER B O 1
ATOM 8190 N N . TYR B 1 294 ? 8.836 -2.889 -6.043 1 93.88 294 TYR B N 1
ATOM 8191 C CA . TYR B 1 294 ? 9.664 -4.035 -5.684 1 93.88 294 TYR B CA 1
ATOM 8192 C C . TYR B 1 294 ? 9.766 -4.176 -4.172 1 93.88 294 TYR B C 1
ATOM 8194 O O . TYR B 1 294 ? 10.344 -3.318 -3.5 1 93.88 294 TYR B O 1
ATOM 8202 N N . ILE B 1 295 ? 9.367 -5.23 -3.537 1 94.12 295 ILE B N 1
ATOM 8203 C CA . ILE B 1 295 ? 9.109 -5.348 -2.107 1 94.12 295 ILE B CA 1
ATOM 8204 C C . ILE B 1 295 ? 10.422 -5.336 -1.339 1 94.12 295 ILE B C 1
ATOM 8206 O O . ILE B 1 295 ? 10.445 -5.121 -0.125 1 94.12 295 ILE B O 1
ATOM 8210 N N . GLY B 1 296 ? 11.602 -5.527 -1.987 1 95.88 296 GLY B N 1
ATOM 8211 C CA . GLY B 1 296 ? 12.875 -5.637 -1.298 1 95.88 296 GLY B CA 1
ATOM 8212 C C . GLY B 1 296 ? 13.695 -4.363 -1.361 1 95.88 296 GLY B C 1
ATOM 8213 O O . GLY B 1 296 ? 14.891 -4.379 -1.062 1 95.88 296 GLY B O 1
ATOM 8214 N N . ALA B 1 297 ? 13.039 -3.213 -1.812 1 96.69 297 ALA B N 1
ATOM 8215 C CA . ALA B 1 297 ? 13.852 -2.014 -1.976 1 96.69 297 ALA B CA 1
ATOM 8216 C C . ALA B 1 297 ? 13.086 -0.765 -1.55 1 96.69 297 ALA B C 1
ATOM 8218 O O . ALA B 1 297 ? 11.875 -0.672 -1.76 1 96.69 297 ALA B O 1
ATOM 8219 N N . ASN B 1 298 ? 13.797 0.094 -0.905 1 97.69 298 ASN B N 1
ATOM 8220 C CA . ASN B 1 298 ? 13.375 1.467 -0.638 1 97.69 298 ASN B CA 1
ATOM 8221 C C . ASN B 1 298 ? 14.078 2.455 -1.565 1 97.69 298 ASN B C 1
ATOM 8223 O O . ASN B 1 298 ? 15.273 2.721 -1.41 1 97.69 298 ASN B O 1
ATOM 8227 N N . LYS B 1 299 ? 13.375 2.994 -2.559 1 97.44 299 LYS B N 1
ATOM 8228 C CA . LYS B 1 299 ? 13.945 3.881 -3.568 1 97.44 299 LYS B CA 1
ATOM 8229 C C . LYS B 1 299 ? 13.57 5.336 -3.295 1 97.44 299 LYS B C 1
ATOM 8231 O O . LYS B 1 299 ? 12.398 5.652 -3.098 1 97.44 299 LYS B O 1
ATOM 8236 N N . LEU B 1 300 ? 14.516 6.168 -3.242 1 97.75 300 LEU B N 1
ATOM 8237 C CA . LEU B 1 300 ? 14.312 7.59 -2.986 1 97.75 300 LEU B CA 1
ATOM 8238 C C . LEU B 1 300 ? 14.656 8.422 -4.219 1 97.75 300 LEU B C 1
ATOM 8240 O O . LEU B 1 300 ? 15.734 9.016 -4.289 1 97.75 300 LEU B O 1
ATOM 8244 N N . PHE B 1 301 ? 13.703 8.508 -5.148 1 96.62 301 PHE B N 1
ATOM 8245 C CA . PHE B 1 301 ? 13.891 9.273 -6.371 1 96.62 301 PHE B CA 1
ATOM 8246 C C . PHE B 1 301 ? 13.898 10.773 -6.07 1 96.62 301 PHE B C 1
ATOM 8248 O O . PHE B 1 301 ? 12.875 11.336 -5.672 1 96.62 301 PHE B O 1
ATOM 8255 N N . MET B 1 302 ? 15 11.422 -6.332 1 96.25 302 MET B N 1
ATOM 8256 C CA . MET B 1 302 ? 15.125 12.844 -6.012 1 96.25 302 MET B CA 1
ATOM 8257 C C . MET B 1 302 ? 15.227 13.68 -7.281 1 96.25 302 MET B C 1
ATOM 8259 O O . MET B 1 302 ? 15.898 13.289 -8.234 1 96.25 302 MET B O 1
ATOM 8263 N N . ALA B 1 303 ? 14.5 14.781 -7.297 1 93.06 303 ALA B N 1
ATOM 8264 C CA . ALA B 1 303 ? 14.703 15.75 -8.375 1 93.06 303 ALA B CA 1
ATOM 8265 C C . ALA B 1 303 ? 16.031 16.484 -8.203 1 93.06 303 ALA B C 1
ATOM 8267 O O . ALA B 1 303 ? 16.531 17.109 -9.148 1 93.06 303 ALA B O 1
ATOM 8268 N N . ASP B 1 304 ? 16.594 16.438 -7.059 1 92.06 304 ASP B N 1
ATOM 8269 C CA . ASP B 1 304 ? 17.875 17.078 -6.742 1 92.06 304 ASP B CA 1
ATOM 8270 C C . ASP B 1 304 ? 19.047 16.266 -7.312 1 92.06 304 ASP B C 1
ATOM 8272 O O . ASP B 1 304 ? 18.953 15.047 -7.461 1 92.06 304 ASP B O 1
ATOM 8276 N N . GLU B 1 305 ? 20.141 16.984 -7.617 1 89.56 305 GLU B N 1
ATOM 8277 C CA . GLU B 1 305 ? 21.297 16.312 -8.188 1 89.56 305 GLU B CA 1
ATOM 8278 C C . GLU B 1 305 ? 22.25 15.836 -7.098 1 89.56 305 GLU B C 1
ATOM 8280 O O . GLU B 1 305 ? 23.094 14.969 -7.336 1 89.56 305 GLU B O 1
ATOM 8285 N N . ASP B 1 306 ? 22.172 16.391 -5.906 1 91.12 306 ASP B N 1
ATOM 8286 C CA . ASP B 1 306 ? 23.062 16.016 -4.805 1 91.12 306 ASP B CA 1
ATOM 8287 C C . ASP B 1 306 ? 22.281 15.266 -3.717 1 91.12 306 ASP B C 1
ATOM 8289 O O . ASP B 1 306 ? 21.141 15.602 -3.418 1 91.12 306 ASP B O 1
ATOM 8293 N N . LEU B 1 307 ? 22.906 14.258 -3.162 1 95.38 307 LEU B N 1
ATOM 8294 C CA . LEU B 1 307 ? 22.359 13.586 -1.996 1 95.38 307 LEU B CA 1
ATOM 8295 C C . LEU B 1 307 ? 22.906 14.172 -0.706 1 95.38 307 LEU B C 1
ATOM 8297 O O . LEU B 1 307 ? 24.125 14.328 -0.567 1 95.38 307 LEU B O 1
ATOM 8301 N N . ASP B 1 308 ? 22.156 14.602 0.146 1 96.19 308 ASP B N 1
ATOM 8302 C CA . ASP B 1 308 ? 22.469 15 1.515 1 96.19 308 ASP B CA 1
ATOM 8303 C C . ASP B 1 308 ? 21.578 14.273 2.516 1 96.19 308 ASP B C 1
ATOM 8305 O O . ASP B 1 308 ? 20.406 14.625 2.684 1 96.19 308 ASP B O 1
ATOM 8309 N N . LEU B 1 309 ? 22.188 13.258 3.111 1 97.38 309 LEU B N 1
ATOM 8310 C CA . LEU B 1 309 ? 21.422 12.305 3.902 1 97.38 309 LEU B CA 1
ATOM 8311 C C . LEU B 1 309 ? 21.953 12.219 5.324 1 97.38 309 LEU B C 1
ATOM 8313 O O . LEU B 1 309 ? 23.156 11.992 5.523 1 97.38 309 LEU B O 1
ATOM 8317 N N . PHE B 1 310 ? 21.094 12.453 6.297 1 98.44 310 PHE B N 1
ATOM 8318 C CA . PHE B 1 310 ? 21.438 12.148 7.68 1 98.44 310 PHE B CA 1
ATOM 8319 C C . PHE B 1 310 ? 20.938 10.766 8.07 1 98.44 310 PHE B C 1
ATOM 8321 O O . PHE B 1 310 ? 19.734 10.477 7.957 1 98.44 310 PHE B O 1
ATOM 8328 N N . ILE B 1 311 ? 21.766 9.875 8.492 1 98.69 311 ILE B N 1
ATOM 8329 C CA . ILE B 1 311 ? 21.438 8.523 8.938 1 98.69 311 ILE B CA 1
ATOM 8330 C C . ILE B 1 311 ? 21.516 8.453 10.469 1 98.69 311 ILE B C 1
ATOM 8332 O O . ILE B 1 311 ? 22.516 8.836 11.062 1 98.69 311 ILE B O 1
ATOM 8336 N N . MET B 1 312 ? 20.469 7.984 11.109 1 98.81 312 MET B N 1
ATOM 8337 C CA . MET B 1 312 ? 20.344 7.988 12.562 1 98.81 312 MET B CA 1
ATOM 8338 C C . MET B 1 312 ? 20.109 6.578 13.094 1 98.81 312 MET B C 1
ATOM 8340 O O . MET B 1 312 ? 19.375 5.797 12.469 1 98.81 312 MET B O 1
ATOM 8344 N N . TRP B 1 313 ? 20.703 6.234 14.258 1 98.69 313 TRP B N 1
ATOM 8345 C CA . TRP B 1 313 ? 20.516 4.945 14.914 1 98.69 313 TRP B CA 1
ATOM 8346 C C . TRP B 1 313 ? 19.703 5.094 16.203 1 98.69 313 TRP B C 1
ATOM 8348 O O . TRP B 1 313 ? 19.859 6.07 16.938 1 98.69 313 TRP B O 1
ATOM 8358 N N . GLY B 1 314 ? 18.781 4.148 16.5 1 98.56 314 GLY B N 1
ATOM 8359 C CA . GLY B 1 314 ? 18.125 4.109 17.781 1 98.56 314 GLY B CA 1
ATOM 8360 C C . GLY B 1 314 ? 16.688 3.615 17.703 1 98.56 314 GLY B C 1
ATOM 8361 O O . GLY B 1 314 ? 16.25 3.1 16.672 1 98.56 314 GLY B O 1
ATOM 8362 N N . THR B 1 315 ? 15.992 3.664 18.844 1 98.19 315 THR B N 1
ATOM 8363 C CA . THR B 1 315 ? 14.555 3.434 18.906 1 98.19 315 THR B CA 1
ATOM 8364 C C . THR B 1 315 ? 13.789 4.578 18.25 1 98.19 315 THR B C 1
ATOM 8366 O O . THR B 1 315 ? 14.367 5.617 17.938 1 98.19 315 THR B O 1
ATOM 8369 N N . PRO B 1 316 ? 12.508 4.43 18.047 1 98.5 316 PRO B N 1
ATOM 8370 C CA . PRO B 1 316 ? 11.719 5.516 17.453 1 98.5 316 PRO B CA 1
ATOM 8371 C C . PRO B 1 316 ? 11.875 6.832 18.203 1 98.5 316 PRO B C 1
ATOM 8373 O O . PRO B 1 316 ? 12.094 7.879 17.594 1 98.5 316 PRO B O 1
ATOM 8376 N N . LYS B 1 317 ? 11.836 6.852 19.547 1 98.56 317 LYS B N 1
ATOM 8377 C CA . LYS B 1 317 ? 11.992 8.055 20.344 1 98.56 317 LYS B CA 1
ATOM 8378 C C . LYS B 1 317 ? 13.375 8.664 20.156 1 98.56 317 LYS B C 1
ATOM 8380 O O . LYS B 1 317 ? 13.516 9.883 20.016 1 98.56 317 LYS B O 1
ATOM 8385 N N . GLU B 1 318 ? 14.367 7.82 20.188 1 98.56 318 GLU B N 1
ATOM 8386 C CA . GLU B 1 318 ? 15.734 8.305 20.047 1 98.56 318 GLU B CA 1
ATOM 8387 C C . GLU B 1 318 ? 15.953 8.906 18.656 1 98.56 318 GLU B C 1
ATOM 8389 O O . GLU B 1 318 ? 16.609 9.953 18.531 1 98.56 318 GLU B O 1
ATOM 8394 N N . ILE B 1 319 ? 15.453 8.266 17.625 1 98.81 319 ILE B N 1
ATOM 8395 C CA . ILE B 1 319 ? 15.602 8.742 16.266 1 98.81 319 ILE B CA 1
ATOM 8396 C C . ILE B 1 319 ? 14.867 10.07 16.094 1 98.81 319 ILE B C 1
ATOM 8398 O O . ILE B 1 319 ? 15.383 11 15.469 1 98.81 319 ILE B O 1
ATOM 8402 N N . LEU B 1 320 ? 13.656 10.18 16.641 1 98.81 320 LEU B N 1
ATOM 8403 C CA . LEU B 1 320 ? 12.906 11.43 16.594 1 98.81 320 LEU B CA 1
ATOM 8404 C C . LEU B 1 320 ? 13.68 12.555 17.281 1 98.81 320 LEU B C 1
ATOM 8406 O O . LEU B 1 320 ? 13.695 13.688 16.797 1 98.81 320 LEU B O 1
ATOM 8410 N N . SER B 1 321 ? 14.289 12.227 18.422 1 98.69 321 SER B N 1
ATOM 8411 C CA . SER B 1 321 ? 15.094 13.219 19.141 1 98.69 321 SER B CA 1
ATOM 8412 C C . SER B 1 321 ? 16.281 13.664 18.297 1 98.69 321 SER B C 1
ATOM 8414 O O . SER B 1 321 ? 16.625 14.852 18.266 1 98.69 321 SER B O 1
ATOM 8416 N N . GLU B 1 322 ? 16.969 12.711 17.641 1 98.44 322 GLU B N 1
ATOM 8417 C CA . GLU B 1 322 ? 18.078 13.047 16.766 1 98.44 322 GLU B CA 1
ATOM 8418 C C . GLU B 1 322 ? 17.625 13.953 15.625 1 98.44 322 GLU B C 1
ATOM 8420 O O . GLU B 1 322 ? 18.281 14.953 15.312 1 98.44 322 GLU B O 1
ATOM 8425 N N . TYR B 1 323 ? 16.562 13.617 15.008 1 98.62 323 TYR B N 1
ATOM 8426 C CA . TYR B 1 323 ? 16.047 14.359 13.859 1 98.62 323 TYR B CA 1
ATOM 8427 C C . TYR B 1 323 ? 15.68 15.781 14.25 1 98.62 323 TYR B C 1
ATOM 8429 O O . TYR B 1 323 ? 16.047 16.734 13.562 1 98.62 323 TYR B O 1
ATOM 8437 N N . THR B 1 324 ? 14.953 15.93 15.359 1 98.38 324 THR B N 1
ATOM 8438 C CA . THR B 1 324 ? 14.453 17.25 15.75 1 98.38 324 THR B CA 1
ATOM 8439 C C . THR B 1 324 ? 15.57 18.078 16.375 1 98.38 324 THR B C 1
ATOM 8441 O O . THR B 1 324 ? 15.469 19.312 16.438 1 98.38 324 THR B O 1
ATOM 8444 N N . ALA B 1 325 ? 16.625 17.453 16.859 1 97.31 325 ALA B N 1
ATOM 8445 C CA . ALA B 1 325 ? 17.797 18.203 17.266 1 97.31 325 ALA B CA 1
ATOM 8446 C C . ALA B 1 325 ? 18.438 18.906 16.078 1 97.31 325 ALA B C 1
ATOM 8448 O O . ALA B 1 325 ? 19.016 19.984 16.234 1 97.31 325 ALA B O 1
ATOM 8449 N N . LEU B 1 326 ? 18.328 18.281 14.914 1 96.44 326 LEU B N 1
ATOM 8450 C CA . LEU B 1 326 ? 18.875 18.844 13.688 1 96.44 326 LEU B CA 1
ATOM 8451 C C . LEU B 1 326 ? 17.922 19.844 13.07 1 96.44 326 LEU B C 1
ATOM 8453 O O . LEU B 1 326 ? 18.328 20.953 12.688 1 96.44 326 LEU B O 1
ATOM 8457 N N . SER B 1 327 ? 16.672 19.438 12.945 1 96.81 327 SER B N 1
ATOM 8458 C CA . SER B 1 327 ? 15.703 20.219 12.172 1 96.81 327 SER B CA 1
ATOM 8459 C C . SER B 1 327 ? 14.984 21.234 13.047 1 96.81 327 SER B C 1
ATOM 8461 O O . SER B 1 327 ? 14.352 22.156 12.531 1 96.81 327 SER B O 1
ATOM 8463 N N . GLY B 1 328 ? 15.109 21.078 14.375 1 96.56 328 GLY B N 1
ATOM 8464 C CA . GLY B 1 328 ? 14.562 22.062 15.305 1 96.56 328 GLY B CA 1
ATOM 8465 C C . GLY B 1 328 ? 13.367 21.547 16.078 1 96.56 328 GLY B C 1
ATOM 8466 O O . GLY B 1 328 ? 12.625 20.688 15.594 1 96.56 328 GLY B O 1
ATOM 8467 N N . ARG B 1 329 ? 13.219 22.016 17.328 1 97.12 329 ARG B N 1
ATOM 8468 C CA . ARG B 1 329 ? 12.102 21.734 18.219 1 97.12 329 ARG B CA 1
ATOM 8469 C C . ARG B 1 329 ? 11.297 23 18.516 1 97.12 329 ARG B C 1
ATOM 8471 O O . ARG B 1 329 ? 11.828 24.109 18.438 1 97.12 329 ARG B O 1
ATOM 8478 N N . PRO B 1 330 ? 10.039 22.812 18.75 1 96.69 330 PRO B N 1
ATOM 8479 C CA . PRO B 1 330 ? 9.25 24 19.078 1 96.69 330 PRO B CA 1
ATOM 8480 C C . PRO B 1 330 ? 9.516 24.516 20.484 1 96.69 330 PRO B C 1
ATOM 8482 O O . PRO B 1 330 ? 9.945 23.75 21.359 1 96.69 330 PRO B O 1
ATOM 8485 N N . GLU B 1 331 ? 9.297 25.812 20.641 1 94.31 331 GLU B N 1
ATOM 8486 C CA . GLU B 1 331 ? 9.148 26.344 22 1 94.31 331 GLU B CA 1
ATOM 8487 C C . GLU B 1 331 ? 7.77 26.031 22.562 1 94.31 331 GLU B C 1
ATOM 8489 O O . GLU B 1 331 ? 6.844 25.703 21.812 1 94.31 331 GLU B O 1
ATOM 8494 N N . MET B 1 332 ? 7.688 26.031 23.828 1 95.94 332 MET B N 1
ATOM 8495 C CA . MET B 1 332 ? 6.414 25.766 24.484 1 95.94 332 MET B CA 1
ATOM 8496 C C . MET B 1 332 ? 5.352 26.766 24.047 1 95.94 332 MET B C 1
ATOM 8498 O O . MET B 1 332 ? 5.543 27.984 24.188 1 95.94 332 MET B O 1
ATOM 8502 N N . PRO B 1 333 ? 4.281 26.359 23.484 1 96.81 333 PRO B N 1
ATOM 8503 C CA . PRO B 1 333 ? 3.188 27.281 23.203 1 96.81 333 PRO B CA 1
ATOM 8504 C C . PRO B 1 333 ? 2.547 27.844 24.484 1 96.81 333 PRO B C 1
ATOM 8506 O O . PRO B 1 333 ? 2.684 27.234 25.547 1 96.81 333 PRO B O 1
ATOM 8509 N N . PRO B 1 334 ? 1.895 28.984 24.359 1 97.38 334 PRO B N 1
ATOM 8510 C CA . PRO B 1 334 ? 1.22 29.5 25.547 1 97.38 334 PRO B CA 1
ATOM 8511 C C . PRO B 1 334 ? 0.109 28.578 26.047 1 97.38 334 PRO B C 1
ATOM 8513 O O . PRO B 1 334 ? -0.548 27.906 25.234 1 97.38 334 PRO B O 1
ATOM 8516 N N . LEU B 1 335 ? -0.137 28.562 27.328 1 97.12 335 LEU B N 1
ATOM 8517 C CA . L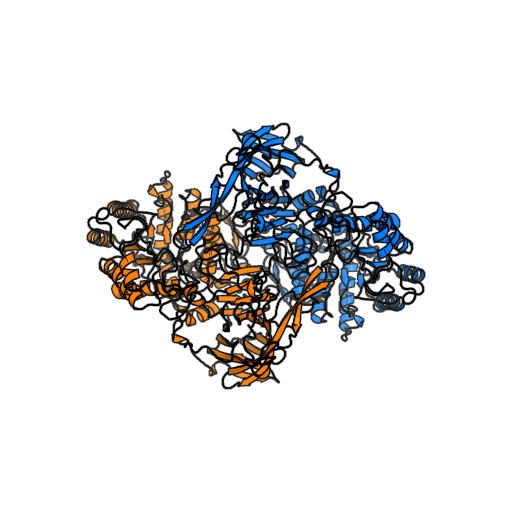EU B 1 335 ? -1.08 27.641 27.953 1 97.12 335 LEU B CA 1
ATOM 8518 C C . LEU B 1 335 ? -2.457 27.75 27.312 1 97.12 335 LEU B C 1
ATOM 8520 O O . LEU B 1 335 ? -3.137 26.734 27.109 1 97.12 335 LEU B O 1
ATOM 8524 N N . TRP B 1 336 ? -2.904 28.984 27.016 1 97.81 336 TRP B N 1
ATOM 8525 C CA . TRP B 1 336 ? -4.242 29.203 26.484 1 97.81 336 TRP B CA 1
ATOM 8526 C C . TRP B 1 336 ? -4.406 28.5 25.141 1 97.81 336 TRP B C 1
ATOM 8528 O O . TRP B 1 336 ? -5.523 28.203 24.719 1 97.81 336 TRP B O 1
ATOM 8538 N N . SER B 1 337 ? -3.26 28.25 24.453 1 98.19 337 SER B N 1
ATOM 8539 C CA . SER B 1 337 ? -3.352 27.609 23.141 1 98.19 337 SER B CA 1
ATOM 8540 C C . SER B 1 337 ? -3.828 26.172 23.25 1 98.19 337 SER B C 1
ATOM 8542 O O . SER B 1 337 ? -4.332 25.609 22.281 1 98.19 337 SER B O 1
ATOM 8544 N N . PHE B 1 338 ? -3.723 25.516 24.359 1 98.31 338 PHE B N 1
ATOM 8545 C CA . PHE B 1 338 ? -4.145 24.125 24.578 1 98.31 338 PHE B CA 1
ATOM 8546 C C . PHE B 1 338 ? -5.641 24.062 24.844 1 98.31 338 PHE B C 1
ATOM 8548 O O . PHE B 1 338 ? -6.227 22.969 24.844 1 98.31 338 PHE B O 1
ATOM 8555 N N . GLY B 1 339 ? -6.285 25.203 25.109 1 98.44 339 GLY B N 1
ATOM 8556 C CA . GLY B 1 339 ? -7.719 25.234 25.344 1 98.44 339 GLY B CA 1
ATOM 8557 C C . GLY B 1 339 ? -8.539 25.047 24.094 1 98.44 339 GLY B C 1
ATOM 8558 O O . GLY B 1 339 ? -7.992 24.766 23.016 1 98.44 339 GLY B O 1
ATOM 8559 N N . THR B 1 340 ? -9.859 25.188 24.188 1 98.62 340 THR B N 1
ATOM 8560 C CA . THR B 1 340 ? -10.789 25.016 23.078 1 98.62 340 THR B CA 1
ATOM 8561 C C . THR B 1 340 ? -10.805 26.25 22.188 1 98.62 340 THR B C 1
ATOM 8563 O O . THR B 1 340 ? -10.992 27.359 22.656 1 98.62 340 THR B O 1
ATOM 8566 N N . TRP B 1 341 ? -10.508 26.047 20.922 1 98.69 341 TRP B N 1
ATOM 8567 C CA . TRP B 1 341 ? -10.719 27.078 19.891 1 98.69 341 TRP B CA 1
ATOM 8568 C C . TRP B 1 341 ? -12.078 26.906 19.234 1 98.69 341 TRP B C 1
ATOM 8570 O O . TRP B 1 341 ? -12.328 25.891 18.562 1 98.69 341 TRP B O 1
ATOM 8580 N N . MET B 1 342 ? -13 27.844 19.391 1 98.69 342 MET B N 1
ATOM 8581 C CA . MET B 1 342 ? -14.32 27.781 18.781 1 98.69 342 MET B CA 1
ATOM 8582 C C . MET B 1 342 ? -14.359 28.594 17.484 1 98.69 342 MET B C 1
ATOM 8584 O O . MET B 1 342 ? -13.922 29.734 17.453 1 98.69 342 MET B O 1
ATOM 8588 N N . SER B 1 343 ? -14.773 27.938 16.422 1 97.81 343 SER B N 1
ATOM 8589 C CA . SER B 1 343 ? -14.805 28.578 15.117 1 97.81 343 SER B CA 1
ATOM 8590 C C . SER B 1 343 ? -15.828 27.906 14.203 1 97.81 343 SER B C 1
ATOM 8592 O O . SER B 1 343 ? -16.328 26.828 14.516 1 97.81 343 SER B O 1
ATOM 8594 N N . ARG B 1 344 ? -16.266 28.453 13.195 1 97.19 344 ARG B N 1
ATOM 8595 C CA . ARG B 1 344 ? -16.938 27.953 12.008 1 97.19 344 ARG B CA 1
ATOM 8596 C C . ARG B 1 344 ? -16.516 28.734 10.766 1 97.19 344 ARG B C 1
ATOM 8598 O O . ARG B 1 344 ? -15.836 29.75 10.875 1 97.19 344 ARG B O 1
ATOM 8605 N N . ILE B 1 345 ? -16.719 28.297 9.602 1 94.25 345 ILE B N 1
ATOM 8606 C CA . ILE B 1 345 ? -16.516 29.078 8.391 1 94.25 345 ILE B CA 1
ATOM 8607 C C . ILE B 1 345 ? -17.828 29.703 7.953 1 94.25 345 ILE B C 1
ATOM 8609 O O . ILE B 1 345 ? -18.641 29.062 7.289 1 94.25 345 ILE B O 1
ATOM 8613 N N . SER B 1 346 ? -18.203 31.094 8.547 1 90.56 346 SER B N 1
ATOM 8614 C CA . SER B 1 346 ? -17.375 32.062 9.266 1 90.56 346 SER B CA 1
ATOM 8615 C C . SER B 1 346 ? -18.203 32.906 10.203 1 90.56 346 SER B C 1
ATOM 8617 O O . SER B 1 346 ? -19.422 32.969 10.078 1 90.56 346 SER B O 1
ATOM 8619 N N . TYR B 1 347 ? -17.625 33.281 11.305 1 96.25 347 TYR B N 1
ATOM 8620 C CA . TYR B 1 347 ? -18.203 34.438 11.969 1 96.25 347 TYR B CA 1
ATOM 8621 C C . TYR B 1 347 ? -17.953 35.719 11.18 1 96.25 347 TYR B C 1
ATOM 8623 O O . TYR B 1 347 ? -16.797 36.156 11.062 1 96.25 347 TYR B O 1
ATOM 8631 N N . PHE B 1 348 ? -19 36.375 10.797 1 95.5 348 PHE B N 1
ATOM 8632 C CA . PHE B 1 348 ? -18.859 37.438 9.836 1 95.5 348 PHE B CA 1
ATOM 8633 C C . PHE B 1 348 ? -18.859 38.812 10.539 1 95.5 348 PHE B C 1
ATOM 8635 O O . PHE B 1 348 ? -18.438 39.812 9.953 1 95.5 348 PHE B O 1
ATOM 8642 N N . THR B 1 349 ? -19.359 38.844 11.805 1 97.19 349 THR B N 1
ATOM 8643 C CA . THR B 1 349 ? -19.547 40.156 12.438 1 97.19 349 THR B CA 1
ATOM 8644 C C . THR B 1 349 ? -19.016 40.156 13.867 1 97.19 349 THR B C 1
ATOM 8646 O O . THR B 1 349 ? -18.875 39.094 14.477 1 97.19 349 THR B O 1
ATOM 8649 N N . GLU B 1 350 ? -18.734 41.375 14.297 1 97.56 350 GLU B N 1
ATOM 8650 C CA . GLU B 1 350 ? -18.375 41.562 15.703 1 97.56 350 GLU B CA 1
ATOM 8651 C C . GLU B 1 350 ? -19.422 40.969 16.625 1 97.56 350 GLU B C 1
ATOM 8653 O O . GLU B 1 350 ? -19.094 40.312 17.609 1 97.56 350 GLU B O 1
ATOM 8658 N N . ASP B 1 351 ? -20.672 41.156 16.25 1 97.75 351 ASP B N 1
ATOM 8659 C CA . ASP B 1 351 ? -21.781 40.656 17.078 1 97.75 351 ASP B CA 1
ATOM 8660 C C . ASP B 1 351 ? -21.766 39.125 17.156 1 97.75 351 ASP B C 1
ATOM 8662 O O . ASP B 1 351 ? -22.016 38.562 18.219 1 97.75 351 ASP B O 1
ATOM 8666 N N . GLU B 1 352 ? -21.5 38.5 16.109 1 97.56 352 GLU B N 1
ATOM 8667 C CA . GLU B 1 352 ? -21.422 37.031 16.109 1 97.56 352 GLU B CA 1
ATOM 8668 C C . GLU B 1 352 ? -20.297 36.562 17.016 1 97.56 352 GLU B C 1
ATOM 8670 O O . GLU B 1 352 ? -20.438 35.562 17.719 1 97.56 352 GLU B O 1
ATOM 8675 N N . GLY B 1 353 ? -19.156 37.25 16.969 1 97.81 353 GLY B N 1
ATOM 8676 C CA . GLY B 1 353 ? -18.047 36.906 17.859 1 97.81 353 GLY B CA 1
ATOM 8677 C C . GLY B 1 353 ? -18.406 37.062 19.328 1 97.81 353 GLY B C 1
ATOM 8678 O O . GLY B 1 353 ? -18.109 36.188 20.141 1 97.81 353 GLY B O 1
ATOM 8679 N N . ARG B 1 354 ? -19.047 38.188 19.641 1 98 354 ARG B N 1
ATOM 8680 C CA . ARG B 1 354 ? -19.469 38.438 21.016 1 98 354 ARG B CA 1
ATOM 8681 C C . ARG B 1 354 ? -20.516 37.406 21.469 1 98 354 ARG B C 1
ATOM 8683 O O . ARG B 1 354 ? -20.484 36.938 22.609 1 98 354 ARG B O 1
ATOM 8690 N N . ASP B 1 355 ? -21.391 37.094 20.562 1 98.31 355 ASP B N 1
ATOM 8691 C CA . ASP B 1 355 ? -22.469 36.156 20.875 1 98.31 355 ASP B CA 1
ATOM 8692 C C . ASP B 1 355 ? -21.938 34.781 21.188 1 98.31 355 ASP B C 1
ATOM 8694 O O . ASP B 1 355 ? -22.375 34.125 22.156 1 98.31 355 ASP B O 1
ATOM 8698 N N . VAL B 1 356 ? -21.094 34.25 20.328 1 98.44 356 VAL B N 1
ATOM 8699 C CA . VAL B 1 356 ? -20.562 32.906 20.531 1 98.44 356 VAL B CA 1
ATOM 8700 C C . VAL B 1 356 ? -19.781 32.844 21.844 1 98.44 356 VAL B C 1
ATOM 8702 O O . VAL B 1 356 ? -19.859 31.859 22.578 1 98.44 356 VAL B O 1
ATOM 8705 N N . ALA B 1 357 ? -19.016 33.875 22.156 1 98.56 357 ALA B N 1
ATOM 8706 C CA . ALA B 1 357 ? -18.281 33.938 23.422 1 98.56 357 ALA B CA 1
ATOM 8707 C C . ALA B 1 357 ? -19.25 33.906 24.594 1 98.56 357 ALA B C 1
ATOM 8709 O O . ALA B 1 357 ? -19.016 33.156 25.562 1 98.56 357 ALA B O 1
ATOM 8710 N N . ALA B 1 358 ? -20.266 34.688 24.516 1 98.44 358 ALA B N 1
ATOM 8711 C CA . ALA B 1 358 ? -21.266 34.75 25.578 1 98.44 358 ALA B CA 1
ATOM 8712 C C . ALA B 1 358 ? -21.953 33.375 25.766 1 98.44 358 ALA B C 1
ATOM 8714 O O . ALA B 1 358 ? -22.203 32.969 26.891 1 98.44 358 ALA B O 1
ATOM 8715 N N . LYS B 1 359 ? -22.281 32.781 24.672 1 98.44 359 LYS B N 1
ATOM 8716 C CA . LYS B 1 359 ? -22.969 31.469 24.703 1 98.44 359 LYS B CA 1
ATOM 8717 C C . LYS B 1 359 ? -22.062 30.391 25.281 1 98.4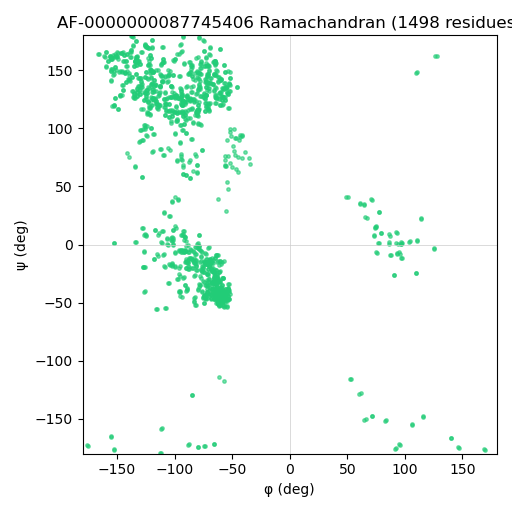4 359 LYS B C 1
ATOM 8719 O O . LYS B 1 359 ? -22.516 29.484 25.969 1 98.44 359 LYS B O 1
ATOM 8724 N N . LEU B 1 360 ? -20.75 30.406 24.938 1 98.62 360 LEU B N 1
ATOM 8725 C CA . LEU B 1 360 ? -19.812 29.469 25.547 1 98.62 360 LEU B CA 1
ATOM 8726 C C . LEU B 1 360 ? -19.828 29.594 27.062 1 98.62 360 LEU B C 1
ATOM 8728 O O . LEU B 1 360 ? -19.859 28.578 27.766 1 98.62 360 LEU B O 1
ATOM 8732 N N . ARG B 1 361 ? -19.875 30.844 27.578 1 98.19 361 ARG B N 1
ATOM 8733 C CA . ARG B 1 361 ? -19.891 31.078 29.016 1 98.19 361 ARG B CA 1
ATOM 8734 C C . ARG B 1 361 ? -21.234 30.688 29.625 1 98.19 361 ARG B C 1
ATOM 8736 O O . ARG B 1 361 ? -21.297 30.062 30.688 1 98.19 361 ARG B O 1
ATOM 8743 N N . SER B 1 362 ? -22.297 31.031 28.969 1 97.81 362 SER B N 1
ATOM 8744 C CA . SER B 1 362 ? -23.625 30.734 29.484 1 97.81 362 SER B CA 1
ATOM 8745 C C . SER B 1 362 ? -23.875 29.234 29.547 1 97.81 362 SER B C 1
ATOM 8747 O O . SER B 1 362 ? -24.578 28.734 30.422 1 97.81 362 SER B O 1
ATOM 8749 N N . ASN B 1 363 ? -23.281 28.5 28.594 1 97.75 363 ASN B N 1
ATOM 8750 C CA . ASN B 1 363 ? -23.422 27.047 28.547 1 97.75 363 ASN B CA 1
ATOM 8751 C C . ASN B 1 363 ? -22.328 26.344 29.344 1 97.75 363 ASN B C 1
ATOM 8753 O O . ASN B 1 363 ? -22.25 25.125 29.359 1 97.75 363 ASN B O 1
ATOM 8757 N N . ARG B 1 364 ? -21.422 27.125 29.922 1 97.81 364 ARG B N 1
ATOM 8758 C CA . ARG B 1 364 ? -20.328 26.641 30.766 1 97.81 364 ARG B CA 1
ATOM 8759 C C . ARG B 1 364 ? -19.406 25.719 29.984 1 97.81 364 ARG B C 1
ATOM 8761 O O . ARG B 1 364 ? -19.031 24.656 30.469 1 97.81 364 ARG B O 1
ATOM 8768 N N . ILE B 1 365 ? -19.203 25.969 28.781 1 98.5 365 ILE B N 1
ATOM 8769 C CA . ILE B 1 365 ? -18.266 25.219 27.953 1 98.5 365 ILE B CA 1
ATOM 8770 C C . ILE B 1 365 ? -16.891 25.875 28.016 1 98.5 365 ILE B C 1
ATOM 8772 O O . ILE B 1 365 ? -16.703 27 27.562 1 98.5 365 ILE B O 1
ATOM 8776 N N . PRO B 1 366 ? -15.914 25.234 28.625 1 98.56 366 PRO B N 1
ATOM 8777 C CA . PRO B 1 366 ? -14.555 25.797 28.672 1 98.56 366 PRO B CA 1
ATOM 8778 C C . PRO B 1 366 ? -14.016 26.125 27.281 1 98.56 366 PRO B C 1
ATOM 8780 O O . PRO B 1 366 ? -14.102 25.297 26.359 1 98.56 366 PRO B O 1
ATOM 8783 N N . ALA B 1 367 ? -13.469 27.344 27.078 1 98.75 367 ALA B N 1
ATOM 8784 C CA . ALA B 1 367 ? -12.898 27.766 25.812 1 98.75 367 ALA B CA 1
ATOM 8785 C C . ALA B 1 367 ? -11.938 28.938 26.016 1 98.75 367 ALA B C 1
ATOM 8787 O O . ALA B 1 367 ? -12.094 29.719 26.953 1 98.75 367 ALA B O 1
ATOM 8788 N N . ASP B 1 368 ? -10.984 29.031 25.078 1 98.75 368 ASP B N 1
ATOM 8789 C CA . ASP B 1 368 ? -9.953 30.047 25.266 1 98.75 368 ASP B CA 1
ATOM 8790 C C . ASP B 1 368 ? -9.828 30.938 24.016 1 98.75 368 ASP B C 1
ATOM 8792 O O . ASP B 1 368 ? -9.227 32 24.062 1 98.75 368 ASP B O 1
ATOM 8796 N N . VAL B 1 369 ? -10.297 30.516 22.859 1 98.75 369 VAL B N 1
ATOM 8797 C CA . VAL B 1 369 ? -10.031 31.266 21.625 1 98.75 369 VAL B CA 1
ATOM 8798 C C . VAL B 1 369 ? -11.312 31.359 20.797 1 98.75 369 VAL B C 1
ATOM 8800 O O . VAL B 1 369 ? -12.031 30.375 20.641 1 98.75 369 VAL B O 1
ATOM 8803 N N . ILE B 1 370 ? -11.641 32.5 20.344 1 98.62 370 ILE B N 1
ATOM 8804 C CA . ILE B 1 370 ? -12.602 32.688 19.25 1 98.62 370 ILE B CA 1
ATOM 8805 C C . ILE B 1 370 ? -11.844 32.906 17.953 1 98.62 370 ILE B C 1
ATOM 8807 O O . ILE B 1 370 ? -11.078 33.875 17.812 1 98.62 370 ILE B O 1
ATOM 8811 N N . HIS B 1 371 ? -12.047 32.062 17.031 1 97.81 371 HIS B N 1
ATOM 8812 C CA . HIS B 1 371 ? -11.336 32.062 15.758 1 97.81 371 HIS B CA 1
ATOM 8813 C C . HIS B 1 371 ? -12.195 32.656 14.641 1 97.81 371 HIS B C 1
ATOM 8815 O O . HIS B 1 371 ? -13.234 32.062 14.297 1 97.81 371 HIS B O 1
ATOM 8821 N N . PHE B 1 372 ? -11.805 33.812 14.102 1 97.62 372 PHE B N 1
ATOM 8822 C CA . PHE B 1 372 ? -12.461 34.406 12.938 1 97.62 372 PHE B CA 1
ATOM 8823 C C . PHE B 1 372 ? -11.812 33.938 11.648 1 97.62 372 PHE B C 1
ATOM 8825 O O . PHE B 1 372 ? -10.656 34.25 11.359 1 97.62 372 PHE B O 1
ATOM 8832 N N . ASP B 1 373 ? -12.547 33.219 10.891 1 96.38 373 ASP B N 1
ATOM 8833 C CA . ASP B 1 373 ? -12.039 32.625 9.648 1 96.38 373 ASP B CA 1
ATOM 8834 C C . ASP B 1 373 ? -12.133 33.625 8.5 1 96.38 373 ASP B C 1
ATOM 8836 O O . ASP B 1 373 ? -11.664 34.781 8.617 1 96.38 373 ASP B O 1
ATOM 8840 N N . THR B 1 374 ? -12.656 33.375 7.367 1 93.5 374 THR B N 1
ATOM 8841 C CA . THR B 1 374 ? -12.523 34.125 6.125 1 93.5 374 THR B CA 1
ATOM 8842 C C . THR B 1 374 ? -13.43 35.344 6.141 1 93.5 374 THR B C 1
ATOM 8844 O O . THR B 1 374 ? -13.297 36.25 5.293 1 93.5 374 THR B O 1
ATOM 8847 N N . GLY B 1 375 ? -14.25 35.594 7.125 1 93.31 375 GLY B N 1
ATOM 8848 C CA . GLY B 1 375 ? -15.336 36.531 7.016 1 93.31 375 GLY B CA 1
ATOM 8849 C C . GLY B 1 375 ? -15.047 37.875 7.699 1 93.31 375 GLY B C 1
ATOM 8850 O O . GLY B 1 375 ? -15.891 38.75 7.73 1 93.31 375 GLY B O 1
ATOM 8851 N N . TRP B 1 376 ? -13.82 38.094 8.219 1 95.75 376 TRP B N 1
ATOM 8852 C CA . TRP B 1 376 ? -13.578 39.312 9.016 1 95.75 376 TRP B CA 1
ATOM 8853 C C . TRP B 1 376 ? -13.102 40.469 8.133 1 95.75 376 TRP B C 1
ATOM 8855 O O . TRP B 1 376 ? -12.898 41.562 8.617 1 95.75 376 TRP B O 1
ATOM 8865 N N . PHE B 1 377 ? -13.031 40.25 6.812 1 94.06 377 PHE B N 1
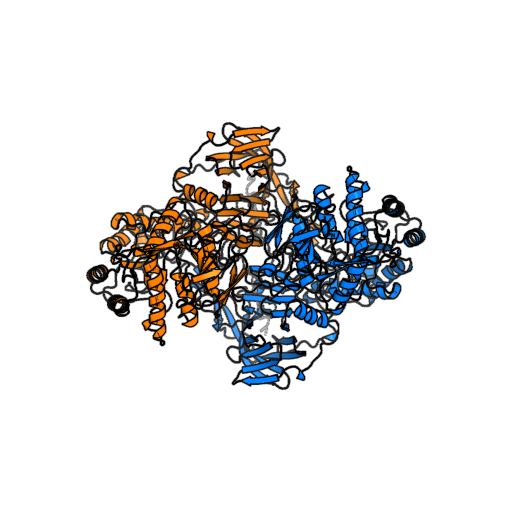ATOM 8866 C CA . PHE B 1 377 ? -12.68 41.281 5.84 1 94.06 377 PHE B CA 1
ATOM 8867 C C . PHE B 1 377 ? -13.93 41.938 5.266 1 94.06 377 PHE B C 1
ATOM 8869 O O . PHE B 1 377 ? -15.039 41.469 5.492 1 94.06 377 PHE B O 1
ATOM 8876 N N . ASP B 1 378 ? -13.664 43.031 4.469 1 91.19 378 ASP B N 1
ATOM 8877 C CA . ASP B 1 378 ? -14.766 43.688 3.801 1 91.19 378 ASP B CA 1
ATOM 8878 C C . ASP B 1 378 ? -15.305 42.875 2.639 1 91.19 378 ASP B C 1
ATOM 8880 O O . ASP B 1 378 ? -16.516 42.812 2.418 1 91.19 378 ASP B O 1
ATOM 8884 N N . THR B 1 379 ? -14.359 42.344 1.887 1 88.94 379 THR B N 1
ATOM 8885 C CA . THR B 1 379 ? -14.688 41.438 0.779 1 88.94 379 THR B CA 1
ATOM 8886 C C . THR B 1 379 ? -14.281 40 1.105 1 88.94 379 THR B C 1
ATOM 8888 O O . THR B 1 379 ? -13.117 39.75 1.401 1 88.94 379 THR B O 1
ATOM 8891 N N . ASP B 1 380 ? -15.258 39.188 0.989 1 86.19 380 ASP B N 1
ATOM 8892 C CA . ASP B 1 380 ? -15.008 37.812 1.324 1 86.19 380 ASP B CA 1
ATOM 8893 C C . ASP B 1 380 ? -13.828 37.25 0.525 1 86.19 380 ASP B C 1
ATOM 8895 O O . ASP B 1 380 ? -13.68 37.531 -0.661 1 86.19 380 ASP B O 1
ATOM 8899 N N . TRP B 1 381 ? -12.898 36.531 1.163 1 82.06 381 TRP B N 1
ATOM 8900 C CA . TRP B 1 381 ? -11.766 35.812 0.594 1 82.06 381 TRP B CA 1
ATOM 8901 C C . TRP B 1 381 ? -10.648 36.75 0.196 1 82.06 381 TRP B C 1
ATOM 8903 O O . TRP B 1 381 ? -9.578 36.344 -0.232 1 82.06 381 TRP B O 1
ATOM 8913 N N . GLN B 1 382 ? -10.922 38.062 0.284 1 85.88 382 GLN B N 1
ATOM 8914 C CA . GLN B 1 382 ? -9.852 39 -0.015 1 85.88 382 GLN B CA 1
ATOM 8915 C C . GLN B 1 382 ? -9.188 39.5 1.264 1 85.88 382 GLN B C 1
ATOM 8917 O O . GLN B 1 382 ? -9.695 40.438 1.909 1 85.88 382 GLN B O 1
ATOM 8922 N N . CYS B 1 383 ? -8.039 39.031 1.489 1 89.12 383 CYS B N 1
ATOM 8923 C CA . CYS B 1 383 ? -7.293 39.375 2.688 1 89.12 383 CYS B CA 1
ATOM 8924 C C . CYS B 1 383 ? -6.641 40.75 2.529 1 89.12 383 CYS B C 1
ATOM 8926 O O . CYS B 1 383 ? -5.805 40.938 1.646 1 89.12 383 CYS B O 1
ATOM 8928 N N . ASP B 1 384 ? -7.023 41.688 3.299 1 91.88 384 ASP B N 1
ATOM 8929 C CA . ASP B 1 384 ? -6.387 43 3.287 1 91.88 384 ASP B CA 1
ATOM 8930 C C . ASP B 1 384 ? -5.93 43.406 4.688 1 91.88 384 ASP B C 1
ATOM 8932 O O . ASP B 1 384 ? -5.629 44.594 4.938 1 91.88 384 ASP B O 1
ATOM 8936 N N . TYR B 1 385 ? -6 42.5 5.66 1 96.12 385 TYR B N 1
ATOM 8937 C CA . TYR B 1 385 ? -5.43 42.594 7 1 96.12 385 TYR B CA 1
ATOM 8938 C C . TYR B 1 385 ? -6.125 43.688 7.805 1 96.12 385 TYR B C 1
ATOM 8940 O O . TYR B 1 385 ? -5.535 44.25 8.727 1 96.12 385 TYR B O 1
ATOM 8948 N N . GLU B 1 386 ? -7.332 44.031 7.426 1 95.12 386 GLU B N 1
ATOM 8949 C CA . GLU B 1 386 ? -8.125 45 8.148 1 95.12 386 GLU B CA 1
ATOM 8950 C C . GLU B 1 386 ? -9.516 44.469 8.477 1 95.12 386 GLU B C 1
ATOM 8952 O O . GLU B 1 386 ? -10.156 43.812 7.637 1 95.12 386 GLU B O 1
ATOM 8957 N N . PHE B 1 387 ? -9.938 44.75 9.68 1 96.81 387 PHE B N 1
ATOM 8958 C CA . PHE B 1 387 ? -11.312 44.438 10.031 1 96.81 387 PHE B CA 1
ATOM 8959 C C . PHE B 1 387 ? -12.289 45.25 9.195 1 96.81 387 PHE B C 1
ATOM 8961 O O . PHE B 1 387 ? -12.117 46.469 9.031 1 96.81 387 PHE B O 1
ATOM 8968 N N . SER B 1 388 ? -13.273 44.594 8.711 1 96.19 388 SER B N 1
ATOM 8969 C CA . SER B 1 388 ? -14.328 45.344 8.031 1 96.19 388 SER B CA 1
ATOM 8970 C C . SER B 1 388 ? -14.961 46.375 8.961 1 96.19 388 SER B C 1
ATOM 8972 O O . SER B 1 388 ? -15.484 46.031 10.023 1 96.19 388 SER B O 1
ATOM 8974 N N . PRO B 1 389 ? -15 47.562 8.523 1 94.62 389 PRO B N 1
ATOM 8975 C CA . PRO B 1 389 ? -15.609 48.562 9.398 1 94.62 389 PRO B CA 1
ATOM 8976 C C . PRO B 1 389 ? -17.125 48.406 9.531 1 94.62 389 PRO B C 1
ATOM 8978 O O . PRO B 1 389 ? -17.703 48.844 10.523 1 94.62 389 PRO B O 1
ATOM 8981 N N . GLU B 1 390 ? -17.672 47.812 8.531 1 95.56 390 GLU B N 1
ATOM 8982 C CA . GLU B 1 390 ? -19.125 47.594 8.555 1 95.56 390 GLU B CA 1
ATOM 8983 C C . GLU B 1 390 ? -19.484 46.406 9.453 1 95.56 390 GLU B C 1
ATOM 8985 O O . GLU B 1 390 ? -20.5 46.469 10.156 1 95.56 390 GLU B O 1
ATOM 8990 N N . ARG B 1 391 ? -18.641 45.438 9.453 1 96.69 391 ARG B N 1
ATOM 8991 C CA . ARG B 1 391 ? -18.938 44.188 10.156 1 96.69 391 ARG B CA 1
ATOM 8992 C C . ARG B 1 391 ? -18.406 44.219 11.586 1 96.69 391 ARG B C 1
ATOM 8994 O O . ARG B 1 391 ? -18.953 43.562 12.477 1 96.69 391 ARG B O 1
ATOM 9001 N N . PHE B 1 392 ? -17.359 45 11.727 1 97.69 392 PHE B N 1
ATOM 9002 C CA . PHE B 1 392 ? -16.688 45.125 13.016 1 97.69 392 PHE B CA 1
ATOM 9003 C C . PHE B 1 392 ? -16.562 46.594 13.406 1 97.69 392 PHE B C 1
ATOM 9005 O O . PHE B 1 392 ? -15.57 47.25 13.078 1 97.69 392 PHE B O 1
ATOM 9012 N N . ARG B 1 393 ? -17.391 47.031 14.195 1 95.25 393 ARG B N 1
ATOM 9013 C CA . ARG B 1 393 ? -17.516 48.469 14.484 1 95.25 393 ARG B CA 1
ATOM 9014 C C . ARG B 1 393 ? -16.391 48.938 15.398 1 95.25 393 ARG B C 1
ATOM 9016 O O . ARG B 1 393 ? -15.914 50.062 15.266 1 95.25 393 ARG B O 1
ATOM 9023 N N . ASN B 1 394 ? -16.094 48.125 16.359 1 96.62 394 ASN B N 1
ATOM 9024 C CA . ASN B 1 394 ? -15 48.438 17.281 1 96.62 394 ASN B CA 1
ATOM 9025 C C . ASN B 1 394 ? -14.18 47.219 17.625 1 96.62 394 ASN B C 1
ATOM 9027 O O . ASN B 1 394 ? -14.227 46.719 18.75 1 96.62 394 ASN B O 1
ATOM 9031 N N . PRO B 1 395 ? -13.352 46.812 16.688 1 97.12 395 PRO B N 1
ATOM 9032 C CA . PRO B 1 395 ? -12.594 45.594 16.891 1 97.12 395 PRO B CA 1
ATOM 9033 C C . PRO B 1 395 ? -11.664 45.656 18.109 1 97.12 395 PRO B C 1
ATOM 9035 O O . PRO B 1 395 ? -11.484 44.656 18.812 1 97.12 395 PRO B O 1
ATOM 9038 N N . ARG B 1 396 ? -11.031 46.781 18.375 1 96.94 396 ARG B N 1
ATOM 9039 C CA . ARG B 1 396 ? -10.164 46.938 19.531 1 96.94 396 ARG B CA 1
ATOM 9040 C C . ARG B 1 396 ? -10.93 46.656 20.828 1 96.94 396 ARG B C 1
ATOM 9042 O O . ARG B 1 396 ? -10.422 45.969 21.719 1 96.94 396 ARG B O 1
ATOM 9049 N N . LYS B 1 397 ? -12.078 47.281 20.922 1 97.62 397 LYS B N 1
ATOM 9050 C CA . LYS B 1 397 ? -12.906 47.031 22.094 1 97.62 397 LYS B CA 1
ATOM 9051 C C . LYS B 1 397 ? -13.367 45.594 22.172 1 97.62 397 LYS B C 1
ATOM 9053 O O . LYS B 1 397 ? -13.453 45 23.266 1 97.62 397 LYS B O 1
ATOM 9058 N N . MET B 1 398 ? -13.789 45.031 21.047 1 97.94 398 MET B N 1
ATOM 9059 C CA . MET B 1 398 ? -14.18 43.625 21.031 1 97.94 398 MET B CA 1
ATOM 9060 C C . MET B 1 398 ? -13.07 42.75 21.578 1 97.94 398 MET B C 1
ATOM 9062 O O . MET B 1 398 ? -13.312 41.875 22.438 1 97.94 398 MET B O 1
ATOM 9066 N N . ILE B 1 399 ? -11.844 42.969 21.125 1 98.12 399 ILE B N 1
ATOM 9067 C CA . ILE B 1 399 ? -10.688 42.188 21.516 1 98.12 399 ILE B CA 1
ATOM 9068 C C . ILE B 1 399 ? -10.453 42.344 23.016 1 98.12 399 ILE B C 1
ATOM 9070 O O . ILE B 1 399 ? -10.242 41.344 23.719 1 98.12 399 ILE B O 1
ATOM 9074 N N . SER B 1 400 ? -10.531 43.531 23.484 1 97.56 400 SER B N 1
ATOM 9075 C CA . SER B 1 400 ? -10.32 43.812 24.891 1 97.56 400 SER B CA 1
ATOM 9076 C C . SER B 1 400 ? -11.406 43.156 25.75 1 97.56 400 SER B C 1
ATOM 9078 O O . SER B 1 400 ? -11.125 42.594 26.812 1 97.56 400 SER B O 1
ATOM 9080 N N . ASP B 1 401 ? -12.641 43.312 25.344 1 98 401 ASP B N 1
ATOM 9081 C CA . ASP B 1 401 ? -13.766 42.75 26.078 1 98 401 ASP B CA 1
ATOM 9082 C C . ASP B 1 401 ? -13.648 41.219 26.141 1 98 401 ASP B C 1
ATOM 9084 O O . ASP B 1 401 ? -13.859 40.625 27.203 1 98 401 ASP B O 1
ATOM 9088 N N . LEU B 1 402 ? -13.367 40.625 25.062 1 98.19 402 LEU B N 1
ATOM 9089 C CA . LEU B 1 402 ? -13.227 39.188 25 1 98.19 402 LEU B CA 1
ATOM 9090 C C . LEU B 1 402 ? -12.055 38.719 25.859 1 98.19 402 LEU B C 1
ATOM 9092 O O . LEU B 1 402 ? -12.133 37.656 26.5 1 98.19 402 LEU B O 1
ATOM 9096 N N . ALA B 1 403 ? -10.977 39.469 25.844 1 97.44 403 ALA B N 1
ATOM 9097 C CA . ALA B 1 403 ? -9.82 39.125 26.672 1 97.44 403 ALA B CA 1
ATOM 9098 C C . ALA B 1 403 ? -10.195 39.094 28.156 1 97.44 403 ALA B C 1
ATOM 9100 O O . ALA B 1 403 ? -9.711 38.25 28.906 1 97.44 403 ALA B O 1
ATOM 9101 N N . LYS B 1 404 ? -11.016 40.031 28.562 1 96.81 404 LYS B N 1
ATOM 9102 C CA . LYS B 1 404 ? -11.461 40.094 29.953 1 96.81 404 LYS B CA 1
ATOM 9103 C C . LYS B 1 404 ? -12.25 38.844 30.344 1 96.81 404 LYS B C 1
ATOM 9105 O O . LYS B 1 404 ? -12.25 38.438 31.5 1 96.81 404 LYS B O 1
ATOM 9110 N N . ASP B 1 405 ? -12.852 38.344 29.359 1 96.5 405 ASP B N 1
ATOM 9111 C CA . ASP B 1 405 ? -13.656 37.125 29.594 1 96.5 405 ASP B CA 1
ATOM 9112 C C . ASP B 1 405 ? -12.828 35.875 29.375 1 96.5 405 ASP B C 1
ATOM 9114 O O . ASP B 1 405 ? -13.375 34.781 29.312 1 96.5 405 ASP B O 1
ATOM 9118 N N . GLY B 1 406 ? -11.539 36.031 29.156 1 96.81 406 GLY B N 1
ATOM 9119 C CA . GLY B 1 406 ? -10.641 34.875 29.062 1 96.81 406 GLY B CA 1
ATOM 9120 C C . GLY B 1 406 ? -10.445 34.375 27.641 1 96.81 406 GLY B C 1
ATOM 9121 O O . GLY B 1 406 ? -9.922 33.281 27.438 1 96.81 406 GLY B O 1
ATOM 9122 N N . PHE B 1 407 ? -10.906 35.125 26.641 1 98.5 407 PHE B N 1
ATOM 9123 C CA . PHE B 1 407 ? -10.805 34.688 25.25 1 98.5 407 PHE B CA 1
ATOM 9124 C C . PHE B 1 407 ? -9.664 35.406 24.531 1 98.5 407 PHE B C 1
ATOM 9126 O O . PHE B 1 407 ? -9.445 36.594 24.75 1 98.5 407 PHE B O 1
ATOM 9133 N N . HIS B 1 408 ? -8.906 34.656 23.797 1 97.94 408 HIS B N 1
ATOM 9134 C CA . HIS B 1 408 ? -8.023 35.219 22.766 1 97.94 408 HIS B CA 1
ATOM 9135 C C . HIS B 1 408 ? -8.688 35.125 21.391 1 97.94 408 HIS B C 1
ATOM 9137 O O . HIS B 1 408 ? -9.672 34.438 21.203 1 97.94 408 HIS B O 1
ATOM 9143 N N . ILE B 1 409 ? -8.141 35.875 20.469 1 97.81 409 ILE B N 1
ATOM 9144 C CA . ILE B 1 409 ? -8.672 35.906 19.109 1 97.81 409 ILE B CA 1
ATOM 9145 C C . ILE B 1 409 ? -7.625 35.375 18.141 1 97.81 409 ILE B C 1
ATOM 9147 O O . ILE B 1 409 ? -6.441 35.719 18.25 1 97.81 409 ILE B O 1
ATOM 9151 N N . CYS B 1 410 ? -8.039 34.562 17.188 1 98.25 410 CYS B N 1
ATOM 9152 C CA . CYS B 1 410 ? -7.23 34.125 16.047 1 98.25 410 CYS B CA 1
ATOM 9153 C C . CYS B 1 410 ? -7.836 34.594 14.734 1 98.25 410 CYS B C 1
ATOM 9155 O O . CYS B 1 410 ? -9.055 34.531 14.555 1 98.25 410 CYS B O 1
ATOM 9157 N N . LEU B 1 411 ? -7.012 35.094 13.781 1 98.25 411 LEU B N 1
ATOM 9158 C CA . LEU B 1 411 ? -7.512 35.625 12.531 1 98.25 411 LEU B CA 1
ATOM 9159 C C . LEU B 1 411 ? -6.965 34.875 11.336 1 98.25 411 LEU B C 1
ATOM 9161 O O . LEU B 1 411 ? -5.777 34.531 11.297 1 98.25 411 LEU B O 1
ATOM 9165 N N . TRP B 1 412 ? -7.836 34.625 10.367 1 97.56 412 TRP B N 1
ATOM 9166 C CA . TRP B 1 412 ? -7.496 33.938 9.125 1 97.56 412 TRP B CA 1
ATOM 9167 C C . TRP B 1 412 ? -6.828 34.875 8.141 1 97.56 412 TRP B C 1
ATOM 9169 O O . TRP B 1 412 ? -7.199 36.031 8.047 1 97.56 412 TRP B O 1
ATOM 9179 N N . GLN B 1 413 ? -5.898 34.438 7.41 1 96.62 413 GLN B N 1
ATOM 9180 C CA . GLN B 1 413 ? -5.289 35.125 6.273 1 96.62 413 GLN B CA 1
ATOM 9181 C C . GLN B 1 413 ? -4.586 34.156 5.344 1 96.62 413 GLN B C 1
ATOM 9183 O O . GLN B 1 413 ? -4.453 32.969 5.672 1 96.62 413 GLN B O 1
ATOM 9188 N N . LEU B 1 414 ? -4.219 34.5 4.133 1 95.06 414 LEU B N 1
ATOM 9189 C CA . LEU B 1 414 ? -3.479 33.688 3.174 1 95.06 414 LEU B CA 1
ATOM 9190 C C . LEU B 1 414 ? -2.469 34.531 2.408 1 95.06 414 LEU B C 1
ATOM 9192 O O . LEU B 1 414 ? -2.539 35.75 2.432 1 95.06 414 LEU B O 1
ATOM 9196 N N . PRO B 1 415 ? -1.534 33.969 1.752 1 95.88 415 PRO B N 1
ATOM 9197 C CA . PRO B 1 415 ? -0.447 34.75 1.126 1 95.88 415 PRO B CA 1
ATOM 9198 C C . PRO B 1 415 ? -0.681 34.969 -0.363 1 95.88 415 PRO B C 1
ATOM 9200 O O . PRO B 1 415 ? 0.268 35.25 -1.104 1 95.88 415 PRO B O 1
ATOM 9203 N N . TYR B 1 416 ? -1.862 34.781 -0.895 1 93.56 416 TYR B N 1
ATOM 9204 C CA . TYR B 1 416 ? -2.203 34.938 -2.303 1 93.56 416 TYR B CA 1
ATOM 9205 C C . TYR B 1 416 ? -3.076 36.188 -2.51 1 93.56 416 TYR B C 1
ATOM 9207 O O . TYR B 1 416 ? -4.082 36.344 -1.818 1 93.56 416 TYR B O 1
ATOM 9215 N N . PHE B 1 417 ? -2.717 37 -3.447 1 93.69 417 PHE B N 1
ATOM 9216 C CA . PHE B 1 417 ? -3.469 38.25 -3.689 1 93.69 417 PHE B CA 1
ATOM 9217 C C . PHE B 1 417 ? -4.008 38.281 -5.113 1 93.69 417 PHE B C 1
ATOM 9219 O O . PHE B 1 417 ? -3.252 38.469 -6.066 1 93.69 417 PHE B O 1
ATOM 9226 N N . VAL B 1 418 ? -5.285 38.188 -5.184 1 88.69 418 VAL B N 1
ATOM 9227 C CA . VAL B 1 418 ? -5.965 38.219 -6.477 1 88.69 418 VAL B CA 1
ATOM 9228 C C . VAL B 1 418 ? -5.934 39.625 -7.043 1 88.69 418 VAL B C 1
ATOM 9230 O O . VAL B 1 418 ? -5.746 40.594 -6.301 1 88.69 418 VAL B O 1
ATOM 9233 N N . PRO B 1 419 ? -6.141 39.781 -8.352 1 84.12 419 PRO B N 1
ATOM 9234 C CA . PRO B 1 419 ? -6.043 41.094 -8.984 1 84.12 419 PRO B CA 1
ATOM 9235 C C . PRO B 1 419 ? -6.996 42.125 -8.367 1 84.12 419 PRO B C 1
ATOM 9237 O O . PRO B 1 419 ? -6.688 43.312 -8.328 1 84.12 419 PRO B O 1
ATOM 9240 N N . GLY B 1 420 ? -8.094 41.594 -7.859 1 87.5 420 GLY B N 1
ATOM 9241 C CA . GLY B 1 420 ? -9.078 42.5 -7.273 1 87.5 420 GLY B CA 1
ATOM 9242 C C . GLY B 1 420 ? -8.719 42.938 -5.867 1 87.5 420 GLY B C 1
ATOM 9243 O O . GLY B 1 420 ? -9.383 43.812 -5.297 1 87.5 420 GLY B O 1
ATOM 9244 N N . ASN B 1 421 ? -7.613 42.5 -5.34 1 91.88 421 ASN B N 1
ATOM 9245 C CA . ASN B 1 421 ? -7.184 42.844 -3.99 1 91.88 421 ASN B CA 1
ATOM 9246 C C . ASN B 1 421 ? -6.57 44.25 -3.947 1 91.88 421 ASN B C 1
ATOM 9248 O O . ASN B 1 421 ? -5.828 44.625 -4.855 1 91.88 421 ASN B O 1
ATOM 9252 N N . LYS B 1 422 ? -6.82 44.938 -2.941 1 92.62 422 LYS B N 1
ATOM 9253 C CA . LYS B 1 422 ? -6.391 46.344 -2.812 1 92.62 422 LYS B CA 1
ATOM 9254 C C . LYS B 1 422 ? -4.867 46.438 -2.82 1 92.62 422 LYS B C 1
ATOM 9256 O O . LYS B 1 422 ? -4.312 47.438 -3.264 1 92.62 422 LYS B O 1
ATOM 9261 N N . TYR B 1 423 ? -4.168 45.469 -2.348 1 95.38 423 TYR B N 1
ATOM 9262 C CA . TYR B 1 423 ? -2.715 45.531 -2.238 1 95.38 423 TYR B CA 1
ATOM 9263 C C . TYR B 1 423 ? -2.047 44.969 -3.492 1 95.38 423 TYR B C 1
ATOM 9265 O O . TYR B 1 423 ? -0.829 45.094 -3.654 1 95.38 423 TYR B O 1
ATOM 9273 N N . PHE B 1 424 ? -2.797 44.406 -4.426 1 93.56 424 PHE B N 1
ATOM 9274 C CA . PHE B 1 424 ? -2.258 43.75 -5.625 1 93.56 424 PHE B CA 1
ATOM 9275 C C . PHE B 1 424 ? -1.366 44.719 -6.395 1 93.56 424 PHE B C 1
ATOM 9277 O O . PHE B 1 424 ? -0.213 44.406 -6.695 1 93.56 424 PHE B O 1
ATOM 9284 N N . PRO B 1 425 ? -1.784 46 -6.617 1 92.5 425 PRO B N 1
ATOM 9285 C CA . PRO B 1 425 ? -0.924 46.906 -7.371 1 92.5 425 PRO B CA 1
ATOM 9286 C C . PRO B 1 425 ? 0.387 47.219 -6.652 1 92.5 425 PRO B C 1
ATOM 9288 O O . PRO B 1 425 ? 1.444 47.281 -7.285 1 92.5 425 PRO B O 1
ATOM 9291 N N . GLU B 1 426 ? 0.278 47.375 -5.363 1 96.31 426 GLU B N 1
ATOM 9292 C CA . GLU B 1 426 ? 1.466 47.688 -4.566 1 96.31 426 GLU B CA 1
ATOM 9293 C C . GLU B 1 426 ? 2.463 46.531 -4.613 1 96.31 426 GLU B C 1
ATOM 9295 O O . GLU B 1 426 ? 3.664 46.75 -4.773 1 96.31 426 GLU B O 1
ATOM 9300 N N . LEU B 1 427 ? 2.023 45.312 -4.457 1 96.19 427 LEU B N 1
ATOM 9301 C CA . LEU B 1 427 ? 2.863 44.125 -4.438 1 96.19 427 LEU B CA 1
ATOM 9302 C C . LEU B 1 427 ? 3.586 43.969 -5.77 1 96.19 427 LEU B C 1
ATOM 9304 O O . LEU B 1 427 ? 4.766 43.594 -5.801 1 96.19 427 LEU B O 1
ATOM 9308 N N . VAL B 1 428 ? 2.812 44.25 -6.805 1 91.75 428 VAL B N 1
ATOM 9309 C CA . VAL B 1 428 ? 3.365 44.094 -8.148 1 91.75 428 VAL B CA 1
ATOM 9310 C C . VAL B 1 428 ? 4.371 45.188 -8.43 1 91.75 428 VAL B C 1
ATOM 9312 O O . VAL B 1 428 ? 5.484 44.938 -8.898 1 91.75 428 VAL B O 1
ATOM 9315 N N . SER B 1 429 ? 4.012 46.438 -8.109 1 94.12 429 SER B N 1
ATOM 9316 C CA . SER B 1 429 ? 4.855 47.562 -8.43 1 94.12 429 SER B CA 1
ATOM 9317 C C . SER B 1 429 ? 6.148 47.562 -7.625 1 94.12 429 SER B C 1
ATOM 9319 O O . SER B 1 429 ? 7.207 47.938 -8.125 1 94.12 429 SER B O 1
ATOM 9321 N N . LYS B 1 430 ? 6.082 47.062 -6.391 1 96.38 430 LYS B N 1
ATOM 9322 C CA . LYS B 1 430 ? 7.25 47.062 -5.52 1 96.38 430 LYS B CA 1
ATOM 9323 C C . LYS B 1 430 ? 8.047 45.75 -5.688 1 96.38 430 LYS B C 1
ATOM 9325 O O . LYS B 1 430 ? 9.109 45.594 -5.074 1 96.38 430 LYS B O 1
ATOM 9330 N N . GLY B 1 431 ? 7.52 44.844 -6.484 1 94.75 431 GLY B N 1
ATOM 9331 C CA . GLY B 1 431 ? 8.227 43.594 -6.75 1 94.75 431 GLY B CA 1
ATOM 9332 C C . GLY B 1 431 ? 8.242 42.656 -5.559 1 94.75 431 GLY B C 1
ATOM 9333 O O . GLY B 1 431 ? 9.258 42 -5.281 1 94.75 431 GLY B O 1
ATOM 9334 N N . LEU B 1 432 ? 7.211 42.562 -4.812 1 97.56 432 LEU B N 1
ATOM 9335 C CA . LEU B 1 432 ? 7.164 41.781 -3.576 1 97.56 432 LEU B CA 1
ATOM 9336 C C . LEU B 1 432 ? 6.621 40.375 -3.828 1 97.56 432 LEU B C 1
ATOM 9338 O O . LEU B 1 432 ? 6.59 39.562 -2.918 1 97.56 432 LEU B O 1
ATOM 9342 N N . ALA B 1 433 ? 6.18 40.094 -5.09 1 96.38 433 ALA B N 1
ATOM 9343 C CA . ALA B 1 433 ? 5.605 38.812 -5.461 1 96.38 433 ALA B CA 1
ATOM 9344 C C . ALA B 1 433 ? 6.621 37.938 -6.211 1 96.38 433 ALA B C 1
ATOM 9346 O O . ALA B 1 433 ? 7.574 38.469 -6.797 1 96.38 433 ALA B O 1
ATOM 9347 N N . VAL B 1 434 ? 6.383 36.625 -6.219 1 95.94 434 VAL B N 1
ATOM 9348 C CA . VAL B 1 434 ? 7.168 35.688 -6.996 1 95.94 434 VAL B CA 1
ATOM 9349 C C . VAL B 1 434 ? 7.039 36 -8.484 1 95.94 434 VAL B C 1
ATOM 9351 O O . VAL B 1 434 ? 5.973 36.438 -8.945 1 95.94 434 VAL B O 1
ATOM 9354 N N . LYS B 1 435 ? 8.148 35.812 -9.234 1 90.94 435 LYS B N 1
ATOM 9355 C CA . LYS B 1 435 ? 8.141 36.125 -10.656 1 90.94 435 LYS B CA 1
ATOM 9356 C C . LYS B 1 435 ? 8.484 34.875 -11.492 1 90.94 435 LYS B C 1
ATOM 9358 O O . LYS B 1 435 ? 9.141 33.969 -11 1 90.94 435 LYS B O 1
ATOM 9363 N N . ASN B 1 436 ? 7.93 34.875 -12.68 1 85.44 436 ASN B N 1
ATOM 9364 C CA . ASN B 1 436 ? 8.328 33.812 -13.609 1 85.44 436 ASN B CA 1
ATOM 9365 C C . ASN B 1 436 ? 9.555 34.219 -14.422 1 85.44 436 ASN B C 1
ATOM 9367 O O . ASN B 1 436 ? 10.172 35.25 -14.156 1 85.44 436 ASN B O 1
ATOM 9371 N N . GLY B 1 437 ? 9.93 33.438 -15.398 1 75.94 437 GLY B N 1
ATOM 9372 C CA . GLY B 1 437 ? 11.133 33.656 -16.188 1 75.94 437 GLY B CA 1
ATOM 9373 C C . GLY B 1 437 ? 11.047 34.875 -17.062 1 75.94 437 GLY B C 1
ATOM 9374 O O . GLY B 1 437 ? 12.07 35.406 -17.5 1 75.94 437 GLY B O 1
ATOM 9375 N N . ARG B 1 438 ? 9.883 35.375 -17.266 1 74.19 438 ARG B N 1
ATOM 9376 C CA . ARG B 1 438 ? 9.68 36.562 -18.078 1 74.19 438 ARG B CA 1
ATOM 9377 C C . ARG B 1 438 ? 9.727 37.812 -17.219 1 74.19 438 ARG B C 1
ATOM 9379 O O . ARG B 1 438 ? 9.656 38.938 -17.75 1 74.19 438 ARG B O 1
ATOM 9386 N N . GLY B 1 439 ? 9.828 37.5 -15.938 1 81.38 439 GLY B N 1
ATOM 9387 C CA . GLY B 1 439 ? 9.867 38.656 -15.023 1 81.38 439 GLY B CA 1
ATOM 9388 C C . GLY B 1 439 ? 8.484 39.125 -14.625 1 81.38 439 GLY B C 1
ATOM 9389 O O . GLY B 1 439 ? 8.352 40.188 -14.008 1 81.38 439 GLY B O 1
ATOM 9390 N N . THR B 1 440 ? 7.523 38.406 -14.984 1 83.75 440 THR B N 1
ATOM 9391 C CA . THR B 1 440 ? 6.141 38.75 -14.672 1 83.75 440 THR B CA 1
ATOM 9392 C C . THR B 1 440 ? 5.547 37.75 -13.68 1 83.75 440 THR B C 1
ATOM 9394 O O . THR B 1 440 ? 6.242 36.844 -13.219 1 83.75 440 THR B O 1
ATOM 9397 N N . LEU B 1 441 ? 4.324 37.938 -13.336 1 87.5 441 LEU B N 1
ATOM 9398 C CA . LEU B 1 441 ? 3.664 37.031 -12.391 1 87.5 441 LEU B CA 1
ATOM 9399 C C . LEU B 1 441 ? 3.506 35.656 -12.992 1 87.5 441 LEU B C 1
ATOM 9401 O O . LEU B 1 441 ? 3.176 35.5 -14.172 1 87.5 441 LEU B O 1
ATOM 9405 N N . PRO B 1 442 ? 3.758 34.656 -12.219 1 85.06 442 PRO B N 1
ATOM 9406 C CA . PRO B 1 442 ? 3.562 33.312 -12.711 1 85.06 442 PRO B CA 1
ATOM 9407 C C . PRO B 1 442 ? 2.088 32.938 -12.852 1 85.06 442 PRO B C 1
ATOM 9409 O O . PRO B 1 442 ? 1.737 32.062 -13.672 1 85.06 442 PRO B O 1
ATOM 9412 N N . TYR B 1 443 ? 1.279 33.469 -11.969 1 86.75 443 TYR B N 1
ATOM 9413 C CA . TYR B 1 443 ? -0.167 33.281 -11.945 1 86.75 443 TYR B CA 1
ATOM 9414 C C . TYR B 1 443 ? -0.893 34.625 -12.094 1 86.75 443 TYR B C 1
ATOM 9416 O O . TYR B 1 443 ? -0.26 35.656 -12.164 1 86.75 443 TYR B O 1
ATOM 9424 N N . GLU B 1 444 ? -2.238 34.438 -12.164 1 82 444 GLU B N 1
ATOM 9425 C CA . GLU B 1 444 ? -3.031 35.656 -12.117 1 82 444 GLU B CA 1
ATOM 9426 C C . GLU B 1 444 ? -2.887 36.344 -10.766 1 82 444 GLU B C 1
ATOM 9428 O O . GLU B 1 444 ? -2.889 37.594 -10.695 1 82 444 GLU B O 1
ATOM 9433 N N . ASP B 1 445 ? -2.66 35.562 -9.734 1 89.62 445 ASP B N 1
ATOM 9434 C CA . ASP B 1 445 ? -2.51 36.094 -8.383 1 89.62 445 ASP B CA 1
ATOM 9435 C C . ASP B 1 445 ? -1.063 36.5 -8.109 1 89.62 445 ASP B C 1
ATOM 9437 O O . ASP B 1 445 ? -0.134 35.938 -8.695 1 89.62 445 ASP B O 1
ATOM 9441 N N . ALA B 1 446 ? -0.936 37.469 -7.316 1 92.12 446 ALA B N 1
ATOM 9442 C CA . ALA B 1 446 ? 0.37 37.75 -6.73 1 92.12 446 ALA B CA 1
ATOM 9443 C C . ALA B 1 446 ? 0.637 36.875 -5.516 1 92.12 446 ALA B C 1
ATOM 9445 O O . ALA B 1 446 ? -0.036 37 -4.488 1 92.12 446 ALA B O 1
ATOM 9446 N N . VAL B 1 447 ? 1.544 36 -5.66 1 95.38 447 VAL B N 1
ATOM 9447 C CA . VAL B 1 447 ? 1.983 35.156 -4.551 1 95.38 447 VAL B CA 1
ATOM 9448 C C . VAL B 1 447 ? 3.154 35.812 -3.83 1 95.38 447 VAL B C 1
ATOM 9450 O O . VAL B 1 447 ? 4.176 36.125 -4.449 1 95.38 447 VAL B O 1
ATOM 9453 N N . LEU B 1 448 ? 3.051 36.094 -2.541 1 97.69 448 LEU B N 1
ATOM 9454 C CA . LEU B 1 448 ? 4.117 36.75 -1.792 1 97.69 448 LEU B CA 1
ATOM 9455 C C . LEU B 1 448 ? 5.41 35.938 -1.87 1 97.69 448 LEU B C 1
ATOM 9457 O O . LEU B 1 448 ? 5.395 34.719 -1.722 1 97.69 448 LEU B O 1
ATOM 9461 N N . ASP B 1 449 ? 6.52 36.562 -2.121 1 97.69 449 ASP B N 1
ATOM 9462 C CA . ASP B 1 449 ? 7.832 35.938 -2.143 1 97.69 449 ASP B CA 1
ATOM 9463 C C . ASP B 1 449 ? 8.516 36.031 -0.783 1 97.69 449 ASP B C 1
ATOM 9465 O O . ASP B 1 449 ? 9.242 37 -0.522 1 97.69 449 ASP B O 1
ATOM 9469 N N . PHE B 1 450 ? 8.477 35.062 -0.004 1 98.12 450 PHE B N 1
ATOM 9470 C CA . PHE B 1 450 ? 8.984 35.094 1.361 1 98.12 450 PHE B CA 1
ATOM 9471 C C . PHE B 1 450 ? 10.5 34.938 1.38 1 98.12 450 PHE B C 1
ATOM 9473 O O . PHE B 1 450 ? 11.117 34.969 2.445 1 98.12 450 PHE B O 1
ATOM 9480 N N . THR B 1 451 ? 11.109 34.75 0.235 1 96.75 451 THR B N 1
ATOM 9481 C CA . THR B 1 451 ? 12.562 34.781 0.168 1 96.75 451 THR B CA 1
ATOM 9482 C C . THR B 1 451 ? 13.055 36.219 0.067 1 96.75 451 THR B C 1
ATOM 9484 O O . THR B 1 451 ? 14.258 36.5 0.2 1 96.75 451 THR B O 1
ATOM 9487 N N . ASN B 1 452 ? 12.219 37.094 -0.203 1 97.25 452 ASN B N 1
ATOM 9488 C CA . ASN B 1 452 ? 12.5 38.531 -0.268 1 97.25 452 ASN B CA 1
ATOM 9489 C C . ASN B 1 452 ? 12.344 39.219 1.097 1 97.25 452 ASN B C 1
ATOM 9491 O O . ASN B 1 452 ? 11.227 39.312 1.612 1 97.25 452 ASN B O 1
ATOM 9495 N N . PRO B 1 453 ? 13.422 39.75 1.654 1 97.44 453 PRO B N 1
ATOM 9496 C CA . PRO B 1 453 ? 13.32 40.375 2.973 1 97.44 453 PRO B CA 1
ATOM 9497 C C . PRO B 1 453 ? 12.344 41.562 2.99 1 97.44 453 PRO B C 1
ATOM 9499 O O . PRO B 1 453 ? 11.703 41.812 4.012 1 97.44 453 PRO B O 1
ATOM 9502 N N . GLU B 1 454 ? 12.25 42.219 1.896 1 97.94 454 GLU B N 1
ATOM 9503 C CA . GLU B 1 454 ? 11.305 43.344 1.824 1 97.94 454 GLU B CA 1
ATOM 9504 C C . GLU B 1 454 ? 9.867 42.844 1.904 1 97.94 454 GLU B C 1
ATOM 9506 O O . GLU B 1 454 ? 9.016 43.469 2.52 1 97.94 454 GLU B O 1
ATOM 9511 N N . THR B 1 455 ? 9.617 41.75 1.229 1 98.5 455 THR B N 1
ATOM 9512 C CA . THR B 1 455 ? 8.289 41.156 1.297 1 98.5 455 THR B CA 1
ATOM 9513 C C . THR B 1 455 ? 7.965 40.719 2.725 1 98.5 455 THR B C 1
ATOM 9515 O O . THR B 1 455 ? 6.859 40.969 3.213 1 98.5 455 THR B O 1
ATOM 9518 N N . VAL B 1 456 ? 8.906 40.062 3.404 1 98.56 456 VAL B N 1
ATOM 9519 C CA . VAL B 1 456 ? 8.719 39.625 4.777 1 98.56 456 VAL B CA 1
ATOM 9520 C C . VAL B 1 456 ? 8.414 40.812 5.68 1 98.56 456 VAL B C 1
ATOM 9522 O O . VAL B 1 456 ? 7.496 40.75 6.508 1 98.56 456 VAL B O 1
ATOM 9525 N N . SER B 1 457 ? 9.195 41.875 5.5 1 98.31 457 SER B N 1
ATOM 9526 C CA . SER B 1 457 ? 8.984 43.062 6.301 1 98.31 457 SER B CA 1
ATOM 9527 C C . SER B 1 457 ? 7.602 43.656 6.055 1 98.31 457 SER B C 1
ATOM 9529 O O . SER B 1 457 ? 6.918 44.062 7 1 98.31 457 SER B O 1
ATOM 9531 N N . TRP B 1 458 ? 7.289 43.75 4.793 1 98.06 458 TRP B N 1
ATOM 9532 C CA . TRP B 1 458 ? 5.973 44.281 4.426 1 98.06 458 TRP B CA 1
ATOM 9533 C C . TRP B 1 458 ? 4.867 43.438 5.066 1 98.06 458 TRP B C 1
ATOM 9535 O O . TRP B 1 458 ? 3.949 44 5.68 1 98.06 458 TRP B O 1
ATOM 9545 N N . TYR B 1 459 ? 4.918 42.188 4.883 1 98 459 TYR B N 1
ATOM 9546 C CA . TYR B 1 459 ? 3.934 41.219 5.379 1 98 459 TYR B CA 1
ATOM 9547 C C . TYR B 1 459 ? 3.826 41.312 6.898 1 98 459 TYR B C 1
ATOM 9549 O O . TYR B 1 459 ? 2.725 41.375 7.445 1 98 459 TYR B O 1
ATOM 9557 N N . GLN B 1 460 ? 4.949 41.344 7.586 1 98.5 460 GLN B N 1
ATOM 9558 C CA . GLN B 1 460 ? 4.988 41.375 9.047 1 98.5 460 GLN B CA 1
ATOM 9559 C C . GLN B 1 460 ? 4.434 42.719 9.57 1 98.5 460 GLN B C 1
ATOM 9561 O O . GLN B 1 460 ? 3.852 42.75 10.656 1 98.5 460 GLN B O 1
ATOM 9566 N N . SER B 1 461 ? 4.637 43.75 8.844 1 97.94 461 SER B N 1
ATOM 9567 C CA . SER B 1 461 ? 4.07 45.031 9.258 1 97.94 461 SER B CA 1
ATOM 9568 C C . SER B 1 461 ? 2.545 44.969 9.273 1 97.94 461 SER B C 1
ATOM 9570 O O . SER B 1 461 ? 1.908 45.562 10.148 1 97.94 461 SER B O 1
ATOM 9572 N N . LYS B 1 462 ? 1.996 44.312 8.273 1 97.31 462 LYS B N 1
ATOM 9573 C CA . LYS B 1 462 ? 0.544 44.156 8.234 1 97.31 462 LYS B CA 1
ATOM 9574 C C . LYS B 1 462 ? 0.039 43.344 9.414 1 97.31 462 LYS B C 1
ATOM 9576 O O . LYS B 1 462 ? -0.919 43.75 10.086 1 97.31 462 LYS B O 1
ATOM 9581 N N . LEU B 1 463 ? 0.661 42.281 9.75 1 98.12 463 LEU B N 1
ATOM 9582 C CA . LEU B 1 463 ? 0.267 41.406 10.852 1 98.12 463 LEU B CA 1
ATOM 9583 C C . LEU B 1 463 ? 0.539 42.062 12.195 1 98.12 463 LEU B C 1
ATOM 9585 O O . LEU B 1 463 ? -0.21 41.875 13.156 1 98.12 463 LEU B O 1
ATOM 9589 N N . GLY B 1 464 ? 1.686 42.781 12.266 1 97.62 464 GLY B N 1
ATOM 9590 C CA . GLY B 1 464 ? 2.074 43.469 13.492 1 97.62 464 GLY B CA 1
ATOM 9591 C C . GLY B 1 464 ? 0.996 44.375 14.031 1 97.62 464 GLY B C 1
ATOM 9592 O O . GLY B 1 464 ? 0.768 44.438 15.242 1 97.62 464 GLY B O 1
ATOM 9593 N N . SER B 1 465 ? 0.353 45.062 13.148 1 96.31 465 SER B N 1
ATOM 9594 C CA . SER B 1 465 ? -0.711 45.969 13.547 1 96.31 465 SER B CA 1
ATOM 9595 C C . SER B 1 465 ? -1.857 45.219 14.227 1 96.31 465 SER B C 1
ATOM 9597 O O . SER B 1 465 ? -2.439 45.719 15.195 1 96.31 465 SER B O 1
ATOM 9599 N N . LEU B 1 466 ? -2.193 44.094 13.711 1 97.75 466 LEU B N 1
ATOM 9600 C CA . LEU B 1 466 ? -3.26 43.281 14.281 1 97.75 466 LEU B CA 1
ATOM 9601 C C . LEU B 1 466 ? -2.85 42.719 15.633 1 97.75 466 LEU B C 1
ATOM 9603 O O . LEU B 1 466 ? -3.646 42.688 16.578 1 97.75 466 LEU B O 1
ATOM 9607 N N . LEU B 1 467 ? -1.648 42.25 15.734 1 98.12 467 LEU B N 1
ATOM 9608 C CA . LEU B 1 467 ? -1.125 41.688 16.984 1 98.12 467 LEU B CA 1
ATOM 9609 C C . LEU B 1 467 ? -1.04 42.75 18.062 1 98.12 467 LEU B C 1
ATOM 9611 O O . LEU B 1 467 ? -1.331 42.469 19.234 1 98.12 467 LEU B O 1
ATOM 9615 N N . GLU B 1 468 ? -0.66 43.969 17.703 1 97.38 468 GLU B N 1
ATOM 9616 C CA . GLU B 1 468 ? -0.598 45.094 18.641 1 97.38 468 GLU B CA 1
ATOM 9617 C C . GLU B 1 468 ? -1.987 45.469 19.141 1 97.38 468 GLU B C 1
ATOM 9619 O O . GLU B 1 468 ? -2.143 45.875 20.297 1 97.38 468 GLU B O 1
ATOM 9624 N N . MET B 1 469 ? -2.924 45.25 18.266 1 97 469 MET B N 1
ATOM 9625 C CA . MET B 1 469 ? -4.312 45.5 18.625 1 97 469 MET B CA 1
ATOM 9626 C C . MET B 1 469 ? -4.805 44.531 19.688 1 97 469 MET B C 1
ATOM 9628 O O . MET B 1 469 ? -5.773 44.812 20.391 1 97 469 MET B O 1
ATOM 9632 N N . GLY B 1 470 ? -4.133 43.344 19.781 1 97.25 470 GLY B N 1
ATOM 9633 C CA . GLY B 1 470 ? -4.484 42.375 20.812 1 97.25 470 GLY B CA 1
ATOM 9634 C C . GLY B 1 470 ? -4.797 41 20.266 1 97.25 470 GLY B C 1
ATOM 9635 O O . GLY B 1 470 ? -5.074 40.062 21.031 1 97.25 470 GLY B O 1
ATOM 9636 N N . VAL B 1 471 ? -4.785 40.812 18.969 1 98.06 471 VAL B N 1
ATOM 9637 C CA . VAL B 1 471 ? -4.977 39.5 18.375 1 98.06 471 VAL B CA 1
ATOM 9638 C C . VAL B 1 471 ? -3.957 38.5 18.938 1 98.06 471 VAL B C 1
ATOM 9640 O O . VAL B 1 471 ? -2.783 38.844 19.109 1 98.06 471 VAL B O 1
ATOM 9643 N N . GLY B 1 472 ? -4.375 37.312 19.281 1 97.44 472 GLY B N 1
ATOM 9644 C CA . GLY B 1 472 ? -3.533 36.344 19.969 1 97.44 472 GLY B CA 1
ATOM 9645 C C . GLY B 1 472 ? -2.748 35.469 19.016 1 97.44 472 GLY B C 1
ATOM 9646 O O . GLY B 1 472 ? -1.624 35.062 19.312 1 97.44 472 GLY B O 1
ATOM 9647 N N . ALA B 1 473 ? -3.334 35.062 17.906 1 97.94 473 ALA B N 1
ATOM 9648 C CA . ALA B 1 473 ? -2.703 34.156 16.938 1 97.94 473 ALA B CA 1
ATOM 9649 C C . ALA B 1 473 ? -3.193 34.438 15.523 1 97.94 473 ALA B C 1
ATOM 9651 O O . ALA B 1 473 ? -4.219 35.094 15.328 1 97.94 473 ALA B O 1
ATOM 9652 N N . ILE B 1 474 ? -2.424 34 14.57 1 98.38 474 ILE B N 1
ATOM 9653 C CA . ILE B 1 474 ? -2.752 34.156 13.156 1 98.38 474 ILE B CA 1
ATOM 9654 C C . ILE B 1 474 ? -2.875 32.781 12.5 1 98.38 474 ILE B C 1
ATOM 9656 O O . ILE B 1 474 ? -2.006 31.906 12.68 1 98.38 474 ILE B O 1
ATOM 9660 N N . LYS B 1 475 ? -3.988 32.5 11.836 1 97.94 475 LYS B N 1
ATOM 9661 C CA . LYS B 1 475 ? -4.113 31.297 10.992 1 97.94 475 LYS B CA 1
ATOM 9662 C C . LYS B 1 475 ? -3.316 31.453 9.703 1 97.94 475 LYS B C 1
ATOM 9664 O O . LYS B 1 475 ? -3.574 32.375 8.914 1 97.94 475 LYS B O 1
ATOM 9669 N N . VAL B 1 476 ? -2.35 30.672 9.562 1 97.31 476 VAL B N 1
ATOM 9670 C CA . VAL B 1 476 ? -1.463 30.641 8.406 1 97.31 476 VAL B CA 1
ATOM 9671 C C . VAL B 1 476 ? -1.962 29.594 7.402 1 97.31 476 VAL B C 1
ATOM 9673 O O . VAL B 1 476 ? -1.364 28.531 7.254 1 97.31 476 VAL B O 1
ATOM 9676 N N . ASP B 1 477 ? -3 29.953 6.656 1 96.06 477 ASP B N 1
ATOM 9677 C CA . ASP B 1 477 ? -3.723 29.047 5.762 1 96.06 477 ASP B CA 1
ATOM 9678 C C . ASP B 1 477 ? -3.041 28.969 4.398 1 96.06 477 ASP B C 1
ATOM 9680 O O . ASP B 1 477 ? -2.318 29.891 4.004 1 96.06 477 ASP B O 1
ATOM 9684 N N . PHE B 1 478 ? -3.221 27.875 3.703 1 95.19 478 PHE B N 1
ATOM 9685 C CA . PHE B 1 478 ? -2.676 27.656 2.369 1 95.19 478 PHE B CA 1
ATOM 9686 C C . PHE B 1 478 ? -1.152 27.625 2.406 1 95.19 478 PHE B C 1
ATOM 9688 O O . PHE B 1 478 ? -0.558 27.078 3.342 1 95.19 478 PHE B O 1
ATOM 9695 N N . GLY B 1 479 ? -0.518 28 1.363 1 94.88 479 GLY B N 1
ATOM 9696 C CA . GLY B 1 479 ? 0.927 27.938 1.219 1 94.88 479 GLY B CA 1
ATOM 9697 C C . GLY B 1 479 ? 1.378 26.797 0.317 1 94.88 479 GLY B C 1
ATOM 9698 O O . GLY B 1 479 ? 2.57 26.656 0.046 1 94.88 479 GLY B O 1
ATOM 9699 N N . GLU B 1 480 ? 0.432 26.062 -0.27 1 93.88 480 GLU B N 1
ATOM 9700 C CA . GLU B 1 480 ? 0.754 24.875 -1.062 1 93.88 480 GLU B CA 1
ATOM 9701 C C . GLU B 1 480 ? 0.979 25.234 -2.527 1 93.88 480 GLU B C 1
ATOM 9703 O O . GLU B 1 480 ? 1.491 24.422 -3.301 1 93.88 480 GLU B O 1
ATOM 9708 N N . ALA B 1 481 ? 0.616 26.453 -2.93 1 90.69 481 ALA B N 1
ATOM 9709 C CA . ALA B 1 481 ? 0.551 26.734 -4.359 1 90.69 481 ALA B CA 1
ATOM 9710 C C . ALA B 1 481 ? 1.673 27.672 -4.781 1 90.69 481 ALA B C 1
ATOM 9712 O O . ALA B 1 481 ? 1.502 28.484 -5.695 1 90.69 481 ALA B O 1
ATOM 9713 N N . ALA B 1 482 ? 2.744 27.656 -4.086 1 93.31 482 ALA B N 1
ATOM 9714 C CA . ALA B 1 482 ? 3.902 28.391 -4.574 1 93.31 482 ALA B CA 1
ATOM 9715 C C . ALA B 1 482 ? 4.348 27.891 -5.941 1 93.31 482 ALA B C 1
ATOM 9717 O O . ALA B 1 482 ? 4.488 26.672 -6.145 1 93.31 482 ALA B O 1
ATOM 9718 N N . PRO B 1 483 ? 4.566 28.75 -6.879 1 89.88 483 PRO B N 1
ATOM 9719 C CA . PRO B 1 483 ? 4.805 28.312 -8.258 1 89.88 483 PRO B CA 1
ATOM 9720 C C . PRO B 1 483 ? 6.105 27.531 -8.414 1 89.88 483 PRO B C 1
ATOM 9722 O O . PRO B 1 483 ? 7.152 27.969 -7.922 1 89.88 483 PRO B O 1
ATOM 9725 N N . LEU B 1 484 ? 5.992 26.422 -9.086 1 87.5 484 LEU B N 1
ATOM 9726 C CA . LEU B 1 484 ? 7.148 25.578 -9.367 1 87.5 484 LEU B CA 1
ATOM 9727 C C . LEU B 1 484 ? 8.031 26.203 -10.445 1 87.5 484 LEU B C 1
ATOM 9729 O O . LEU B 1 484 ? 9.258 26.203 -10.336 1 87.5 484 LEU B O 1
ATOM 9733 N N . ASP B 1 485 ? 7.441 26.719 -11.5 1 82.38 485 ASP B N 1
ATOM 9734 C CA . ASP B 1 485 ? 8.156 27.344 -12.609 1 82.38 485 ASP B CA 1
ATOM 9735 C C . ASP B 1 485 ? 8.289 28.844 -12.398 1 82.38 485 ASP B C 1
ATOM 9737 O O . ASP B 1 485 ? 7.691 29.641 -13.125 1 82.38 485 ASP B O 1
ATOM 9741 N N . ALA B 1 486 ? 9.062 29.25 -11.422 1 91.19 486 ALA B N 1
ATOM 9742 C CA . ALA B 1 486 ? 9.258 30.656 -11.039 1 91.19 486 ALA B CA 1
ATOM 9743 C C . ALA B 1 486 ? 10.672 30.891 -10.531 1 91.19 486 ALA B C 1
ATOM 9745 O O . ALA B 1 486 ? 11.438 29.938 -10.336 1 91.19 486 ALA B O 1
ATOM 9746 N N . ILE B 1 487 ? 11.008 32.094 -10.461 1 90.44 487 ILE B N 1
ATOM 9747 C CA . ILE B 1 487 ? 12.273 32.531 -9.891 1 90.44 487 ILE B CA 1
ATOM 9748 C C . ILE B 1 487 ? 12.008 33.375 -8.641 1 90.44 487 ILE B C 1
ATOM 9750 O O . ILE B 1 487 ? 11.312 34.406 -8.703 1 90.44 487 ILE B O 1
ATOM 9754 N N . TYR B 1 488 ? 12.539 33 -7.602 1 95.12 488 TYR B N 1
ATOM 9755 C CA . TYR B 1 488 ? 12.328 33.656 -6.328 1 95.12 488 TYR B CA 1
ATOM 9756 C C . TYR B 1 488 ? 13.43 34.688 -6.062 1 95.12 488 TYR B C 1
ATOM 9758 O O . TYR B 1 488 ? 14.477 34.656 -6.715 1 95.12 488 TYR B O 1
ATOM 9766 N N . ALA B 1 489 ? 13.258 35.531 -5.152 1 95 489 ALA B N 1
ATOM 9767 C CA . ALA B 1 489 ? 14.156 36.656 -4.906 1 95 489 ALA B CA 1
ATOM 9768 C C . ALA B 1 489 ? 15.539 36.188 -4.473 1 95 489 ALA B C 1
ATOM 9770 O O . ALA B 1 489 ? 16.547 36.875 -4.707 1 95 489 ALA B O 1
ATOM 9771 N N . ASN B 1 490 ? 15.648 35.094 -3.879 1 93.06 490 ASN B N 1
ATOM 9772 C CA . ASN B 1 490 ? 16.938 34.562 -3.434 1 93.06 490 ASN B CA 1
ATOM 9773 C C . ASN B 1 490 ? 17.703 33.906 -4.582 1 93.06 490 ASN B C 1
ATOM 9775 O O . ASN B 1 490 ? 18.781 33.344 -4.367 1 93.06 490 ASN B O 1
ATOM 9779 N N . GLY B 1 491 ? 17.156 33.938 -5.676 1 89.81 491 GLY B N 1
ATOM 9780 C CA . GLY B 1 491 ? 17.844 33.438 -6.859 1 89.81 491 GLY B CA 1
ATOM 9781 C C . GLY B 1 491 ? 17.562 31.984 -7.164 1 89.81 491 GLY B C 1
ATOM 9782 O O . GLY B 1 491 ? 18.016 31.453 -8.18 1 89.81 491 GLY B O 1
ATOM 9783 N N . ARG B 1 492 ? 16.766 31.344 -6.418 1 90.69 492 ARG B N 1
ATOM 9784 C CA . ARG B 1 492 ? 16.438 29.938 -6.641 1 90.69 492 ARG B CA 1
ATOM 9785 C C . ARG B 1 492 ? 15.094 29.797 -7.348 1 90.69 492 ARG B C 1
ATOM 9787 O O . ARG B 1 492 ? 14.289 30.734 -7.363 1 90.69 492 ARG B O 1
ATOM 9794 N N . SER B 1 493 ? 14.883 28.641 -7.961 1 90.69 493 SER B N 1
ATOM 9795 C CA . SER B 1 493 ? 13.617 28.359 -8.633 1 90.69 493 SER B CA 1
ATOM 9796 C C . SER B 1 493 ? 12.641 27.641 -7.707 1 90.69 493 SER B C 1
ATOM 9798 O O . SER B 1 493 ? 12.977 27.359 -6.555 1 90.69 493 SER B O 1
ATOM 9800 N N . GLY B 1 494 ? 11.484 27.391 -8.281 1 92.38 494 GLY B N 1
ATOM 9801 C CA . GLY B 1 494 ? 10.477 26.656 -7.543 1 92.38 494 GLY B CA 1
ATOM 9802 C C . GLY B 1 494 ? 10.867 25.203 -7.281 1 92.38 494 GLY B C 1
ATOM 9803 O O . GLY B 1 494 ? 10.273 24.547 -6.43 1 92.38 494 GLY B O 1
ATOM 9804 N N . LEU B 1 495 ? 11.898 24.766 -7.945 1 89.44 495 LEU B N 1
ATOM 9805 C CA . LEU B 1 495 ? 12.391 23.422 -7.676 1 89.44 495 LEU B CA 1
ATOM 9806 C C . LEU B 1 495 ? 12.68 23.234 -6.188 1 89.44 495 LEU B C 1
ATOM 9808 O O . LEU B 1 495 ? 12.406 22.172 -5.625 1 89.44 495 LEU B O 1
ATOM 9812 N N . TYR B 1 496 ? 13.227 24.312 -5.605 1 93 496 TYR B N 1
ATOM 9813 C CA . TYR B 1 496 ? 13.578 24.234 -4.195 1 93 496 TYR B CA 1
ATOM 9814 C C . TYR B 1 496 ? 12.57 25.016 -3.346 1 93 496 TYR B C 1
ATOM 9816 O O . TYR B 1 496 ? 12.219 24.578 -2.244 1 93 496 TYR B O 1
ATOM 9824 N N . GLU B 1 497 ? 12.055 26.062 -3.867 1 94.94 497 GLU B N 1
ATOM 9825 C CA . GLU B 1 497 ? 11.328 27 -3.021 1 94.94 497 GLU B CA 1
ATOM 9826 C C . GLU B 1 497 ? 9.852 26.609 -2.9 1 94.94 497 GLU B C 1
ATOM 9828 O O . GLU B 1 497 ? 9.164 27.047 -1.977 1 94.94 497 GLU B O 1
ATOM 9833 N N . HIS B 1 498 ? 9.328 25.812 -3.857 1 95.56 498 HIS B N 1
ATOM 9834 C CA . HIS B 1 498 ? 7.945 25.359 -3.732 1 95.56 498 HIS B CA 1
ATOM 9835 C C . HIS B 1 498 ? 7.711 24.672 -2.393 1 95.56 498 HIS B C 1
ATOM 9837 O O . HIS B 1 498 ? 6.82 25.062 -1.637 1 95.56 498 HIS B O 1
ATOM 9843 N N . ASN B 1 499 ? 8.523 23.672 -2.072 1 96.94 499 ASN B N 1
ATOM 9844 C CA . ASN B 1 499 ? 8.352 22.906 -0.843 1 96.94 499 ASN B CA 1
ATOM 9845 C C . ASN B 1 499 ? 8.812 23.688 0.379 1 96.94 499 ASN B C 1
ATOM 9847 O O . ASN B 1 499 ? 8.398 23.406 1.502 1 96.94 499 ASN B O 1
ATOM 9851 N N . LEU B 1 500 ? 9.656 24.734 0.213 1 97.38 500 LEU B N 1
ATOM 9852 C CA . LEU B 1 500 ? 10.156 25.531 1.332 1 97.38 500 LEU B CA 1
ATOM 9853 C C . LEU B 1 500 ? 9.211 26.688 1.641 1 97.38 500 LEU B C 1
ATOM 9855 O O . LEU B 1 500 ? 9.328 27.328 2.691 1 97.38 500 LEU B O 1
ATOM 9859 N N . TYR B 1 501 ? 8.359 26.938 0.709 1 97.75 501 TYR B N 1
ATOM 9860 C CA . TYR B 1 501 ? 7.48 28.094 0.852 1 97.75 501 TYR B CA 1
ATOM 9861 C C . TYR B 1 501 ? 6.75 28.062 2.188 1 97.75 501 TYR B C 1
ATOM 9863 O O . TYR B 1 501 ? 6.738 29.047 2.922 1 97.75 501 TYR B O 1
ATOM 9871 N N . PRO B 1 502 ? 6.16 26.922 2.598 1 98.31 502 PRO B N 1
ATOM 9872 C CA . PRO B 1 502 ? 5.457 26.922 3.881 1 98.31 502 PRO B CA 1
ATOM 9873 C C . PRO B 1 502 ? 6.383 27.188 5.062 1 98.31 502 PRO B C 1
ATOM 9875 O O . PRO B 1 502 ? 5.965 27.797 6.055 1 98.31 502 PRO B O 1
ATOM 9878 N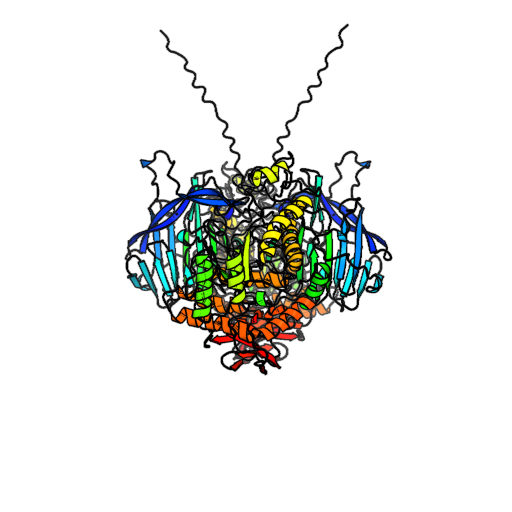 N . VAL B 1 503 ? 7.602 26.703 5.016 1 98.25 503 VAL B N 1
ATOM 9879 C CA . VAL B 1 503 ? 8.539 26.906 6.113 1 98.25 503 VAL B CA 1
ATOM 9880 C C . VAL B 1 503 ? 8.781 28.406 6.305 1 98.25 503 VAL B C 1
ATOM 9882 O O . VAL B 1 503 ? 8.742 28.906 7.43 1 98.25 503 VAL B O 1
ATOM 9885 N N . ARG B 1 504 ? 9.055 29.109 5.223 1 97.81 504 ARG B N 1
ATOM 9886 C CA . ARG B 1 504 ? 9.305 30.547 5.27 1 97.81 504 ARG B CA 1
ATOM 9887 C C . ARG B 1 504 ? 8.055 31.297 5.695 1 97.81 504 ARG B C 1
ATOM 9889 O O . ARG B 1 504 ? 8.141 32.281 6.453 1 97.81 504 ARG B O 1
ATOM 9896 N N . TYR B 1 505 ? 6.922 30.875 5.137 1 98.38 505 TYR B N 1
ATOM 9897 C CA . TYR B 1 505 ? 5.621 31.453 5.465 1 98.38 505 TYR B CA 1
ATOM 9898 C C . TYR B 1 505 ? 5.32 31.312 6.953 1 98.38 505 TYR B C 1
ATOM 9900 O O . TYR B 1 505 ? 4.992 32.281 7.621 1 98.38 505 TYR B O 1
ATOM 9908 N N . ASN B 1 506 ? 5.488 30.094 7.512 1 98.44 506 ASN B N 1
ATOM 9909 C CA . ASN B 1 506 ? 5.293 29.828 8.93 1 98.44 506 ASN B CA 1
ATOM 9910 C C . ASN B 1 506 ? 6.223 30.656 9.797 1 98.44 506 ASN B C 1
ATOM 9912 O O . ASN B 1 506 ? 5.789 31.25 10.789 1 98.44 506 ASN B O 1
ATOM 9916 N N . LYS B 1 507 ? 7.465 30.719 9.422 1 97.81 507 LYS B N 1
ATOM 9917 C CA . LYS B 1 507 ? 8.477 31.453 10.18 1 97.81 507 LYS B CA 1
ATOM 9918 C C . LYS B 1 507 ? 8.148 32.938 10.234 1 97.81 507 LYS B C 1
ATOM 9920 O O . LYS B 1 507 ? 8.32 33.594 11.273 1 97.81 507 LYS B O 1
ATOM 9925 N N . ALA B 1 508 ? 7.785 33.5 9.094 1 98.31 508 ALA B N 1
ATOM 9926 C CA . ALA B 1 508 ? 7.48 34.906 9.031 1 98.31 508 ALA B CA 1
ATOM 9927 C C . ALA B 1 508 ? 6.406 35.281 10.047 1 98.31 508 ALA B C 1
ATOM 9929 O O . ALA B 1 508 ? 6.52 36.312 10.727 1 98.31 508 ALA B O 1
ATOM 9930 N N . VAL B 1 509 ? 5.383 34.5 10.172 1 98.44 509 VAL B N 1
ATOM 9931 C CA . VAL B 1 509 ? 4.285 34.781 11.094 1 98.44 509 VAL B CA 1
ATOM 9932 C C . VAL B 1 509 ? 4.738 34.5 12.523 1 98.44 509 VAL B C 1
ATOM 9934 O O . VAL B 1 509 ? 4.457 35.281 13.43 1 98.44 509 VAL B O 1
ATOM 9937 N N . ALA B 1 510 ? 5.406 33.406 12.75 1 97.94 510 ALA B N 1
ATOM 9938 C CA . ALA B 1 510 ? 5.875 33.031 14.086 1 97.94 510 ALA B CA 1
ATOM 9939 C C . ALA B 1 510 ? 6.785 34.125 14.656 1 97.94 510 ALA B C 1
ATOM 9941 O O . ALA B 1 510 ? 6.676 34.469 15.836 1 97.94 510 ALA B O 1
ATOM 9942 N N . ASP B 1 511 ? 7.699 34.656 13.859 1 97.5 511 ASP B N 1
ATOM 9943 C CA . ASP B 1 511 ? 8.664 35.656 14.297 1 97.5 511 ASP B CA 1
ATOM 9944 C C . ASP B 1 511 ? 7.961 36.906 14.781 1 97.5 511 ASP B C 1
ATOM 9946 O O . ASP B 1 511 ? 8.289 37.469 15.836 1 97.5 511 ASP B O 1
ATOM 9950 N N . VAL B 1 512 ? 7.031 37.375 13.977 1 98.31 512 VAL B N 1
ATOM 9951 C CA . VAL B 1 512 ? 6.375 38.625 14.344 1 98.31 512 VAL B CA 1
ATOM 9952 C C . VAL B 1 512 ? 5.457 38.406 15.539 1 98.31 512 VAL B C 1
ATOM 9954 O O . VAL B 1 512 ? 5.312 39.281 16.391 1 98.31 512 VAL B O 1
ATOM 9957 N N . THR B 1 513 ? 4.82 37.25 15.641 1 98.19 513 THR B N 1
ATOM 9958 C CA . THR B 1 513 ? 3.994 36.938 16.797 1 98.19 513 THR B CA 1
ATOM 9959 C C . THR B 1 513 ? 4.836 36.875 18.062 1 98.19 513 THR B C 1
ATOM 9961 O O . THR B 1 513 ? 4.438 37.438 19.109 1 98.19 513 THR B O 1
ATOM 9964 N N . ARG B 1 514 ? 5.961 36.25 18 1 96.88 514 ARG B N 1
ATOM 9965 C CA . ARG B 1 514 ? 6.871 36.156 19.141 1 96.88 514 ARG B CA 1
ATOM 9966 C C . ARG B 1 514 ? 7.359 37.562 19.547 1 96.88 514 ARG B C 1
ATOM 9968 O O . ARG B 1 514 ? 7.418 37.875 20.734 1 96.88 514 ARG B O 1
ATOM 9975 N N . ARG B 1 515 ? 7.711 38.344 18.609 1 97.25 515 ARG B N 1
ATOM 9976 C CA . ARG B 1 515 ? 8.25 39.688 18.875 1 97.25 515 ARG B CA 1
ATOM 9977 C C . ARG B 1 515 ? 7.223 40.562 19.578 1 97.25 515 ARG B C 1
ATOM 9979 O O . ARG B 1 515 ? 7.559 41.312 20.5 1 97.25 515 ARG B O 1
ATOM 9986 N N . ILE B 1 516 ? 6.031 40.438 19.188 1 97.69 516 ILE B N 1
ATOM 9987 C CA . ILE B 1 516 ? 5.023 41.406 19.656 1 97.69 516 ILE B CA 1
ATOM 9988 C C . ILE B 1 516 ? 4.297 40.812 20.875 1 97.69 516 ILE B C 1
ATOM 9990 O O . ILE B 1 516 ? 4.023 41.531 21.828 1 97.69 516 ILE B O 1
ATOM 9994 N N . LYS B 1 517 ? 3.979 39.5 20.859 1 96.31 517 LYS B N 1
ATOM 9995 C CA . LYS B 1 517 ? 3.145 38.906 21.891 1 96.31 517 LYS B CA 1
ATOM 9996 C C . LYS B 1 517 ? 3.99 38.125 22.891 1 96.31 517 LYS B C 1
ATOM 9998 O O . LYS B 1 517 ? 3.529 37.812 24 1 96.31 517 LYS B O 1
ATOM 10003 N N . GLY B 1 518 ? 5.234 37.781 22.5 1 94.31 518 GLY B N 1
ATOM 10004 C CA . GLY B 1 518 ? 6.074 36.938 23.344 1 94.31 518 GLY B CA 1
ATOM 10005 C C . GLY B 1 518 ? 5.699 35.469 23.281 1 94.31 518 GLY B C 1
ATOM 10006 O O . GLY B 1 518 ? 6.25 34.656 24.031 1 94.31 518 GLY B O 1
ATOM 10007 N N . ASP B 1 519 ? 4.762 35.125 22.516 1 91.56 519 ASP B N 1
ATOM 10008 C CA . ASP B 1 519 ? 4.27 33.75 22.359 1 91.56 519 ASP B CA 1
ATOM 10009 C C . ASP B 1 519 ? 4.742 33.156 21.047 1 91.56 519 ASP B C 1
ATOM 10011 O O . ASP B 1 519 ? 4.93 33.875 20.062 1 91.56 519 ASP B O 1
ATOM 10015 N N . ASN B 1 520 ? 4.984 31.938 21.016 1 89.69 520 ASN B N 1
ATOM 10016 C CA . ASN B 1 520 ? 5.281 31.188 19.797 1 89.69 520 ASN B CA 1
ATOM 10017 C C . ASN B 1 520 ? 4.098 30.328 19.375 1 89.69 520 ASN B C 1
ATOM 10019 O O . ASN B 1 520 ? 4.051 29.125 19.672 1 89.69 520 ASN B O 1
ATOM 10023 N N . ILE B 1 521 ? 3.15 30.922 18.688 1 96.94 521 ILE B N 1
ATOM 10024 C CA . ILE B 1 521 ? 1.937 30.203 18.328 1 96.94 521 ILE B CA 1
ATOM 10025 C C . ILE B 1 521 ? 1.424 30.719 16.984 1 96.94 521 ILE B C 1
ATOM 10027 O O . ILE B 1 521 ? 1.394 31.922 16.734 1 96.94 521 ILE B O 1
ATOM 10031 N N . ILE B 1 522 ? 1.175 29.875 16.078 1 97.81 522 ILE B N 1
ATOM 10032 C CA . ILE B 1 522 ? 0.446 30.094 14.828 1 97.81 522 ILE B CA 1
ATOM 10033 C C . ILE B 1 522 ? -0.568 28.969 14.625 1 97.81 522 ILE B C 1
ATOM 10035 O O . ILE B 1 522 ? -0.7 28.078 15.469 1 97.81 522 ILE B O 1
ATOM 10039 N N . TRP B 1 523 ? -1.384 29 13.648 1 97.88 523 TRP B N 1
ATOM 10040 C CA . TRP B 1 523 ? -2.281 27.938 13.219 1 97.88 523 TRP B CA 1
ATOM 10041 C C . TRP B 1 523 ? -2.111 27.641 11.734 1 97.88 523 TRP B C 1
ATOM 10043 O O . TRP B 1 523 ? -2.848 28.188 10.906 1 97.88 523 TRP B O 1
ATOM 10053 N N . ALA B 1 524 ? -1.233 26.734 11.383 1 98.12 524 ALA B N 1
ATOM 10054 C CA . ALA B 1 524 ? -0.767 26.594 10.008 1 98.12 524 ALA B CA 1
ATOM 10055 C C . ALA B 1 524 ? -1.289 25.312 9.375 1 98.12 524 ALA B C 1
ATOM 10057 O O . ALA B 1 524 ? -1.589 24.344 10.078 1 98.12 524 ALA B O 1
ATOM 10058 N N . ARG B 1 525 ? -1.357 25.266 8.062 1 97.38 525 ARG B N 1
ATOM 10059 C CA . ARG B 1 525 ? -1.85 24.109 7.332 1 97.38 525 ARG B CA 1
ATOM 10060 C C . ARG B 1 525 ? -0.708 23.375 6.625 1 97.38 525 ARG B C 1
ATOM 10062 O O . ARG B 1 525 ? -0.508 22.188 6.832 1 97.38 525 ARG B O 1
ATOM 10069 N N . SER B 1 526 ? 0.104 24.078 5.766 1 97.75 526 SER B N 1
ATOM 10070 C CA . SER B 1 526 ? 1.165 23.453 4.98 1 97.75 526 SER B CA 1
ATOM 10071 C C . SER B 1 526 ? 2.494 23.484 5.727 1 97.75 526 SER B C 1
ATOM 10073 O O . SER B 1 526 ? 2.695 24.297 6.625 1 97.75 526 SER B O 1
ATOM 10075 N N . ALA B 1 527 ? 3.334 22.562 5.363 1 98.56 527 ALA B N 1
ATOM 10076 C CA . ALA B 1 527 ? 4.625 22.469 6.035 1 98.56 527 ALA B CA 1
ATOM 10077 C C . ALA B 1 527 ? 5.625 21.672 5.195 1 98.56 527 ALA B C 1
ATOM 10079 O O . ALA B 1 527 ? 5.238 20.984 4.246 1 98.56 527 ALA B O 1
ATOM 10080 N N . TRP B 1 528 ? 6.816 21.812 5.48 1 98.44 528 TRP B N 1
ATOM 10081 C CA . TRP B 1 528 ? 7.969 21 5.105 1 98.44 528 TRP B CA 1
ATOM 10082 C C . TRP B 1 528 ? 8.906 20.812 6.293 1 98.44 528 TRP B C 1
ATOM 10084 O O . TRP B 1 528 ? 8.578 21.188 7.422 1 98.44 528 TRP B O 1
ATOM 10094 N N . ALA B 1 529 ? 10.023 20.062 6.109 1 98.38 529 ALA B N 1
ATOM 10095 C CA . ALA B 1 529 ? 10.977 19.875 7.199 1 98.38 529 ALA B CA 1
ATOM 10096 C C . ALA B 1 529 ? 11.43 21.219 7.762 1 98.38 529 ALA B C 1
ATOM 10098 O O . ALA B 1 529 ? 11.812 22.125 7.004 1 98.38 529 ALA B O 1
ATOM 10099 N N . GLY B 1 530 ? 11.375 21.391 9.023 1 97.69 530 GLY B N 1
ATOM 10100 C CA . GLY B 1 530 ? 11.719 22.641 9.688 1 97.69 530 GLY B CA 1
ATOM 10101 C C . GLY B 1 530 ? 10.516 23.359 10.258 1 97.69 530 GLY B C 1
ATOM 10102 O O . GLY B 1 530 ? 10.648 24.141 11.211 1 97.69 530 GLY B O 1
ATOM 10103 N N . SER B 1 531 ? 9.367 23.125 9.727 1 98.19 531 SER B N 1
ATOM 10104 C CA . SER B 1 531 ? 8.148 23.812 10.117 1 98.19 531 SER B CA 1
ATOM 10105 C C . SER B 1 531 ? 7.734 23.438 11.539 1 98.19 531 SER B C 1
ATOM 10107 O O . SER B 1 531 ? 6.992 24.188 12.188 1 98.19 531 SER B O 1
ATOM 10109 N N . GLN B 1 532 ? 8.18 22.266 12.047 1 97.88 532 GLN B N 1
ATOM 10110 C CA . GLN B 1 532 ? 7.781 21.797 13.367 1 97.88 532 GLN B CA 1
ATOM 10111 C C . GLN B 1 532 ? 8.211 22.781 14.453 1 97.88 532 GLN B C 1
ATOM 10113 O O . GLN B 1 532 ? 7.734 22.703 15.586 1 97.88 532 GLN B O 1
ATOM 10118 N N . ARG B 1 533 ? 9.109 23.734 14.117 1 97.44 533 ARG B N 1
ATOM 10119 C CA . ARG B 1 533 ? 9.617 24.719 15.062 1 97.44 533 ARG B CA 1
ATOM 10120 C C . ARG B 1 533 ? 8.547 25.766 15.398 1 97.44 533 ARG B C 1
ATOM 10122 O O . ARG B 1 533 ? 8.672 26.484 16.375 1 97.44 533 ARG B O 1
ATOM 10129 N N . TYR B 1 534 ? 7.535 25.812 14.562 1 97.44 534 TYR B N 1
ATOM 10130 C CA . TYR B 1 534 ? 6.559 26.891 14.664 1 97.44 534 TYR B CA 1
ATOM 10131 C C . TYR B 1 534 ? 5.168 26.344 14.953 1 97.44 534 TYR B C 1
ATOM 10133 O O . TYR B 1 534 ? 4.328 26.25 14.055 1 97.44 534 TYR B O 1
ATOM 10141 N N . PRO B 1 535 ? 4.895 26.031 16.141 1 95.81 535 PRO B N 1
ATOM 10142 C CA . PRO B 1 535 ? 3.574 25.484 16.453 1 95.81 535 PRO B CA 1
ATOM 10143 C C . PRO B 1 535 ? 2.459 26.516 16.312 1 95.81 535 PRO B C 1
ATOM 10145 O O . PRO B 1 535 ? 2.684 27.703 16.516 1 95.81 535 PRO B O 1
ATOM 10148 N N . LEU B 1 536 ? 1.219 26.125 15.727 1 92.62 536 LEU B N 1
ATOM 10149 C CA . LEU B 1 536 ? 1.104 24.703 15.43 1 92.62 536 LEU B CA 1
ATOM 10150 C C . LEU B 1 536 ? 0.495 24.484 14.047 1 92.62 536 LEU B C 1
ATOM 10152 O O . LEU B 1 536 ? 0.225 25.453 13.328 1 92.62 536 LEU B O 1
ATOM 10156 N N . HIS B 1 537 ? 0.375 23.188 13.672 1 97.5 537 HIS B N 1
ATOM 10157 C CA . HIS B 1 537 ? -0.176 22.766 12.391 1 97.5 537 HIS B CA 1
ATOM 10158 C C . HIS B 1 537 ? -1.433 21.922 12.586 1 97.5 537 HIS B C 1
ATOM 10160 O O . HIS B 1 537 ? -1.51 21.109 13.516 1 97.5 537 HIS B O 1
ATOM 10166 N N . TRP B 1 538 ? -2.412 22.125 11.719 1 96.94 538 TRP B N 1
ATOM 10167 C CA . TRP B 1 538 ? -3.619 21.312 11.844 1 96.94 538 TRP B CA 1
ATOM 10168 C C . TRP B 1 538 ? -3.859 20.484 10.594 1 96.94 538 TRP B C 1
ATOM 10170 O O . TRP B 1 538 ? -3.244 20.719 9.547 1 96.94 538 TRP B O 1
ATOM 10180 N N . GLY B 1 539 ? -4.746 19.578 10.609 1 95.88 539 GLY B N 1
ATOM 10181 C CA . GLY B 1 539 ? -4.91 18.5 9.641 1 95.88 539 GLY B CA 1
ATOM 10182 C C . GLY B 1 539 ? -5.656 18.922 8.391 1 95.88 539 GLY B C 1
ATOM 10183 O O . GLY B 1 539 ? -5.824 18.141 7.457 1 95.88 539 GLY B O 1
ATOM 10184 N N . GLY B 1 540 ? -6.105 20.125 8.289 1 93.81 540 GLY B N 1
ATOM 10185 C CA . GLY B 1 540 ? -6.73 20.609 7.066 1 93.81 540 GLY B CA 1
ATOM 10186 C C . GLY B 1 540 ? -8.195 20.234 6.961 1 93.81 540 GLY B C 1
ATOM 10187 O O . GLY B 1 540 ? -8.891 20.125 7.973 1 93.81 540 GLY B O 1
ATOM 10188 N N . ASP B 1 541 ? -8.703 20.094 5.695 1 93.5 541 ASP B N 1
ATOM 10189 C CA . ASP B 1 541 ? -10.133 20.125 5.387 1 93.5 541 ASP B CA 1
ATOM 10190 C C . ASP B 1 541 ? -10.688 18.703 5.27 1 93.5 541 ASP B C 1
ATOM 10192 O O . ASP B 1 541 ? -11.164 18.297 4.203 1 93.5 541 ASP B O 1
ATOM 10196 N N . ALA B 1 542 ? -10.805 18.062 6.355 1 95.56 542 ALA B N 1
ATOM 10197 C CA . ALA B 1 542 ? -11.258 16.672 6.391 1 95.56 542 ALA B CA 1
ATOM 10198 C C . ALA B 1 542 ? -12.742 16.562 6.043 1 95.56 542 ALA B C 1
ATOM 10200 O O . ALA B 1 542 ? -13.539 17.438 6.418 1 95.56 542 ALA B O 1
ATOM 10201 N N . ALA B 1 543 ? -13.117 15.469 5.383 1 94.56 543 ALA B N 1
ATOM 10202 C CA . ALA B 1 543 ? -14.523 15.148 5.156 1 94.56 543 ALA B CA 1
ATOM 10203 C C . ALA B 1 543 ? -15.25 14.891 6.473 1 94.56 543 ALA B C 1
ATOM 10205 O O . ALA B 1 543 ? -14.672 14.312 7.398 1 94.56 543 ALA B O 1
ATOM 10206 N N . SER B 1 544 ? -16.516 15.258 6.555 1 95.62 544 SER B N 1
ATOM 10207 C CA . SER B 1 544 ? -17.328 15 7.734 1 95.62 544 SER B CA 1
ATOM 10208 C C . SER B 1 544 ? -17.969 13.617 7.668 1 95.62 544 SER B C 1
ATOM 10210 O O . SER B 1 544 ? -19.188 13.492 7.676 1 95.62 544 SER B O 1
ATOM 10212 N N . THR B 1 545 ? -17.141 12.594 7.543 1 95.62 545 THR B N 1
ATOM 10213 C CA . THR B 1 545 ? -17.5 11.195 7.402 1 95.62 545 THR B CA 1
ATOM 10214 C C . THR B 1 545 ? -16.594 10.312 8.258 1 95.62 545 THR B C 1
ATOM 10216 O O . THR B 1 545 ? -15.609 10.781 8.812 1 95.62 545 THR B O 1
ATOM 10219 N N . ASN B 1 546 ? -17 9.023 8.422 1 96.62 546 ASN B N 1
ATOM 10220 C CA . ASN B 1 546 ? -16.125 8.047 9.07 1 96.62 546 ASN B CA 1
ATOM 10221 C C . ASN B 1 546 ? -14.758 8 8.414 1 96.62 546 ASN B C 1
ATOM 10223 O O . ASN B 1 546 ? -13.742 7.879 9.102 1 96.62 546 ASN B O 1
ATOM 10227 N N . THR B 1 547 ? -14.742 8.141 7.105 1 94.88 547 THR B N 1
ATOM 10228 C CA . THR B 1 547 ? -13.492 8.117 6.344 1 94.88 547 THR B CA 1
ATOM 10229 C C . THR B 1 547 ? -12.625 9.328 6.695 1 94.88 547 THR B C 1
ATOM 10231 O O . THR B 1 547 ? -11.414 9.195 6.867 1 94.88 547 THR B O 1
ATOM 10234 N N . GLY B 1 548 ? -13.273 10.469 6.707 1 96.38 548 GLY B N 1
ATOM 10235 C CA . GLY B 1 548 ? -12.539 11.648 7.117 1 96.38 548 GLY B CA 1
ATOM 10236 C C . GLY B 1 548 ? -11.922 11.523 8.5 1 96.38 548 GLY B C 1
ATOM 10237 O O . GLY B 1 548 ? -10.797 11.969 8.727 1 96.38 548 GLY B O 1
ATOM 10238 N N . MET B 1 549 ? -12.648 10.922 9.414 1 97.88 549 MET B N 1
ATOM 10239 C CA . MET B 1 549 ? -12.156 10.727 10.781 1 97.88 549 MET B CA 1
ATOM 10240 C C . MET B 1 549 ? -10.945 9.797 10.797 1 97.88 549 MET B C 1
ATOM 10242 O O . MET B 1 549 ? -9.945 10.086 11.453 1 97.88 549 MET B O 1
ATOM 10246 N N . LEU B 1 550 ? -11.031 8.703 10.039 1 97.62 550 LEU B N 1
ATOM 10247 C CA . LEU B 1 550 ? -9.922 7.766 9.93 1 97.62 550 LEU B CA 1
ATOM 10248 C C . LEU B 1 550 ? -8.695 8.453 9.336 1 97.62 550 LEU B C 1
ATOM 10250 O O . LEU B 1 550 ? -7.586 8.32 9.867 1 97.62 550 LEU B O 1
ATOM 10254 N N . GLY B 1 551 ? -8.914 9.078 8.195 1 97.75 551 GLY B N 1
ATOM 10255 C CA . GLY B 1 551 ? -7.812 9.766 7.539 1 97.75 551 GLY B CA 1
ATOM 10256 C C . GLY B 1 551 ? -7.137 10.797 8.422 1 97.75 551 GLY B C 1
ATOM 10257 O O . GLY B 1 551 ? -5.914 10.93 8.406 1 97.75 551 GLY B O 1
ATOM 10258 N N . THR B 1 552 ? -7.926 11.484 9.195 1 98.19 552 THR B N 1
ATOM 10259 C CA . THR B 1 552 ? -7.406 12.492 10.125 1 98.19 552 THR B CA 1
ATOM 10260 C C . THR B 1 552 ? -6.504 11.844 11.172 1 98.19 552 THR B C 1
ATOM 10262 O O . THR B 1 552 ? -5.398 12.32 11.422 1 98.19 552 THR B O 1
ATOM 10265 N N . LEU B 1 553 ? -6.98 10.812 11.766 1 98.44 553 LEU B N 1
ATOM 10266 C CA . LEU B 1 553 ? -6.203 10.156 12.812 1 98.44 553 LEU B CA 1
ATOM 10267 C C . LEU B 1 553 ? -4.891 9.609 12.258 1 98.44 553 LEU B C 1
ATOM 10269 O O . LEU B 1 553 ? -3.824 9.844 12.828 1 98.44 553 LEU B O 1
ATOM 10273 N N . ARG B 1 554 ? -4.953 8.867 11.156 1 98.25 554 ARG B N 1
ATOM 10274 C CA . ARG B 1 554 ? -3.75 8.32 10.547 1 98.25 554 ARG B CA 1
ATOM 10275 C C . ARG B 1 554 ? -2.77 9.422 10.164 1 98.25 554 ARG B C 1
ATOM 10277 O O . ARG B 1 554 ? -1.564 9.297 10.391 1 98.25 554 ARG B O 1
ATOM 10284 N N . ALA B 1 555 ? -3.32 10.469 9.594 1 98.25 555 ALA B N 1
ATOM 10285 C CA . ALA B 1 555 ? -2.488 11.594 9.172 1 98.25 555 ALA B CA 1
ATOM 10286 C C . ALA B 1 555 ? -1.776 12.227 10.367 1 98.25 555 ALA B C 1
ATOM 10288 O O . ALA B 1 555 ? -0.585 12.531 10.289 1 98.25 555 ALA B O 1
ATOM 10289 N N . GLY B 1 556 ? -2.508 12.445 11.438 1 98.44 556 GLY B N 1
ATOM 10290 C CA . GLY B 1 556 ? -1.91 13.016 12.633 1 98.44 556 GLY B CA 1
ATOM 10291 C C . GLY B 1 556 ? -0.81 12.148 13.227 1 98.44 556 GLY B C 1
ATOM 10292 O O . GLY B 1 556 ? 0.244 12.656 13.609 1 98.44 556 GLY B O 1
ATOM 10293 N N . LEU B 1 557 ? -1.061 10.844 13.305 1 98.62 557 LEU B N 1
ATOM 10294 C CA . LEU B 1 557 ? -0.061 9.914 13.812 1 98.62 557 LEU B CA 1
ATOM 10295 C C . LEU B 1 557 ? 1.176 9.898 12.922 1 98.62 557 LEU B C 1
ATOM 10297 O O . LEU B 1 557 ? 2.305 9.883 13.422 1 98.62 557 LEU B O 1
ATOM 10301 N N . SER B 1 558 ? 0.934 9.922 11.656 1 98.56 558 SER B N 1
ATOM 10302 C CA . SER B 1 558 ? 2.037 9.93 10.703 1 98.56 558 SER B CA 1
ATOM 10303 C C . SER B 1 558 ? 2.865 11.211 10.836 1 98.56 558 SER B C 1
ATOM 10305 O O . SER B 1 558 ? 4.098 11.164 10.797 1 98.56 558 SER B O 1
ATOM 10307 N N . LEU B 1 559 ? 2.219 12.336 10.945 1 98.62 559 LEU B N 1
ATOM 10308 C CA . LEU B 1 559 ? 2.924 13.602 11.094 1 98.62 559 LEU B CA 1
ATOM 10309 C C . LEU B 1 559 ? 3.723 13.633 12.391 1 98.62 559 LEU B C 1
ATOM 10311 O O . LEU B 1 559 ? 4.844 14.141 12.422 1 98.62 559 LEU B O 1
ATOM 10315 N N . GLY B 1 560 ? 3.084 13.156 13.461 1 98.56 560 GLY B N 1
ATOM 10316 C CA . GLY B 1 560 ? 3.822 13.055 14.711 1 98.56 560 GLY B CA 1
ATOM 10317 C C . GLY B 1 560 ? 5.121 12.281 14.57 1 98.56 560 GLY B C 1
ATOM 10318 O O . GLY B 1 560 ? 6.148 12.68 15.133 1 98.56 560 GLY B O 1
ATOM 10319 N N . MET B 1 561 ? 5.09 11.25 13.805 1 98.62 561 MET B N 1
ATOM 10320 C CA . MET B 1 561 ? 6.27 10.422 13.586 1 98.62 561 MET B CA 1
ATOM 10321 C C . MET B 1 561 ? 7.211 11.07 12.578 1 98.62 561 MET B C 1
ATOM 10323 O O . MET B 1 561 ? 8.172 10.445 12.117 1 98.62 561 MET B O 1
ATOM 10327 N N . SER B 1 562 ? 6.902 12.305 12.227 1 98.62 562 SER B N 1
ATOM 10328 C CA . SER B 1 562 ? 7.754 13.102 11.352 1 98.62 562 SER B CA 1
ATOM 10329 C C . SER B 1 562 ? 8.289 14.336 12.062 1 98.62 562 SER B C 1
ATOM 10331 O O . SER B 1 562 ? 8.75 15.281 11.422 1 98.62 562 SER B O 1
ATOM 10333 N N . GLY B 1 563 ? 8.141 14.391 13.391 1 98 563 GLY B N 1
ATOM 10334 C CA . GLY B 1 563 ? 8.891 15.359 14.18 1 98 563 GLY B CA 1
ATOM 10335 C C . GLY B 1 563 ? 8.023 16.453 14.758 1 98 563 GLY B C 1
ATOM 10336 O O . GLY B 1 563 ? 8.523 17.359 15.438 1 98 563 GLY B O 1
ATOM 10337 N N . PHE B 1 564 ? 6.715 16.422 14.578 1 98.56 564 PHE B N 1
ATOM 10338 C CA . PHE B 1 564 ? 5.848 17.484 15.07 1 98.56 564 PHE B CA 1
ATOM 10339 C C . PHE B 1 564 ? 5.301 17.156 16.453 1 98.56 564 PHE B C 1
ATOM 10341 O O . PHE B 1 564 ? 4.566 16.172 16.609 1 98.56 564 PHE B O 1
ATOM 10348 N N . CYS B 1 565 ? 5.59 17.984 17.422 1 98.25 565 CYS B N 1
ATOM 10349 C CA . CYS B 1 565 ? 5.152 17.781 18.797 1 98.25 565 CYS B CA 1
ATOM 10350 C C . CYS B 1 565 ? 3.656 18.031 18.938 1 98.25 565 CYS B C 1
ATOM 10352 O O . CYS B 1 565 ? 2.965 17.297 19.641 1 98.25 565 CYS B O 1
ATOM 10354 N N . PHE B 1 566 ? 3.225 19.078 18.25 1 98.25 566 PHE B N 1
ATOM 10355 C CA . PHE B 1 566 ? 1.863 19.562 18.438 1 98.25 566 PHE B CA 1
ATOM 10356 C C . PHE B 1 566 ? 1.086 19.516 17.125 1 98.25 566 PHE B C 1
ATOM 10358 O O . PHE B 1 566 ? 1.632 19.828 16.062 1 98.25 566 PHE B O 1
ATOM 10365 N N . TRP B 1 567 ? -0.096 19.094 17.203 1 97.56 567 TRP B N 1
ATOM 10366 C CA . TRP B 1 567 ? -0.966 18.922 16.047 1 97.56 567 TRP B CA 1
ATOM 10367 C C . TRP B 1 567 ? -2.432 19.094 16.438 1 97.56 567 TRP B C 1
ATOM 10369 O O . TRP B 1 567 ? -2.807 18.828 17.578 1 97.56 567 TRP B O 1
ATOM 10379 N N . SER B 1 568 ? -3.221 19.547 15.539 1 97.75 568 SER B N 1
ATOM 10380 C CA . SER B 1 568 ? -4.664 19.672 15.734 1 97.75 568 SER B CA 1
ATOM 10381 C C . SER B 1 568 ? -5.426 19.188 14.508 1 97.75 568 SER B C 1
ATOM 10383 O O . SER B 1 568 ? -4.82 18.797 13.508 1 97.75 568 SER B O 1
ATOM 10385 N N . HIS B 1 569 ? -6.668 19.094 14.648 1 98.06 569 HIS B N 1
ATOM 10386 C CA . HIS B 1 569 ? -7.609 18.859 13.562 1 98.06 569 HIS B CA 1
ATOM 10387 C C . HIS B 1 569 ? -8.977 19.453 13.875 1 98.06 569 HIS B C 1
ATOM 10389 O O . HIS B 1 569 ? -9.242 19.844 15.016 1 98.06 569 HIS B O 1
ATOM 10395 N N . ASP B 1 570 ? -9.766 19.641 12.883 1 98.19 570 ASP B N 1
ATOM 10396 C CA . ASP B 1 570 ? -11.117 20.156 13.078 1 98.19 570 ASP B CA 1
ATOM 10397 C C . ASP B 1 570 ? -12.07 19.031 13.508 1 98.19 570 ASP B C 1
ATOM 10399 O O . ASP B 1 570 ? -12.391 18.141 12.719 1 98.19 570 ASP B O 1
ATOM 10403 N N . MET B 1 571 ? -12.578 19.125 14.727 1 98 571 MET B N 1
ATOM 10404 C CA . MET B 1 571 ? -13.469 18.109 15.25 1 98 571 MET B CA 1
ATOM 10405 C C . MET B 1 571 ? -14.766 18.047 14.445 1 98 571 MET B C 1
ATOM 10407 O O . MET B 1 571 ? -15.438 19.062 14.266 1 98 571 MET B O 1
ATOM 10411 N N . GLY B 1 572 ? -15.07 16.891 13.984 1 96.94 572 GLY B N 1
ATOM 10412 C CA . GLY B 1 572 ? -16.281 16.688 13.203 1 96.94 572 GLY B CA 1
ATOM 10413 C C . GLY B 1 572 ? -16.047 16.812 11.711 1 96.94 572 GLY B C 1
ATOM 10414 O O . GLY B 1 572 ? -16.953 16.531 10.914 1 96.94 572 GLY B O 1
ATOM 10415 N N . GLY B 1 573 ? -14.867 17.234 11.305 1 95.75 573 GLY B N 1
ATOM 10416 C CA . GLY B 1 573 ? -14.609 17.484 9.898 1 95.75 573 GLY B CA 1
ATOM 10417 C C . GLY B 1 573 ? -14.859 18.922 9.492 1 95.75 573 GLY B C 1
ATOM 10418 O O . GLY B 1 573 ? -15.211 19.766 10.328 1 95.75 573 GLY B O 1
ATOM 10419 N N . PHE B 1 574 ? -14.742 19.234 8.18 1 95.69 574 PHE B N 1
ATOM 10420 C CA . PHE B 1 574 ? -14.758 20.625 7.73 1 95.69 574 PHE B CA 1
ATOM 10421 C C . PHE B 1 574 ? -15.812 20.828 6.648 1 95.69 574 PHE B C 1
ATOM 10423 O O . PHE B 1 574 ? -16.531 21.828 6.652 1 95.69 574 PHE B O 1
ATOM 10430 N N . VAL B 1 575 ? -15.969 19.969 5.773 1 91.69 575 VAL B N 1
ATOM 10431 C CA . VAL B 1 575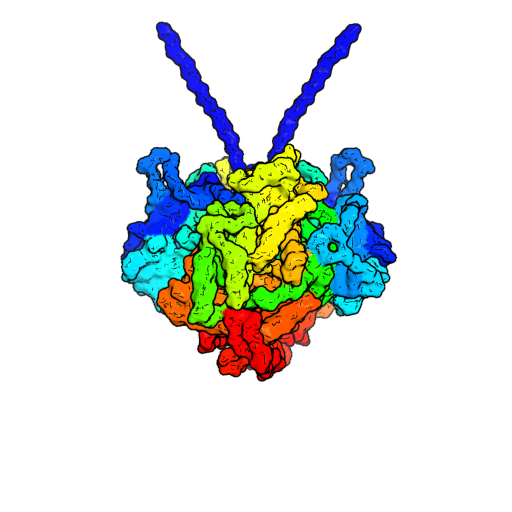 ? -16.516 20.188 4.438 1 91.69 575 VAL B CA 1
ATOM 10432 C C . VAL B 1 575 ? -18.016 20.422 4.52 1 91.69 575 VAL B C 1
ATOM 10434 O O . VAL B 1 575 ? -18.562 21.281 3.816 1 91.69 575 VAL B O 1
ATOM 10437 N N . THR B 1 576 ? -18.734 19.625 5.234 1 92.88 576 THR B N 1
ATOM 10438 C CA . THR B 1 576 ? -20.172 19.766 5.426 1 92.88 576 THR B CA 1
ATOM 10439 C C . THR B 1 576 ? -20.5 19.891 6.91 1 92.88 576 THR B C 1
ATOM 10441 O O . THR B 1 576 ? -19.641 19.719 7.766 1 92.88 576 THR B O 1
ATOM 10444 N N . SER B 1 577 ? -21.766 20.25 7.078 1 94.56 577 SER B N 1
ATOM 10445 C CA . SER B 1 577 ? -22.219 20.188 8.469 1 94.56 577 SER B CA 1
ATOM 10446 C C . SER B 1 577 ? -22.016 18.781 9.047 1 94.56 577 SER B C 1
ATOM 10448 O O . SER B 1 577 ? -22.281 17.797 8.367 1 94.56 577 SER B O 1
ATOM 10450 N N . THR B 1 578 ? -21.578 18.734 10.242 1 96.38 578 THR B N 1
ATOM 10451 C CA . THR B 1 578 ? -21.25 17.453 10.844 1 96.38 578 THR B CA 1
ATOM 10452 C C . THR B 1 578 ? -22.5 16.781 11.414 1 96.38 578 THR B C 1
ATOM 10454 O O . THR B 1 578 ? -23.203 17.375 12.242 1 96.38 578 THR B O 1
ATOM 10457 N N . PRO B 1 579 ? -22.781 15.531 10.992 1 96.12 579 PRO B N 1
ATOM 10458 C CA . PRO B 1 579 ? -23.844 14.812 11.695 1 96.12 579 PRO B CA 1
ATOM 10459 C C . PRO B 1 579 ? -23.562 14.625 13.18 1 96.12 579 PRO B C 1
ATOM 10461 O O . PRO B 1 579 ? -22.406 14.375 13.562 1 96.12 579 PRO B O 1
ATOM 10464 N N . GLU B 1 580 ? -24.578 14.742 14 1 97.25 580 GLU B N 1
ATOM 10465 C CA . GLU B 1 580 ? -24.406 14.695 15.445 1 97.25 580 GLU B CA 1
ATOM 10466 C C . GLU B 1 580 ? -23.703 13.406 15.875 1 97.25 580 GLU B C 1
ATOM 10468 O O . GLU B 1 580 ? -22.797 13.438 16.719 1 97.25 580 GLU B O 1
ATOM 10473 N N . ALA B 1 581 ? -24.141 12.242 15.312 1 96.69 581 ALA B N 1
ATOM 10474 C CA . ALA B 1 581 ? -23.578 10.953 15.711 1 96.69 581 ALA B CA 1
ATOM 10475 C C . ALA B 1 581 ? -22.078 10.914 15.453 1 96.69 581 ALA B C 1
ATOM 10477 O O . ALA B 1 581 ? -21.312 10.359 16.25 1 96.69 581 ALA B O 1
ATOM 10478 N N . LEU B 1 582 ? -21.625 11.445 14.383 1 97.44 582 LEU B N 1
ATOM 10479 C CA . LEU B 1 582 ? -20.203 11.523 14.055 1 97.44 582 LEU B CA 1
ATOM 10480 C C . LEU B 1 582 ? -19.484 12.484 14.992 1 97.44 582 LEU B C 1
ATOM 10482 O O . LEU B 1 582 ? -18.391 12.18 15.477 1 97.44 582 LEU B O 1
ATOM 10486 N N . TYR B 1 583 ? -20.094 13.641 15.188 1 98.25 583 TYR B N 1
ATOM 10487 C CA . TYR B 1 583 ? -19.5 14.664 16.031 1 98.25 583 TYR B CA 1
ATOM 10488 C C . TYR B 1 583 ? -19.266 14.125 17.438 1 98.25 583 TYR B C 1
ATOM 10490 O O . TYR B 1 583 ? -18.219 14.398 18.047 1 98.25 583 TYR B O 1
ATOM 10498 N N . ARG B 1 584 ? -20.234 13.359 17.953 1 97.5 584 ARG B N 1
ATOM 10499 C CA . ARG B 1 584 ? -20.125 12.766 19.281 1 97.5 584 ARG B CA 1
ATOM 10500 C C . ARG B 1 584 ? -18.906 11.867 19.391 1 97.5 584 ARG B C 1
ATOM 10502 O O . ARG B 1 584 ? -18.219 11.859 20.422 1 97.5 584 ARG B O 1
ATOM 10509 N N . ARG B 1 585 ? -18.641 11.125 18.375 1 97.75 585 ARG B N 1
ATOM 10510 C CA . ARG B 1 585 ? -17.5 10.203 18.375 1 97.75 585 ARG B CA 1
ATOM 10511 C C . ARG B 1 585 ? -16.188 10.953 18.156 1 97.75 585 ARG B C 1
ATOM 10513 O O . ARG B 1 585 ? -15.148 10.555 18.672 1 97.75 585 ARG B O 1
ATOM 10520 N N . TRP B 1 586 ? -16.234 12.062 17.453 1 98.5 586 TRP B N 1
ATOM 10521 C CA . TRP B 1 586 ? -15.047 12.812 17.062 1 98.5 586 TRP B CA 1
ATOM 10522 C C . TRP B 1 586 ? -14.57 13.711 18.203 1 98.5 586 TRP B C 1
ATOM 10524 O O . TRP B 1 586 ? -13.375 13.977 18.328 1 98.5 586 TRP B O 1
ATOM 10534 N N . LEU B 1 587 ? -15.453 14.125 19.094 1 98.62 587 LEU B N 1
ATOM 10535 C CA . LEU B 1 587 ? -15.156 15.102 20.141 1 98.62 587 LEU B CA 1
ATOM 10536 C C . LEU B 1 587 ? -14.078 14.57 21.078 1 98.62 587 LEU B C 1
ATOM 10538 O O . LEU B 1 587 ? -13.086 15.242 21.344 1 98.62 587 LEU B O 1
ATOM 10542 N N . PRO B 1 588 ? -14.242 13.344 21.609 1 98.5 588 PRO B N 1
ATOM 10543 C CA . PRO B 1 588 ? -13.18 12.891 22.516 1 98.5 588 PRO B CA 1
ATOM 10544 C C . PRO B 1 588 ? -11.82 12.812 21.828 1 98.5 588 PRO B C 1
ATOM 10546 O O . PRO B 1 588 ? -10.789 13.109 22.453 1 98.5 588 PRO B O 1
ATOM 10549 N N . MET B 1 589 ? -11.773 12.383 20.562 1 98.12 589 MET B N 1
ATOM 10550 C CA . MET B 1 589 ? -10.523 12.352 19.812 1 98.12 589 MET B CA 1
ATOM 10551 C C . MET B 1 589 ? -9.914 13.742 19.719 1 98.12 589 MET B C 1
ATOM 10553 O O . MET B 1 589 ? -8.703 13.906 19.844 1 98.12 589 MET B O 1
ATOM 10557 N N . GLY B 1 590 ? -10.727 14.719 19.484 1 98.38 590 GLY B N 1
ATOM 10558 C CA . GLY B 1 590 ? -10.258 16.094 19.359 1 98.38 590 GLY B CA 1
ATOM 10559 C C . GLY B 1 590 ? -9.781 16.672 20.688 1 98.38 590 GLY B C 1
ATOM 10560 O O . GLY B 1 590 ? -8.758 17.359 20.734 1 98.38 590 GLY B O 1
ATOM 10561 N N . PHE B 1 591 ? -10.531 16.406 21.75 1 98.62 591 PHE B N 1
ATOM 10562 C CA . PHE B 1 591 ? -10.211 16.984 23.047 1 98.62 591 PHE B CA 1
ATOM 10563 C C . PHE B 1 591 ? -9.023 16.266 23.672 1 98.62 591 PHE B C 1
ATOM 10565 O O . PHE B 1 591 ? -8.344 16.812 24.547 1 98.62 591 PHE B O 1
ATOM 10572 N N . LEU B 1 592 ? -8.805 15.047 23.25 1 98.44 592 LEU B N 1
ATOM 10573 C CA . LEU B 1 592 ? -7.633 14.312 23.719 1 98.44 592 LEU B CA 1
ATOM 10574 C C . LEU B 1 592 ? -6.535 14.312 22.656 1 98.44 592 LEU B C 1
ATOM 10576 O O . LEU B 1 592 ? -5.926 13.273 22.391 1 98.44 592 LEU B O 1
ATOM 10580 N N . SER B 1 593 ? -6.375 15.367 21.969 1 97.31 593 SER B N 1
ATOM 10581 C CA . SER B 1 593 ? -5.258 15.75 21.109 1 97.31 593 SER B CA 1
ATOM 10582 C C . SER B 1 593 ? -4.477 16.922 21.703 1 97.31 593 SER B C 1
ATOM 10584 O O . SER B 1 593 ? -4.906 17.516 22.688 1 97.31 593 SER B O 1
ATOM 10586 N N . SER B 1 594 ? -3.309 17.266 21.141 1 96.88 594 SER B N 1
ATOM 10587 C CA . SER B 1 594 ? -2.533 18.344 21.734 1 96.88 594 SER B CA 1
ATOM 10588 C C . SER B 1 594 ? -3.316 19.656 21.734 1 96.88 594 SER B C 1
ATOM 10590 O O . SER B 1 594 ? -3.439 20.312 22.766 1 96.88 594 SER B O 1
ATOM 10592 N N . HIS B 1 595 ? -3.822 20.016 20.578 1 98.12 595 HIS B N 1
ATOM 10593 C CA . HIS B 1 595 ? -4.645 21.203 20.453 1 98.12 595 HIS B CA 1
ATOM 10594 C C . HIS B 1 595 ? -6.012 20.875 19.859 1 98.12 595 HIS B C 1
ATOM 10596 O O . HIS B 1 595 ? -6.172 19.844 19.188 1 98.12 595 HIS B O 1
ATOM 10602 N N . THR B 1 596 ? -7.004 21.734 20.188 1 97.75 596 THR B N 1
ATOM 10603 C CA . THR B 1 596 ? -8.391 21.391 19.906 1 97.75 596 THR B CA 1
ATOM 10604 C C . THR B 1 596 ? -9.125 22.547 19.234 1 97.75 596 THR B C 1
ATOM 10606 O O . THR B 1 596 ? -9.07 23.688 19.719 1 97.75 596 THR B O 1
ATOM 10609 N N . ARG B 1 597 ? -9.805 22.203 18.156 1 98.38 597 ARG B N 1
ATOM 10610 C CA . ARG B 1 597 ? -10.594 23.234 17.5 1 98.38 597 ARG B CA 1
ATOM 10611 C C . ARG B 1 597 ? -11.883 22.656 16.922 1 98.38 597 ARG B C 1
ATOM 10613 O O . ARG B 1 597 ? -11.883 21.562 16.359 1 98.38 597 ARG B O 1
ATOM 10620 N N . ALA B 1 598 ? -12.984 23.328 17.172 1 98.25 598 ALA B N 1
ATOM 10621 C CA . ALA B 1 598 ? -14.219 23.109 16.422 1 98.25 598 ALA B CA 1
ATOM 10622 C C . ALA B 1 598 ? -14.328 24.094 15.258 1 98.25 598 ALA B C 1
ATOM 10624 O O . ALA B 1 598 ? -14.383 25.297 15.461 1 98.25 598 ALA B O 1
ATOM 10625 N N . HIS B 1 599 ? -14.273 23.625 14.133 1 98 599 HIS B N 1
ATOM 10626 C CA . HIS B 1 599 ? -14.266 24.453 12.93 1 98 599 HIS B CA 1
ATOM 10627 C C . HIS B 1 599 ? -14.805 23.672 11.727 1 98 599 HIS B C 1
ATOM 10629 O O . HIS B 1 599 ? -14.664 22.453 11.664 1 98 599 HIS B O 1
ATOM 10635 N N . GLY B 1 600 ? -15.398 24.312 10.758 1 95.75 600 GLY B N 1
ATOM 10636 C CA . GLY B 1 600 ? -15.945 23.734 9.539 1 95.75 600 GLY B CA 1
ATOM 10637 C C . GLY B 1 600 ? -17.266 24.359 9.125 1 95.75 600 GLY B C 1
ATOM 10638 O O . GLY B 1 600 ? -17.625 25.438 9.609 1 95.75 600 GLY B O 1
ATOM 10639 N N . ALA B 1 601 ? -17.922 23.688 8.211 1 94.81 601 ALA B N 1
ATOM 10640 C CA . ALA B 1 601 ? -19.25 24.141 7.801 1 94.81 601 ALA B CA 1
ATOM 10641 C C . ALA B 1 601 ? -20.203 24.156 8.984 1 94.81 601 ALA B C 1
ATOM 10643 O O . ALA B 1 601 ? -20.281 23.188 9.75 1 94.81 601 ALA B O 1
ATOM 10644 N N . PRO B 1 602 ? -20.891 25.203 9.266 1 94.81 602 PRO B N 1
ATOM 10645 C CA . PRO B 1 602 ? -21.781 25.328 10.422 1 94.81 602 PRO B CA 1
ATOM 10646 C C . PRO B 1 602 ? -22.953 24.359 10.367 1 94.81 602 PRO B C 1
ATOM 10648 O O . PRO B 1 602 ? -23.375 23.938 9.281 1 94.81 602 PRO B O 1
ATOM 10651 N N . PRO B 1 603 ? -23.5 24.047 11.445 1 96.75 603 PRO B N 1
ATOM 10652 C CA . PRO B 1 603 ? -23.078 24.531 12.766 1 96.75 603 PRO B CA 1
ATOM 10653 C C . PRO B 1 603 ? -21.953 23.703 13.375 1 96.75 603 PRO B C 1
ATOM 10655 O O . PRO B 1 603 ? -21.922 22.484 13.203 1 96.75 603 PRO B O 1
ATOM 10658 N N . THR B 1 604 ? -21.078 24.359 14.078 1 97.69 604 THR B N 1
ATOM 10659 C CA . THR B 1 604 ? -20.047 23.688 14.875 1 97.69 604 THR B CA 1
ATOM 10660 C C . THR B 1 604 ? -20.344 23.812 16.359 1 97.69 604 THR B C 1
ATOM 10662 O O . THR B 1 604 ? -19.828 23.047 17.172 1 97.69 604 THR B O 1
ATOM 10665 N N . GLU B 1 605 ? -21.203 24.828 16.641 1 98 605 GLU B N 1
ATOM 10666 C CA . GLU B 1 605 ? -21.609 25.078 18.016 1 98 605 GLU B CA 1
ATOM 10667 C C . GLU B 1 605 ? -22.609 24.031 18.5 1 98 605 GLU B C 1
ATOM 10669 O O . GLU B 1 605 ? -23.625 23.781 17.844 1 98 605 GLU B O 1
ATOM 10674 N N . PRO B 1 606 ? -22.328 23.469 19.672 1 97.88 606 PRO B N 1
ATOM 10675 C CA . PRO B 1 606 ? -23.203 22.375 20.094 1 97.88 606 PRO B CA 1
ATOM 10676 C C . PRO B 1 606 ? -24.641 22.828 20.375 1 97.88 606 PRO B C 1
ATOM 10678 O O . PRO B 1 606 ? -25.578 22.062 20.156 1 97.88 606 PRO B O 1
ATOM 10681 N N . TRP B 1 607 ? -24.922 24.078 20.812 1 97.88 607 TRP B N 1
ATOM 10682 C CA . TRP B 1 607 ? -26.25 24.562 21.203 1 97.88 607 TRP B CA 1
ATOM 10683 C C . TRP B 1 607 ? -27.109 24.828 19.984 1 97.88 607 TRP B C 1
ATOM 10685 O O . TRP B 1 607 ? -28.297 25.156 20.094 1 97.88 607 TRP B O 1
ATOM 10695 N N . LEU B 1 608 ? -26.578 24.734 18.828 1 97.5 608 LEU B N 1
ATOM 10696 C CA . LEU B 1 608 ? -27.344 24.922 17.594 1 97.5 608 LEU B CA 1
ATOM 10697 C C . LEU B 1 608 ? -27.859 23.594 17.062 1 97.5 608 LEU B C 1
ATOM 10699 O O . LEU B 1 608 ? -28.594 23.562 16.078 1 97.5 608 LEU B O 1
ATOM 10703 N N . TYR B 1 609 ? -27.453 22.5 17.672 1 96.5 609 TYR B N 1
ATOM 10704 C CA . TYR B 1 609 ? -28.016 21.203 17.344 1 96.5 609 TYR B CA 1
ATOM 10705 C C . TYR B 1 609 ? -29.359 20.984 18.031 1 96.5 609 TYR B C 1
ATOM 10707 O O . TYR B 1 609 ? -29.594 21.516 19.125 1 96.5 609 TYR B O 1
ATOM 10715 N N . ASP B 1 610 ? -30.234 20.266 17.453 1 92.62 610 ASP B N 1
ATOM 10716 C CA . ASP B 1 610 ? -31.594 20.078 17.938 1 92.62 610 ASP B CA 1
ATOM 10717 C C . ASP B 1 610 ? -31.609 19.344 19.281 1 92.62 610 ASP B C 1
ATOM 10719 O O . ASP B 1 610 ? -32.469 19.594 20.109 1 92.62 610 ASP B O 1
ATOM 10723 N N . ASN B 1 611 ? -30.688 18.5 19.594 1 93 611 ASN B N 1
ATOM 10724 C CA . ASN B 1 611 ? -30.609 17.688 20.812 1 93 611 ASN B CA 1
ATOM 10725 C C . ASN B 1 611 ? -29.891 18.422 21.938 1 93 611 ASN B C 1
ATOM 10727 O O . ASN B 1 611 ? -28.672 18.531 21.922 1 93 611 ASN B O 1
ATOM 10731 N N . PRO B 1 612 ? -30.562 18.812 22.891 1 91.69 612 PRO B N 1
ATOM 10732 C CA . PRO B 1 612 ? -29.922 19.562 23.969 1 91.69 612 PRO B CA 1
ATOM 10733 C C . PRO B 1 612 ? -28.859 18.75 24.719 1 91.69 612 PRO B C 1
ATOM 10735 O O . PRO B 1 612 ? -27.922 19.312 25.281 1 91.69 612 PRO B O 1
ATOM 10738 N N . GLU B 1 613 ? -29.047 17.484 24.688 1 95.88 613 GLU B N 1
ATOM 10739 C CA . GLU B 1 613 ? -28.078 16.625 25.344 1 95.88 613 GLU B CA 1
ATOM 10740 C C . GLU B 1 613 ? -26.703 16.719 24.688 1 95.88 613 GLU B C 1
ATOM 10742 O O . GLU B 1 613 ? -25.688 16.391 25.312 1 95.88 613 GLU B O 1
ATOM 10747 N N . PHE B 1 614 ? -26.734 17.141 23.469 1 97.69 614 PHE B N 1
ATOM 10748 C CA . PHE B 1 614 ? -25.469 17.234 22.75 1 97.69 614 PHE B CA 1
ATOM 10749 C C . PHE B 1 614 ? -24.594 18.328 23.359 1 97.69 614 PHE B C 1
ATOM 10751 O O . PHE B 1 614 ? -23.359 18.172 23.438 1 97.69 614 PHE B O 1
ATOM 10758 N N . THR B 1 615 ? -25.141 19.469 23.797 1 98.25 615 THR B N 1
ATOM 10759 C CA . THR B 1 615 ? -24.391 20.531 24.438 1 98.25 615 THR B CA 1
ATOM 10760 C C . THR B 1 615 ? -23.734 20.047 25.734 1 98.25 615 THR B C 1
ATOM 10762 O O . THR B 1 615 ? -22.594 20.359 26.016 1 98.25 615 THR B O 1
ATOM 10765 N N . ASP B 1 616 ? -24.5 19.234 26.469 1 98 616 ASP B N 1
ATOM 10766 C CA . ASP B 1 616 ? -23.969 18.656 27.703 1 98 616 ASP B CA 1
ATOM 10767 C C . ASP B 1 616 ? -22.781 17.734 27.406 1 98 616 ASP B C 1
ATOM 10769 O O . ASP B 1 616 ? -21.797 17.719 28.125 1 98 616 ASP B O 1
ATOM 10773 N N . TYR B 1 617 ? -23 16.953 26.391 1 98.25 617 TYR B N 1
ATOM 10774 C CA . TYR B 1 617 ? -21.938 16.016 26.016 1 98.25 617 TYR B CA 1
ATOM 10775 C C . TYR B 1 617 ? -20.688 16.766 25.578 1 98.25 617 TYR B C 1
ATOM 10777 O O . TYR B 1 617 ? -19.578 16.406 25.969 1 98.25 617 TYR B O 1
ATOM 10785 N N . PHE B 1 618 ? -20.844 17.812 24.75 1 98.62 618 PHE B N 1
ATOM 10786 C CA . PHE B 1 618 ? -19.734 18.656 24.328 1 98.62 618 PHE B CA 1
ATOM 10787 C C . PHE B 1 618 ? -19 19.234 25.531 1 98.62 618 PHE B C 1
ATOM 10789 O O . PHE B 1 618 ? -17.766 19.203 25.594 1 98.62 618 PHE B O 1
ATOM 10796 N N . ARG B 1 619 ? -19.75 19.781 26.469 1 98.31 619 ARG B N 1
ATOM 10797 C CA . ARG B 1 619 ? -19.203 20.359 27.703 1 98.31 619 ARG B CA 1
ATOM 10798 C C . ARG B 1 619 ? -18.391 19.328 28.484 1 98.31 619 ARG B C 1
ATOM 10800 O O . ARG B 1 619 ? -17.297 19.625 28.953 1 98.31 619 ARG B O 1
ATOM 10807 N N . ARG B 1 620 ? -18.938 18.156 28.578 1 98.19 620 ARG B N 1
ATOM 10808 C CA . ARG B 1 620 ? -18.266 17.094 29.312 1 98.19 620 ARG B CA 1
ATOM 10809 C C . ARG B 1 620 ? -16.906 16.781 28.688 1 98.19 620 ARG B C 1
ATOM 10811 O O . ARG B 1 620 ? -15.93 16.531 29.406 1 98.19 620 ARG B O 1
ATOM 10818 N N . CYS B 1 621 ? -16.844 16.688 27.391 1 98.56 621 CYS B N 1
ATOM 10819 C CA . CYS B 1 621 ? -15.578 16.438 26.703 1 98.56 621 CYS B CA 1
ATOM 10820 C C . CYS B 1 621 ? -14.594 17.578 26.922 1 98.56 621 CYS B C 1
ATOM 10822 O O . CYS B 1 621 ? -13.406 17.328 27.156 1 98.56 621 CYS B O 1
ATOM 10824 N N . ALA B 1 622 ? -15.031 18.797 26.797 1 98.69 622 ALA B N 1
ATOM 10825 C CA . ALA B 1 622 ? -14.18 19.969 27.047 1 98.69 622 ALA B CA 1
ATOM 10826 C C . ALA B 1 622 ? -13.656 19.969 28.484 1 98.69 622 ALA B C 1
ATOM 10828 O O . ALA B 1 622 ? -12.469 20.219 28.719 1 98.69 622 ALA B O 1
ATOM 10829 N N . GLU B 1 623 ? -14.555 19.734 29.391 1 98.5 623 GLU B N 1
ATOM 10830 C CA . GLU B 1 623 ? -14.188 19.719 30.797 1 98.5 623 GLU B CA 1
ATOM 10831 C C . GLU B 1 623 ? -13.141 18.641 31.094 1 98.5 623 GLU B C 1
ATOM 10833 O O . GLU B 1 623 ? -12.273 18.828 31.938 1 98.5 623 GLU B O 1
ATOM 10838 N N . LEU B 1 624 ? -13.281 17.516 30.391 1 98.25 624 LEU B N 1
ATOM 10839 C CA . LEU B 1 624 ? -12.258 16.484 30.531 1 98.25 624 LEU B CA 1
ATOM 10840 C C . LEU B 1 624 ? -10.875 17.031 30.203 1 98.25 624 LEU B C 1
ATOM 10842 O O . LEU B 1 624 ? -9.922 16.844 30.953 1 98.25 624 LEU B O 1
ATOM 10846 N N . LYS B 1 625 ? -10.734 17.703 29.078 1 98.38 625 LYS B N 1
ATOM 10847 C CA . LYS B 1 625 ? -9.438 18.25 28.688 1 98.38 625 LYS B CA 1
ATOM 10848 C C . LYS B 1 625 ? -8.93 19.266 29.703 1 98.38 625 LYS B C 1
ATOM 10850 O O . LYS B 1 625 ? -7.762 19.234 30.094 1 98.38 625 LYS B O 1
ATOM 10855 N N . TYR B 1 626 ? -9.789 20.125 30.125 1 98.56 626 TYR B N 1
ATOM 10856 C CA . TYR B 1 626 ? -9.375 21.172 31.047 1 98.56 626 TYR B CA 1
ATOM 10857 C C . TYR B 1 626 ? -8.984 20.594 32.406 1 98.56 626 TYR B C 1
ATOM 10859 O O . TYR B 1 626 ? -8.086 21.109 33.062 1 98.56 626 TYR B O 1
ATOM 10867 N N . SER B 1 627 ? -9.695 19.547 32.812 1 98.38 627 SER B N 1
ATOM 10868 C CA . SER B 1 627 ? -9.305 18.875 34.062 1 98.38 627 SER B CA 1
ATOM 10869 C C . SER B 1 627 ? -7.922 18.234 33.906 1 98.38 627 SER B C 1
ATOM 10871 O O . SER B 1 627 ? -7.195 18.109 34.906 1 98.38 627 SER B O 1
ATOM 10873 N N . LEU B 1 628 ? -7.531 17.859 32.688 1 98.5 628 LEU B N 1
ATOM 10874 C CA . LEU B 1 628 ? -6.273 17.172 32.438 1 98.5 628 LEU B CA 1
ATOM 10875 C C . LEU B 1 628 ? -5.172 18.172 32.094 1 98.5 628 LEU B C 1
ATOM 10877 O O . LEU B 1 628 ? -4.059 17.781 31.734 1 98.5 628 LEU B O 1
ATOM 10881 N N . MET B 1 629 ? -5.375 19.438 32.219 1 98.38 629 MET B N 1
ATOM 10882 C CA . MET B 1 629 ? -4.438 20.469 31.797 1 98.38 629 MET B CA 1
ATOM 10883 C C . MET B 1 629 ? -3.078 20.297 32.469 1 98.38 629 MET B C 1
ATOM 10885 O O . MET B 1 629 ? -2.039 20.453 31.812 1 98.38 629 MET B O 1
ATOM 10889 N N . PRO B 1 630 ? -3.02 19.953 33.812 1 98.25 630 PRO B N 1
ATOM 10890 C CA . PRO B 1 630 ? -1.693 19.719 34.406 1 98.25 630 PRO B CA 1
ATOM 10891 C C . PRO B 1 630 ? -0.951 18.578 33.688 1 98.25 630 PRO B C 1
ATOM 10893 O O . PRO B 1 630 ? 0.264 18.656 33.5 1 98.25 630 PRO B O 1
ATOM 10896 N N . TYR B 1 631 ? -1.646 17.516 33.375 1 98.44 631 TYR B N 1
ATOM 10897 C CA . TYR B 1 631 ? -1.062 16.422 32.594 1 98.44 631 TYR B CA 1
ATOM 10898 C C . TYR B 1 631 ? -0.582 16.891 31.234 1 98.44 631 TYR B C 1
ATOM 10900 O O . TYR B 1 631 ? 0.52 16.547 30.797 1 98.44 631 TYR B O 1
ATOM 10908 N N . ILE B 1 632 ? -1.375 17.672 30.578 1 98.44 632 ILE B N 1
ATOM 10909 C CA . ILE B 1 632 ? -1.076 18.203 29.25 1 98.44 632 ILE B CA 1
ATOM 10910 C C . ILE B 1 632 ? 0.175 19.062 29.297 1 98.44 632 ILE B C 1
ATOM 10912 O O . ILE B 1 632 ? 1.06 18.953 28.453 1 98.44 632 ILE B O 1
ATOM 10916 N N . GLU B 1 633 ? 0.269 19.922 30.281 1 97.69 633 GLU B N 1
ATOM 10917 C CA . GLU B 1 633 ? 1.439 20.781 30.453 1 97.69 633 GLU B CA 1
ATOM 10918 C C . GLU B 1 633 ? 2.705 19.953 30.656 1 97.69 633 GLU B C 1
ATOM 10920 O O . GLU B 1 633 ? 3.748 20.25 30.062 1 97.69 633 GLU B O 1
ATOM 10925 N N . GLN B 1 634 ? 2.557 18.969 31.484 1 97.94 634 GLN B N 1
ATOM 10926 C CA . GLN B 1 634 ? 3.697 18.094 31.75 1 97.94 634 GLN B CA 1
ATOM 10927 C C . GLN B 1 634 ? 4.145 17.375 30.469 1 97.94 634 GLN B C 1
ATOM 10929 O O . GLN B 1 634 ? 5.336 17.312 30.172 1 97.94 634 GLN B O 1
ATOM 10934 N N . GLN B 1 635 ? 3.178 16.797 29.797 1 98.19 635 GLN B N 1
ATOM 10935 C CA . GLN B 1 635 ? 3.492 16.062 28.562 1 98.19 635 GLN B CA 1
ATOM 10936 C C . GLN B 1 635 ? 4.039 17 27.5 1 98.19 635 GLN B C 1
ATOM 10938 O O . GLN B 1 635 ? 4.949 16.641 26.75 1 98.19 635 GLN B O 1
ATOM 10943 N N . ALA B 1 636 ? 3.496 18.188 27.375 1 98.25 636 ALA B N 1
ATOM 10944 C CA . ALA B 1 636 ? 3.984 19.172 26.422 1 98.25 636 ALA B CA 1
ATOM 10945 C C . ALA B 1 636 ? 5.449 19.516 26.672 1 98.25 636 ALA B C 1
ATOM 10947 O O . ALA B 1 636 ? 6.238 19.656 25.75 1 98.25 636 ALA B O 1
ATOM 10948 N N . ALA B 1 637 ? 5.789 19.703 27.922 1 98.19 637 ALA B N 1
ATOM 10949 C CA . ALA B 1 637 ? 7.172 19.984 28.297 1 98.19 637 ALA B CA 1
ATOM 10950 C C . ALA B 1 637 ? 8.102 18.859 27.844 1 98.19 637 ALA B C 1
ATOM 10952 O O . ALA B 1 637 ? 9.195 19.125 27.328 1 98.19 637 ALA B O 1
ATOM 10953 N N . THR B 1 638 ? 7.633 17.688 28.094 1 97.94 638 THR B N 1
ATOM 10954 C CA . THR B 1 638 ? 8.406 16.531 27.672 1 97.94 638 THR B CA 1
ATOM 10955 C C . THR B 1 638 ? 8.555 16.484 26.156 1 97.94 638 THR B C 1
ATOM 10957 O O . THR B 1 638 ? 9.633 16.188 25.641 1 97.94 638 THR B O 1
ATOM 10960 N N . CYS B 1 639 ? 7.477 16.766 25.469 1 98.06 639 CYS B N 1
ATOM 10961 C CA . CYS B 1 639 ? 7.473 16.781 24 1 98.06 639 CYS B CA 1
ATOM 10962 C C . CYS B 1 639 ? 8.438 17.812 23.469 1 98.06 639 CYS B C 1
ATOM 10964 O O . CYS B 1 639 ? 9.219 17.531 22.547 1 98.06 639 CYS B O 1
ATOM 10966 N N . VAL B 1 640 ? 8.477 19 24.016 1 97.81 640 VAL B N 1
ATOM 10967 C CA . VAL B 1 640 ? 9.328 20.094 23.578 1 97.81 640 VAL B CA 1
ATOM 10968 C C . VAL B 1 640 ? 10.789 19.766 23.875 1 97.81 640 VAL B C 1
ATOM 10970 O O . VAL B 1 640 ? 11.672 20.062 23.062 1 97.81 640 VAL B O 1
ATOM 10973 N N . ALA B 1 641 ? 11.016 19.156 24.969 1 98.19 641 ALA B N 1
ATOM 10974 C CA . ALA B 1 641 ? 12.383 18.859 25.391 1 98.19 641 ALA B CA 1
ATOM 10975 C C . ALA B 1 641 ? 13.008 17.781 24.5 1 98.19 641 ALA B C 1
ATOM 10977 O O . ALA B 1 641 ? 14.211 17.812 24.25 1 98.19 641 ALA B O 1
ATOM 10978 N N . ASN B 1 642 ? 12.148 16.875 23.969 1 98.31 642 ASN B N 1
ATOM 10979 C CA . ASN B 1 642 ? 12.711 15.688 23.328 1 98.31 642 ASN B CA 1
ATOM 10980 C C . ASN B 1 642 ? 12.344 15.625 21.844 1 98.31 642 ASN B C 1
ATOM 10982 O O . ASN B 1 642 ? 12.938 14.852 21.094 1 98.31 642 ASN B O 1
ATOM 10986 N N . GLY B 1 643 ? 11.406 16.453 21.406 1 98.25 643 GLY B N 1
ATOM 10987 C CA . GLY B 1 643 ? 10.93 16.406 20.031 1 98.25 643 GLY B CA 1
ATOM 10988 C C . GLY B 1 643 ? 9.977 15.266 19.766 1 98.25 643 GLY B C 1
ATOM 10989 O O . GLY B 1 643 ? 9.984 14.688 18.688 1 98.25 643 GLY B O 1
ATOM 10990 N N . TRP B 1 644 ? 9.227 14.82 20.812 1 98.44 644 TRP B N 1
ATOM 10991 C CA . TRP B 1 644 ? 8.281 13.727 20.688 1 98.44 644 TRP B CA 1
ATOM 10992 C C . TRP B 1 644 ? 6.867 14.25 20.453 1 98.44 644 TRP B C 1
ATOM 10994 O O . TRP B 1 644 ? 6.5 15.312 20.953 1 98.44 644 TRP B O 1
ATOM 11004 N N . PRO B 1 645 ? 6.062 13.555 19.672 1 98.38 645 PRO B N 1
ATOM 11005 C CA . PRO B 1 645 ? 4.676 13.992 19.484 1 98.38 645 PRO B CA 1
ATOM 11006 C C . PRO B 1 645 ? 3.812 13.758 20.719 1 98.38 645 PRO B C 1
ATOM 11008 O O . PRO B 1 645 ? 3.992 12.758 21.422 1 98.38 645 PRO B O 1
ATOM 11011 N N . MET B 1 646 ? 2.932 14.625 20.938 1 98.12 646 MET B N 1
ATOM 11012 C CA . MET B 1 646 ? 1.983 14.422 22.031 1 98.12 646 MET B CA 1
ATOM 11013 C C . MET B 1 646 ? 0.934 13.383 21.656 1 98.12 646 MET B C 1
ATOM 11015 O O . MET B 1 646 ? 0.504 12.602 22.5 1 98.12 646 MET B O 1
ATOM 11019 N N . LEU B 1 647 ? 0.385 13.492 20.422 1 98.12 647 LEU B N 1
ATOM 11020 C CA . LEU B 1 647 ? -0.379 12.406 19.828 1 98.12 647 LEU B CA 1
ATOM 11021 C C . LEU B 1 647 ? 0.549 11.328 19.281 1 98.12 647 LEU B C 1
ATOM 11023 O O . LEU B 1 647 ? 1.094 11.469 18.188 1 98.12 647 LEU B O 1
ATOM 11027 N N . ARG B 1 648 ? 0.658 10.227 20.016 1 98.12 648 ARG B N 1
ATOM 11028 C CA . ARG B 1 648 ? 1.775 9.32 19.781 1 98.12 648 ARG B CA 1
ATOM 11029 C C . ARG B 1 648 ? 1.279 7.949 19.344 1 98.12 648 ARG B C 1
ATOM 11031 O O . ARG B 1 648 ? 0.478 7.32 20.031 1 98.12 648 ARG B O 1
ATOM 11038 N N . ALA B 1 649 ? 1.803 7.496 18.125 1 98.56 649 ALA B N 1
ATOM 11039 C CA . ALA B 1 649 ? 1.557 6.098 17.781 1 98.56 649 ALA B CA 1
ATOM 11040 C C . ALA B 1 649 ? 2.072 5.164 18.875 1 98.56 649 ALA B C 1
ATOM 11042 O O . ALA B 1 649 ? 3.096 5.441 19.516 1 98.56 649 ALA B O 1
ATOM 11043 N N . LEU B 1 650 ? 1.456 4.027 19.094 1 98.62 650 LEU B N 1
ATOM 11044 C CA . LEU B 1 650 ? 1.825 3.102 20.156 1 98.62 650 LEU B CA 1
ATOM 11045 C C . LEU B 1 650 ? 3.275 2.652 20 1 98.62 650 LEU B C 1
ATOM 11047 O O . LEU B 1 650 ? 3.971 2.445 21 1 98.62 650 LEU B O 1
ATOM 11051 N N . LEU B 1 651 ? 3.74 2.502 18.734 1 98.38 651 LEU B N 1
ATOM 11052 C CA . LEU B 1 651 ? 5.074 1.987 18.453 1 98.38 651 LEU B CA 1
ATOM 11053 C C . LEU B 1 651 ? 6.145 2.955 18.953 1 98.38 651 LEU B C 1
ATOM 11055 O O . LEU B 1 651 ? 7.297 2.564 19.156 1 98.38 651 LEU B O 1
ATOM 11059 N N . VAL B 1 652 ? 5.816 4.199 19.109 1 98.5 652 VAL B N 1
ATOM 11060 C CA . VAL B 1 652 ? 6.777 5.184 19.594 1 98.5 652 VAL B CA 1
ATOM 11061 C C . VAL B 1 652 ? 7.016 4.969 21.094 1 98.5 652 VAL B C 1
ATOM 11063 O O . VAL B 1 652 ? 8.141 5.117 21.578 1 98.5 652 VAL B O 1
ATOM 11066 N N . GLU B 1 653 ? 6 4.566 21.812 1 97.56 653 GLU B N 1
ATOM 11067 C CA . GLU B 1 653 ? 6.074 4.387 23.266 1 97.56 653 GLU B CA 1
ATOM 11068 C C . GLU B 1 653 ? 6.484 2.961 23.625 1 97.56 653 GLU B C 1
ATOM 11070 O O . GLU B 1 653 ? 7.137 2.738 24.641 1 97.56 653 GLU B O 1
ATOM 11075 N N . PHE B 1 654 ? 6.051 1.986 22.844 1 98 654 PHE B N 1
ATOM 11076 C CA . PHE B 1 654 ? 6.238 0.587 23.203 1 98 654 PHE B CA 1
ATOM 11077 C C . PHE B 1 654 ? 6.879 -0.188 22.062 1 98 654 PHE B C 1
ATOM 11079 O O . PHE B 1 654 ? 6.371 -1.236 21.656 1 98 654 PHE B O 1
ATOM 11086 N N . PRO B 1 655 ? 8.047 0.208 21.609 1 97.25 655 PRO B N 1
ATOM 11087 C CA . PRO B 1 655 ? 8.617 -0.409 20.406 1 97.25 655 PRO B CA 1
ATOM 11088 C C . PRO B 1 655 ? 9.008 -1.87 20.625 1 97.25 655 PRO B C 1
ATOM 11090 O O . PRO B 1 655 ? 9.203 -2.611 19.656 1 97.25 655 PRO B O 1
ATOM 11093 N N . ASP B 1 656 ? 9.102 -2.355 21.875 1 96.25 656 ASP B N 1
ATOM 11094 C CA . ASP B 1 656 ? 9.531 -3.725 22.141 1 96.25 656 ASP B CA 1
ATOM 11095 C C . ASP B 1 656 ? 8.367 -4.699 22 1 96.25 656 ASP B C 1
ATOM 11097 O O . ASP B 1 656 ? 8.57 -5.914 21.953 1 96.25 656 ASP B O 1
ATOM 11101 N N . ASP B 1 657 ? 7.133 -4.207 21.984 1 97.19 657 ASP B N 1
ATOM 11102 C CA . ASP B 1 657 ? 5.945 -5.027 21.766 1 97.19 657 ASP B CA 1
ATOM 11103 C C . ASP B 1 657 ? 5.688 -5.219 20.266 1 97.19 657 ASP B C 1
ATOM 11105 O O . ASP B 1 657 ? 5.367 -4.258 19.562 1 97.19 657 ASP B O 1
ATOM 11109 N N . PRO B 1 658 ? 5.758 -6.484 19.781 1 95.25 658 PRO B N 1
ATOM 11110 C CA . PRO B 1 658 ? 5.613 -6.695 18.344 1 95.25 658 PRO B CA 1
ATOM 11111 C C . PRO B 1 658 ? 4.223 -6.328 17.828 1 95.25 658 PRO B C 1
ATOM 11113 O O . PRO B 1 658 ? 4.062 -5.973 16.656 1 95.25 658 PRO B O 1
ATOM 11116 N N . GLY B 1 659 ? 3.209 -6.359 18.609 1 95.75 659 GLY B N 1
ATOM 11117 C CA . GLY B 1 659 ? 1.841 -6.109 18.203 1 95.75 659 GLY B CA 1
ATOM 11118 C C . GLY B 1 659 ? 1.577 -4.652 17.859 1 95.75 659 GLY B C 1
ATOM 11119 O O . GLY B 1 659 ? 0.744 -4.344 17.016 1 95.75 659 GLY B O 1
ATOM 11120 N N . VAL B 1 660 ? 2.242 -3.674 18.484 1 97.38 660 VAL B N 1
ATOM 11121 C CA . VAL B 1 660 ? 1.939 -2.252 18.375 1 97.38 660 VAL B CA 1
ATOM 11122 C C . VAL B 1 660 ? 2.326 -1.749 16.984 1 97.38 660 VAL B C 1
ATOM 11124 O O . VAL B 1 660 ? 1.804 -0.735 16.516 1 97.38 660 VAL B O 1
ATOM 11127 N N . TRP B 1 661 ? 3.203 -2.453 16.297 1 96.69 661 TRP B N 1
ATOM 11128 C CA . TRP B 1 661 ? 3.713 -2.014 15 1 96.69 661 TRP B CA 1
ATOM 11129 C C . TRP B 1 661 ? 2.652 -2.168 13.914 1 96.69 661 TRP B C 1
ATOM 11131 O O . TRP B 1 661 ? 2.811 -1.653 12.805 1 96.69 661 TRP B O 1
ATOM 11141 N N . THR B 1 662 ? 1.512 -2.797 14.203 1 93.44 662 THR B N 1
ATOM 11142 C CA . THR B 1 662 ? 0.443 -3.006 13.234 1 93.44 662 THR B CA 1
ATOM 11143 C C . THR B 1 662 ? -0.783 -2.17 13.586 1 93.44 662 THR B C 1
ATOM 11145 O O . THR B 1 662 ? -1.803 -2.229 12.898 1 93.44 662 THR B O 1
ATOM 11148 N N . VAL B 1 663 ? -0.738 -1.36 14.656 1 96.69 663 VAL B N 1
ATOM 11149 C CA . VAL B 1 663 ? -1.879 -0.589 15.133 1 96.69 663 VAL B CA 1
ATOM 11150 C C . VAL B 1 663 ? -1.84 0.817 14.539 1 96.69 663 VAL B C 1
ATOM 11152 O O . VAL B 1 663 ? -0.82 1.505 14.625 1 96.69 663 VAL B O 1
ATOM 11155 N N . GLU B 1 664 ? -2.934 1.237 13.984 1 95.94 664 GLU B N 1
ATOM 11156 C CA . GLU B 1 664 ? -2.916 2.52 13.281 1 95.94 664 GLU B CA 1
ATOM 11157 C C . GLU B 1 664 ? -4.125 3.369 13.664 1 95.94 664 GLU B C 1
ATOM 11159 O O . GLU B 1 664 ? -4.348 4.438 13.086 1 95.94 664 GLU B O 1
ATOM 11164 N N . ASP B 1 665 ? -5.02 2.918 14.594 1 96.94 665 ASP B N 1
ATOM 11165 C CA . ASP B 1 665 ? -6.285 3.6 14.852 1 96.94 665 ASP B CA 1
ATOM 11166 C C . ASP B 1 665 ? -6.465 3.881 16.344 1 96.94 665 ASP B C 1
ATOM 11168 O O . ASP B 1 665 ? -7.586 4.07 16.812 1 96.94 665 ASP B O 1
ATOM 11172 N N . GLN B 1 666 ? -5.422 3.758 17.109 1 98.25 666 GLN B N 1
ATOM 11173 C CA . GLN B 1 666 ? -5.309 4.129 18.516 1 98.25 666 GLN B CA 1
ATOM 11174 C C . GLN B 1 666 ? -4.02 4.906 18.781 1 98.25 666 GLN B C 1
ATOM 11176 O O . GLN B 1 666 ? -3.086 4.859 17.969 1 98.25 666 GLN B O 1
ATOM 11181 N N . TYR B 1 667 ? -3.955 5.617 19.891 1 98.75 667 TYR B N 1
ATOM 11182 C CA . TYR B 1 667 ? -2.754 6.406 20.141 1 98.75 667 TYR B CA 1
ATOM 11183 C C . TYR B 1 667 ? -2.564 6.641 21.641 1 98.75 667 TYR B C 1
ATOM 11185 O O . TYR B 1 667 ? -3.488 6.434 22.422 1 98.75 667 TYR B O 1
ATOM 11193 N N . MET B 1 668 ? -1.352 6.949 21.922 1 98.69 668 MET B N 1
ATOM 11194 C CA . MET B 1 668 ? -1.044 7.461 23.266 1 98.69 668 MET B CA 1
ATOM 11195 C C . MET B 1 668 ? -1.176 8.984 23.297 1 98.69 668 MET B C 1
ATOM 11197 O O . MET B 1 668 ? -0.621 9.68 22.453 1 98.69 668 MET B O 1
ATOM 11201 N N . PHE B 1 669 ? -1.928 9.461 24.266 1 98.69 669 PHE B N 1
ATOM 11202 C CA . PHE B 1 669 ? -1.926 10.883 24.609 1 98.69 669 PHE B CA 1
ATOM 11203 C C . PHE B 1 669 ? -0.877 11.18 25.672 1 98.69 669 PHE B C 1
ATOM 11205 O O . PHE B 1 669 ? -1.169 11.133 26.875 1 98.69 669 PHE B O 1
ATOM 11212 N N . GLY B 1 670 ? 0.268 11.609 25.188 1 98.06 670 GLY B N 1
ATOM 11213 C CA . GLY B 1 670 ? 1.429 11.57 26.062 1 98.06 670 GLY B CA 1
ATOM 11214 C C . GLY B 1 670 ? 1.929 10.156 26.328 1 98.06 670 GLY B C 1
ATOM 11215 O O . GLY B 1 670 ? 1.931 9.32 25.422 1 98.06 670 GLY B O 1
ATOM 11216 N N . SER B 1 671 ? 2.449 9.93 27.484 1 97.94 671 SER B N 1
ATOM 11217 C CA . SER B 1 671 ? 3.104 8.648 27.766 1 97.94 671 SER B CA 1
ATOM 11218 C C . SER B 1 671 ? 2.188 7.715 28.547 1 97.94 671 SER B C 1
ATOM 11220 O O . SER B 1 671 ? 2.451 6.512 28.625 1 97.94 671 SER B O 1
ATOM 11222 N N . ASP B 1 672 ? 0.983 8.25 28.984 1 98.44 672 ASP B N 1
ATOM 11223 C CA . ASP B 1 672 ? 0.349 7.465 30.047 1 98.44 672 ASP B CA 1
ATOM 11224 C C . ASP B 1 672 ? -1.097 7.133 29.688 1 98.44 672 ASP B C 1
ATOM 11226 O O . ASP B 1 672 ? -1.693 6.227 30.266 1 98.44 672 ASP B O 1
ATOM 11230 N N . ILE B 1 673 ? -1.73 7.809 28.781 1 98.81 673 ILE B N 1
ATOM 11231 C CA . ILE B 1 673 ? -3.141 7.621 28.453 1 98.81 673 ILE B CA 1
ATOM 11232 C C . ILE B 1 673 ? -3.275 7.07 27.031 1 98.81 673 ILE B C 1
ATOM 11234 O O . ILE B 1 673 ? -2.777 7.668 26.078 1 98.81 673 ILE B O 1
ATOM 11238 N N . LEU B 1 674 ? -3.869 5.898 26.891 1 98.81 674 LEU B N 1
ATOM 11239 C CA . LEU B 1 674 ? -4.188 5.305 25.594 1 98.81 674 LEU B CA 1
ATOM 11240 C C . LEU B 1 674 ? -5.609 5.652 25.172 1 98.81 674 LEU B C 1
ATOM 11242 O O . LEU B 1 674 ? -6.551 5.473 25.938 1 98.81 674 LEU B O 1
ATOM 11246 N N . VAL B 1 675 ? -5.781 6.164 23.984 1 98.88 675 VAL B N 1
ATOM 11247 C CA . VAL B 1 675 ? -7.082 6.574 23.469 1 98.88 675 VAL B CA 1
ATOM 11248 C C . VAL B 1 675 ? -7.418 5.758 22.219 1 98.88 675 VAL B C 1
ATOM 11250 O O . VAL B 1 675 ? -6.602 5.645 21.297 1 98.88 675 VAL B O 1
ATOM 11253 N N . ALA B 1 676 ? -8.547 5.121 22.188 1 98.69 676 ALA B N 1
ATOM 11254 C CA . ALA B 1 676 ? -9.094 4.395 21.047 1 98.69 676 ALA B CA 1
ATOM 11255 C C . ALA B 1 676 ? -10.484 4.902 20.688 1 98.69 676 ALA B C 1
ATOM 11257 O O . ALA B 1 676 ? -11.484 4.383 21.188 1 98.69 676 ALA B O 1
ATOM 11258 N N . PRO B 1 677 ? -10.578 5.84 19.766 1 98.44 677 PRO B N 1
ATOM 11259 C CA . PRO B 1 677 ? -11.883 6.406 19.391 1 98.44 677 PRO B CA 1
ATOM 11260 C C . PRO B 1 677 ? -12.742 5.438 18.594 1 98.44 677 PRO B C 1
ATOM 11262 O O . PRO B 1 677 ? -12.227 4.48 18.016 1 98.44 677 PRO B O 1
ATOM 11265 N N . LEU B 1 678 ? -14.039 5.633 18.672 1 98.06 678 LEU B N 1
ATOM 11266 C CA . LEU B 1 678 ? -14.961 4.895 17.812 1 98.06 678 LEU B CA 1
ATOM 11267 C C . LEU B 1 678 ? -15.016 5.508 16.406 1 98.06 678 LEU B C 1
ATOM 11269 O O . LEU B 1 678 ? -15.602 6.574 16.219 1 98.06 678 LEU B O 1
ATOM 11273 N N . LEU B 1 679 ? -14.508 4.855 15.422 1 97.44 679 LEU B N 1
ATOM 11274 C CA . LEU B 1 679 ? -14.398 5.414 14.078 1 97.44 679 LEU B CA 1
ATOM 11275 C C . LEU B 1 679 ? -15.648 5.113 13.25 1 97.44 679 LEU B C 1
ATOM 11277 O O . LEU B 1 679 ? -15.828 5.664 12.164 1 97.44 679 LEU B O 1
ATOM 11281 N N . THR B 1 680 ? -16.469 4.184 13.703 1 95.69 680 THR B N 1
ATOM 11282 C CA . THR B 1 680 ? -17.781 3.885 13.141 1 95.69 680 THR B CA 1
ATOM 11283 C C . THR B 1 680 ? -18.859 3.945 14.211 1 95.69 680 THR B C 1
ATOM 11285 O O . THR B 1 680 ? -18.547 4.098 15.398 1 95.69 680 THR B O 1
ATOM 11288 N N . GLU B 1 681 ? -20.094 3.865 13.773 1 93.81 681 GLU B N 1
ATOM 11289 C CA . GLU B 1 681 ? -21.203 3.916 14.727 1 93.81 681 GLU B CA 1
ATOM 11290 C C . GLU B 1 681 ? -21.344 2.59 15.469 1 93.81 681 GLU B C 1
ATOM 11292 O O . GLU B 1 681 ? -22.172 1.756 15.102 1 93.81 681 GLU B O 1
ATOM 11297 N N . THR B 1 682 ? -20.531 2.449 16.453 1 93.38 682 THR B N 1
ATOM 11298 C CA . THR B 1 682 ? -20.516 1.286 17.328 1 93.38 682 THR B CA 1
ATOM 11299 C C . THR B 1 682 ? -20.328 1.709 18.781 1 93.38 682 THR B C 1
ATOM 11301 O O . THR B 1 682 ? -20.094 2.885 19.062 1 93.38 682 THR B O 1
ATOM 11304 N N . SER B 1 683 ? -20.594 0.78 19.703 1 93.94 683 SER B N 1
ATOM 11305 C CA . SER B 1 683 ? -20.438 1.1 21.125 1 93.94 683 SER B CA 1
ATOM 11306 C C . SER B 1 683 ? -19.25 0.37 21.719 1 93.94 683 SER B C 1
ATOM 11308 O O . SER B 1 683 ? -18.891 0.608 22.875 1 93.94 683 SER B O 1
ATOM 11310 N N . ALA B 1 684 ? -18.703 -0.533 20.906 1 96 684 ALA B N 1
ATOM 11311 C CA . ALA B 1 684 ? -17.547 -1.3 21.344 1 96 684 ALA B CA 1
ATOM 11312 C C . ALA B 1 684 ? -16.594 -1.556 20.172 1 96 684 ALA B C 1
ATOM 11314 O O . ALA B 1 684 ? -17 -1.465 19 1 96 684 ALA B O 1
ATOM 11315 N N . ARG B 1 685 ? -15.367 -1.811 20.453 1 95.94 685 ARG B N 1
ATOM 11316 C CA . ARG B 1 685 ? -14.438 -2.203 19.391 1 95.94 685 ARG B CA 1
ATOM 11317 C C . ARG B 1 685 ? -13.273 -3.01 19.969 1 95.94 685 ARG B C 1
ATOM 11319 O O . ARG B 1 685 ? -13.086 -3.059 21.188 1 95.94 685 ARG B O 1
ATOM 11326 N N . ASN B 1 686 ? -12.57 -3.744 19.047 1 96.06 686 ASN B N 1
ATOM 11327 C CA . ASN B 1 686 ? -11.32 -4.398 19.406 1 96.06 686 ASN B CA 1
ATOM 11328 C C . ASN B 1 686 ? -10.188 -3.387 19.578 1 96.06 686 ASN B C 1
ATOM 11330 O O . ASN B 1 686 ? -10.008 -2.506 18.734 1 96.06 686 ASN B O 1
ATOM 11334 N N . VAL B 1 687 ? -9.492 -3.449 20.703 1 98 687 VAL B N 1
ATOM 11335 C CA . VAL B 1 687 ? -8.383 -2.562 21.047 1 98 687 VAL B CA 1
ATOM 11336 C C . VAL B 1 687 ? -7.148 -3.391 21.406 1 98 687 VAL B C 1
ATOM 11338 O O . VAL B 1 687 ? -7.254 -4.395 22.109 1 98 687 VAL B O 1
ATOM 11341 N N . TYR B 1 688 ? -6.027 -3.066 20.812 1 98.31 688 TYR B N 1
ATOM 11342 C CA . TYR B 1 688 ? -4.785 -3.725 21.203 1 98.31 688 TYR B CA 1
ATOM 11343 C C . TYR B 1 688 ? -4.141 -3.01 22.391 1 98.31 688 TYR B C 1
ATOM 11345 O O . TYR B 1 688 ? -3.898 -1.803 22.328 1 98.31 688 TYR B O 1
ATOM 11353 N N . LEU B 1 689 ? -3.871 -3.727 23.422 1 98.5 689 LEU B N 1
ATOM 11354 C CA . LEU B 1 689 ? -3.242 -3.186 24.625 1 98.5 689 LEU B CA 1
ATOM 11355 C C . LEU B 1 689 ? -1.792 -3.646 24.734 1 98.5 689 LEU B C 1
ATOM 11357 O O . LEU B 1 689 ? -1.523 -4.844 24.828 1 98.5 689 LEU B O 1
ATOM 11361 N N . PRO B 1 690 ? -0.845 -2.695 24.672 1 97.75 690 PRO B N 1
ATOM 11362 C CA . PRO B 1 690 ? 0.577 -3.045 24.703 1 97.75 690 PRO B CA 1
ATOM 11363 C C . PRO B 1 690 ? 0.934 -3.926 25.906 1 97.75 690 PRO B C 1
ATOM 11365 O O . PRO B 1 690 ? 0.372 -3.758 26.984 1 97.75 690 PRO B O 1
ATOM 11368 N N . ALA B 1 691 ? 1.898 -4.781 25.781 1 95.56 691 ALA B N 1
ATOM 11369 C CA . ALA B 1 691 ? 2.297 -5.789 26.766 1 95.56 691 ALA B CA 1
ATOM 11370 C C . ALA B 1 691 ? 3.035 -5.148 27.938 1 95.56 691 ALA B C 1
ATOM 11372 O O . ALA B 1 691 ? 3.424 -3.982 27.875 1 95.56 691 ALA B O 1
ATOM 11373 N N . GLY B 1 692 ? 3.193 -5.945 29.016 1 92.88 692 GLY B N 1
ATOM 11374 C CA . GLY B 1 692 ? 4.074 -5.598 30.109 1 92.88 692 GLY B CA 1
ATOM 11375 C C . GLY B 1 692 ? 3.346 -4.941 31.266 1 92.88 692 GLY B C 1
ATOM 11376 O O . GLY B 1 692 ? 3.93 -4.727 32.344 1 92.88 692 GLY B O 1
ATOM 11377 N N . GLN B 1 693 ? 2.074 -4.555 31.062 1 95.19 693 GLN B N 1
ATOM 11378 C CA . GLN B 1 693 ? 1.341 -3.877 32.125 1 95.19 693 GLN B CA 1
ATOM 11379 C C . GLN B 1 693 ? -0.167 -4.008 31.922 1 95.19 693 GLN B C 1
ATOM 11381 O O . GLN B 1 693 ? -0.63 -4.27 30.812 1 95.19 693 GLN B O 1
ATOM 11386 N N . LYS B 1 694 ? -0.908 -3.855 32.969 1 97.44 694 LYS B N 1
ATOM 11387 C CA . LYS B 1 694 ? -2.363 -3.773 32.875 1 97.44 694 LYS B CA 1
ATOM 11388 C C . LYS B 1 694 ? -2.809 -2.375 32.438 1 97.44 694 LYS B C 1
ATOM 11390 O O . LYS B 1 694 ? -2.037 -1.417 32.531 1 97.44 694 LYS B O 1
ATOM 11395 N N . TRP B 1 695 ? -3.984 -2.291 31.969 1 98.5 695 TRP B N 1
ATOM 11396 C CA . TRP B 1 695 ? -4.578 -1.028 31.531 1 98.5 695 TRP B CA 1
ATOM 11397 C C . TRP B 1 695 ? -5.914 -0.79 32.25 1 98.5 695 TRP B C 1
ATOM 11399 O O . TRP B 1 695 ? -6.734 -1.702 32.344 1 98.5 695 TRP B O 1
ATOM 11409 N N . THR B 1 696 ? -6.113 0.331 32.75 1 98.5 696 THR B N 1
ATOM 11410 C CA . THR B 1 696 ? -7.316 0.666 33.531 1 98.5 696 THR B CA 1
ATOM 11411 C C . THR B 1 696 ? -8.133 1.729 32.781 1 98.5 696 THR B C 1
ATOM 11413 O O . THR B 1 696 ? -7.594 2.752 32.375 1 98.5 696 THR B O 1
ATOM 11416 N N . ASP B 1 697 ? -9.391 1.456 32.594 1 98.31 697 ASP B N 1
ATOM 11417 C CA . ASP B 1 697 ? -10.281 2.432 32 1 98.31 697 ASP B CA 1
ATOM 11418 C C . ASP B 1 697 ? -10.391 3.693 32.844 1 98.31 697 ASP B C 1
ATOM 11420 O O . ASP B 1 697 ? -10.727 3.619 34.031 1 98.31 697 ASP B O 1
ATOM 11424 N N . TYR B 1 698 ? -10.148 4.805 32.312 1 98.19 698 TYR B N 1
ATOM 11425 C CA . TYR B 1 698 ? -10.102 6.086 33 1 98.19 698 TYR B CA 1
ATOM 11426 C C . TYR B 1 698 ? -11.453 6.438 33.594 1 98.19 698 TYR B C 1
ATOM 11428 O O . TYR B 1 698 ? -11.531 7.074 34.656 1 98.19 698 TYR B O 1
ATOM 11436 N N . GLN B 1 699 ? -12.523 5.996 32.938 1 96.94 699 GLN B N 1
ATOM 11437 C CA . GLN B 1 699 ? -13.867 6.418 33.344 1 96.94 699 GLN B CA 1
ATOM 11438 C C . GLN B 1 699 ? -14.508 5.41 34.281 1 96.94 699 GLN B C 1
ATOM 11440 O O . GLN B 1 699 ? -15.078 5.793 35.312 1 96.94 699 GLN B O 1
ATOM 11445 N N . SER B 1 700 ? -14.406 4.117 34 1 95.75 700 SER B N 1
ATOM 11446 C CA . SER B 1 700 ? -15.102 3.096 34.75 1 95.75 700 SER B CA 1
ATOM 11447 C C . SER B 1 700 ? -14.203 2.502 35.844 1 95.75 700 SER B C 1
ATOM 11449 O O . SER B 1 700 ? -14.695 1.896 36.781 1 95.75 700 SER B O 1
ATOM 11451 N N . GLY B 1 701 ? -12.938 2.531 35.656 1 96.38 701 GLY B N 1
ATOM 11452 C CA . GLY B 1 701 ? -12.016 1.906 36.562 1 96.38 701 GLY B CA 1
ATOM 11453 C C . GLY B 1 701 ? -11.781 0.436 36.281 1 96.38 701 GLY B C 1
ATOM 11454 O O . GLY B 1 701 ? -10.945 -0.205 36.938 1 96.38 701 GLY B O 1
ATOM 11455 N N . ARG B 1 702 ? -12.398 -0.078 35.25 1 97.19 702 ARG B N 1
ATOM 11456 C CA . ARG B 1 702 ? -12.219 -1.48 34.906 1 97.19 702 ARG B CA 1
ATOM 11457 C C . ARG B 1 702 ? -10.812 -1.735 34.375 1 97.19 702 ARG B C 1
ATOM 11459 O O . ARG B 1 702 ? -10.273 -0.929 33.594 1 97.19 702 ARG B O 1
ATOM 11466 N N . SER B 1 703 ? -10.219 -2.85 34.781 1 97.69 703 SER B N 1
ATOM 11467 C CA . SER B 1 703 ? -8.859 -3.199 34.375 1 97.69 703 SER B CA 1
ATOM 11468 C C . SER B 1 703 ? -8.875 -4.242 33.25 1 97.69 703 SER B C 1
ATOM 11470 O O . SER B 1 703 ? -9.711 -5.141 33.25 1 97.69 703 SER B O 1
ATOM 11472 N N . TYR B 1 704 ? -7.945 -4.219 32.312 1 98 704 TYR B N 1
ATOM 11473 C CA . TYR B 1 704 ? -7.797 -5.129 31.188 1 98 704 TYR B CA 1
ATOM 11474 C C . TYR B 1 704 ? -6.375 -5.66 31.094 1 98 704 TYR B C 1
ATOM 11476 O O . TYR B 1 704 ? -5.414 -4.934 31.375 1 98 704 TYR B O 1
ATOM 11484 N N . SER B 1 705 ? -6.207 -6.902 30.719 1 96.31 705 SER B N 1
ATOM 11485 C CA . SER B 1 705 ? -4.906 -7.508 30.453 1 96.31 705 SER B CA 1
ATOM 11486 C C . SER B 1 705 ? -4.379 -7.086 29.078 1 96.31 705 SER B C 1
ATOM 11488 O O . SER B 1 705 ? -5.156 -6.711 28.203 1 96.31 705 SER B O 1
ATOM 11490 N N . PRO B 1 706 ? -3.057 -7.113 28.891 1 96.38 706 PRO B N 1
ATOM 11491 C CA . PRO B 1 706 ? -2.506 -6.77 27.578 1 96.38 706 PRO B CA 1
ATOM 11492 C C . PRO B 1 706 ? -2.988 -7.707 26.469 1 96.38 706 PRO B C 1
ATOM 11494 O O . PRO B 1 706 ? -3.496 -8.797 26.766 1 96.38 706 PRO B O 1
ATOM 11497 N N . GLY B 1 707 ? -2.734 -7.336 25.203 1 95.56 707 GLY B N 1
ATOM 11498 C CA . GLY B 1 707 ? -3.221 -8.07 24.047 1 95.56 707 GLY B CA 1
ATOM 11499 C C . GLY B 1 707 ? -4.516 -7.516 23.484 1 95.56 707 GLY B C 1
ATOM 11500 O O . GLY B 1 707 ? -4.961 -6.438 23.891 1 95.56 707 GLY B O 1
ATOM 11501 N N . TRP B 1 708 ? -5.102 -8.211 22.547 1 96.06 708 TRP B N 1
ATOM 11502 C CA . TRP B 1 708 ? -6.359 -7.777 21.953 1 96.06 708 TRP B CA 1
ATOM 11503 C C . TRP B 1 708 ? -7.52 -7.961 22.922 1 96.06 708 TRP B C 1
ATOM 11505 O O . TRP B 1 708 ? -7.68 -9.031 23.516 1 96.06 708 TRP B O 1
ATOM 11515 N N . GLN B 1 709 ? -8.289 -6.879 23.109 1 96.38 709 GLN B N 1
ATOM 11516 C CA . GLN B 1 709 ? -9.469 -6.883 23.984 1 96.38 709 GLN B CA 1
ATOM 11517 C C . GLN B 1 709 ? -10.664 -6.242 23.297 1 96.38 709 GLN B C 1
ATOM 11519 O O . GLN B 1 709 ? -10.516 -5.246 22.578 1 96.38 709 GLN B O 1
ATOM 11524 N N . ARG B 1 710 ? -11.836 -6.848 23.359 1 96.31 710 ARG B N 1
ATOM 11525 C CA . ARG B 1 710 ? -13.062 -6.145 23 1 96.31 710 ARG B CA 1
ATOM 11526 C C . ARG B 1 710 ? -13.539 -5.258 24.141 1 96.31 710 ARG B C 1
ATOM 11528 O O . ARG B 1 710 ? -13.812 -5.746 25.234 1 96.31 710 ARG B O 1
ATOM 11535 N N . ILE B 1 711 ? -13.586 -3.959 23.969 1 97.88 711 ILE B N 1
ATOM 11536 C CA . ILE B 1 711 ? -13.875 -3.027 25.062 1 97.88 711 ILE B CA 1
ATOM 11537 C C . ILE B 1 711 ? -15.078 -2.162 24.688 1 97.88 711 ILE B C 1
ATOM 11539 O O . ILE B 1 711 ? -15.18 -1.682 23.562 1 97.88 711 ILE B O 1
ATOM 11543 N N . GLU B 1 712 ? -15.977 -2.043 25.578 1 97.06 712 GLU B N 1
ATOM 11544 C CA . GLU B 1 712 ? -17.156 -1.191 25.406 1 97.06 712 GLU B CA 1
ATOM 11545 C C . GLU B 1 712 ? -16.844 0.25 25.812 1 97.06 712 GLU B C 1
ATOM 11547 O O . GLU B 1 712 ? -16.141 0.491 26.797 1 97.06 712 GLU B O 1
ATOM 11552 N N . ALA B 1 713 ? -17.281 1.183 25.016 1 96.44 713 ALA B N 1
ATOM 11553 C CA . ALA B 1 713 ? -17.219 2.594 25.391 1 96.44 713 ALA B CA 1
ATOM 11554 C C . ALA B 1 713 ? -18.453 3.008 26.188 1 96.44 713 ALA B C 1
ATOM 11556 O O . ALA B 1 713 ? -19.25 3.83 25.719 1 96.44 713 ALA B O 1
ATOM 11557 N N . ASP B 1 714 ? -18.516 2.57 27.391 1 92 714 ASP B N 1
ATOM 11558 C CA . ASP B 1 714 ? -19.766 2.689 28.141 1 92 714 ASP B CA 1
ATOM 11559 C C . ASP B 1 714 ? -19.688 3.832 29.141 1 92 714 ASP B C 1
ATOM 11561 O O . ASP B 1 714 ? -20.641 4.059 29.906 1 92 714 ASP B O 1
ATOM 11565 N N . GLY B 1 715 ? -18.703 4.594 29.234 1 94.25 715 GLY B N 1
ATOM 11566 C CA . GLY B 1 715 ? -18.609 5.754 30.109 1 94.25 715 GLY B CA 1
ATOM 11567 C C . GLY B 1 715 ? -19.406 6.945 29.594 1 94.25 715 GLY B C 1
ATOM 11568 O O . GLY B 1 715 ? -20 6.883 28.516 1 94.25 715 GLY B O 1
ATOM 11569 N N . PRO B 1 716 ? -19.406 7.973 30.391 1 95.94 716 PRO B N 1
ATOM 11570 C CA . PRO B 1 716 ? -20.109 9.188 29.969 1 95.94 716 PRO B CA 1
ATOM 11571 C C . PRO B 1 716 ? -19.562 9.758 28.672 1 95.94 716 PRO B C 1
ATOM 11573 O O . PRO B 1 716 ? -20.312 10.359 27.891 1 95.94 716 PRO B O 1
ATOM 11576 N N . ILE B 1 717 ? -18.281 9.688 28.5 1 97.56 717 ILE B N 1
ATOM 11577 C CA . ILE B 1 717 ? -17.656 10.031 27.219 1 97.56 717 ILE B CA 1
ATOM 11578 C C . ILE B 1 717 ? -17.516 8.773 26.359 1 97.56 717 ILE B C 1
ATOM 11580 O O . ILE B 1 717 ? -16.938 7.777 26.797 1 97.56 717 ILE B O 1
ATOM 11584 N N . LYS B 1 718 ? -18.078 8.797 25.156 1 95.75 718 LYS B N 1
ATOM 11585 C CA . LYS B 1 718 ? -18.141 7.625 24.281 1 95.75 718 LYS B CA 1
ATOM 11586 C C . LYS B 1 718 ? -16.812 7.414 23.547 1 95.75 718 LYS B C 1
ATOM 11588 O O . LYS B 1 718 ? -16.75 7.516 22.328 1 95.75 718 LYS B O 1
ATOM 11593 N N . CYS B 1 719 ? -15.852 7.07 24.266 1 98.12 719 CYS B N 1
ATOM 11594 C CA . CYS B 1 719 ? -14.492 6.785 23.828 1 98.12 719 CYS B CA 1
ATOM 11595 C C . CYS B 1 719 ? -13.789 5.844 24.797 1 98.12 719 CYS B C 1
ATOM 11597 O O . CYS B 1 719 ? -14.062 5.879 26 1 98.12 719 CYS B O 1
ATOM 11599 N N . ILE B 1 720 ? -13.008 4.938 24.281 1 98.56 720 ILE B N 1
ATOM 11600 C CA . ILE B 1 720 ? -12.195 4.094 25.156 1 98.56 720 ILE B CA 1
ATOM 11601 C C . ILE B 1 720 ? -10.938 4.852 25.578 1 98.56 720 ILE B C 1
ATOM 11603 O O . ILE B 1 720 ? -10.117 5.23 24.734 1 98.56 720 ILE B O 1
ATOM 11607 N N . ILE B 1 721 ? -10.812 5.16 26.828 1 98.81 721 ILE B N 1
ATOM 11608 C CA . ILE B 1 721 ? -9.695 5.887 27.422 1 98.81 721 ILE B CA 1
ATOM 11609 C C . ILE B 1 721 ? -9.07 5.043 28.531 1 98.81 721 ILE B C 1
ATOM 11611 O O . ILE B 1 721 ? -9.703 4.793 29.562 1 98.81 721 ILE B O 1
ATOM 11615 N N . LEU B 1 722 ? -7.863 4.633 28.281 1 98.75 722 LEU B N 1
ATOM 11616 C CA . LEU B 1 722 ? -7.203 3.738 29.219 1 98.75 722 LEU B CA 1
ATOM 11617 C C . LEU B 1 722 ? -5.934 4.375 29.781 1 98.75 722 LEU B C 1
ATOM 11619 O O . LEU B 1 722 ? -5.277 5.16 29.094 1 98.75 722 LEU B O 1
ATOM 11623 N N . VAL B 1 723 ? -5.582 4.078 30.984 1 98.75 723 VAL B N 1
ATOM 11624 C CA . VAL B 1 723 ? -4.383 4.559 31.656 1 98.75 723 VAL B CA 1
ATOM 11625 C C . VAL B 1 723 ? -3.477 3.379 32 1 98.75 723 VAL B C 1
ATOM 11627 O O . VAL B 1 723 ? -3.945 2.352 32.5 1 98.75 723 VAL B O 1
ATOM 11630 N N . ARG B 1 724 ? -2.232 3.488 31.703 1 97.56 724 ARG B N 1
ATOM 11631 C CA . ARG B 1 724 ? -1.309 2.383 31.938 1 97.56 724 ARG B CA 1
ATOM 11632 C C . ARG B 1 724 ? -1.057 2.191 33.438 1 97.56 724 ARG B C 1
ATOM 11634 O O . ARG B 1 724 ? -1.084 3.156 34.188 1 97.56 724 ARG B O 1
ATOM 11641 N N . GLU B 1 725 ? -0.719 1.035 33.875 1 97.44 725 GLU B N 1
ATOM 11642 C CA . GLU B 1 725 ? -0.38 0.709 35.25 1 97.44 725 GLU B CA 1
ATOM 11643 C C . GLU B 1 725 ? 0.838 1.497 35.719 1 97.44 725 GLU B C 1
ATOM 11645 O O . GLU B 1 725 ? 1.834 1.6 35 1 97.44 725 GLU B O 1
ATOM 11650 N N . GLY B 1 726 ? 0.702 2.125 36.875 1 97.06 726 GLY B N 1
ATOM 11651 C CA . GLY B 1 726 ? 1.818 2.848 37.469 1 97.06 726 GLY B CA 1
ATOM 11652 C C . GLY B 1 726 ? 1.816 4.324 37.125 1 97.06 726 GLY B C 1
ATOM 11653 O O . GLY B 1 726 ? 2.574 5.102 37.719 1 97.06 726 GLY B O 1
ATOM 11654 N N . ALA B 1 727 ? 0.973 4.793 36.281 1 97.62 727 ALA B N 1
ATOM 11655 C CA . ALA B 1 727 ? 0.914 6.195 35.875 1 97.62 727 ALA B CA 1
ATOM 11656 C C . ALA B 1 727 ? 0.329 7.062 36.969 1 97.62 727 ALA B C 1
ATOM 11658 O O . ALA B 1 727 ? -0.504 6.602 37.75 1 97.62 727 ALA B O 1
ATOM 11659 N N . GLU B 1 728 ? 0.825 8.227 37.125 1 97.94 728 GLU B N 1
ATOM 11660 C CA . GLU B 1 728 ? 0.279 9.289 37.969 1 97.94 728 GLU B CA 1
ATOM 11661 C C . GLU B 1 728 ? -0.327 10.406 37.125 1 97.94 728 GLU B C 1
ATOM 11663 O O . GLU B 1 728 ? 0.397 11.156 36.469 1 97.94 728 GLU B O 1
ATOM 11668 N N . ILE B 1 729 ? -1.639 10.492 37.219 1 98.5 729 ILE B N 1
ATOM 11669 C CA . ILE B 1 729 ? -2.328 11.461 36.375 1 98.5 729 ILE B CA 1
ATOM 11670 C C . ILE B 1 729 ? -2.752 12.664 37.219 1 98.5 729 ILE B C 1
ATOM 11672 O O . ILE B 1 729 ? -3.641 12.562 38.062 1 98.5 729 ILE B O 1
ATOM 11676 N N . PRO B 1 730 ? -2.141 13.812 37.031 1 98.5 730 PRO B N 1
ATOM 11677 C CA . PRO B 1 730 ? -2.582 15.031 37.719 1 98.5 730 PRO B CA 1
ATOM 11678 C C . PRO B 1 730 ? -3.814 15.656 37.062 1 98.5 730 PRO B C 1
ATOM 11680 O O . PRO B 1 730 ? -3.891 15.75 35.844 1 98.5 730 PRO B O 1
ATOM 11683 N N . THR B 1 731 ? -4.797 16.047 37.844 1 98.25 731 THR B N 1
ATOM 11684 C CA . THR B 1 731 ? -6.004 16.719 37.375 1 98.25 731 THR B CA 1
ATOM 11685 C C . THR B 1 731 ? -6.34 17.922 38.25 1 98.25 731 THR B C 1
ATOM 11687 O O . THR B 1 731 ? -5.844 18.031 39.375 1 98.25 731 THR B O 1
ATOM 11690 N N . VAL B 1 732 ? -7.098 18.859 37.688 1 98.38 732 VAL B N 1
ATOM 11691 C CA . VAL B 1 732 ? -7.66 20 38.406 1 98.38 732 VAL B CA 1
ATOM 11692 C C . VAL B 1 732 ? -9.164 20.094 38.125 1 98.38 732 VAL B C 1
ATOM 11694 O O . VAL B 1 732 ? -9.688 19.375 37.281 1 98.38 732 VAL B O 1
ATOM 11697 N N . ALA B 1 733 ? -9.836 20.906 38.969 1 97.38 733 ALA B N 1
ATOM 11698 C CA . ALA B 1 733 ? -11.242 21.188 38.656 1 97.38 733 ALA B CA 1
ATOM 11699 C C . ALA B 1 733 ? -11.391 21.906 37.312 1 97.38 733 ALA B C 1
ATOM 11701 O O . ALA B 1 733 ? -10.562 22.75 36.969 1 97.38 733 ALA B O 1
ATOM 11702 N N . PRO B 1 734 ? -12.422 21.516 36.562 1 94.44 734 PRO B N 1
ATOM 11703 C CA . PRO B 1 734 ? -12.602 22.219 35.281 1 94.44 734 PRO B CA 1
ATOM 11704 C C . PRO B 1 734 ? -12.812 23.719 35.469 1 94.44 734 PRO B C 1
ATOM 11706 O O . PRO B 1 734 ? -13.461 24.156 36.438 1 94.44 734 PRO B O 1
ATOM 11709 N N . ALA B 1 735 ? -12.25 24.484 34.562 1 97.19 735 ALA B N 1
ATOM 11710 C CA . ALA B 1 735 ? -12.383 25.938 34.5 1 97.19 735 ALA B CA 1
ATOM 11711 C C . ALA B 1 735 ? -12.969 26.391 33.188 1 97.19 735 ALA B C 1
ATOM 11713 O O . ALA B 1 735 ? -13.039 25.609 32.219 1 97.19 735 ALA B O 1
ATOM 11714 N N . GLN B 1 736 ? -13.422 27.562 33.156 1 97.38 736 GLN B N 1
ATOM 11715 C CA . GLN B 1 736 ? -14.07 28.094 31.969 1 97.38 736 GLN B CA 1
ATOM 11716 C C . GLN B 1 736 ? -13.039 28.578 30.953 1 97.38 736 GLN B C 1
ATOM 11718 O O . GLN B 1 736 ? -13.359 28.781 29.781 1 97.38 736 GLN B O 1
ATOM 11723 N N . SER B 1 737 ? -11.867 28.797 31.391 1 98.06 737 SER B N 1
ATOM 11724 C CA . SER B 1 737 ? -10.695 29.094 30.578 1 98.06 737 SER B CA 1
ATOM 11725 C C . SER B 1 737 ? -9.414 28.641 31.266 1 98.06 737 SER B C 1
ATOM 11727 O O . SER B 1 737 ? -9.414 28.328 32.469 1 98.06 737 SER B O 1
ATOM 11729 N N . THR B 1 738 ? -8.32 28.547 30.516 1 97.75 738 THR B N 1
ATOM 11730 C CA . THR B 1 738 ? -7.051 28.109 31.094 1 97.75 738 THR B CA 1
ATOM 11731 C C . THR B 1 738 ? -6.539 29.109 32.125 1 97.75 738 THR B C 1
ATOM 11733 O O . THR B 1 738 ? -5.859 28.734 33.094 1 97.75 738 THR B O 1
ATOM 11736 N N . SER B 1 739 ? -6.902 30.406 31.969 1 96.56 739 SER B N 1
ATOM 11737 C CA . SER B 1 739 ? -6.477 31.453 32.906 1 96.56 739 SER B CA 1
ATOM 11738 C C . SER B 1 739 ? -7.23 31.344 34.219 1 96.56 739 SER B C 1
ATOM 11740 O O . SER B 1 739 ? -6.781 31.875 35.25 1 96.56 739 SER B O 1
ATOM 11742 N N . ALA B 1 740 ? -8.305 30.625 34.219 1 97.19 740 ALA B N 1
ATOM 11743 C CA . ALA B 1 740 ? -9.148 30.531 35.406 1 97.19 740 ALA B CA 1
ATOM 11744 C C . ALA B 1 740 ? -8.891 29.219 36.125 1 97.19 740 ALA B C 1
ATOM 11746 O O . ALA B 1 740 ? -9.57 28.922 37.125 1 97.19 740 ALA B O 1
ATOM 11747 N N . ILE B 1 741 ? -7.977 28.438 35.75 1 97.38 741 ILE B N 1
ATOM 11748 C CA . ILE B 1 741 ? -7.68 27.156 36.375 1 97.38 741 ILE B CA 1
ATOM 11749 C C . ILE B 1 741 ? -7.195 27.391 37.812 1 97.38 741 ILE B C 1
ATOM 11751 O O . ILE B 1 741 ? -6.277 28.188 38.031 1 97.38 741 ILE B O 1
ATOM 11755 N N . ASP B 1 742 ? -7.82 26.734 38.781 1 97.19 742 ASP B N 1
ATOM 11756 C CA . ASP B 1 742 ? -7.441 26.797 40.188 1 97.19 742 ASP B CA 1
ATOM 11757 C C . ASP B 1 742 ? -6.461 25.688 40.531 1 97.19 742 ASP B C 1
ATOM 11759 O O . ASP B 1 742 ? -6.871 24.562 40.844 1 97.19 742 ASP B O 1
ATOM 11763 N N . ARG B 1 743 ? -5.277 26.016 40.656 1 95.38 743 ARG B N 1
ATOM 11764 C CA . ARG B 1 743 ? -4.215 25.047 40.875 1 95.38 743 ARG B CA 1
ATOM 11765 C C . ARG B 1 743 ? -4.309 24.438 42.281 1 95.38 743 ARG B C 1
ATOM 11767 O O . ARG B 1 743 ? -3.727 23.375 42.531 1 95.38 743 ARG B O 1
ATOM 11774 N N . SER B 1 744 ? -5.035 25.047 43.188 1 96.69 744 SER B N 1
ATOM 11775 C CA . SER B 1 744 ? -5.195 24.516 44.531 1 96.69 744 SER B CA 1
ATOM 11776 C C . SER B 1 744 ? -6.031 23.25 44.531 1 96.69 744 SER B C 1
ATOM 11778 O O . SER B 1 744 ? -6.016 22.484 45.5 1 96.69 744 SER B O 1
ATOM 11780 N N . THR B 1 745 ? -6.668 23 43.406 1 97.25 745 THR B N 1
ATOM 11781 C CA . THR B 1 745 ? -7.52 21.812 43.312 1 97.25 745 THR B CA 1
ATOM 11782 C C . THR B 1 745 ? -6.75 20.641 42.719 1 97.25 745 THR B C 1
ATOM 11784 O O . THR B 1 745 ? -7.328 19.594 42.469 1 97.25 745 THR B O 1
ATOM 11787 N N . LEU B 1 746 ? -5.492 20.766 42.531 1 97.88 746 LEU B N 1
ATOM 11788 C CA . LEU B 1 746 ? -4.672 19.734 41.938 1 97.88 746 LEU B CA 1
ATOM 11789 C C . LEU B 1 746 ? -4.777 18.422 42.688 1 97.88 746 LEU B C 1
ATOM 11791 O O . LEU B 1 746 ? -4.652 18.406 43.906 1 97.88 746 LEU B O 1
ATOM 11795 N N . ARG B 1 747 ? -5.082 17.375 42 1 97.5 747 ARG B N 1
ATOM 11796 C CA . ARG B 1 747 ? -5.121 16 42.5 1 97.5 747 ARG B CA 1
ATOM 11797 C C . ARG B 1 747 ? -4.32 15.07 41.594 1 97.5 747 ARG B C 1
ATOM 11799 O O . ARG B 1 747 ? -4.359 15.188 40.375 1 97.5 747 ARG B O 1
ATOM 11806 N N . VAL B 1 748 ? -3.631 14.164 42.25 1 97.88 748 VAL B N 1
ATOM 11807 C CA . VAL B 1 748 ? -2.867 13.172 41.5 1 97.88 748 VAL B CA 1
ATOM 11808 C C . VAL B 1 748 ? -3.436 11.781 41.75 1 97.88 748 VAL B C 1
ATOM 11810 O O . VAL B 1 748 ? -3.498 11.336 42.906 1 97.88 748 VAL B O 1
ATOM 11813 N N . THR B 1 749 ? -3.916 11.125 40.781 1 97.62 749 THR B N 1
ATOM 11814 C CA . THR B 1 749 ? -4.422 9.758 40.875 1 97.62 749 THR B CA 1
ATOM 11815 C C . THR B 1 749 ? -3.369 8.758 40.406 1 97.62 749 THR B C 1
ATOM 11817 O O . THR B 1 749 ? -2.855 8.867 39.281 1 97.62 749 THR B O 1
ATOM 11820 N N . LYS B 1 750 ? -3.094 7.809 41.219 1 97.06 750 LYS B N 1
ATOM 11821 C CA . LYS B 1 750 ? -2.146 6.75 40.875 1 97.06 750 LYS B CA 1
ATOM 11822 C C . LYS B 1 750 ? -2.873 5.488 40.406 1 97.06 750 LYS B C 1
ATOM 11824 O O . LYS B 1 750 ? -3.775 5 41.094 1 97.06 750 LYS B O 1
ATOM 11829 N N . TYR B 1 751 ? -2.514 5.008 39.312 1 96.81 751 TYR B N 1
ATOM 11830 C CA . TYR B 1 751 ? -3.105 3.814 38.719 1 96.81 751 TYR B CA 1
ATOM 11831 C C . TYR B 1 751 ? -2.182 2.613 38.875 1 96.81 751 TYR B C 1
ATOM 11833 O O . TYR B 1 751 ? -0.983 2.703 38.594 1 96.81 751 TYR B O 1
#

Solvent-accessible surface area (backbone atoms only — not comparable to full-atom values): 74874 Å² total; per-residue (Å²): 137,85,89,71,80,83,76,78,78,74,74,75,72,76,69,78,72,64,77,68,46,59,64,28,47,94,82,35,71,56,41,74,55,56,68,60,66,41,55,58,67,82,65,34,64,68,30,41,34,29,34,52,41,27,53,70,45,72,40,82,89,75,29,39,31,24,40,29,26,42,33,26,31,58,37,78,38,74,58,88,72,30,32,51,44,34,76,39,82,40,79,71,83,58,83,62,60,89,80,49,69,61,52,46,71,25,43,33,38,51,44,35,40,41,56,46,32,39,33,42,36,40,37,78,42,89,69,68,82,77,76,56,58,67,68,37,78,38,36,62,48,68,78,59,74,31,62,83,42,41,50,74,47,70,59,83,79,23,40,35,40,37,31,91,54,22,31,42,34,39,38,28,77,61,34,29,53,34,37,25,40,63,86,64,49,79,67,36,31,44,39,33,69,83,69,58,65,52,98,46,65,76,67,77,38,24,30,37,37,35,36,61,88,75,62,49,47,27,27,26,55,21,31,46,40,56,77,90,59,39,33,37,31,46,6,33,36,24,51,69,58,56,37,56,46,35,70,44,48,41,34,41,23,79,51,74,18,26,44,27,63,49,12,39,27,24,26,61,32,37,36,36,78,80,30,40,27,39,40,47,70,65,46,35,46,28,18,37,32,31,16,35,67,29,55,42,30,33,34,43,22,30,56,36,44,58,48,38,34,36,42,29,41,37,54,62,55,51,31,31,28,55,50,17,68,45,27,26,47,31,66,78,53,53,71,51,64,52,32,35,30,47,30,27,68,50,42,51,32,47,64,50,52,54,47,53,54,50,48,33,60,75,67,61,34,38,36,16,30,47,38,35,31,60,28,44,30,78,46,76,81,44,76,75,83,47,72,13,64,86,42,28,81,51,57,56,58,51,45,52,54,38,41,75,71,47,31,39,35,31,41,51,45,62,65,67,32,44,74,88,33,87,57,33,63,55,35,60,75,70,60,29,36,39,22,18,93,85,69,41,62,68,50,86,37,44,37,62,24,66,65,26,66,66,31,43,52,54,54,37,52,51,50,46,55,48,43,73,56,53,47,63,35,44,31,44,41,59,49,39,56,48,59,51,79,25,42,41,75,72,72,45,40,13,58,42,44,26,35,39,38,18,29,45,53,49,46,52,52,27,51,48,35,28,73,75,72,70,36,44,45,38,44,24,40,31,28,22,61,30,30,44,37,47,37,26,40,34,58,58,44,17,44,47,44,48,46,23,52,45,10,44,52,22,12,48,34,18,24,19,58,50,34,25,34,53,45,32,42,37,37,29,17,22,52,38,55,42,51,65,75,55,31,58,28,29,40,53,53,27,43,62,36,51,24,28,35,32,30,21,29,57,66,56,55,47,81,76,45,92,51,68,65,48,34,54,51,53,26,50,40,39,34,50,37,48,14,32,40,60,39,49,52,54,39,48,50,52,16,41,75,43,18,38,30,29,44,23,43,44,34,56,78,38,66,87,38,79,70,36,73,76,59,60,72,48,30,21,49,39,93,46,33,40,40,39,55,45,59,56,102,61,60,55,48,81,43,79,35,67,68,96,44,45,34,27,30,70,78,79,61,53,71,43,72,46,41,81,39,80,45,67,29,78,44,96,57,57,39,39,42,28,31,39,59,71,36,72,50,37,32,33,56,62,34,59,21,65,89,59,51,51,72,87,51,57,43,71,49,76,73,142,83,88,72,79,84,76,79,79,73,74,76,73,74,69,76,74,67,77,66,45,61,66,28,47,94,81,36,72,57,41,72,56,57,67,59,66,42,55,58,67,80,62,34,64,70,29,39,34,31,35,52,41,27,53,71,44,73,40,81,87,75,28,38,31,24,40,28,26,41,32,27,31,58,39,80,38,74,58,87,73,31,32,51,44,35,78,38,82,40,79,71,83,58,84,61,58,89,80,49,68,61,53,47,72,25,43,32,36,51,44,37,39,41,56,46,32,38,34,40,36,40,37,79,42,90,69,69,85,77,74,56,59,68,69,36,78,39,37,63,48,69,76,61,73,31,60,83,43,42,50,73,46,70,60,84,79,23,39,35,39,37,32,91,55,22,31,41,34,39,37,30,78,62,34,29,53,35,37,25,40,63,85,64,48,79,67,37,32,43,41,34,69,83,71,57,64,54,97,48,66,76,67,78,39,24,30,36,36,36,36,62,88,76,62,49,48,26,28,26,55,21,32,47,39,57,77,89,60,40,34,36,31,46,7,33,35,24,52,68,58,56,38,55,45,34,70,46,48,41,35,43,24,79,52,76,20,26,44,27,63,47,13,38,27,26,25,61,32,38,37,35,80,81,29,39,27,39,39,47,69,64,46,35,46,27,17,38,33,29,17,35,68,29,55,42,31,35,35,42,22,31,55,36,44,58,49,39,34,37,42,28,41,38,54,63,55,51,30,31,27,56,50,17,68,46,26,27,49,30,67,77,54,53,73,53,65,53,32,35,30,47,30,28,68,52,42,50,31,47,64,50,53,54,46,53,55,50,48,33,58,75,67,61,31,38,35,17,31,46,38,34,32,61,28,44,31,78,46,77,82,44,75,77,80,49,72,14,64,88,42,28,80,51,57,57,58,51,45,52,55,38,40,75,72,46,30,39,34,30,42,50,46,60,64,67,32,43,74,86,32,87,57,31,64,57,36,60,76,69,60,30,35,42,22,19,94,85,69,40,62,68,52,85,39,44,36,63,23,65,66,25,69,66,31,43,52,54,53,37,53,50,52,45,56,46,44,72,56,54,45,63,36,45,31,45,42,59,50,39,56,49,59,52,79,27,43,41,73,74,73,44,41,13,57,42,44,25,34,40,38,18,30,44,52,49,47,50,53,28,52,47,37,28,72,74,71,71,36,46,44,37,44,23,40,32,28,23,61,29,31,43,36,49,35,28,40,34,57,58,46,17,43,45,46,49,45,22,52,44,10,44,51,21,12,49,33,19,24,19,59,51,35,25,35,52,43,32,42,39,36,30,17,22,53,38,53,41,52,64,76,56,31,59,27,29,40,54,54,28,46,62,37,51,25,28,33,33,30,23,28,56,66,55,56,47,81,74,46,92,52,68,65,47,34,54,51,52,27,53,40,40,35,50,37,46,14,32,40,62,40,50,52,53,38,48,51,51,16,40,74,44,18,36,30,28,46,23,42,44,36,54,79,40,65,85,39,78,70,34,74,76,58,60,73,47,31,20,48,39,93,44,32,38,41,40,54,46,61,58,101,60,61,55,48,80,43,79,35,69,66,96,43,44,35,28,30,71,76,78,61,52,73,43,70,48,40,82,40,80,45,66,30,78,45,96,57,56,39,40,43,29,32,39,59,70,37,70,50,37,31,33,56,63,34,59,21,66,89,59,50,50,72,88,51,56,43,74,49,78,72

Secondary structure (DSSP, 8-state):
---------------------SSEETTEESSTTSPP-GGGGGG-TTSEEEEEEEEEEEETTTTEEEEEEEEEEEEEEEETTEEEEEEEE-----SSTTTS-SS-EEEEEEEE-SSSEEEEEE-SSSS-----GGG-TTSSSPPP--GGGSEEEEETTEEEEEETTEEEEEETTTTEEEEE-TTS-EEEEB--GGG--SSS-SS--SEEEE-TTT--EEEE-EEE--TT--EEEEES--S-SS-TTEEEEE-B---SSTTSS-BSSEEEEEEETTSEEEEE---S-EEEEEBSSSTTEEEEEESSSSEEEEEEES-HHHHHHHHHHHH--PPPPPGGGGSEEE--TT--SHHHHHHHHHHHHHTT----EEEE-GGGSSSTT---SS--TTT-S-HHHHHHHHHHTT-EEEEEE-SEE-TTSTTHHHHHHTT-B-B-TTSS-SSSSEEB-TTSHHHHHHHHHHHHHHHHHT--EEEE---TT--SS-B-TTS-BHHHHHHHHHHHHHHHHHHHHHHHHS----EE----TTGGGS--EE-----SSHHHHHHHHHHHHHHHTTT-S-EE-BTT-SSSPPPHHHHHHHHHHHHTSSSEEE-SSSP-SGGGSS-HHHHHHHHHHHHHHHHTHHHHHHHHHHHHHHT--SEE-HHHH-TT-GGGGG--S-EEETTTEEEE---SS-SEEEEEE-TTS-EEETTT--EE-SEEEEEE--SSSSSEEEEETT-EEEE----SSGGG--GGG-EEEE-/---------------------SSEETTEESSTTSPP-GGGGGG-TTSEEEEEEEEEEEETTTTEEEEEEEEEEEEEEEETTEEEEEEEE-----SSTTTS-SS-EEEEEEEE-SSSEEEEEE-SSSS-----GGG-TTSSSPPP--GGGSEEEEETTEEEEEETTEEEEEETTTTEEEEE-TTS-EEEEB--GGG--SSS-SS--SEEEE-TTT--EEEE-EEE--TT--EEEEES--S-SS-TTEEEEE-B---SSTTSS-BSSEEEEEEETTTEEEEE---S-EEEEEBSSSTTEEEEEESSSSEEEEEEES-HHHHHHHHHHHH--PPPPPGGGGSEEE--TT--SHHHHHHHHHHHHHTT----EEEE-GGGSSSTT---SS--TTT-S-HHHHHHHHHHTT-EEEEEE-SEE-TTSTTHHHHHHTT-B-B-TTSS-SSSSEEB-TTSHHHHHHHHHHHHHHHHHT--EEEE---TT--SS-B-TTS-BHHHHHHHHHHHHHHHHHHHHHHHHS----EE----TTGGGS--EE-----SSHHHHHHHHHHHHHHHTTT-S-EE-BTT-SSSPPPHHHHHHHHHHHHTSSSEEE-SSSP-SGGGSS-HHHHHHHHHHHHHHHHTHHHHHHHHHHHHHHT--SEE-HHHH-TT-GGGGG--S-EEETTTEEEE---SS-SEEEEEE-TTS-EEETTT--EE-SEEEEEE--SSSSSEEEEETT-EEEE----SSGGG--GGG-EEEE-